Protein AF-E3NPC6-F1 (afdb_monomer_lite)

pLDDT: mean 79.04, std 19.46, range [20.86, 97.94]

Sequence (1066 aa):
MTQHRRDPRKQDLDVARILLDDTFHRSACYDLESLLIQWFYSDGLYTVINANDGHRNEEYAGRAAFQPRFREIFEDLRKRGLFRHSLREIENSDFFKLSPFKSLVPDQERAILEILKALFEDIEAGRRTTMVVAGNPGTGKTVVGISLVKTLRDIQTSRGIDDAEQGSSLSDYFAQGYPELLQTLRVGIVVPQQSLRSSIAKIFDRAPGLERSEVLTAYDVGKATEPYDVLVVDEAHRLNQRANQSSGSLNKAFAEINERLFGRDSTEFTQLDWIRAQSTHNILLMDAEQSVRPADLPPEVIGEVVGEAKASQHFFPLRTQMRVKAGADYIGFVRDMLAGRNPERPELGEYEFALFDDIGAMEKLIRKRDRTEGLSRLTAGYAWTWESDPKKTGMKRLPLAKRPYDIEIDGHRWRWNSAEKDWINSPDALDEVGSIHTVQGYDLNYAGVIIGRDLRLDPKSGEIRFDRTQYRDKKGVENNRQRRIVYTDADIERYVKNVYAVLLTRGIRGTYVYVCDEALREHLRTFIPTAFVLERGRHRCSALSSAVLGSSPNRHYDDWCPTSDAASGRTGRSMTDRGVYVSALELFSLGIGPSSSHTVGPMRAGAMFRERLVAASDLERVTRFVVRLQGSLAATGIGHGSPDAVIAGLRGLQPETVDPDLVHGEWDRLDAGETIDVDGVAMTKDDIVFAPFSRHDGHPNSLVLAAEADGETLLSETYLSIGGGFIERVGDPETDAAGTGAVEDPASPQLRHRYASIAELMDVVGDRRIADIAWEDEVALHGAERARAGLDLIWSEMRSCIERGLEAQGVLPGRLGVKRRAAEGLRKLRERDGCDTAEEALALYSLAVNEENAAGRRVVTAPTNGAAGVLPAVLYFATVPGGFNPEAIHTFLPTATAIGSVFKANASISGANAGCQAEVGNANPHPPDNGDRQGKTFKANASISGAEAGCQAEVGSACAMAAAGLTAIRGGSVAQIENAAEIALEHHLGLTCDPVGGLVQIPCIERNAVAASTALTACRLALLGDGTHVVPLDTTIETMRQTGADMSERYKETSTGGLAVNVVEC

Organism: Caenorhabditis remanei (NCBI:txid31234)

Secondary structure (DSSP, 8-state):
-HHHHHSGGGTT---------TT--HHHHHHHHHHHHHHHHHH-SS--S----S--S---TTHHHHHHHHHHHHHHHHHTTS-SS-HHHHHHSHHHHT-TTSPPPHHHHHHHHHHHHHHHHHHHTT--EEEEEEE-TTS-HHHHHHHHHHHHHHHHH--SGGGSPTT-TTGGGGSTTHHHHHTT--EEEE---HHHHHHHHHHHTTSTT--GGGEE-HHHHHH-SS-EEEEEETTGGGSPPSS--SSHHHHHHHHHHHHHHHSS--SS--HHHHHHHHEEEEEEEE-TT---STTS--HHHHHHHHHHHHHTT-EEEE----S-TT-SHHHHHHHHHHTT--PPPP--TT-EEEE-S-HHHHHHHHHHHHHHTS-EEEEE-S-S--TT-TTSTTGGGS-GGGSPP-EEETTEEEEE---SS-GGGSTTTTSEEE-HHHHTT--EEEEEEEE-TTEEE-TTT--EEE-TTT---TTTT--BTTTTB---HHHHHHHHHHHHHHHHT-EEEEEEEEESSHHHHHHHHTTS-BGGGTTTGGGSSS-------------------PPPP---------S--------HHHHT-EEESS-IIIIIHHHHHHHHHHHHHHHTT-GGG--EEEEEEEEHHHHSTTTTTHHHHHHHHHTT--TTTS-GGGTTTHHHHHHTT--EEETTEEE-GGGEEEETT--STT-SEEEEEEEEETTEEEEEEEEEE-STT-EEETT-HHHHTTSS-PPP-TTSPPPS---SSHHHHHHHHTTS-HHHHHHHHHHHHH-HHHHHHHHHHHHHHHHHHHHHHTT--SB-SSTT-PBP-HHHHHHHHHT--SS--HHHHHHHHHHHHHHHHHTT-EEE-SSSGGGTTHHHHHHHHHHSTT---HHHHHHHHHHHHHHHHHHHHH--STTS---S------------------PPP--------HHHH-HIIIIIHHHHHHHHHHHHHTT--HHHHHHHHHHHHHTTTT-----GGG-SSTTHHHHHHHHHHHHHHHHHHHHHS-S--SS-HHHHHHHHHHHHHHS-GGGSTT-SSHHHHHS---

Structure (mmCIF, N/CA/C/O backbone):
data_AF-E3NPC6-F1
#
_entry.id   AF-E3NPC6-F1
#
loop_
_atom_site.group_PDB
_atom_site.id
_atom_site.type_symbol
_atom_site.label_atom_id
_atom_site.label_alt_id
_atom_site.label_comp_id
_atom_site.label_asym_id
_atom_site.label_entity_id
_atom_site.label_seq_id
_atom_site.pdbx_PDB_ins_code
_atom_site.Cartn_x
_atom_site.Cartn_y
_atom_site.Cartn_z
_atom_site.occupancy
_atom_site.B_iso_or_equiv
_atom_site.auth_seq_id
_atom_site.auth_comp_id
_atom_site.auth_asym_id
_atom_site.auth_atom_id
_atom_site.pdbx_PDB_model_num
ATOM 1 N N . MET A 1 1 ? -24.158 19.238 -11.204 1.00 52.00 1 MET A N 1
ATOM 2 C CA . MET A 1 1 ? -24.399 20.651 -10.803 1.00 52.00 1 MET A CA 1
ATOM 3 C C . MET A 1 1 ? -25.035 20.813 -9.426 1.00 52.00 1 MET A C 1
ATOM 5 O O . MET A 1 1 ? -24.788 21.833 -8.794 1.00 52.00 1 MET A O 1
ATOM 9 N N . THR A 1 2 ? -25.822 19.850 -8.933 1.00 52.19 2 THR A N 1
ATOM 10 C CA . THR A 1 2 ? -26.432 19.905 -7.590 1.00 52.19 2 THR A CA 1
ATOM 11 C C . THR A 1 2 ? -25.396 20.092 -6.474 1.00 52.19 2 THR A C 1
ATOM 13 O O . THR A 1 2 ? -25.607 20.924 -5.603 1.00 52.19 2 THR A O 1
ATOM 16 N N . GLN A 1 3 ? -2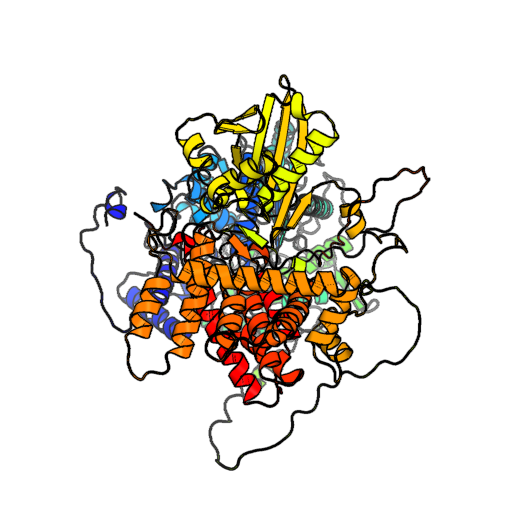4.239 19.420 -6.558 1.00 52.69 3 GLN A N 1
ATOM 17 C CA . GLN A 1 3 ? -23.100 19.591 -5.640 1.00 52.69 3 GLN A CA 1
ATOM 18 C C . GLN A 1 3 ? -22.525 21.022 -5.658 1.00 52.69 3 GLN A C 1
ATOM 20 O O . GLN A 1 3 ? -22.326 21.620 -4.609 1.00 52.69 3 GLN A O 1
ATOM 25 N N . HIS A 1 4 ? -22.355 21.626 -6.843 1.00 61.12 4 HIS A N 1
ATOM 26 C CA . HIS A 1 4 ? -21.920 23.026 -6.976 1.00 61.12 4 HIS A CA 1
ATOM 27 C C . HIS A 1 4 ? -22.934 24.008 -6.368 1.00 61.12 4 HIS A C 1
ATOM 29 O O . HIS A 1 4 ? -22.545 24.924 -5.660 1.00 61.12 4 HIS A O 1
ATOM 35 N N . ARG A 1 5 ? -24.242 23.795 -6.559 1.00 59.81 5 ARG A N 1
ATOM 36 C CA . ARG A 1 5 ? -25.282 24.678 -5.994 1.00 59.81 5 ARG A CA 1
ATOM 37 C C . ARG A 1 5 ? -25.399 24.624 -4.463 1.00 59.81 5 ARG A C 1
ATOM 39 O O . ARG A 1 5 ? -26.013 25.518 -3.885 1.00 59.81 5 ARG A O 1
ATOM 46 N N . ARG A 1 6 ? -24.835 23.598 -3.810 1.00 58.56 6 ARG A N 1
ATOM 47 C CA . ARG A 1 6 ? -24.808 23.459 -2.342 1.00 58.56 6 ARG A CA 1
ATOM 48 C C . ARG A 1 6 ? -23.751 24.351 -1.674 1.00 58.56 6 ARG A C 1
ATOM 50 O O . ARG A 1 6 ? -23.936 24.700 -0.513 1.00 58.56 6 ARG A O 1
ATOM 57 N N . ASP A 1 7 ? -22.689 24.751 -2.383 1.00 59.94 7 ASP A N 1
ATOM 58 C CA . ASP A 1 7 ? -21.690 25.704 -1.876 1.00 59.94 7 ASP A CA 1
ATOM 59 C C . ASP A 1 7 ? -22.118 27.142 -2.234 1.00 59.94 7 ASP A C 1
ATOM 61 O O . ASP A 1 7 ? -22.200 27.471 -3.422 1.00 59.94 7 ASP A O 1
ATOM 65 N N . PRO A 1 8 ? -22.368 28.026 -1.247 1.00 64.12 8 PRO A N 1
ATOM 66 C CA . PRO A 1 8 ? -22.756 29.417 -1.490 1.00 64.12 8 PRO A CA 1
ATOM 67 C C . PRO A 1 8 ? -21.788 30.189 -2.396 1.00 64.12 8 PRO A C 1
ATOM 69 O O . PRO A 1 8 ? -22.203 31.119 -3.077 1.00 64.12 8 PRO A O 1
ATOM 72 N N . ARG A 1 9 ? -20.509 29.795 -2.442 1.00 61.78 9 ARG A N 1
ATOM 73 C CA . ARG A 1 9 ? -19.469 30.421 -3.278 1.00 61.78 9 ARG A CA 1
ATOM 74 C C . ARG A 1 9 ? -19.497 29.954 -4.737 1.00 61.78 9 ARG A C 1
ATOM 76 O O . ARG A 1 9 ? -18.780 30.511 -5.559 1.00 61.78 9 ARG A O 1
ATOM 83 N N . LYS A 1 10 ? -20.265 28.905 -5.052 1.00 66.19 10 LYS A N 1
ATOM 84 C CA . LYS A 1 10 ? -20.322 28.240 -6.368 1.00 66.19 10 LYS A CA 1
ATOM 85 C C . LYS A 1 10 ? -21.698 28.394 -7.041 1.00 66.19 10 LYS A C 1
ATOM 87 O O . LYS A 1 10 ? -21.981 27.724 -8.036 1.00 66.19 10 LYS A O 1
ATOM 92 N N . GLN A 1 11 ? -22.558 29.263 -6.502 1.00 67.88 11 GLN A N 1
ATOM 93 C CA . GLN A 1 11 ? -23.924 29.477 -6.995 1.00 67.88 11 GLN A CA 1
ATOM 94 C C . GLN A 1 11 ? -23.981 30.187 -8.356 1.00 67.88 11 GLN A C 1
ATOM 96 O O . GLN A 1 11 ? -24.960 30.003 -9.071 1.00 67.88 11 GLN A O 1
ATOM 101 N N . ASP A 1 12 ? -22.910 30.886 -8.743 1.00 70.12 12 ASP A N 1
ATOM 102 C CA . ASP A 1 12 ? -22.802 31.650 -9.996 1.00 70.12 12 ASP A CA 1
ATOM 103 C C . ASP A 1 12 ? -22.476 30.777 -11.233 1.00 70.12 12 ASP A C 1
ATOM 105 O O . ASP A 1 12 ? -22.132 31.287 -12.303 1.00 70.12 12 ASP A O 1
ATOM 109 N N . LEU A 1 13 ? -22.517 29.440 -11.114 1.00 67.62 13 LEU A N 1
ATOM 110 C CA . LEU A 1 13 ? -22.284 28.549 -12.254 1.00 67.62 13 LEU A CA 1
ATOM 111 C C . LEU A 1 13 ? -23.534 28.504 -13.154 1.00 67.62 13 LEU A C 1
ATOM 113 O O . LEU A 1 13 ? -24.431 27.682 -12.961 1.00 67.62 13 LEU A O 1
ATOM 117 N N . ASP A 1 14 ? -23.562 29.372 -14.164 1.00 71.25 14 ASP A N 1
ATOM 118 C CA . ASP A 1 14 ? -24.715 29.532 -15.066 1.00 71.25 14 ASP A CA 1
ATOM 119 C C . ASP A 1 14 ? -24.607 28.732 -16.375 1.00 71.25 14 ASP A C 1
ATOM 121 O O . ASP A 1 14 ? -25.575 28.621 -17.130 1.00 71.25 14 ASP A O 1
ATOM 125 N N . VAL A 1 15 ? -23.427 28.179 -16.678 1.00 73.94 15 VAL A N 1
ATOM 126 C CA . VAL A 1 15 ? -23.141 27.534 -17.967 1.00 73.94 15 VAL A CA 1
ATOM 127 C C . VAL A 1 15 ? -22.372 26.231 -17.769 1.00 73.94 15 VAL A C 1
ATOM 129 O O . VAL A 1 15 ? -21.291 26.221 -17.186 1.00 73.94 15 VAL A O 1
ATOM 132 N N . ALA A 1 16 ? -22.888 25.143 -18.344 1.00 77.56 16 ALA A N 1
ATOM 133 C CA . ALA A 1 16 ? -22.165 23.890 -18.540 1.00 77.56 16 ALA A CA 1
ATOM 134 C C . ALA A 1 16 ? -21.961 23.657 -20.044 1.00 77.56 16 ALA A C 1
ATOM 136 O O . ALA A 1 16 ? -22.904 23.775 -20.827 1.00 77.56 16 ALA A O 1
ATOM 137 N N . ARG A 1 17 ? -20.730 23.345 -20.460 1.00 77.62 17 ARG A N 1
ATOM 138 C CA . ARG A 1 17 ? -20.400 23.003 -21.852 1.00 77.62 17 ARG A CA 1
ATOM 139 C C . ARG A 1 17 ? -19.963 21.548 -21.909 1.00 77.62 17 ARG A C 1
ATOM 141 O O . ARG A 1 17 ? -19.031 21.172 -21.208 1.00 77.62 17 ARG A O 1
ATOM 148 N N . ILE A 1 18 ? -20.629 20.758 -22.743 1.00 79.31 18 ILE A N 1
ATOM 149 C CA . ILE A 1 18 ? -20.297 19.350 -22.972 1.00 79.31 18 ILE A CA 1
ATOM 150 C C . ILE A 1 18 ? -19.516 19.277 -24.283 1.00 79.31 18 ILE A C 1
ATOM 152 O O . ILE A 1 18 ? -20.003 19.735 -25.316 1.00 79.31 18 ILE A O 1
ATOM 156 N N . LEU A 1 19 ? -18.298 18.744 -24.225 1.00 70.81 19 LEU A N 1
ATOM 157 C CA . LEU A 1 19 ? -17.452 18.489 -25.388 1.00 70.81 19 LEU A CA 1
ATOM 158 C C . LEU A 1 19 ? -17.485 16.988 -25.670 1.00 70.81 19 LEU A C 1
ATOM 160 O O . LEU A 1 19 ? -17.183 16.193 -24.785 1.00 70.81 19 LEU A O 1
ATOM 164 N N . LEU A 1 20 ? -17.880 16.623 -26.887 1.00 80.19 20 LEU A N 1
ATOM 165 C CA . LEU A 1 20 ? -17.894 15.248 -27.377 1.00 80.19 20 LEU A CA 1
ATOM 166 C C . LEU A 1 20 ? -16.859 15.164 -28.493 1.00 80.19 20 LEU A C 1
ATOM 168 O O . LEU A 1 20 ? -16.950 15.918 -29.461 1.00 80.19 20 LEU A O 1
ATOM 172 N N . ASP A 1 21 ? -15.877 14.290 -28.332 1.00 79.44 21 ASP A N 1
ATOM 173 C CA . ASP A 1 21 ? -14.811 14.083 -29.305 1.00 79.44 21 ASP A CA 1
ATOM 174 C C . ASP A 1 21 ? -14.355 12.621 -29.231 1.00 79.44 21 ASP A C 1
ATOM 176 O O . ASP A 1 21 ? -14.157 12.092 -28.136 1.00 79.44 21 ASP A O 1
ATOM 180 N N . ASP A 1 22 ? -14.188 11.968 -30.381 1.00 80.69 22 ASP A N 1
ATOM 181 C CA . ASP A 1 22 ? -13.786 10.556 -30.461 1.00 80.69 22 ASP A CA 1
ATOM 182 C C . ASP A 1 22 ? -12.336 10.331 -29.991 1.00 80.69 22 ASP A C 1
ATOM 184 O O . ASP A 1 22 ? -11.919 9.202 -29.742 1.00 80.69 22 ASP A O 1
ATOM 188 N N . THR A 1 23 ? -11.560 11.410 -29.846 1.00 73.69 23 THR A N 1
ATOM 189 C CA . THR A 1 23 ? -10.203 11.412 -29.285 1.00 73.69 23 THR A CA 1
ATOM 190 C C . THR A 1 23 ? -10.166 11.732 -27.787 1.00 73.69 23 THR A C 1
ATOM 192 O O . THR A 1 23 ? -9.084 11.900 -27.216 1.00 73.69 23 THR A O 1
ATOM 195 N N . PHE A 1 24 ? -11.329 11.822 -27.128 1.00 81.56 24 PHE A N 1
ATOM 196 C CA . PHE A 1 24 ? -11.420 12.100 -25.698 1.00 81.56 24 PHE A CA 1
ATOM 197 C C . PHE A 1 24 ? -10.666 11.051 -24.872 1.00 81.56 24 PHE A C 1
ATOM 199 O O . PHE A 1 24 ? -10.958 9.857 -24.921 1.00 81.56 24 PHE A O 1
ATOM 206 N N . HIS A 1 25 ? -9.723 11.520 -24.054 1.00 81.44 25 HIS A N 1
ATOM 207 C CA . HIS A 1 25 ? -8.934 10.675 -23.168 1.00 81.44 25 HIS A CA 1
ATOM 208 C C . HIS A 1 25 ? -9.093 11.142 -21.720 1.00 81.44 25 HIS A C 1
ATOM 210 O O . HIS A 1 25 ? -8.418 12.072 -21.273 1.00 81.44 25 HIS A O 1
ATOM 216 N N . ARG A 1 26 ? -9.975 10.469 -20.969 1.00 81.25 26 ARG A N 1
ATOM 217 C CA . ARG A 1 26 ? -10.360 10.839 -19.595 1.00 81.25 26 ARG A CA 1
ATOM 218 C C . ARG A 1 26 ? -9.154 11.112 -18.687 1.00 81.25 26 ARG A C 1
ATOM 220 O O . ARG A 1 26 ? -9.078 12.181 -18.090 1.00 81.25 26 ARG A O 1
ATOM 227 N N . SER A 1 27 ? -8.176 10.205 -18.650 1.00 79.62 27 SER A N 1
ATOM 228 C CA . SER A 1 27 ? -6.988 10.351 -17.794 1.00 79.62 27 SER A CA 1
ATOM 229 C C . SER A 1 27 ? -6.103 11.540 -18.184 1.00 79.62 27 SER A C 1
ATOM 231 O O . SER A 1 27 ? -5.494 12.158 -17.319 1.00 79.62 27 SER A O 1
ATOM 233 N N . ALA A 1 28 ? -6.068 11.912 -19.471 1.00 82.38 28 ALA A N 1
ATOM 234 C CA . ALA A 1 28 ? -5.282 13.057 -19.929 1.00 82.38 28 ALA A CA 1
ATOM 235 C C . ALA A 1 28 ? -5.952 14.379 -19.530 1.00 82.38 28 ALA A C 1
ATOM 237 O O . ALA A 1 28 ? -5.267 15.348 -19.210 1.00 82.38 28 ALA A O 1
ATOM 238 N N . CYS A 1 29 ? -7.290 14.414 -19.509 1.00 82.75 29 CYS A N 1
ATOM 239 C CA . CYS A 1 29 ? -8.046 15.555 -19.002 1.00 82.75 29 CYS A CA 1
ATOM 240 C C . CYS A 1 29 ? -7.828 15.758 -17.499 1.00 82.75 29 CYS A C 1
ATOM 242 O O . CYS A 1 29 ? -7.570 16.889 -17.097 1.00 82.75 29 CYS A O 1
ATOM 244 N N . TYR A 1 30 ? -7.863 14.689 -16.694 1.00 77.81 30 TYR A N 1
ATOM 245 C CA . TYR A 1 30 ? -7.579 14.786 -15.257 1.00 77.81 30 TYR A CA 1
ATOM 246 C C . TYR A 1 30 ? -6.130 15.203 -14.967 1.00 77.81 30 TYR A C 1
ATOM 248 O O . TYR A 1 30 ? -5.907 16.069 -14.125 1.00 77.81 30 TYR A O 1
ATOM 256 N N . ASP A 1 31 ? -5.149 14.669 -15.706 1.00 79.56 31 ASP A N 1
ATOM 257 C CA . ASP A 1 31 ? -3.737 15.073 -15.580 1.00 79.56 31 ASP A CA 1
ATOM 258 C C . ASP A 1 31 ? -3.562 16.569 -15.895 1.00 79.56 31 ASP A C 1
ATOM 260 O O . ASP A 1 31 ? -2.960 17.314 -15.120 1.00 79.56 31 ASP A O 1
ATOM 264 N N . LEU A 1 32 ? -4.161 17.048 -16.994 1.00 86.00 32 LEU A N 1
ATOM 265 C CA . LEU A 1 32 ? -4.135 18.469 -17.345 1.00 86.00 32 LEU A CA 1
ATOM 266 C C . LEU A 1 32 ? -4.843 19.340 -16.299 1.00 86.00 32 LEU A C 1
ATOM 268 O O . LEU A 1 32 ? -4.338 20.407 -15.962 1.00 86.00 32 LEU A O 1
ATOM 272 N N . GLU A 1 33 ? -5.998 18.916 -15.792 1.00 83.38 33 GLU A N 1
ATOM 273 C CA . GLU A 1 33 ? -6.741 19.640 -14.759 1.00 83.38 33 GLU A CA 1
ATOM 274 C C . GLU A 1 33 ? -5.924 19.770 -13.469 1.00 83.38 33 GLU A C 1
ATOM 276 O O . GLU A 1 33 ? -5.743 20.882 -12.969 1.00 83.38 33 GLU A O 1
ATOM 281 N N . SER A 1 34 ? -5.341 18.667 -12.991 1.00 79.88 34 SER A N 1
ATOM 282 C CA . SER A 1 34 ? -4.447 18.654 -11.830 1.00 79.88 34 SER A CA 1
ATOM 283 C C . SER A 1 34 ? -3.255 19.599 -12.030 1.00 79.88 34 SER A C 1
ATOM 285 O O . SER A 1 34 ? -2.929 20.391 -11.141 1.00 79.88 34 SER A O 1
ATOM 287 N N . LEU A 1 35 ? -2.617 19.566 -13.208 1.00 84.25 35 LEU A N 1
ATOM 288 C CA . LEU A 1 35 ? -1.504 20.460 -13.539 1.00 84.25 35 LEU A CA 1
ATOM 289 C C . LEU A 1 35 ? -1.935 21.928 -13.584 1.00 84.25 35 LEU A C 1
ATOM 291 O O . LEU A 1 35 ? -1.230 22.787 -13.058 1.00 84.25 35 LEU A O 1
ATOM 295 N N . LEU A 1 36 ? -3.098 22.232 -14.162 1.00 88.19 36 LEU A N 1
ATOM 296 C CA . LEU A 1 36 ? -3.627 23.593 -14.214 1.00 88.19 36 LEU A CA 1
ATOM 297 C C . LEU A 1 36 ? -3.943 24.122 -12.816 1.00 88.19 36 LEU A C 1
ATOM 299 O O . LEU A 1 36 ? -3.553 25.248 -12.516 1.00 88.19 36 LEU A O 1
ATOM 303 N N . ILE A 1 37 ? -4.584 23.333 -11.948 1.00 85.44 37 ILE A N 1
ATOM 304 C CA . ILE A 1 37 ? -4.841 23.713 -10.549 1.00 85.44 37 ILE A CA 1
ATOM 305 C C . ILE A 1 37 ? -3.521 24.041 -9.850 1.00 85.44 37 ILE A C 1
ATOM 307 O O . ILE A 1 37 ? -3.395 25.103 -9.233 1.00 85.44 37 ILE A O 1
ATOM 311 N N . GLN A 1 38 ? -2.516 23.174 -10.001 1.00 85.12 38 GLN A N 1
ATOM 312 C CA . GLN A 1 38 ? -1.195 23.393 -9.426 1.00 85.12 38 GLN A CA 1
ATOM 313 C C . GLN A 1 38 ? -0.549 24.677 -9.972 1.00 85.12 38 GLN A C 1
ATOM 315 O O . GLN A 1 38 ? -0.089 25.507 -9.190 1.00 85.12 38 GLN A O 1
ATOM 320 N N . TRP A 1 39 ? -0.546 24.888 -11.291 1.00 89.69 39 TRP A N 1
ATOM 321 C CA . TRP A 1 39 ? 0.045 26.078 -11.906 1.00 89.69 39 TRP A CA 1
ATOM 322 C C . TRP A 1 39 ? -0.685 27.363 -11.516 1.00 89.69 39 TRP A C 1
ATOM 324 O O . TRP A 1 39 ? -0.023 28.346 -11.188 1.00 89.69 39 TRP A O 1
ATOM 334 N N . PHE A 1 40 ? -2.021 27.382 -11.519 1.00 90.00 40 PHE A N 1
ATOM 335 C CA . PHE A 1 40 ? -2.812 28.562 -11.151 1.00 90.00 40 PHE A CA 1
ATOM 336 C C . PHE A 1 40 ? -2.623 28.938 -9.685 1.00 90.00 40 PHE A C 1
ATOM 338 O O . PHE A 1 40 ? -2.430 30.117 -9.371 1.00 90.00 40 PHE A O 1
ATOM 345 N N . TYR A 1 41 ? -2.628 27.940 -8.797 1.00 87.31 41 TYR A N 1
ATOM 346 C CA . TYR A 1 41 ? -2.322 28.142 -7.387 1.00 87.31 41 TYR A CA 1
ATOM 347 C C . TYR A 1 41 ? -0.932 28.767 -7.209 1.00 87.31 41 TYR A C 1
ATOM 349 O O . TYR A 1 41 ? -0.769 29.742 -6.471 1.00 87.31 41 TYR A O 1
ATOM 357 N N . SER A 1 42 ? 0.062 28.240 -7.928 1.00 87.38 42 SER A N 1
ATOM 358 C CA . SER A 1 42 ? 1.452 28.669 -7.798 1.00 87.38 42 SER A CA 1
ATOM 359 C C . SER A 1 42 ? 1.777 30.008 -8.474 1.00 87.38 42 SER A C 1
ATOM 361 O O . SER A 1 42 ? 2.608 30.745 -7.948 1.00 87.38 42 SER A O 1
ATOM 363 N N . ASP A 1 43 ? 1.120 30.370 -9.583 1.00 89.12 43 ASP A N 1
ATOM 364 C CA . ASP A 1 43 ? 1.243 31.701 -10.212 1.00 89.12 43 ASP A CA 1
ATOM 365 C C . ASP A 1 43 ? 0.694 32.804 -9.308 1.00 89.12 43 ASP A C 1
ATOM 367 O O . ASP A 1 43 ? 1.203 33.925 -9.242 1.00 89.12 43 ASP A O 1
ATOM 371 N N . GLY A 1 44 ? -0.357 32.453 -8.575 1.00 83.94 44 GLY A N 1
ATOM 372 C CA . GLY A 1 44 ? -0.887 33.271 -7.522 1.00 83.94 44 GLY A CA 1
ATOM 373 C C . GLY A 1 44 ? -1.840 34.378 -7.961 1.00 83.94 44 GLY A C 1
ATOM 374 O O . GLY A 1 44 ? -2.193 35.206 -7.121 1.00 83.94 44 GLY A O 1
ATOM 375 N N . LEU A 1 45 ? -2.274 34.390 -9.219 1.00 86.00 45 LEU A N 1
ATOM 376 C CA . LEU A 1 45 ? -3.289 35.321 -9.709 1.00 86.00 45 LEU A CA 1
ATOM 377 C C . LEU A 1 45 ? -4.704 34.964 -9.224 1.00 86.00 45 LEU A C 1
ATOM 379 O O . LEU A 1 45 ? -5.521 35.856 -9.004 1.00 86.00 45 LEU A O 1
ATOM 383 N N . TYR A 1 46 ? -4.973 33.673 -9.019 1.00 84.69 46 TYR A N 1
ATOM 384 C CA . TYR A 1 46 ? -6.281 33.150 -8.630 1.00 84.69 46 TYR A CA 1
ATOM 385 C C . TYR A 1 46 ? -6.222 32.396 -7.297 1.00 84.69 46 TYR A C 1
ATOM 387 O O . TYR A 1 46 ? -5.151 32.012 -6.816 1.00 84.69 46 TYR A O 1
ATOM 395 N N . THR A 1 47 ? -7.393 32.195 -6.694 1.00 75.69 47 THR A N 1
ATOM 396 C CA . THR A 1 47 ? -7.576 31.372 -5.494 1.00 75.69 47 THR A CA 1
ATOM 397 C C . THR A 1 47 ? -8.297 30.092 -5.888 1.00 75.69 47 THR A C 1
ATOM 399 O O . THR A 1 47 ? -9.280 30.135 -6.627 1.00 75.69 47 THR A O 1
ATOM 402 N N . VAL A 1 48 ? -7.814 28.955 -5.395 1.00 76.06 48 VAL A N 1
ATOM 403 C CA . VAL A 1 48 ? -8.428 27.649 -5.651 1.00 76.06 48 VAL A CA 1
ATOM 404 C C . VAL A 1 48 ? -9.703 27.532 -4.814 1.00 76.06 48 VAL A C 1
ATOM 406 O O . VAL A 1 48 ? -9.656 27.670 -3.596 1.00 76.06 48 VAL A O 1
ATOM 409 N N . ILE A 1 49 ? -10.845 27.309 -5.469 1.00 70.12 49 ILE A N 1
ATOM 410 C CA . ILE A 1 49 ? -12.160 27.125 -4.817 1.00 70.12 49 ILE A CA 1
ATOM 411 C C . ILE A 1 49 ? -12.579 25.643 -4.840 1.00 70.12 49 ILE A C 1
ATOM 413 O O . ILE A 1 49 ? -13.344 25.199 -3.986 1.00 70.12 49 ILE A O 1
ATOM 417 N N . ASN A 1 50 ? -12.068 24.880 -5.811 1.00 63.25 50 ASN A N 1
ATOM 418 C CA . ASN A 1 50 ? -12.240 23.438 -5.948 1.00 63.25 50 ASN A CA 1
ATOM 419 C C . ASN A 1 50 ? -10.880 22.821 -6.280 1.00 63.25 50 ASN A C 1
ATOM 421 O O . ASN A 1 50 ? -10.175 23.365 -7.131 1.00 63.25 50 ASN A O 1
ATOM 425 N N . ALA A 1 51 ? -10.525 21.725 -5.623 1.00 61.50 51 ALA A N 1
ATOM 426 C CA . ALA A 1 51 ? -9.392 20.897 -6.005 1.00 61.50 51 ALA A CA 1
ATOM 427 C C . ALA A 1 51 ? -9.934 19.542 -6.458 1.00 61.50 51 ALA A C 1
ATOM 429 O O . ALA A 1 51 ? -10.953 19.110 -5.924 1.00 61.50 51 ALA A O 1
ATOM 430 N N . ASN A 1 52 ? -9.264 18.916 -7.425 1.00 56.41 52 ASN A N 1
ATOM 431 C CA . ASN A 1 52 ? -9.437 17.489 -7.645 1.00 56.41 52 ASN A CA 1
ATOM 432 C C . ASN A 1 52 ? -8.454 16.753 -6.727 1.00 56.41 52 ASN A C 1
ATOM 434 O O . ASN A 1 52 ? -7.243 17.002 -6.763 1.00 56.41 52 ASN A O 1
ATOM 438 N N . ASP A 1 53 ? -8.984 15.872 -5.892 1.00 51.50 53 ASP A N 1
ATOM 439 C CA . ASP A 1 53 ? -8.257 15.022 -4.953 1.00 51.50 53 ASP A CA 1
ATOM 440 C C . ASP A 1 53 ? -7.991 13.604 -5.501 1.00 51.50 53 ASP A C 1
ATOM 442 O O . ASP A 1 53 ? -7.323 12.803 -4.846 1.00 51.50 53 ASP A O 1
ATOM 446 N N . GLY A 1 54 ? -8.438 13.309 -6.724 1.00 46.50 54 GLY A N 1
ATOM 447 C CA . GLY A 1 54 ? -8.373 12.013 -7.392 1.00 46.50 54 GLY A CA 1
ATOM 448 C C . GLY A 1 54 ? -7.729 12.081 -8.781 1.00 46.50 54 GLY A C 1
ATOM 449 O O . GLY A 1 54 ? -8.045 12.936 -9.605 1.00 46.50 54 GLY A O 1
ATOM 450 N N . HIS A 1 55 ? -6.821 11.133 -9.029 1.00 44.59 55 HIS A N 1
ATOM 451 C CA . HIS A 1 55 ? -5.966 10.955 -10.216 1.00 44.59 55 HIS A CA 1
ATOM 452 C C . HIS A 1 55 ? -4.829 11.967 -10.365 1.00 44.59 55 HIS A C 1
ATOM 454 O O . HIS A 1 55 ? -4.704 12.722 -11.332 1.00 44.59 55 HIS A O 1
ATOM 460 N N . ARG A 1 56 ? -3.925 11.922 -9.387 1.00 53.06 56 ARG A N 1
ATOM 461 C CA . ARG A 1 56 ? -2.665 12.656 -9.408 1.00 53.06 56 ARG A CA 1
ATOM 462 C C . ARG A 1 56 ? -1.602 11.803 -10.113 1.00 53.06 56 ARG A C 1
ATOM 464 O O . ARG A 1 56 ? -1.086 10.862 -9.532 1.00 53.06 56 ARG A O 1
ATOM 471 N N . ASN A 1 57 ? -1.208 12.200 -11.326 1.00 49.50 57 ASN A N 1
ATOM 472 C CA . ASN A 1 57 ? 0.070 11.798 -11.938 1.00 49.50 57 ASN A CA 1
ATOM 473 C C . ASN A 1 57 ? 0.234 10.289 -12.246 1.00 49.50 57 ASN A C 1
ATOM 475 O O . ASN A 1 57 ? 1.363 9.801 -12.263 1.00 49.50 57 ASN A O 1
ATOM 479 N N . GLU A 1 58 ? -0.855 9.566 -12.524 1.00 53.47 58 GLU A N 1
ATOM 480 C CA . GLU A 1 58 ? -0.808 8.158 -12.952 1.00 53.47 58 GLU A CA 1
ATOM 481 C C . GLU A 1 58 ? -0.126 8.009 -14.326 1.00 53.47 58 GLU A C 1
ATOM 483 O O . GLU A 1 58 ? -0.291 8.841 -15.226 1.00 53.47 58 GLU A O 1
ATOM 488 N N . GLU A 1 59 ? 0.661 6.949 -14.514 1.00 56.38 59 GLU A N 1
ATOM 489 C CA . GLU A 1 59 ? 1.161 6.577 -15.838 1.00 56.38 59 GLU A CA 1
ATOM 490 C C . GLU A 1 59 ? 0.016 5.979 -16.663 1.00 56.38 59 GLU A C 1
ATOM 492 O O . GLU A 1 59 ? -0.344 4.817 -16.512 1.00 56.38 59 GLU A O 1
ATOM 497 N N . TYR A 1 60 ? -0.579 6.789 -17.543 1.00 70.94 60 TYR A N 1
ATOM 498 C CA . TYR A 1 60 ? -1.581 6.332 -18.507 1.00 70.94 60 TYR A CA 1
ATOM 499 C C . TYR A 1 60 ? -0.993 6.185 -19.915 1.00 70.94 60 TYR A C 1
ATOM 501 O O . TYR A 1 60 ? -0.035 6.864 -20.305 1.00 70.94 60 TYR A O 1
ATOM 509 N N . ALA A 1 61 ? -1.598 5.297 -20.706 1.00 64.75 61 ALA A N 1
ATOM 510 C CA . ALA A 1 61 ? -1.187 5.035 -22.080 1.00 64.75 61 ALA A CA 1
ATOM 511 C C . ALA A 1 61 ? -1.123 6.336 -22.905 1.00 64.75 61 ALA A C 1
ATOM 513 O O . ALA A 1 61 ? -2.055 7.136 -22.924 1.00 64.75 61 ALA A O 1
ATOM 514 N N . GLY A 1 62 ? 0.006 6.573 -23.578 1.00 72.62 62 GLY A N 1
ATOM 515 C CA . GLY A 1 62 ? 0.199 7.761 -24.418 1.00 72.62 62 GLY A CA 1
ATOM 516 C C . GLY A 1 62 ? 0.508 9.065 -23.669 1.00 72.62 62 GLY A C 1
ATOM 517 O O . GLY A 1 62 ? 0.679 10.095 -24.320 1.00 72.62 62 GLY A O 1
ATOM 518 N N . ARG A 1 63 ? 0.662 9.056 -22.336 1.00 79.94 63 ARG A N 1
ATOM 519 C CA . ARG A 1 63 ? 0.977 10.249 -21.522 1.00 79.94 63 ARG A CA 1
ATOM 520 C C . ARG A 1 63 ? 2.146 11.087 -22.050 1.00 79.94 63 ARG A C 1
ATOM 522 O O . ARG A 1 63 ? 2.042 12.312 -22.137 1.00 79.94 63 ARG A O 1
ATOM 529 N N . ALA A 1 64 ? 3.236 10.440 -22.465 1.00 78.31 64 ALA A N 1
ATOM 530 C CA . ALA A 1 64 ? 4.409 11.118 -23.025 1.00 78.31 64 ALA A CA 1
ATOM 531 C C . ALA A 1 64 ? 4.092 11.936 -24.294 1.00 78.31 64 ALA A C 1
ATOM 533 O O . ALA A 1 64 ? 4.743 12.946 -24.551 1.00 78.31 64 ALA A O 1
ATOM 534 N N . ALA A 1 65 ? 3.069 11.543 -25.060 1.00 80.06 65 ALA A N 1
ATOM 535 C CA . ALA A 1 65 ? 2.616 12.275 -26.239 1.00 80.06 65 ALA A CA 1
ATOM 536 C C . ALA A 1 65 ? 1.738 13.496 -25.889 1.00 80.06 65 ALA A C 1
ATOM 538 O O . ALA A 1 65 ? 1.716 14.465 -26.649 1.00 80.06 65 ALA A O 1
ATOM 539 N N . PHE A 1 66 ? 1.047 13.489 -24.740 1.00 83.00 66 PHE A N 1
ATOM 540 C CA . PHE A 1 66 ? 0.198 14.602 -24.287 1.00 83.00 66 PHE A CA 1
ATOM 541 C C . PHE A 1 66 ? 0.975 15.708 -23.562 1.00 83.00 66 PHE A C 1
ATOM 543 O O . PHE A 1 66 ? 0.660 16.888 -23.721 1.00 83.00 66 PHE A O 1
ATOM 550 N N . GLN A 1 67 ? 2.025 15.355 -22.818 1.00 81.56 67 GLN A N 1
ATOM 551 C CA . GLN A 1 67 ? 2.821 16.296 -22.016 1.00 81.56 67 GLN A CA 1
ATOM 552 C C . GLN A 1 67 ? 3.351 17.526 -22.789 1.00 81.56 67 GLN A C 1
ATOM 554 O O . GLN A 1 67 ? 3.238 18.643 -22.274 1.00 81.56 67 GLN A O 1
ATOM 559 N N . PRO A 1 68 ? 3.867 17.403 -24.032 1.00 86.50 68 PRO A N 1
ATOM 560 C CA . PRO A 1 68 ? 4.236 18.571 -24.833 1.00 86.50 68 PRO A CA 1
ATOM 561 C C . PRO A 1 68 ? 3.056 19.521 -25.082 1.00 86.50 68 PRO A C 1
ATOM 563 O O . PRO A 1 68 ? 3.208 20.735 -24.945 1.00 86.50 68 PRO A O 1
ATOM 566 N N . ARG A 1 69 ? 1.860 18.980 -25.357 1.00 88.38 69 ARG A N 1
ATOM 567 C CA . ARG A 1 69 ? 0.654 19.787 -25.595 1.00 88.38 69 ARG A CA 1
ATOM 568 C C . ARG A 1 69 ? 0.184 20.524 -24.349 1.00 88.38 69 ARG A C 1
ATOM 570 O O . ARG A 1 69 ? -0.315 21.636 -24.467 1.00 88.38 69 ARG A O 1
ATOM 577 N N . PHE A 1 70 ? 0.370 19.972 -23.152 1.00 90.88 70 PHE A N 1
ATOM 578 C CA . PHE A 1 70 ? 0.020 20.684 -21.916 1.00 90.88 70 PHE A CA 1
ATOM 579 C C . PHE A 1 70 ? 0.836 21.971 -21.745 1.00 90.88 70 PHE A C 1
ATOM 581 O O . PHE A 1 70 ? 0.299 22.994 -21.320 1.00 90.88 70 PHE A O 1
ATOM 588 N N . ARG A 1 71 ? 2.113 21.959 -22.153 1.00 88.31 71 ARG A N 1
ATOM 589 C CA . ARG A 1 71 ? 2.957 23.164 -22.161 1.00 88.31 71 ARG A CA 1
ATOM 590 C C . ARG A 1 71 ? 2.492 24.182 -23.204 1.00 88.31 71 ARG A C 1
ATOM 592 O O . ARG A 1 71 ? 2.501 25.378 -22.923 1.00 88.31 71 ARG A O 1
ATOM 599 N N . GLU A 1 72 ? 2.051 23.728 -24.376 1.00 91.69 72 GLU A N 1
ATOM 600 C CA . GLU A 1 72 ? 1.446 24.605 -25.392 1.00 91.69 72 GLU A CA 1
ATOM 601 C C . GLU A 1 72 ? 0.158 25.257 -24.871 1.00 91.69 72 GLU A C 1
ATOM 603 O O . GLU A 1 72 ? -0.010 26.471 -24.990 1.00 91.69 72 GLU A O 1
ATOM 608 N N . ILE A 1 73 ? -0.706 24.475 -24.211 1.00 93.38 73 ILE A N 1
ATOM 609 C CA . ILE A 1 73 ? -1.929 24.968 -23.566 1.00 93.38 73 ILE A CA 1
ATOM 610 C C . ILE A 1 73 ? -1.588 26.023 -22.512 1.00 93.38 73 ILE A C 1
ATOM 612 O O . ILE A 1 73 ? -2.198 27.091 -22.513 1.00 93.38 73 ILE A O 1
ATOM 616 N N . PHE A 1 74 ? -0.598 25.773 -21.650 1.00 93.31 74 PHE A N 1
ATOM 617 C CA . PHE A 1 74 ? -0.139 26.764 -20.674 1.00 93.31 74 PHE A CA 1
ATOM 618 C C . PHE A 1 74 ? 0.261 28.080 -21.353 1.00 93.31 74 PHE A C 1
ATOM 620 O O . PHE A 1 74 ? -0.181 29.154 -20.941 1.00 93.31 74 PHE A O 1
ATOM 627 N N . GLU A 1 75 ? 1.067 28.015 -22.414 1.00 92.38 75 GLU A N 1
ATOM 628 C CA . GLU A 1 75 ? 1.522 29.207 -23.133 1.00 92.38 75 GLU A CA 1
ATOM 629 C C . GLU A 1 75 ? 0.370 29.971 -23.791 1.00 92.38 75 GLU A C 1
ATOM 631 O O . GLU A 1 75 ? 0.348 31.204 -23.778 1.00 92.38 75 GLU A O 1
ATOM 636 N N . ASP A 1 76 ? -0.628 29.267 -24.315 1.00 94.44 76 ASP A N 1
ATOM 637 C CA . ASP A 1 76 ? -1.818 29.895 -24.878 1.00 94.44 76 ASP A CA 1
ATOM 638 C C . ASP A 1 76 ? -2.715 30.525 -23.806 1.00 94.44 76 ASP A C 1
ATOM 640 O O . ASP A 1 76 ? -3.232 31.627 -24.014 1.00 94.44 76 ASP A O 1
ATOM 644 N N . LEU A 1 77 ? -2.858 29.899 -22.634 1.00 94.50 77 LEU A N 1
ATOM 645 C CA . LEU A 1 77 ? -3.547 30.496 -21.484 1.00 94.50 77 LEU A CA 1
ATOM 646 C C . LEU A 1 77 ? -2.791 31.728 -20.962 1.00 94.50 77 LEU A C 1
ATOM 648 O O . LEU A 1 77 ? -3.410 32.753 -20.663 1.00 94.50 77 LEU A O 1
ATOM 652 N N . ARG A 1 78 ? -1.455 31.684 -20.936 1.00 93.38 78 ARG A N 1
ATOM 653 C CA . ARG A 1 78 ? -0.607 32.824 -20.568 1.00 93.38 78 ARG A CA 1
ATOM 654 C C . ARG A 1 78 ? -0.773 33.996 -21.533 1.00 93.38 78 ARG A C 1
ATOM 656 O O . ARG A 1 78 ? -0.981 35.120 -21.084 1.00 93.38 78 ARG A O 1
ATOM 663 N N . LYS A 1 79 ? -0.771 33.758 -22.852 1.00 93.88 79 LYS A N 1
ATOM 664 C CA . LYS A 1 79 ? -1.043 34.801 -23.868 1.00 93.88 79 LYS A CA 1
ATOM 665 C C . LYS A 1 79 ? -2.425 35.441 -23.707 1.00 93.88 79 LYS A C 1
ATOM 667 O O . LYS A 1 79 ? -2.595 36.607 -24.050 1.00 93.88 79 LYS A O 1
ATOM 672 N N . ARG A 1 80 ? -3.405 34.697 -23.182 1.00 94.75 80 ARG A N 1
ATOM 673 C CA . ARG A 1 80 ? -4.756 35.195 -22.860 1.00 94.75 80 ARG A CA 1
ATOM 674 C C . ARG A 1 80 ? -4.823 35.968 -21.535 1.00 94.75 80 ARG A C 1
ATOM 676 O O . ARG A 1 80 ? -5.897 36.438 -21.179 1.00 94.75 80 ARG A O 1
ATOM 683 N N . GLY A 1 81 ? -3.706 36.113 -20.821 1.00 91.88 81 GLY A N 1
ATOM 684 C CA . GLY A 1 81 ? -3.619 36.862 -19.566 1.00 91.88 81 GLY A CA 1
ATOM 685 C C . GLY A 1 81 ? -4.062 36.085 -18.325 1.00 91.88 81 GLY A C 1
ATOM 686 O O . GLY A 1 81 ? -4.262 36.701 -17.283 1.00 91.88 81 GLY A O 1
ATOM 687 N N . LEU A 1 82 ? -4.213 34.758 -18.418 1.00 92.94 82 LEU A N 1
ATOM 688 C CA . LEU A 1 82 ? -4.597 33.909 -17.281 1.00 92.94 82 LEU A CA 1
ATOM 689 C C . LEU A 1 82 ? -3.408 33.557 -16.368 1.00 92.94 82 LEU A C 1
ATOM 691 O O . LEU A 1 82 ? -3.613 33.140 -15.237 1.00 92.94 82 LEU A O 1
ATOM 695 N N . PHE A 1 83 ? -2.173 33.754 -16.831 1.00 92.56 83 PHE A N 1
ATOM 696 C CA . PHE A 1 83 ? -0.957 33.578 -16.036 1.00 92.56 83 PHE A CA 1
ATOM 697 C C . PHE A 1 83 ? -0.101 34.836 -16.105 1.00 92.56 83 PHE A C 1
ATOM 699 O O . PHE A 1 83 ? 0.055 35.421 -17.182 1.00 92.56 83 PHE A O 1
ATOM 706 N N . ARG A 1 84 ? 0.487 35.238 -14.973 1.00 90.62 84 ARG A N 1
ATOM 707 C CA . ARG A 1 84 ? 1.437 36.356 -14.922 1.00 90.62 84 ARG A CA 1
ATOM 708 C C . ARG A 1 84 ? 2.862 35.909 -15.236 1.00 90.62 84 ARG A C 1
ATOM 710 O O . ARG A 1 84 ? 3.587 36.632 -15.920 1.00 90.62 84 ARG A O 1
ATOM 717 N N . HIS A 1 85 ? 3.266 34.759 -14.713 1.00 90.62 85 HIS A N 1
ATOM 718 C CA . HIS A 1 85 ? 4.632 34.258 -14.809 1.00 90.62 85 HIS A CA 1
ATOM 719 C C . HIS A 1 85 ? 4.755 33.182 -15.895 1.00 90.62 85 HIS A C 1
ATOM 721 O O . HIS A 1 85 ? 3.781 32.567 -16.329 1.00 90.62 85 HIS A O 1
ATOM 727 N N . SER A 1 86 ? 5.973 32.971 -16.388 1.00 87.44 86 SER A N 1
ATOM 728 C CA . SER A 1 86 ? 6.287 31.824 -17.242 1.00 87.44 86 SER A CA 1
ATOM 729 C C . SER A 1 86 ? 6.194 30.513 -16.459 1.00 87.44 86 SER A C 1
ATOM 731 O O . SER A 1 86 ? 6.409 30.487 -15.247 1.00 87.44 86 SER A O 1
ATOM 733 N N . LEU A 1 87 ? 5.960 29.399 -17.161 1.00 84.25 87 LEU A N 1
ATOM 734 C CA . LEU A 1 87 ? 5.899 28.073 -16.537 1.00 84.25 87 LEU A CA 1
ATOM 735 C C . LEU A 1 87 ? 7.169 27.767 -15.733 1.00 84.25 87 LEU A C 1
ATOM 737 O O . LEU A 1 87 ? 7.103 27.244 -14.629 1.00 84.25 87 LEU A O 1
ATOM 741 N N . ARG A 1 88 ? 8.330 28.177 -16.250 1.00 78.00 88 ARG A N 1
ATOM 742 C CA . ARG A 1 88 ? 9.620 28.003 -15.578 1.00 78.00 88 ARG A CA 1
ATOM 743 C C . ARG A 1 88 ? 9.743 28.830 -14.298 1.00 78.00 88 ARG A C 1
ATOM 745 O O . ARG A 1 88 ? 10.370 28.374 -13.349 1.00 78.00 88 ARG A O 1
ATOM 752 N N . GLU A 1 89 ? 9.197 30.042 -14.253 1.00 80.06 89 GLU A N 1
ATOM 753 C CA . GLU A 1 89 ? 9.163 30.838 -13.017 1.00 80.06 89 GLU A CA 1
ATOM 754 C C . GLU A 1 89 ? 8.232 30.198 -11.981 1.00 80.06 89 GLU A C 1
ATOM 756 O O . GLU A 1 89 ? 8.588 30.129 -10.805 1.00 80.06 89 GLU A O 1
ATOM 761 N N . ILE A 1 90 ? 7.094 29.653 -12.427 1.00 84.38 90 ILE A N 1
ATOM 762 C CA . ILE A 1 90 ? 6.142 28.931 -11.576 1.00 84.38 90 ILE A CA 1
ATOM 763 C C . ILE A 1 90 ? 6.785 27.664 -11.001 1.00 84.38 90 ILE A C 1
ATOM 765 O O . ILE A 1 90 ? 6.850 27.531 -9.780 1.00 84.38 90 ILE A O 1
ATOM 769 N N . GLU A 1 91 ? 7.319 26.774 -11.846 1.00 79.56 91 GLU A N 1
ATOM 770 C CA . GLU A 1 91 ? 7.932 25.495 -11.445 1.00 79.56 91 GLU A CA 1
ATOM 771 C C . GLU A 1 91 ? 9.098 25.686 -10.453 1.00 79.56 91 GLU A C 1
ATOM 773 O O . GLU A 1 91 ? 9.359 24.843 -9.591 1.00 79.56 91 GLU A O 1
ATOM 778 N N . ASN A 1 92 ? 9.792 26.824 -10.541 1.00 74.25 92 ASN A N 1
ATOM 779 C CA . ASN A 1 92 ? 10.905 27.164 -9.661 1.00 74.25 92 ASN A CA 1
ATOM 780 C C . ASN A 1 92 ? 10.485 27.770 -8.312 1.00 74.25 92 ASN A C 1
ATOM 782 O O . ASN A 1 92 ? 11.314 27.808 -7.396 1.00 74.25 92 ASN A O 1
ATOM 786 N N . SER A 1 93 ? 9.235 28.216 -8.173 1.00 79.56 93 SER A N 1
ATOM 787 C CA . SER A 1 93 ? 8.732 28.883 -6.970 1.00 79.56 93 SER A CA 1
ATOM 788 C C . SER A 1 93 ? 8.473 27.917 -5.805 1.00 79.56 93 SER A C 1
ATOM 790 O O . SER A 1 93 ? 8.104 26.755 -5.998 1.00 79.56 93 SER A O 1
ATOM 792 N N . ASP A 1 94 ? 8.585 28.422 -4.572 1.00 77.06 94 ASP A N 1
ATOM 793 C CA . ASP A 1 94 ? 8.216 27.674 -3.360 1.00 77.06 94 ASP A CA 1
ATOM 794 C C . ASP A 1 94 ? 6.744 27.237 -3.390 1.00 77.06 94 ASP A C 1
ATOM 796 O O . ASP A 1 94 ? 6.422 26.126 -2.971 1.00 77.06 94 ASP A O 1
ATOM 800 N N . PHE A 1 95 ? 5.858 28.078 -3.940 1.00 80.62 95 PHE A N 1
ATOM 801 C CA . PHE A 1 95 ? 4.432 27.774 -4.076 1.00 80.62 95 PHE A CA 1
ATOM 802 C C . PHE A 1 95 ? 4.159 26.568 -4.971 1.00 80.62 95 PHE A C 1
ATOM 804 O O . PHE A 1 95 ? 3.130 25.927 -4.797 1.00 80.62 95 PHE A O 1
ATOM 811 N N . PHE A 1 96 ? 5.036 26.259 -5.928 1.00 82.06 96 PHE A N 1
ATOM 812 C CA . PHE A 1 96 ? 4.914 25.060 -6.757 1.00 82.06 96 PHE A CA 1
ATOM 813 C C . PHE A 1 96 ? 5.571 23.849 -6.104 1.00 82.06 96 PHE A C 1
ATOM 815 O O . PHE A 1 96 ? 4.985 22.766 -6.052 1.00 82.06 96 PHE A O 1
ATOM 822 N N . LYS A 1 97 ? 6.781 24.031 -5.562 1.00 78.62 97 LYS A N 1
ATOM 823 C CA . LYS A 1 97 ? 7.578 22.949 -4.966 1.00 78.62 97 LYS A CA 1
ATOM 824 C C . LYS A 1 97 ? 6.938 22.350 -3.715 1.00 78.62 97 LYS A C 1
ATOM 826 O O . LYS A 1 97 ? 7.027 21.135 -3.536 1.00 78.62 97 LYS A O 1
ATOM 831 N N . LEU A 1 98 ? 6.312 23.197 -2.898 1.00 82.69 98 LEU A N 1
ATOM 832 C CA . LEU A 1 98 ? 5.685 22.871 -1.614 1.00 82.69 98 LEU A CA 1
ATOM 833 C C . LEU A 1 98 ? 4.148 22.947 -1.673 1.00 82.69 98 LEU A C 1
ATOM 835 O O . LEU A 1 98 ? 3.500 23.018 -0.632 1.00 82.69 98 LEU A O 1
ATOM 839 N N . SER A 1 99 ? 3.567 22.982 -2.878 1.00 83.38 99 SER A N 1
ATOM 840 C CA . SER A 1 99 ? 2.114 23.040 -3.051 1.00 83.38 99 SER A CA 1
ATOM 841 C C . SER A 1 99 ? 1.436 21.851 -2.354 1.00 83.38 99 SER A C 1
ATOM 843 O O . SER A 1 99 ? 1.849 20.717 -2.606 1.00 83.38 99 SER A O 1
ATOM 845 N N . PRO A 1 100 ? 0.364 22.060 -1.565 1.00 82.06 100 PRO A N 1
ATOM 846 C CA . PRO A 1 100 ? -0.445 20.960 -1.028 1.00 82.06 100 PRO A CA 1
ATOM 847 C C . PRO A 1 100 ? -1.195 20.185 -2.130 1.00 82.06 100 PRO A C 1
ATOM 849 O O . PRO A 1 100 ? -1.651 19.066 -1.912 1.00 82.06 100 PRO A O 1
ATOM 852 N N . PHE A 1 101 ? -1.305 20.767 -3.328 1.00 78.69 101 PHE A N 1
ATOM 853 C CA . PHE A 1 101 ? -1.925 20.154 -4.508 1.00 78.69 101 PHE A CA 1
ATOM 854 C C . PHE A 1 101 ? -0.922 19.429 -5.404 1.00 78.69 101 PHE A C 1
ATOM 856 O O . PHE A 1 101 ? -1.275 18.948 -6.477 1.00 78.69 101 PHE A O 1
ATOM 863 N N . LYS A 1 102 ? 0.354 19.390 -5.010 1.00 76.69 102 LYS A N 1
ATOM 864 C CA . LYS A 1 102 ? 1.366 18.653 -5.756 1.00 76.69 102 LYS A CA 1
ATOM 865 C C . LYS A 1 102 ? 1.045 17.161 -5.699 1.00 76.69 102 LYS A C 1
ATOM 867 O O . LYS A 1 102 ? 0.717 16.625 -4.642 1.00 76.69 102 LYS A O 1
ATOM 872 N N . SER A 1 103 ? 1.166 16.488 -6.837 1.00 72.94 103 SER A N 1
ATOM 873 C CA . SER A 1 103 ? 1.076 15.032 -6.890 1.00 72.94 103 SER A CA 1
ATOM 874 C C . SER A 1 103 ? 2.190 14.400 -6.063 1.00 72.94 103 SER A C 1
ATOM 876 O O . SER A 1 103 ? 3.366 14.742 -6.224 1.00 72.94 103 SER A O 1
ATOM 878 N N . LEU A 1 104 ? 1.800 13.493 -5.173 1.00 77.19 104 LEU A N 1
ATOM 879 C CA . LEU A 1 104 ? 2.725 12.692 -4.386 1.00 77.19 104 LEU A CA 1
ATOM 880 C C . LEU A 1 104 ? 3.252 11.546 -5.247 1.00 77.19 104 LEU A C 1
ATOM 882 O O . LEU A 1 104 ? 2.582 11.093 -6.171 1.00 77.19 104 LEU A O 1
ATOM 886 N N . VAL A 1 105 ? 4.474 11.104 -4.968 1.00 74.88 105 VAL A N 1
ATOM 887 C CA . VAL A 1 105 ? 4.971 9.839 -5.530 1.00 74.88 105 VAL A CA 1
ATOM 888 C C . VAL A 1 105 ? 4.433 8.662 -4.709 1.00 74.88 105 VAL A C 1
ATOM 890 O O . VAL A 1 105 ? 4.156 8.867 -3.524 1.00 74.88 105 VAL A O 1
ATOM 893 N N . PRO A 1 106 ? 4.350 7.438 -5.267 1.00 76.31 106 PRO A N 1
ATOM 894 C CA . PRO A 1 106 ? 3.748 6.291 -4.576 1.00 76.31 106 PRO A CA 1
ATOM 895 C C . PRO A 1 106 ? 4.299 6.038 -3.164 1.00 76.31 106 PRO A C 1
ATOM 897 O O . PRO A 1 106 ? 3.548 5.751 -2.242 1.00 76.31 106 PRO A O 1
ATOM 900 N N . ASP A 1 107 ? 5.606 6.227 -2.961 1.00 78.75 107 ASP A N 1
ATOM 901 C CA . ASP A 1 107 ? 6.265 6.094 -1.652 1.00 78.75 107 ASP A CA 1
ATOM 902 C C . ASP A 1 107 ? 5.791 7.140 -0.621 1.00 78.75 107 ASP A C 1
ATOM 904 O O . ASP A 1 107 ? 5.596 6.832 0.551 1.00 78.75 107 ASP A O 1
ATOM 908 N N . GLN A 1 108 ? 5.549 8.381 -1.055 1.00 84.50 108 GLN A N 1
ATOM 909 C CA . GLN A 1 108 ? 5.018 9.445 -0.194 1.00 84.50 108 GLN A CA 1
ATOM 910 C C . GLN A 1 108 ? 3.538 9.230 0.118 1.00 84.50 108 GLN A C 1
ATOM 912 O O . GLN A 1 108 ? 3.114 9.461 1.246 1.00 84.50 108 GLN A O 1
ATOM 917 N N . GLU A 1 109 ? 2.761 8.806 -0.878 1.00 81.88 109 GLU A N 1
ATOM 918 C CA . GLU A 1 109 ? 1.343 8.487 -0.719 1.00 81.88 109 GLU A CA 1
ATOM 919 C C . GLU A 1 109 ? 1.158 7.322 0.257 1.00 81.88 109 GLU A C 1
ATOM 921 O O . GLU A 1 109 ? 0.424 7.452 1.235 1.00 81.88 109 GLU A O 1
ATOM 926 N N . ARG A 1 110 ? 1.920 6.238 0.073 1.00 82.00 110 ARG A N 1
ATOM 927 C CA . ARG A 1 110 ? 1.966 5.105 1.000 1.00 82.00 110 ARG A CA 1
ATOM 928 C C . ARG A 1 110 ? 2.310 5.545 2.421 1.00 82.00 110 ARG A C 1
ATOM 930 O O . ARG A 1 110 ? 1.608 5.158 3.349 1.00 82.00 110 ARG A O 1
ATOM 937 N N . ALA A 1 111 ? 3.335 6.381 2.594 1.00 88.06 111 ALA A N 1
ATOM 938 C CA . ALA A 1 111 ? 3.699 6.883 3.915 1.00 88.06 111 ALA A CA 1
ATOM 939 C C . ALA A 1 111 ? 2.558 7.681 4.566 1.00 88.06 111 ALA A C 1
ATOM 941 O O . ALA A 1 111 ? 2.289 7.485 5.745 1.00 88.06 111 ALA A O 1
ATOM 942 N N . ILE A 1 112 ? 1.854 8.545 3.824 1.00 89.94 112 ILE A N 1
ATOM 943 C CA . ILE A 1 112 ? 0.686 9.267 4.360 1.00 89.94 112 ILE A CA 1
ATOM 944 C C . ILE A 1 112 ? -0.414 8.293 4.786 1.00 89.94 112 ILE A C 1
ATOM 946 O O . ILE A 1 112 ? -0.969 8.463 5.867 1.00 89.94 112 ILE A O 1
ATOM 950 N N . LEU A 1 113 ? -0.708 7.269 3.982 1.00 85.31 113 LEU A N 1
ATOM 951 C CA . LEU A 1 113 ? -1.727 6.269 4.311 1.00 85.31 113 LEU A CA 1
ATOM 952 C C . LEU A 1 113 ? -1.381 5.479 5.572 1.00 85.31 113 LEU A C 1
ATOM 954 O O . LEU A 1 113 ? -2.241 5.300 6.429 1.00 85.31 113 LEU A O 1
ATOM 958 N N . GLU A 1 114 ? -0.132 5.032 5.695 1.00 87.81 114 GLU A N 1
ATOM 959 C CA . GLU A 1 114 ? 0.352 4.300 6.867 1.00 87.81 114 GLU A CA 1
ATOM 960 C C . GLU A 1 114 ? 0.342 5.185 8.127 1.00 87.81 114 GLU A C 1
ATOM 962 O O . GLU A 1 114 ? -0.079 4.730 9.191 1.00 87.81 114 GLU A O 1
ATOM 967 N N . ILE A 1 115 ? 0.718 6.465 8.000 1.00 94.00 115 ILE A N 1
ATOM 968 C CA . ILE A 1 115 ? 0.655 7.442 9.097 1.00 94.00 115 ILE A CA 1
ATOM 969 C C . ILE A 1 115 ? -0.791 7.692 9.527 1.00 94.00 115 ILE A C 1
ATOM 971 O O . ILE A 1 115 ? -1.069 7.682 10.722 1.00 94.00 115 ILE A O 1
ATOM 975 N N . LEU A 1 116 ? -1.710 7.930 8.584 1.00 91.50 116 LEU A N 1
ATOM 976 C CA . LEU A 1 116 ? -3.123 8.159 8.896 1.00 91.50 116 LEU A CA 1
ATOM 977 C C . LEU A 1 116 ? -3.735 6.938 9.576 1.00 91.50 116 LEU A C 1
ATOM 979 O O . LEU A 1 116 ? -4.403 7.094 10.594 1.00 91.50 116 LEU A O 1
ATOM 983 N N . LYS A 1 117 ? -3.449 5.736 9.068 1.00 88.25 117 LYS A N 1
ATOM 984 C CA . LYS A 1 117 ? -3.908 4.482 9.663 1.00 88.25 117 LYS A CA 1
ATOM 985 C C . LYS A 1 117 ? -3.477 4.375 11.126 1.00 88.25 117 LYS A C 1
ATOM 987 O O . LYS A 1 117 ? -4.331 4.261 11.999 1.00 88.25 117 LYS A O 1
ATOM 992 N N . ALA A 1 118 ? -2.173 4.480 11.389 1.00 91.00 118 ALA A N 1
ATOM 993 C CA . ALA A 1 118 ? -1.642 4.397 12.748 1.00 91.00 118 ALA A CA 1
ATOM 994 C C . ALA A 1 118 ? -2.203 5.510 13.650 1.00 91.00 118 ALA A C 1
ATOM 996 O O . ALA A 1 118 ? -2.557 5.267 14.800 1.00 91.00 118 ALA A O 1
ATOM 997 N N . LEU A 1 119 ? -2.330 6.732 13.119 1.00 93.56 119 LEU A N 1
ATOM 998 C CA . LEU A 1 119 ? -2.853 7.873 13.865 1.00 93.56 119 LEU A CA 1
ATOM 999 C C . LEU A 1 119 ? -4.298 7.650 14.308 1.00 93.56 119 LEU A C 1
ATOM 1001 O O . LEU A 1 119 ? -4.611 7.892 15.470 1.00 93.56 119 LEU A O 1
ATOM 1005 N N . PHE A 1 120 ? -5.171 7.185 13.417 1.00 90.56 120 PHE A N 1
ATOM 1006 C CA . PHE A 1 120 ? -6.559 6.916 13.782 1.00 90.56 120 PHE A CA 1
ATOM 1007 C C . PHE A 1 120 ? -6.684 5.737 14.754 1.00 90.56 120 PHE A C 1
ATOM 1009 O O . PHE A 1 120 ? -7.412 5.859 15.735 1.00 90.56 120 PHE A O 1
ATOM 1016 N N . GLU A 1 121 ? -5.912 4.661 14.565 1.00 87.69 121 GLU A N 1
ATOM 1017 C CA . GLU A 1 121 ? -5.856 3.539 15.516 1.00 87.69 121 GLU A CA 1
ATOM 1018 C C . GLU A 1 121 ? -5.419 3.994 16.923 1.00 87.69 121 GLU A C 1
ATOM 1020 O O . GLU A 1 121 ? -5.927 3.508 17.937 1.00 87.69 121 GLU A O 1
ATOM 1025 N N . ASP A 1 122 ? -4.480 4.939 17.011 1.00 91.00 122 ASP A N 1
ATOM 1026 C CA . ASP A 1 122 ? -4.029 5.511 18.280 1.00 91.00 122 ASP A CA 1
ATOM 1027 C C . ASP A 1 122 ? -5.045 6.455 18.919 1.00 91.00 122 ASP A C 1
ATOM 1029 O O . ASP A 1 122 ? -5.205 6.425 20.143 1.00 91.00 122 ASP A O 1
ATOM 1033 N N . ILE A 1 123 ? -5.708 7.291 18.112 1.00 89.31 123 ILE A N 1
ATOM 1034 C CA . ILE A 1 123 ? -6.762 8.203 18.572 1.00 89.31 123 ILE A CA 1
ATOM 1035 C C . ILE A 1 123 ? -7.905 7.389 19.183 1.00 89.31 123 ILE A C 1
ATOM 1037 O O . ILE A 1 123 ? -8.330 7.674 20.303 1.00 89.31 123 ILE A O 1
ATOM 1041 N N . GLU A 1 124 ? -8.363 6.342 18.494 1.00 85.62 124 GLU A N 1
ATOM 1042 C CA . GLU A 1 124 ? -9.437 5.467 18.977 1.00 85.62 124 GLU A CA 1
ATOM 1043 C C . GLU A 1 124 ? -9.049 4.721 20.255 1.00 85.62 124 GLU A C 1
ATOM 1045 O O . GLU A 1 124 ? -9.852 4.589 21.179 1.00 85.62 124 GLU A O 1
ATOM 1050 N N . ALA A 1 125 ? -7.796 4.274 20.348 1.00 85.38 125 ALA A N 1
ATOM 1051 C CA . ALA A 1 125 ? -7.282 3.611 21.539 1.00 85.38 125 ALA A CA 1
ATOM 1052 C C . ALA A 1 125 ? -6.949 4.575 22.696 1.00 85.38 125 ALA A C 1
ATOM 1054 O O . ALA A 1 125 ? -6.523 4.120 23.761 1.00 85.38 125 ALA A O 1
ATOM 1055 N N . GLY A 1 126 ? -7.087 5.892 22.502 1.00 86.50 126 GLY A N 1
ATOM 1056 C CA . GLY A 1 126 ? -6.737 6.911 23.494 1.00 86.50 126 GLY A CA 1
ATOM 1057 C C . GLY A 1 126 ? -5.247 6.932 23.858 1.00 86.50 126 GLY A C 1
ATOM 1058 O O . GLY A 1 126 ? -4.886 7.302 24.980 1.00 86.50 126 GLY A O 1
ATOM 1059 N N . ARG A 1 127 ? -4.367 6.493 22.947 1.00 88.75 127 ARG A N 1
ATOM 1060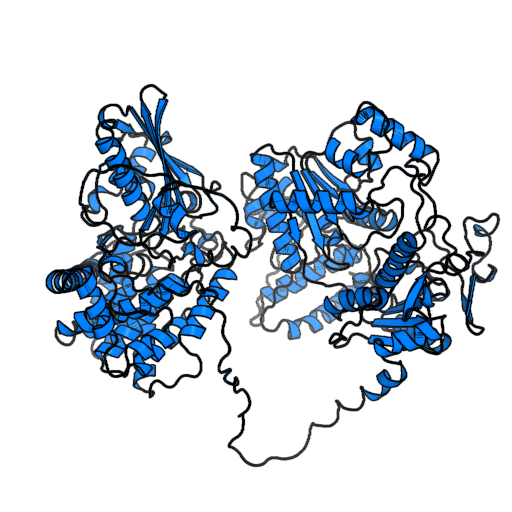 C CA . ARG A 1 127 ? -2.918 6.416 23.179 1.00 88.75 127 ARG A CA 1
ATOM 1061 C C . ARG A 1 127 ? -2.242 7.760 22.919 1.00 88.75 127 ARG A C 1
ATOM 1063 O O . ARG A 1 127 ? -2.660 8.536 22.073 1.00 88.75 127 ARG A O 1
ATOM 1070 N N . ARG A 1 128 ? -1.132 8.015 23.616 1.00 92.81 128 ARG A N 1
ATOM 1071 C CA . ARG A 1 128 ? -0.180 9.076 23.250 1.00 92.81 128 ARG A CA 1
ATOM 1072 C C . ARG A 1 128 ? 0.946 8.472 22.439 1.00 92.81 128 ARG A C 1
ATOM 1074 O O . ARG A 1 128 ? 1.595 7.549 22.931 1.00 92.81 128 ARG A O 1
ATOM 1081 N N . THR A 1 129 ? 1.210 8.998 21.248 1.00 94.12 129 THR A N 1
ATOM 1082 C CA . THR A 1 129 ? 2.162 8.370 20.323 1.00 94.12 129 THR A CA 1
ATOM 1083 C C . THR A 1 129 ? 3.150 9.342 19.696 1.00 94.12 129 THR A C 1
ATOM 1085 O O . THR A 1 129 ? 2.907 10.538 19.530 1.00 94.12 129 THR A O 1
ATOM 1088 N N . THR A 1 130 ? 4.340 8.817 19.401 1.00 95.31 130 THR A N 1
ATOM 1089 C CA . THR A 1 130 ? 5.381 9.519 18.649 1.00 95.31 130 THR A CA 1
ATOM 1090 C C . THR A 1 130 ? 5.710 8.695 17.416 1.00 95.31 130 THR A C 1
ATOM 1092 O O . THR A 1 130 ? 6.290 7.619 17.514 1.00 95.31 130 THR A O 1
ATOM 1095 N N . MET A 1 131 ? 5.349 9.235 16.262 1.00 97.38 131 MET A N 1
ATOM 1096 C CA . MET A 1 131 ? 5.609 8.672 14.950 1.00 97.38 131 MET A CA 1
ATOM 1097 C C . MET A 1 131 ? 6.852 9.309 14.351 1.00 97.38 131 MET A C 1
ATOM 1099 O O . MET A 1 131 ? 7.086 10.508 14.512 1.00 97.38 131 MET A O 1
ATOM 1103 N N . VAL A 1 132 ? 7.649 8.522 13.637 1.00 96.75 132 VAL A N 1
ATOM 1104 C CA . VAL A 1 132 ? 8.859 9.006 12.972 1.00 96.75 132 VAL A CA 1
ATOM 1105 C C . VAL A 1 132 ? 8.769 8.722 11.488 1.00 96.75 132 VAL A C 1
ATOM 1107 O O . VAL A 1 132 ? 8.722 7.569 11.072 1.00 96.75 132 VAL A O 1
ATOM 1110 N N . VAL A 1 133 ? 8.826 9.783 10.688 1.00 95.38 133 VAL A N 1
ATOM 1111 C CA . VAL A 1 133 ? 8.964 9.691 9.235 1.00 95.38 133 VAL A CA 1
ATOM 1112 C C . VAL A 1 133 ? 10.407 10.012 8.881 1.00 95.38 133 VAL A C 1
ATOM 1114 O O . VAL A 1 133 ? 10.859 11.158 8.991 1.00 95.38 133 VAL A O 1
ATOM 1117 N N . ALA A 1 134 ? 11.153 8.990 8.479 1.00 90.00 134 ALA A N 1
ATOM 1118 C CA . ALA A 1 134 ? 12.581 9.104 8.221 1.00 90.00 134 ALA A CA 1
ATOM 1119 C C . ALA A 1 134 ? 12.866 9.034 6.725 1.00 90.00 134 ALA A C 1
ATOM 1121 O O . ALA A 1 134 ? 12.416 8.124 6.042 1.00 90.00 134 ALA A O 1
ATOM 1122 N N . GLY A 1 135 ? 13.658 9.966 6.203 1.00 83.31 135 GLY A N 1
ATOM 1123 C CA . GLY A 1 135 ? 14.071 9.913 4.804 1.00 83.31 135 GLY A CA 1
ATOM 1124 C C . GLY A 1 135 ? 15.285 10.777 4.521 1.00 83.31 135 GLY A C 1
ATOM 1125 O O . GLY A 1 135 ? 15.516 11.783 5.194 1.00 83.31 135 GLY A O 1
ATOM 1126 N N . ASN A 1 136 ? 16.035 10.412 3.487 1.00 76.12 136 ASN A N 1
ATOM 1127 C CA . ASN A 1 136 ? 17.215 11.144 3.032 1.00 76.12 136 ASN A CA 1
ATOM 1128 C C . ASN A 1 136 ? 16.866 12.556 2.490 1.00 76.12 136 ASN A C 1
ATOM 1130 O O . ASN A 1 136 ? 15.689 12.893 2.286 1.00 76.12 136 ASN A O 1
ATOM 1134 N N . PRO A 1 137 ? 17.850 13.455 2.276 1.00 72.69 137 PRO A N 1
ATOM 1135 C CA . PRO A 1 137 ? 17.576 14.801 1.780 1.00 72.69 137 PRO A CA 1
ATOM 1136 C C . PRO A 1 137 ? 16.923 14.748 0.399 1.00 72.69 137 PRO A C 1
ATOM 1138 O O . PRO A 1 137 ? 17.597 14.399 -0.556 1.00 72.69 137 PRO A O 1
ATOM 1141 N N . GLY A 1 138 ? 15.654 15.149 0.275 1.00 70.19 138 GLY A N 1
ATOM 1142 C CA . GLY A 1 138 ? 14.963 15.201 -1.020 1.00 70.19 138 GLY A CA 1
ATOM 1143 C C . GLY A 1 138 ? 13.940 14.098 -1.290 1.00 70.19 138 GLY A C 1
ATOM 1144 O O . GLY A 1 138 ? 13.301 14.104 -2.338 1.00 70.19 138 GLY A O 1
ATOM 1145 N N . THR A 1 139 ? 13.691 13.228 -0.311 1.00 77.81 139 THR A N 1
ATOM 1146 C CA . THR A 1 139 ? 12.566 12.279 -0.336 1.00 77.81 139 THR A CA 1
ATOM 1147 C C . THR A 1 139 ? 11.191 12.948 -0.185 1.00 77.81 139 THR A C 1
ATOM 1149 O O . THR A 1 139 ? 10.161 12.287 -0.190 1.00 77.81 139 THR A O 1
ATOM 1152 N N . GLY A 1 140 ? 11.153 14.279 -0.047 1.00 81.69 140 GLY A N 1
ATOM 1153 C CA . GLY A 1 140 ? 9.923 15.069 0.035 1.00 81.69 140 GLY A CA 1
ATOM 1154 C C . GLY A 1 140 ? 9.246 15.104 1.406 1.00 81.69 140 GLY A C 1
ATOM 1155 O O . GLY A 1 140 ? 8.065 15.417 1.464 1.00 81.69 140 GLY A O 1
ATOM 1156 N N . LYS A 1 141 ? 9.980 14.873 2.505 1.00 88.62 141 LYS A N 1
ATOM 1157 C CA . LYS A 1 141 ? 9.484 14.990 3.896 1.00 88.62 141 LYS A CA 1
ATOM 1158 C C . LYS A 1 141 ? 8.587 16.212 4.140 1.00 88.62 141 LYS A C 1
ATOM 1160 O O . LYS A 1 141 ? 7.457 16.056 4.576 1.00 88.62 141 LYS A O 1
ATOM 1165 N N . THR A 1 142 ? 9.048 17.414 3.790 1.00 89.12 142 THR A N 1
ATOM 1166 C CA . THR A 1 142 ? 8.253 18.641 3.961 1.00 89.12 142 THR A CA 1
ATOM 1167 C C . THR A 1 142 ? 6.946 18.610 3.157 1.00 89.12 142 THR A C 1
ATOM 1169 O O . THR A 1 142 ? 5.920 19.069 3.644 1.00 89.12 142 THR A O 1
ATOM 1172 N N . VAL A 1 143 ? 6.957 18.044 1.942 1.00 88.25 143 VAL A N 1
ATOM 1173 C CA . VAL A 1 143 ? 5.744 17.883 1.117 1.00 88.25 143 VAL A CA 1
ATOM 1174 C C . VAL A 1 143 ? 4.785 16.889 1.771 1.00 88.25 143 VAL A C 1
ATOM 1176 O O . VAL A 1 143 ? 3.595 17.178 1.836 1.00 88.25 143 VAL A O 1
ATOM 1179 N N . VAL A 1 144 ? 5.294 15.779 2.318 1.00 90.75 144 VAL A N 1
ATOM 1180 C CA . VAL A 1 144 ? 4.509 14.818 3.113 1.00 90.75 144 VAL A CA 1
ATOM 1181 C C . VAL A 1 144 ? 3.876 15.510 4.318 1.00 90.75 144 VAL A C 1
ATOM 1183 O O . VAL A 1 144 ? 2.674 15.393 4.511 1.00 90.75 144 VAL A O 1
ATOM 1186 N N . GLY A 1 145 ? 4.637 16.307 5.074 1.00 93.25 145 GLY A N 1
ATOM 1187 C CA . GLY A 1 145 ? 4.116 17.049 6.225 1.00 93.25 145 GLY A CA 1
ATOM 1188 C C . GLY A 1 145 ? 2.995 18.026 5.875 1.00 93.2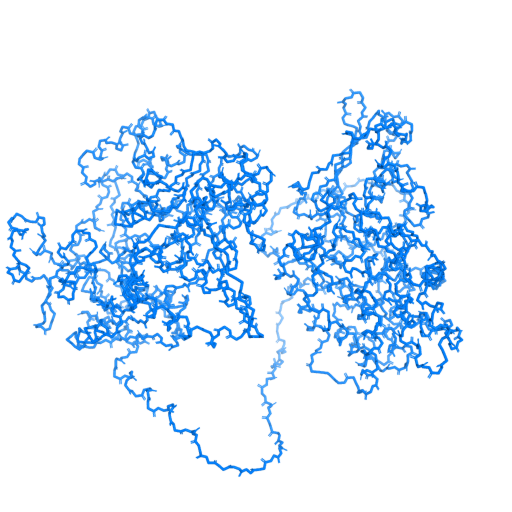5 145 GLY A C 1
ATOM 1189 O O . GLY A 1 145 ? 1.956 18.034 6.528 1.00 93.25 145 GLY A O 1
ATOM 1190 N N . ILE A 1 146 ? 3.183 18.828 4.823 1.00 91.75 146 ILE A N 1
ATOM 1191 C CA . ILE A 1 146 ? 2.163 19.772 4.337 1.00 91.75 146 ILE A CA 1
ATOM 1192 C C . ILE A 1 146 ? 0.919 19.020 3.851 1.00 91.75 146 ILE A C 1
ATOM 1194 O O . ILE A 1 146 ? -0.201 19.395 4.194 1.00 91.75 146 ILE A O 1
ATOM 1198 N N . SER A 1 147 ? 1.117 17.955 3.072 1.00 89.69 147 SER A N 1
ATOM 1199 C CA . SER A 1 147 ? 0.025 17.158 2.504 1.00 89.69 147 SER A CA 1
ATOM 1200 C C . SER A 1 147 ? -0.752 16.419 3.587 1.00 89.69 147 SER A C 1
ATOM 1202 O O . SER A 1 147 ? -1.970 16.341 3.498 1.00 89.69 147 SER A O 1
ATOM 1204 N N . LEU A 1 148 ? -0.082 15.943 4.639 1.00 92.56 148 LEU A N 1
ATOM 1205 C CA . LEU A 1 148 ? -0.718 15.286 5.775 1.00 92.56 148 LEU A CA 1
ATOM 1206 C C . LEU A 1 148 ? -1.629 16.250 6.541 1.00 92.56 148 LEU A C 1
ATOM 1208 O O . LEU A 1 148 ? -2.783 15.922 6.789 1.00 92.56 148 LEU A O 1
ATOM 1212 N N . VAL A 1 149 ? -1.152 17.460 6.858 1.00 92.88 149 VAL A N 1
ATOM 1213 C CA . VAL A 1 149 ? -1.981 18.479 7.531 1.00 92.88 149 VAL A CA 1
ATOM 1214 C C . VAL A 1 149 ? -3.163 18.890 6.655 1.00 92.88 149 VAL A C 1
ATOM 1216 O O . VAL A 1 149 ? -4.283 18.987 7.149 1.00 92.88 149 VAL A O 1
ATOM 1219 N N . LYS A 1 150 ? -2.939 19.067 5.347 1.00 89.12 150 LYS A N 1
ATOM 1220 C CA . LYS A 1 150 ? -4.022 19.330 4.392 1.00 89.12 150 LYS A CA 1
ATOM 1221 C C . LYS A 1 150 ? -5.049 18.197 4.378 1.00 89.12 150 LYS A C 1
ATOM 1223 O O . LYS A 1 150 ? -6.232 18.474 4.500 1.00 89.12 150 LYS A O 1
ATOM 1228 N N . THR A 1 151 ? -4.595 16.949 4.308 1.00 87.56 151 THR A N 1
ATOM 1229 C CA . THR A 1 151 ? -5.462 15.764 4.272 1.00 87.56 151 THR A CA 1
ATOM 1230 C C . THR A 1 151 ? -6.292 15.643 5.547 1.00 87.56 151 THR A C 1
ATOM 1232 O O . THR A 1 151 ? -7.502 15.475 5.468 1.00 87.56 151 THR A O 1
ATOM 1235 N N . LEU A 1 152 ? -5.680 15.814 6.725 1.00 89.19 152 LEU A N 1
ATOM 1236 C CA . LEU A 1 152 ? -6.402 15.837 8.003 1.00 89.19 152 LEU A CA 1
ATOM 1237 C C . LEU A 1 152 ? -7.473 16.931 8.027 1.00 89.19 152 LEU A C 1
ATOM 1239 O O . LEU A 1 152 ? -8.578 16.711 8.514 1.00 89.19 152 LEU A O 1
ATOM 1243 N N . ARG A 1 153 ? -7.168 18.106 7.469 1.00 86.75 153 ARG A N 1
ATOM 1244 C CA . ARG A 1 153 ? -8.119 19.215 7.398 1.00 86.75 153 ARG A CA 1
ATOM 1245 C C . ARG A 1 153 ? -9.262 18.954 6.419 1.00 86.75 153 ARG A C 1
ATOM 1247 O O . ARG A 1 153 ? -10.401 19.335 6.690 1.00 86.75 153 ARG A O 1
ATOM 1254 N N . ASP A 1 154 ? -8.975 18.294 5.307 1.00 82.44 154 ASP A N 1
ATOM 1255 C CA . ASP A 1 154 ? -9.987 17.897 4.330 1.00 82.44 154 ASP A CA 1
ATOM 1256 C C . ASP A 1 154 ? -10.927 16.849 4.918 1.00 82.44 154 ASP A C 1
ATOM 1258 O O . ASP A 1 154 ? -12.142 17.014 4.838 1.00 82.44 154 ASP A O 1
ATOM 1262 N N . ILE A 1 155 ? -10.383 15.851 5.619 1.00 83.00 155 ILE A N 1
ATOM 1263 C CA . ILE A 1 155 ? -11.175 14.864 6.362 1.00 83.00 155 ILE A CA 1
ATOM 1264 C C . ILE A 1 155 ? -12.045 15.567 7.413 1.00 83.00 155 ILE A C 1
ATOM 1266 O O . ILE A 1 155 ? -13.250 15.342 7.466 1.00 83.00 155 ILE A O 1
ATOM 1270 N N . GLN A 1 156 ? -11.468 16.478 8.203 1.00 83.31 156 GLN A N 1
ATOM 1271 C CA . GLN A 1 156 ? -12.182 17.215 9.253 1.00 83.31 156 GLN A CA 1
ATOM 1272 C C . GLN A 1 156 ? -13.331 18.084 8.710 1.00 83.31 156 GLN A C 1
ATOM 1274 O O . GLN A 1 156 ? -14.305 18.336 9.419 1.00 83.31 156 GLN A O 1
ATOM 1279 N N . THR A 1 157 ? -13.212 18.588 7.478 1.00 76.31 157 THR A N 1
ATOM 1280 C CA . THR A 1 157 ? -14.216 19.470 6.855 1.00 76.31 157 THR A CA 1
ATOM 1281 C C . THR A 1 157 ? -15.188 18.741 5.922 1.00 76.31 157 THR A C 1
ATOM 1283 O O . THR A 1 157 ? -16.176 19.352 5.500 1.00 76.31 157 THR A O 1
ATOM 1286 N N . SER A 1 158 ? -14.949 17.453 5.655 1.00 71.19 158 SER A N 1
ATOM 1287 C CA . SER A 1 158 ? -15.820 16.568 4.879 1.00 71.19 158 SER A CA 1
ATOM 1288 C C . SER A 1 158 ? -17.211 16.444 5.502 1.00 71.19 158 SER A C 1
ATOM 1290 O O . SER A 1 158 ? -17.354 16.360 6.724 1.00 71.19 158 SER A O 1
ATOM 1292 N N . ARG A 1 159 ? -18.259 16.415 4.667 1.00 58.97 159 ARG A N 1
ATOM 1293 C CA . ARG A 1 159 ? -19.649 16.185 5.099 1.00 58.97 159 ARG A CA 1
ATOM 1294 C C . ARG A 1 159 ? -20.203 14.826 4.657 1.00 58.97 159 ARG A C 1
ATOM 1296 O O . ARG A 1 159 ? -21.421 14.639 4.675 1.00 58.97 159 ARG A O 1
ATOM 1303 N N . GLY A 1 160 ? -19.330 13.885 4.292 1.00 52.06 160 GLY A N 1
ATOM 1304 C CA . GLY A 1 160 ? -19.667 12.506 3.927 1.00 52.06 160 GLY A CA 1
ATOM 1305 C C . GLY A 1 160 ? -19.004 12.046 2.624 1.00 52.06 160 GLY A C 1
ATOM 1306 O O . GLY A 1 160 ? -18.257 12.789 1.995 1.00 52.06 160 GLY A O 1
ATOM 1307 N N . ILE A 1 161 ? -19.321 10.819 2.197 1.00 46.50 161 ILE A N 1
ATOM 1308 C CA . ILE A 1 161 ? -18.698 10.140 1.041 1.00 46.50 161 ILE A CA 1
ATOM 1309 C C . ILE A 1 161 ? -18.867 10.931 -0.275 1.00 46.50 161 ILE A C 1
ATOM 1311 O O . ILE A 1 161 ? -17.990 10.879 -1.129 1.00 46.50 161 ILE A O 1
ATOM 1315 N N . ASP A 1 162 ? -19.942 11.719 -0.417 1.00 45.69 162 ASP A N 1
ATOM 1316 C CA . ASP A 1 162 ? -20.205 12.573 -1.593 1.00 45.69 162 ASP A CA 1
ATOM 1317 C C . ASP A 1 162 ? -19.126 13.654 -1.841 1.00 45.69 162 ASP A C 1
ATOM 1319 O O . ASP A 1 162 ? -19.035 14.180 -2.955 1.00 45.69 162 ASP A O 1
ATOM 1323 N N . ASP A 1 163 ? -18.346 14.021 -0.816 1.00 42.97 163 ASP A N 1
ATOM 1324 C CA . ASP A 1 163 ? -17.257 15.004 -0.916 1.00 42.97 163 ASP A CA 1
ATOM 1325 C C . ASP A 1 163 ? -15.903 14.353 -1.266 1.00 42.97 163 ASP A C 1
ATOM 1327 O O . ASP A 1 163 ? -14.963 15.062 -1.626 1.00 42.97 163 ASP A O 1
ATOM 1331 N N . ALA A 1 164 ? -15.797 13.020 -1.208 1.00 45.66 164 ALA A N 1
ATOM 1332 C CA . ALA A 1 164 ? -14.591 12.281 -1.562 1.00 45.66 164 ALA A CA 1
ATOM 1333 C C . ALA A 1 164 ? -14.572 11.946 -3.059 1.00 45.66 164 ALA A C 1
ATOM 1335 O O . ALA A 1 164 ? -15.514 11.361 -3.600 1.00 45.66 164 ALA A O 1
ATOM 1336 N N . GLU A 1 165 ? -13.481 12.276 -3.752 1.00 45.78 165 GLU A N 1
ATOM 1337 C CA . GLU A 1 165 ? -13.339 11.887 -5.154 1.00 45.78 165 GLU A CA 1
ATOM 1338 C C . GLU A 1 165 ? -13.141 10.370 -5.296 1.00 45.78 165 GLU A C 1
ATOM 1340 O O . GLU A 1 165 ? -12.207 9.771 -4.752 1.00 45.78 165 GLU A O 1
ATOM 1345 N N . GLN A 1 166 ? -14.054 9.757 -6.055 1.00 39.00 166 GLN A N 1
ATOM 1346 C CA . GLN A 1 166 ? -14.067 8.337 -6.403 1.00 39.00 166 GLN A CA 1
ATOM 1347 C C . GLN A 1 166 ? -12.709 7.918 -6.992 1.00 39.00 166 GLN A C 1
ATOM 1349 O O . GLN A 1 166 ? -12.278 8.465 -8.004 1.00 39.00 166 GLN A O 1
ATOM 1354 N N . GLY A 1 167 ? -12.041 6.942 -6.365 1.00 42.59 167 GLY A N 1
ATOM 1355 C CA . GLY A 1 167 ? -10.761 6.391 -6.832 1.00 42.59 167 GLY A CA 1
ATOM 1356 C C . GLY A 1 167 ? -9.506 6.872 -6.090 1.00 42.59 167 GLY A C 1
ATOM 1357 O O . GLY A 1 167 ? -8.429 6.347 -6.355 1.00 42.59 167 GLY A O 1
ATOM 1358 N N . SER A 1 168 ? -9.607 7.810 -5.137 1.00 50.25 168 SER A N 1
ATOM 1359 C CA . SER A 1 168 ? -8.456 8.222 -4.314 1.00 50.25 168 SER A CA 1
ATOM 1360 C C . SER A 1 168 ? -8.107 7.187 -3.235 1.00 50.25 168 SER A C 1
ATOM 1362 O O . SER A 1 168 ? -8.997 6.654 -2.559 1.00 50.25 168 SER A O 1
ATOM 1364 N N . SER A 1 169 ? -6.807 6.960 -3.002 1.00 54.97 169 SER A N 1
ATOM 1365 C CA . SER A 1 169 ? -6.285 6.135 -1.902 1.00 54.97 169 SER A CA 1
ATOM 1366 C C . SER A 1 169 ? -6.688 6.653 -0.510 1.00 54.97 169 SER A C 1
ATOM 1368 O O . SER A 1 169 ? -6.572 5.942 0.478 1.00 54.97 169 SER A O 1
ATOM 1370 N N . LEU A 1 170 ? -7.222 7.871 -0.409 1.00 60.72 170 LEU A N 1
ATOM 1371 C CA . LEU A 1 170 ? -7.628 8.484 0.856 1.00 60.72 170 LEU A CA 1
ATOM 1372 C C . LEU A 1 170 ? -9.138 8.438 1.114 1.00 60.72 170 LEU A C 1
ATOM 1374 O O . LEU A 1 170 ? -9.550 8.764 2.220 1.00 60.72 170 LEU A O 1
ATOM 1378 N N . SER A 1 171 ? -9.946 8.010 0.137 1.00 61.72 171 SER A N 1
ATOM 1379 C CA . SER A 1 171 ? -11.421 8.046 0.185 1.00 61.72 171 SER A CA 1
ATOM 1380 C C . SER A 1 171 ? -12.043 7.387 1.425 1.00 61.72 171 SER A C 1
ATOM 1382 O O . SER A 1 171 ? -12.993 7.941 1.973 1.00 61.72 171 SER A O 1
ATOM 1384 N N . ASP A 1 172 ? -11.470 6.286 1.923 1.00 64.38 172 ASP A N 1
ATOM 1385 C CA . ASP A 1 172 ? -11.931 5.605 3.146 1.00 64.38 172 ASP A CA 1
ATOM 1386 C C . ASP A 1 172 ? -11.948 6.541 4.369 1.00 64.38 172 ASP A C 1
ATOM 1388 O O . ASP A 1 172 ? -12.875 6.494 5.175 1.00 64.38 172 ASP A O 1
ATOM 1392 N N . TYR A 1 173 ? -10.974 7.453 4.479 1.00 68.88 173 TYR A N 1
ATOM 1393 C CA . TYR A 1 173 ? -10.883 8.402 5.594 1.00 68.88 173 TYR A CA 1
ATOM 1394 C C . TYR A 1 173 ? -11.897 9.548 5.504 1.00 68.88 173 TYR A C 1
ATOM 1396 O O . TYR A 1 173 ? -12.046 10.308 6.452 1.00 68.88 173 TYR A O 1
ATOM 1404 N N . PHE A 1 174 ? -12.595 9.697 4.377 1.00 66.62 174 PHE A N 1
ATOM 1405 C CA . PHE A 1 174 ? -13.664 10.684 4.205 1.00 66.62 174 PHE A CA 1
ATOM 1406 C C . PHE A 1 174 ? -15.057 10.088 4.465 1.00 66.62 174 PHE A C 1
ATOM 1408 O O . PHE A 1 174 ? -16.047 10.827 4.461 1.00 66.62 174 PHE A O 1
ATOM 1415 N N . ALA A 1 175 ? -15.142 8.770 4.687 1.00 65.19 175 ALA A N 1
ATOM 1416 C CA . ALA A 1 175 ? -16.364 8.080 5.081 1.00 65.19 175 ALA A CA 1
ATOM 1417 C C . ALA A 1 175 ? -16.733 8.359 6.552 1.00 65.19 175 ALA A C 1
ATOM 1419 O O . ALA A 1 175 ? -15.916 8.847 7.333 1.00 65.19 175 ALA A O 1
ATOM 1420 N N . GLN A 1 176 ? -17.983 8.062 6.929 1.00 57.06 176 GLN A N 1
ATOM 1421 C CA . GLN A 1 176 ? -18.491 8.292 8.290 1.00 57.06 176 GLN A CA 1
ATOM 1422 C C . GLN A 1 176 ? -17.626 7.582 9.348 1.00 57.06 176 GLN A C 1
ATOM 1424 O O . GLN A 1 176 ? -17.304 6.407 9.192 1.00 57.06 176 GLN A O 1
ATOM 1429 N N . GLY A 1 177 ? -17.281 8.294 10.424 1.00 71.31 177 GLY A N 1
ATOM 1430 C CA . GLY A 1 177 ? -16.440 7.839 11.536 1.00 71.31 177 GLY A CA 1
ATOM 1431 C C . GLY A 1 177 ? -15.177 8.691 11.702 1.00 71.31 177 GLY A C 1
ATOM 1432 O O . GLY A 1 177 ? -14.914 9.212 12.784 1.00 71.31 177 GLY A O 1
ATOM 1433 N N . TYR A 1 178 ? -14.407 8.882 10.628 1.00 78.25 178 TYR A N 1
ATOM 1434 C CA . TYR A 1 178 ? -13.126 9.600 10.673 1.00 78.25 178 TYR A CA 1
ATOM 1435 C C . TYR A 1 178 ? -13.261 11.130 10.790 1.00 78.25 178 TYR A C 1
ATOM 1437 O O . TYR A 1 178 ? -12.558 11.713 11.623 1.00 78.25 178 TYR A O 1
ATOM 1445 N N . PRO A 1 179 ? -14.147 11.816 10.030 1.00 81.44 179 PRO A N 1
ATOM 1446 C CA . PRO A 1 179 ? -14.385 13.246 10.221 1.00 81.44 179 PRO A CA 1
ATOM 1447 C C . PRO A 1 179 ? -14.795 13.578 11.658 1.00 81.44 179 PRO A C 1
ATOM 1449 O O . PRO A 1 179 ? -14.299 14.547 12.230 1.00 81.44 179 PRO A O 1
ATOM 1452 N N . GLU A 1 180 ? -15.656 12.758 12.267 1.00 82.44 180 GLU A N 1
ATOM 1453 C CA . GLU A 1 180 ? -16.146 12.927 13.636 1.00 82.44 180 GLU A CA 1
ATOM 1454 C C . GLU A 1 180 ? -15.016 12.838 14.667 1.00 82.44 180 GLU A C 1
ATOM 1456 O O . GLU A 1 180 ? -14.974 13.659 15.585 1.00 82.44 180 GLU A O 1
ATOM 1461 N N . LEU A 1 181 ? -14.062 11.916 14.480 1.00 81.69 181 LEU A N 1
ATOM 1462 C CA . LEU A 1 181 ? -12.867 11.817 15.324 1.00 81.69 181 LEU A CA 1
ATOM 1463 C C . LEU A 1 181 ? -11.985 13.070 15.239 1.00 81.69 181 LEU A C 1
ATOM 1465 O O . LEU A 1 181 ? -11.347 13.428 16.225 1.00 81.69 181 LEU A O 1
ATOM 1469 N N . LEU A 1 182 ? -11.952 13.754 14.088 1.00 84.88 182 LEU A N 1
ATOM 1470 C CA . LEU A 1 182 ? -11.124 14.947 13.885 1.00 84.88 182 LEU A CA 1
ATOM 1471 C C . LEU A 1 182 ? -11.819 16.267 14.245 1.00 84.88 182 LEU A C 1
ATOM 1473 O O . LEU A 1 182 ? -11.127 17.269 14.428 1.00 84.88 182 LEU A O 1
ATOM 1477 N N . GLN A 1 183 ? -13.153 16.327 14.344 1.00 80.19 183 GLN A N 1
ATOM 1478 C CA . GLN A 1 183 ? -13.902 17.590 14.503 1.00 80.19 183 GLN A CA 1
ATOM 1479 C C . GLN A 1 183 ? -13.421 18.454 15.677 1.00 80.19 183 GLN A C 1
ATOM 1481 O O . GLN A 1 183 ? -13.398 19.680 15.564 1.00 80.19 183 GLN A O 1
ATOM 1486 N N . THR A 1 184 ? -13.006 17.832 16.780 1.00 79.81 184 THR A N 1
ATOM 1487 C CA . THR A 1 184 ? -12.537 18.533 17.984 1.00 79.81 184 THR A CA 1
ATOM 1488 C C . THR A 1 184 ? -11.020 18.652 18.080 1.00 79.81 184 THR A C 1
ATOM 1490 O O . THR A 1 184 ? -10.538 19.301 19.005 1.00 79.81 184 THR A O 1
ATOM 1493 N N . LEU A 1 185 ? -10.265 18.037 17.164 1.00 88.44 185 LEU A N 1
ATOM 1494 C CA . LEU A 1 185 ? -8.813 17.958 17.277 1.00 88.44 185 LEU A CA 1
ATOM 1495 C C . LEU A 1 185 ? -8.127 19.217 16.755 1.00 88.44 185 LEU A C 1
ATOM 1497 O O . LEU A 1 185 ? -8.414 19.735 15.670 1.00 88.44 185 LEU A O 1
ATOM 1501 N N . ARG A 1 186 ? -7.153 19.683 17.530 1.00 92.00 186 ARG A N 1
ATOM 1502 C CA . ARG A 1 186 ? -6.280 20.799 17.200 1.00 92.00 186 ARG A CA 1
ATOM 1503 C C . ARG A 1 186 ? -5.005 20.288 16.537 1.00 92.00 186 ARG A C 1
ATOM 1505 O O . ARG A 1 186 ? -4.140 19.702 17.192 1.00 92.00 186 ARG A O 1
ATOM 1512 N N . VAL A 1 187 ? -4.874 20.568 15.243 1.00 93.69 187 VAL A N 1
ATOM 1513 C CA . VAL A 1 187 ? -3.732 20.161 14.412 1.00 93.69 187 VAL A CA 1
ATOM 1514 C C . VAL A 1 187 ? -2.784 21.344 14.189 1.00 93.69 187 VAL A C 1
ATOM 1516 O O . VAL A 1 187 ? -3.215 22.492 14.093 1.00 93.69 187 VAL A O 1
ATOM 1519 N N . GLY A 1 188 ? -1.478 21.089 14.114 1.00 95.12 188 GLY A N 1
ATOM 1520 C CA . GLY A 1 188 ? -0.489 22.110 13.761 1.00 95.12 188 GLY A CA 1
ATOM 1521 C C . GLY A 1 188 ? 0.780 21.534 13.137 1.00 95.12 188 GLY A C 1
ATOM 1522 O O . GLY A 1 188 ? 1.084 20.349 13.288 1.00 95.12 188 GLY A O 1
ATOM 1523 N N . ILE A 1 189 ? 1.546 22.388 12.453 1.00 97.00 189 ILE A N 1
ATOM 1524 C CA . ILE A 1 189 ? 2.849 22.046 11.873 1.00 97.00 189 ILE A CA 1
ATOM 1525 C C . ILE A 1 189 ? 3.965 22.907 12.464 1.00 97.00 189 ILE A C 1
ATOM 1527 O O . ILE A 1 189 ? 3.958 24.133 12.371 1.00 97.00 189 ILE A O 1
ATOM 1531 N N . VAL A 1 190 ? 4.967 22.273 13.064 1.00 96.94 190 VAL A N 1
ATOM 1532 C CA . VAL A 1 190 ? 6.138 22.936 13.643 1.00 96.94 190 VAL A CA 1
ATOM 1533 C C . VAL A 1 190 ? 7.272 22.931 12.631 1.00 96.94 190 VAL A C 1
ATOM 1535 O O . VAL A 1 190 ? 7.708 21.877 12.181 1.00 96.94 190 VAL A O 1
ATOM 1538 N N . VAL A 1 191 ? 7.800 24.113 12.310 1.00 93.06 191 VAL A N 1
ATOM 1539 C CA . VAL A 1 191 ? 8.904 24.267 11.351 1.00 93.06 191 VAL A CA 1
ATOM 1540 C C . VAL A 1 191 ? 10.029 25.084 11.999 1.00 93.06 191 VAL A C 1
ATOM 1542 O O . VAL A 1 191 ? 9.939 26.319 12.068 1.00 93.06 191 VAL A O 1
ATOM 1545 N N . PRO A 1 192 ? 11.120 24.451 12.476 1.00 86.88 192 PRO A N 1
ATOM 1546 C CA . PRO A 1 192 ? 12.216 25.149 13.154 1.00 86.88 192 PRO A CA 1
ATOM 1547 C C . PRO A 1 192 ? 12.881 26.218 12.270 1.00 86.88 192 PRO A C 1
ATOM 1549 O O . PRO A 1 192 ? 13.189 27.330 12.718 1.00 86.88 192 PRO A O 1
ATOM 1552 N N . GLN A 1 193 ? 13.049 25.925 10.977 1.00 82.19 193 GLN A N 1
ATOM 1553 C CA . GLN A 1 193 ? 13.746 26.794 10.034 1.00 82.19 193 GLN A CA 1
ATOM 1554 C C . GLN A 1 193 ? 12.907 28.021 9.627 1.00 82.19 193 GLN A C 1
ATOM 1556 O O . GLN A 1 193 ? 11.856 27.900 9.010 1.00 82.19 193 GLN A O 1
ATOM 1561 N N . GLN A 1 194 ? 13.412 29.232 9.896 1.00 80.12 194 GLN A N 1
ATOM 1562 C CA . GLN A 1 194 ? 12.662 30.484 9.704 1.00 80.12 194 GLN A CA 1
ATOM 1563 C C . GLN A 1 194 ? 12.270 30.796 8.248 1.00 80.12 194 GLN A C 1
ATOM 1565 O O . GLN A 1 194 ? 11.165 31.297 8.023 1.00 80.12 194 GLN A O 1
ATOM 1570 N N . SER A 1 195 ? 13.158 30.567 7.273 1.00 74.88 195 SER A N 1
ATOM 1571 C CA . SER A 1 195 ? 12.871 30.841 5.855 1.00 74.88 195 SER A CA 1
ATOM 1572 C C . SER A 1 195 ? 11.779 29.911 5.333 1.00 74.88 195 SER A C 1
ATOM 1574 O O . SER A 1 195 ? 10.745 30.401 4.893 1.00 74.88 195 SER A O 1
ATOM 1576 N N . LEU A 1 196 ? 11.966 28.598 5.508 1.00 81.31 196 LEU A N 1
ATOM 1577 C CA . LEU A 1 196 ? 10.994 27.572 5.131 1.00 81.31 196 LEU A CA 1
ATOM 1578 C C . LEU A 1 196 ? 9.643 27.795 5.818 1.00 81.31 196 LEU A C 1
ATOM 1580 O O . LEU A 1 196 ? 8.614 27.831 5.152 1.00 81.31 196 LEU A O 1
ATOM 1584 N N . ARG A 1 197 ? 9.648 28.073 7.129 1.00 89.00 197 ARG A N 1
ATOM 1585 C CA . ARG A 1 197 ? 8.435 28.417 7.882 1.00 89.00 197 ARG A CA 1
ATOM 1586 C C . ARG A 1 197 ? 7.695 29.607 7.273 1.00 89.00 197 ARG A C 1
ATOM 1588 O O . ARG A 1 197 ? 6.475 29.593 7.188 1.00 89.00 197 ARG A O 1
ATOM 1595 N N . SER A 1 198 ? 8.422 30.639 6.836 1.00 84.69 198 SER A N 1
ATOM 1596 C CA . SER A 1 198 ? 7.811 31.815 6.204 1.00 84.69 198 SER A CA 1
ATOM 1597 C C . SER A 1 198 ? 7.184 31.486 4.847 1.00 84.69 198 SER A C 1
ATOM 1599 O O . SER A 1 198 ? 6.183 32.106 4.497 1.00 84.69 198 SER A O 1
ATOM 1601 N N . SER A 1 199 ? 7.756 30.546 4.090 1.00 84.69 199 SER A N 1
ATOM 1602 C CA . SER A 1 199 ? 7.195 30.071 2.821 1.00 84.69 199 SER A CA 1
ATOM 1603 C C . SER A 1 199 ? 5.951 29.208 3.054 1.00 84.69 199 SER A C 1
ATOM 1605 O O . SER A 1 199 ? 4.902 29.510 2.492 1.00 84.69 199 SER A O 1
ATOM 1607 N N . ILE A 1 200 ? 6.014 28.231 3.966 1.00 89.50 200 ILE A N 1
ATOM 1608 C CA . ILE A 1 200 ? 4.874 27.369 4.328 1.00 89.50 200 ILE A CA 1
ATOM 1609 C C . ILE A 1 200 ? 3.707 28.204 4.872 1.00 89.50 200 ILE A C 1
ATOM 1611 O O . ILE A 1 200 ? 2.576 28.042 4.430 1.00 89.50 200 ILE A O 1
ATOM 1615 N N . ALA A 1 201 ? 3.979 29.187 5.734 1.00 90.88 201 ALA A N 1
ATOM 1616 C CA . ALA A 1 201 ? 2.962 30.103 6.254 1.00 90.88 201 ALA A CA 1
ATOM 1617 C C . ALA A 1 201 ? 2.218 30.884 5.152 1.00 90.88 201 ALA A C 1
ATOM 1619 O O . ALA A 1 201 ? 1.032 31.154 5.297 1.00 90.88 201 ALA A O 1
ATOM 1620 N N . LYS A 1 202 ? 2.893 31.254 4.052 1.00 87.12 202 LYS A N 1
ATOM 1621 C CA . LYS A 1 202 ? 2.250 31.913 2.896 1.00 87.12 202 LYS A CA 1
ATOM 1622 C C . LYS A 1 202 ? 1.439 30.938 2.038 1.00 87.12 202 LYS A C 1
ATOM 1624 O O . LYS A 1 202 ? 0.488 31.362 1.393 1.00 87.12 202 LYS A O 1
ATOM 1629 N N . ILE A 1 203 ? 1.845 29.671 1.989 1.00 87.25 203 ILE A N 1
ATOM 1630 C CA . ILE A 1 203 ? 1.135 28.600 1.278 1.00 87.25 203 ILE A CA 1
ATOM 1631 C C . ILE A 1 203 ? -0.175 28.290 2.012 1.00 87.25 203 ILE A C 1
ATOM 1633 O O . ILE A 1 203 ? -1.235 28.305 1.389 1.00 87.25 203 ILE A O 1
ATOM 1637 N N . PHE A 1 204 ? -0.115 28.115 3.335 1.00 89.88 204 PHE A N 1
ATOM 1638 C CA . PHE A 1 204 ? -1.281 27.843 4.184 1.00 89.88 204 PHE A CA 1
ATOM 1639 C C . PHE A 1 204 ? -2.319 28.965 4.097 1.00 89.88 204 PHE A C 1
ATOM 1641 O O . PHE A 1 204 ? -3.484 28.686 3.871 1.00 89.88 204 PHE A O 1
ATOM 1648 N N . ASP A 1 205 ? -1.886 30.230 4.127 1.00 87.56 205 ASP A N 1
ATOM 1649 C CA . ASP A 1 205 ? -2.752 31.420 3.995 1.00 87.56 205 ASP A CA 1
ATOM 1650 C C . ASP A 1 205 ? -3.594 31.455 2.701 1.00 87.56 205 ASP A C 1
ATOM 1652 O O . ASP A 1 205 ? -4.583 32.176 2.605 1.00 87.56 205 ASP A O 1
ATOM 1656 N N . ARG A 1 206 ? -3.192 30.694 1.675 1.00 83.50 206 ARG A N 1
ATOM 1657 C CA . ARG A 1 206 ? -3.862 30.639 0.367 1.00 83.50 206 ARG A CA 1
ATOM 1658 C C . ARG A 1 206 ? -4.534 29.305 0.075 1.00 83.50 206 ARG A C 1
ATOM 1660 O O . ARG A 1 206 ? -5.272 29.209 -0.905 1.00 83.50 206 ARG A O 1
ATOM 1667 N N . ALA A 1 207 ? -4.208 28.271 0.840 1.00 83.19 207 ALA A N 1
ATOM 1668 C CA . ALA A 1 207 ? -4.743 26.938 0.644 1.00 83.19 207 ALA A CA 1
ATOM 1669 C C . ALA A 1 207 ? -6.121 26.843 1.327 1.00 83.19 207 ALA A C 1
ATOM 1671 O O . ALA A 1 207 ? -6.255 27.243 2.480 1.00 83.19 207 ALA A O 1
ATOM 1672 N N . PRO A 1 208 ? -7.157 26.314 0.656 1.00 79.12 208 PRO A N 1
ATOM 1673 C CA . PRO A 1 208 ? -8.466 26.111 1.264 1.00 79.12 208 PRO A CA 1
ATOM 1674 C C . PRO A 1 208 ? -8.363 25.233 2.512 1.00 79.12 208 PRO A C 1
ATOM 1676 O O . PRO A 1 208 ? -7.680 24.211 2.492 1.00 79.12 208 PRO A O 1
ATOM 1679 N N . GLY A 1 209 ? -9.048 25.637 3.582 1.00 79.00 209 GLY A N 1
ATOM 1680 C CA . GLY A 1 209 ? -9.113 24.897 4.843 1.00 79.00 209 GLY A CA 1
ATOM 1681 C C . GLY A 1 209 ? -7.945 25.148 5.798 1.00 79.00 209 GLY A C 1
ATOM 1682 O O . GLY A 1 209 ? -8.145 24.995 6.998 1.00 79.00 209 GLY A O 1
ATOM 1683 N N . LEU A 1 210 ? -6.782 25.578 5.307 1.00 88.12 210 LEU A N 1
ATOM 1684 C CA . LEU A 1 210 ? -5.587 25.814 6.121 1.00 88.12 210 LEU A CA 1
ATOM 1685 C C . LEU A 1 210 ? -5.477 27.269 6.586 1.00 88.12 210 LEU A C 1
ATOM 1687 O O . LEU A 1 210 ? -5.983 28.189 5.944 1.00 88.12 210 LEU A O 1
ATOM 1691 N N . GLU A 1 211 ? -4.764 27.483 7.689 1.00 88.69 211 GLU A N 1
ATOM 1692 C CA . GLU A 1 211 ? -4.527 28.804 8.258 1.00 88.69 211 GLU A CA 1
ATOM 1693 C C . GLU A 1 211 ? -3.050 29.061 8.548 1.00 88.69 211 GLU A C 1
ATOM 1695 O O . GLU A 1 211 ? -2.282 28.204 8.985 1.00 88.69 211 GLU A O 1
ATOM 1700 N N . ARG A 1 212 ? -2.642 30.323 8.398 1.00 90.88 212 ARG A N 1
ATOM 1701 C CA . ARG A 1 212 ? -1.286 30.763 8.739 1.00 90.88 212 ARG A CA 1
ATOM 1702 C C . ARG A 1 212 ? -0.909 30.479 10.203 1.00 90.88 212 ARG A C 1
ATOM 1704 O O . ARG A 1 212 ? 0.271 30.281 10.495 1.00 90.88 212 ARG A O 1
ATOM 1711 N N . SER A 1 213 ? -1.888 30.500 11.107 1.00 89.69 213 SER A N 1
ATOM 1712 C CA . SER A 1 213 ? -1.762 30.227 12.548 1.00 89.69 213 SER A CA 1
ATOM 1713 C C . SER A 1 213 ? -1.308 28.802 12.859 1.00 89.69 213 SER A C 1
ATOM 1715 O O . SER A 1 213 ? -0.703 28.589 13.906 1.00 89.69 213 SER A O 1
ATOM 1717 N N . GLU A 1 214 ? -1.562 27.846 11.964 1.00 91.81 214 GLU A N 1
ATOM 1718 C CA . GLU A 1 214 ? -1.208 26.432 12.146 1.00 91.81 214 GLU A CA 1
ATOM 1719 C C . GLU A 1 214 ? 0.292 26.178 11.944 1.00 91.81 214 GLU A C 1
ATOM 1721 O O . GLU A 1 214 ? 0.795 25.114 12.300 1.00 91.81 214 GLU A O 1
ATOM 1726 N N . VAL A 1 215 ? 1.029 27.155 11.399 1.00 95.56 215 VAL A N 1
ATOM 1727 C CA . VAL A 1 215 ? 2.468 27.065 11.135 1.00 95.56 215 VAL A CA 1
ATOM 1728 C C . VAL A 1 215 ? 3.266 27.674 12.293 1.00 95.56 215 VAL A C 1
ATOM 1730 O O . VAL A 1 215 ? 3.399 28.893 12.427 1.00 95.56 215 VAL A O 1
ATOM 1733 N N . LEU A 1 216 ? 3.862 26.807 13.108 1.00 95.94 216 LEU A N 1
ATOM 1734 C CA . LEU A 1 216 ? 4.358 27.112 14.447 1.00 95.94 216 LEU A CA 1
ATOM 1735 C C . LEU A 1 216 ? 5.887 27.049 14.559 1.00 95.94 216 LEU A C 1
ATOM 1737 O O . LEU A 1 216 ? 6.595 26.386 13.793 1.00 95.94 216 LEU A O 1
ATOM 1741 N N . THR A 1 217 ? 6.419 27.717 15.581 1.00 94.75 217 THR A N 1
ATOM 1742 C CA . THR A 1 217 ? 7.745 27.434 16.145 1.00 94.75 217 THR A CA 1
ATOM 1743 C C . THR A 1 217 ? 7.637 26.539 17.376 1.00 94.75 217 THR A C 1
ATOM 1745 O O . THR A 1 217 ? 6.604 26.502 18.041 1.00 94.75 217 THR A O 1
ATOM 1748 N N . ALA A 1 218 ? 8.738 25.886 17.761 1.00 94.19 218 ALA A N 1
ATOM 1749 C CA . ALA A 1 218 ? 8.796 25.151 19.027 1.00 94.19 218 ALA A CA 1
ATOM 1750 C C . ALA A 1 218 ? 8.490 26.046 20.246 1.00 94.19 218 ALA A C 1
ATOM 1752 O O . ALA A 1 218 ? 7.913 25.585 21.224 1.00 94.19 218 ALA A O 1
ATOM 1753 N N . TYR A 1 219 ? 8.823 27.342 20.179 1.00 94.00 219 TYR A N 1
ATOM 1754 C CA . TYR A 1 219 ? 8.466 28.304 21.223 1.00 94.00 219 TYR A CA 1
ATOM 1755 C C . TYR A 1 219 ? 6.968 28.612 21.263 1.00 94.00 219 TYR A C 1
ATOM 1757 O O . TYR A 1 219 ? 6.461 28.892 22.343 1.00 94.00 219 TYR A O 1
ATOM 1765 N N . ASP A 1 220 ? 6.267 28.577 20.128 1.00 95.19 220 ASP A N 1
ATOM 1766 C CA . ASP A 1 220 ? 4.817 28.797 20.095 1.00 95.19 220 ASP A CA 1
ATOM 1767 C C . ASP A 1 220 ? 4.091 27.619 20.758 1.00 95.19 220 ASP A C 1
ATOM 1769 O O . ASP A 1 220 ? 3.226 27.833 21.602 1.00 95.19 220 ASP A O 1
ATOM 1773 N N . VAL A 1 221 ? 4.524 26.382 20.483 1.00 96.06 221 VAL A N 1
ATOM 1774 C CA . VAL A 1 221 ? 4.033 25.170 21.169 1.00 96.06 221 VAL A CA 1
ATOM 1775 C C . VAL A 1 221 ? 4.377 25.203 22.660 1.00 96.06 221 VAL A C 1
ATOM 1777 O O . VAL A 1 221 ? 3.512 25.048 23.525 1.00 96.06 221 VAL A O 1
ATOM 1780 N N . GLY A 1 222 ? 5.635 25.510 22.980 1.00 93.81 222 GLY A N 1
ATOM 1781 C CA . GLY A 1 222 ? 6.111 25.638 24.352 1.00 93.81 222 GLY A CA 1
ATOM 1782 C C . GLY A 1 222 ? 5.447 26.772 25.139 1.00 93.81 222 GLY A C 1
ATOM 1783 O O . GLY A 1 222 ? 5.523 26.763 26.358 1.00 93.81 222 GLY A O 1
ATOM 1784 N N . LYS A 1 223 ? 4.772 27.736 24.501 1.00 94.25 223 LYS A N 1
ATOM 1785 C CA . LYS A 1 223 ? 4.000 28.806 25.167 1.00 94.25 223 LYS A CA 1
ATOM 1786 C C . LYS A 1 223 ? 2.490 28.610 25.095 1.00 94.25 223 LYS A C 1
ATOM 1788 O O . LYS A 1 223 ? 1.767 29.387 25.715 1.00 94.25 223 LYS A O 1
ATOM 1793 N N . ALA A 1 224 ? 2.018 27.618 24.345 1.00 94.06 224 ALA A N 1
ATOM 1794 C CA . ALA A 1 224 ? 0.598 27.376 24.171 1.00 94.06 224 ALA A CA 1
ATOM 1795 C C . ALA A 1 224 ? -0.071 27.107 25.528 1.00 94.06 224 ALA A C 1
ATOM 1797 O O . ALA A 1 224 ? 0.446 26.352 26.357 1.00 94.06 224 ALA A O 1
ATOM 1798 N N . THR A 1 225 ? -1.207 27.763 25.756 1.00 89.00 225 THR A N 1
ATOM 1799 C CA . THR A 1 225 ? -2.015 27.595 26.972 1.00 89.00 225 THR A CA 1
ATOM 1800 C C . THR A 1 225 ? -2.758 26.269 26.976 1.00 89.00 225 THR A C 1
ATOM 1802 O O . THR A 1 225 ? -2.924 25.669 28.031 1.00 89.00 225 THR A O 1
ATOM 1805 N N . GLU A 1 226 ? -3.154 25.809 25.794 1.00 90.69 226 GLU A N 1
ATOM 1806 C CA . GLU A 1 226 ? -3.794 24.520 25.560 1.00 90.69 226 GLU A CA 1
ATOM 1807 C C . GLU A 1 226 ? -2.847 23.624 24.751 1.00 90.69 226 GLU A C 1
ATOM 1809 O O . GLU A 1 226 ? -2.118 24.150 23.892 1.00 90.69 226 GLU A O 1
ATOM 1814 N N . PRO A 1 227 ? -2.839 22.304 25.003 1.00 92.19 227 PRO A N 1
ATOM 1815 C CA . PRO A 1 227 ? -2.093 21.357 24.186 1.00 92.19 227 PRO A CA 1
ATOM 1816 C C . PRO A 1 227 ? -2.694 21.247 22.773 1.00 92.19 227 PRO A C 1
ATOM 1818 O O . PRO A 1 227 ? -3.764 21.783 22.476 1.00 92.19 227 PRO A O 1
ATOM 1821 N N . TYR A 1 228 ? -1.958 20.595 21.884 1.00 95.94 228 TYR A N 1
ATOM 1822 C CA . TYR A 1 228 ? -2.404 20.198 20.552 1.00 95.94 228 TYR A CA 1
ATOM 1823 C C . TYR A 1 228 ? -2.728 18.706 20.550 1.00 95.94 228 TYR A C 1
ATOM 1825 O O . TYR A 1 228 ? -2.104 17.932 21.268 1.00 95.94 228 TYR A O 1
ATOM 1833 N N . ASP A 1 229 ? -3.648 18.270 19.708 1.00 95.19 229 ASP A N 1
ATOM 1834 C CA . ASP A 1 229 ? -3.940 16.843 19.592 1.00 95.19 229 ASP A CA 1
ATOM 1835 C C . ASP A 1 229 ? -2.955 16.172 18.641 1.00 95.19 229 ASP A C 1
ATOM 1837 O O . ASP A 1 229 ? -2.398 15.126 18.966 1.00 95.19 229 ASP A O 1
ATOM 1841 N N . VAL A 1 230 ? -2.658 16.828 17.513 1.00 96.38 230 VAL A N 1
ATOM 1842 C CA . VAL A 1 230 ? -1.718 16.328 16.503 1.00 96.38 230 VAL A CA 1
ATOM 1843 C C . VAL A 1 230 ? -0.719 17.421 16.124 1.00 96.38 230 VAL A C 1
ATOM 1845 O O . VAL A 1 230 ? -1.101 18.491 15.645 1.00 96.38 230 VAL A O 1
ATOM 1848 N N . LEU A 1 231 ? 0.577 17.151 16.294 1.00 97.75 231 LEU A N 1
ATOM 1849 C CA . LEU A 1 231 ? 1.653 18.022 15.814 1.00 97.75 231 LEU A CA 1
ATOM 1850 C C . LEU A 1 231 ? 2.542 17.311 14.800 1.00 97.75 231 LEU A C 1
ATOM 1852 O O . LEU A 1 231 ? 3.234 16.347 15.124 1.00 97.75 231 LEU A O 1
ATOM 1856 N N . VAL A 1 232 ? 2.599 17.857 13.587 1.00 97.88 232 VAL A N 1
ATOM 1857 C CA . VAL A 1 232 ? 3.574 17.465 12.565 1.00 97.88 232 VAL A CA 1
ATOM 1858 C C . VAL A 1 232 ? 4.821 18.328 12.733 1.00 97.88 232 VAL A C 1
ATOM 1860 O O . VAL A 1 232 ? 4.746 19.549 12.659 1.00 97.88 232 VAL A O 1
ATOM 1863 N N . VAL A 1 233 ? 5.986 17.735 12.966 1.00 96.81 233 VAL A N 1
ATOM 1864 C CA . VAL A 1 233 ? 7.241 18.471 13.170 1.00 96.81 233 VAL A CA 1
ATOM 1865 C C . VAL A 1 233 ? 8.160 18.242 11.980 1.00 96.81 233 VAL A C 1
ATOM 1867 O O . VAL A 1 233 ? 8.738 17.166 11.838 1.00 96.81 233 VAL A O 1
ATOM 1870 N N . ASP A 1 234 ? 8.325 19.265 11.143 1.00 93.44 234 ASP A N 1
ATOM 1871 C CA . ASP A 1 234 ? 9.250 19.210 10.014 1.00 93.44 234 ASP A CA 1
ATOM 1872 C C . ASP A 1 234 ? 10.698 19.433 10.462 1.00 93.44 234 ASP A C 1
ATOM 1874 O O . ASP A 1 234 ? 10.979 20.267 11.326 1.00 93.44 234 ASP A O 1
ATOM 1878 N N . GLU A 1 235 ? 11.632 18.695 9.860 1.00 88.44 235 GLU A N 1
ATOM 1879 C CA . GLU A 1 235 ? 13.064 18.723 10.186 1.00 88.44 235 GLU A CA 1
ATOM 1880 C C . GLU A 1 235 ? 13.330 18.626 11.708 1.00 88.44 235 GLU A C 1
ATOM 1882 O O . GLU A 1 235 ? 14.136 19.376 12.267 1.00 88.44 235 GLU A O 1
ATOM 1887 N N . ALA A 1 236 ? 12.655 17.689 12.388 1.00 92.44 236 ALA A N 1
ATOM 1888 C CA . ALA A 1 236 ? 12.632 17.570 13.851 1.00 92.44 236 ALA A CA 1
ATOM 1889 C C . ALA A 1 236 ? 14.024 17.407 14.493 1.00 92.44 236 ALA A C 1
ATOM 1891 O O . ALA A 1 236 ? 14.245 17.857 15.615 1.00 92.44 236 ALA A O 1
ATOM 1892 N N . HIS A 1 237 ? 14.999 16.865 13.757 1.00 88.38 237 HIS A N 1
ATOM 1893 C CA . HIS A 1 237 ? 16.408 16.797 14.168 1.00 88.38 237 HIS A CA 1
ATOM 1894 C C . HIS A 1 237 ? 17.024 18.176 14.490 1.00 88.38 237 HIS A C 1
ATOM 1896 O O . HIS A 1 237 ? 18.024 18.248 15.195 1.00 88.38 237 HIS A O 1
ATOM 1902 N N . ARG A 1 238 ? 16.421 19.279 14.018 1.00 86.50 238 ARG A N 1
ATOM 1903 C CA . ARG A 1 238 ? 16.859 20.666 14.273 1.00 86.50 238 ARG A CA 1
ATOM 1904 C C . ARG A 1 238 ? 16.188 21.339 15.461 1.00 86.50 238 ARG A C 1
ATOM 1906 O O . ARG A 1 238 ? 16.435 22.524 15.706 1.00 86.50 238 ARG A O 1
ATOM 1913 N N . LEU A 1 239 ? 15.315 20.632 16.173 1.00 91.12 239 LEU A N 1
ATOM 1914 C CA . LEU A 1 239 ? 14.849 21.097 17.471 1.00 91.12 239 LEU A CA 1
ATOM 1915 C C . LEU A 1 239 ? 16.054 21.291 18.392 1.00 91.12 239 LEU A C 1
ATOM 1917 O O . LEU A 1 239 ? 17.028 20.543 18.341 1.00 91.12 239 LEU A O 1
ATOM 1921 N N . ASN A 1 240 ? 16.025 22.341 19.205 1.00 89.44 240 ASN A N 1
ATOM 1922 C CA . ASN A 1 240 ? 17.199 22.700 19.979 1.00 89.44 240 ASN A CA 1
ATOM 1923 C C . ASN A 1 240 ? 17.254 21.972 21.318 1.00 89.44 240 ASN A C 1
ATOM 1925 O O . ASN A 1 240 ? 16.287 21.951 22.083 1.00 89.44 240 ASN A O 1
ATOM 1929 N N . GLN A 1 241 ? 18.436 21.453 21.634 1.00 86.94 241 GLN A N 1
ATOM 1930 C CA . GLN A 1 241 ? 18.815 21.191 23.016 1.00 86.94 241 GLN A CA 1
ATOM 1931 C C . GLN A 1 241 ? 19.123 22.505 23.744 1.00 86.94 241 GLN A C 1
ATOM 1933 O O . GLN A 1 241 ? 19.288 23.567 23.128 1.00 86.94 241 GLN A O 1
ATOM 1938 N N . ARG A 1 242 ? 19.250 22.444 25.071 1.00 83.25 242 ARG A N 1
ATOM 1939 C CA . ARG A 1 242 ? 19.610 23.609 25.878 1.00 83.25 242 ARG A CA 1
ATOM 1940 C C . ARG A 1 242 ? 20.984 24.159 25.472 1.00 83.25 242 ARG A C 1
ATOM 1942 O O . ARG A 1 242 ? 22.007 23.539 25.745 1.00 83.25 242 ARG A O 1
ATOM 1949 N N . ALA A 1 243 ? 20.996 25.328 24.834 1.00 79.75 243 ALA A N 1
ATOM 1950 C CA . ALA A 1 243 ? 22.183 26.062 24.391 1.00 79.75 243 ALA A CA 1
ATOM 1951 C C . ALA A 1 243 ? 21.898 27.578 24.358 1.00 79.75 243 ALA A C 1
ATOM 1953 O O . ALA A 1 243 ? 20.750 28.000 24.525 1.00 79.75 243 ALA A O 1
ATOM 1954 N N . ASN A 1 244 ? 22.924 28.404 24.108 1.00 74.94 244 ASN A N 1
ATOM 1955 C CA . ASN A 1 244 ? 22.746 29.847 23.916 1.00 74.94 244 ASN A CA 1
ATOM 1956 C C . ASN A 1 244 ? 21.800 30.124 22.737 1.00 74.94 244 ASN A C 1
ATOM 1958 O O . ASN A 1 244 ? 22.138 29.910 21.573 1.00 74.94 244 ASN A O 1
ATOM 1962 N N . GLN A 1 245 ? 20.612 30.643 23.042 1.00 78.81 245 GLN A N 1
ATOM 1963 C CA . GLN A 1 245 ? 19.617 30.994 22.033 1.00 78.81 245 GLN A CA 1
ATOM 1964 C C . GLN A 1 245 ? 20.024 32.249 21.253 1.00 78.81 245 GLN A C 1
ATOM 1966 O O . GLN A 1 245 ? 20.863 33.040 21.689 1.00 78.81 245 GLN A O 1
ATOM 1971 N N . SER A 1 246 ? 19.393 32.477 20.097 1.00 66.38 246 SER A N 1
ATOM 1972 C CA . SER A 1 246 ? 19.721 33.602 19.208 1.00 66.38 246 SER A CA 1
ATOM 1973 C C . SER A 1 246 ? 19.506 34.992 19.819 1.00 66.38 246 SER A C 1
ATOM 1975 O O . SER A 1 246 ? 20.003 35.970 19.261 1.00 66.38 246 SER A O 1
ATOM 1977 N N . SER A 1 247 ? 18.790 35.094 20.941 1.00 74.12 247 SER A N 1
ATOM 1978 C CA . SER A 1 247 ? 18.631 36.320 21.725 1.00 74.12 247 SER A CA 1
ATOM 1979 C C . SER A 1 247 ? 18.563 36.022 23.228 1.00 74.12 247 SER A C 1
ATOM 1981 O O . SER A 1 247 ? 18.165 34.936 23.653 1.00 74.12 247 SER A O 1
ATOM 1983 N N . GLY A 1 248 ? 18.897 37.014 24.060 1.00 74.12 248 GLY A N 1
ATOM 1984 C CA . GLY A 1 248 ? 18.736 36.915 25.518 1.00 74.12 248 GLY A CA 1
ATOM 1985 C C . GLY A 1 248 ? 17.284 36.670 25.952 1.00 74.12 248 GLY A C 1
ATOM 1986 O O . GLY A 1 248 ? 17.043 35.916 26.889 1.00 74.12 248 GLY A O 1
ATOM 1987 N N . SER A 1 249 ? 16.310 37.223 25.222 1.00 79.50 249 SER A N 1
ATOM 1988 C CA . SER A 1 249 ? 14.881 36.995 25.478 1.00 79.50 249 SER A CA 1
ATOM 1989 C C . SER A 1 249 ? 14.451 35.544 25.251 1.00 79.50 249 SER A C 1
ATOM 1991 O O . SER A 1 249 ? 13.641 35.030 26.016 1.00 79.50 249 SER A O 1
ATOM 1993 N N . LEU A 1 250 ? 15.009 34.864 24.244 1.00 82.56 250 LEU A N 1
ATOM 1994 C CA . LEU A 1 250 ? 14.716 33.453 23.984 1.00 82.56 250 LEU A CA 1
ATOM 1995 C C . LEU A 1 250 ? 15.369 32.533 25.018 1.00 82.56 250 LEU A C 1
ATOM 1997 O O . LEU A 1 250 ? 14.763 31.540 25.397 1.00 82.56 250 LEU A O 1
ATOM 2001 N N . ASN A 1 251 ? 16.548 32.895 25.538 1.00 82.00 251 ASN A N 1
ATOM 2002 C CA . ASN A 1 251 ? 17.152 32.173 26.663 1.00 82.00 251 ASN A CA 1
ATOM 2003 C C . ASN A 1 251 ? 16.258 32.225 27.913 1.00 82.00 251 ASN A C 1
ATOM 2005 O O . ASN A 1 251 ? 16.069 31.202 28.563 1.00 82.00 251 ASN A O 1
ATOM 2009 N N . LYS A 1 252 ? 15.673 33.394 28.220 1.00 87.12 252 LYS A N 1
ATOM 2010 C CA . LYS A 1 252 ? 14.708 33.537 29.321 1.00 87.12 252 LYS A CA 1
ATOM 2011 C C . LYS A 1 252 ? 13.440 32.718 29.065 1.00 87.12 252 LYS A C 1
ATOM 2013 O O . LYS A 1 252 ? 13.026 31.958 29.930 1.00 87.12 252 LYS A O 1
ATOM 2018 N N . ALA A 1 253 ? 12.879 32.828 27.859 1.00 88.31 253 ALA A N 1
ATOM 2019 C CA . ALA A 1 253 ? 11.678 32.089 27.480 1.00 88.31 253 ALA A CA 1
ATOM 2020 C C . ALA A 1 253 ? 11.876 30.568 27.570 1.00 88.31 253 ALA A C 1
ATOM 2022 O O . ALA A 1 253 ? 10.954 29.870 27.961 1.00 88.31 253 ALA A O 1
ATOM 2023 N N . PHE A 1 254 ? 13.065 30.050 27.241 1.00 91.25 254 PHE A N 1
ATOM 2024 C CA . PHE A 1 254 ? 13.369 28.623 27.372 1.00 91.25 254 PHE A CA 1
ATOM 2025 C C . PHE A 1 254 ? 13.215 28.144 28.823 1.00 91.25 254 PHE A C 1
ATOM 2027 O O . PHE A 1 254 ? 12.559 27.136 29.069 1.00 91.25 254 PHE A O 1
ATOM 2034 N N . ALA A 1 255 ? 13.778 28.891 29.779 1.00 88.56 255 ALA A N 1
ATOM 2035 C CA . ALA A 1 255 ? 13.674 28.569 31.200 1.00 88.56 255 ALA A CA 1
ATOM 2036 C C . ALA A 1 255 ? 12.227 28.677 31.711 1.00 88.56 255 ALA A C 1
ATOM 2038 O O . ALA A 1 255 ? 11.741 27.760 32.362 1.00 88.56 255 ALA A O 1
ATOM 2039 N N . GLU A 1 256 ? 11.511 29.746 31.343 1.00 92.62 256 GLU A N 1
ATOM 2040 C CA . GLU A 1 256 ? 10.104 29.948 31.729 1.00 92.62 256 GLU A CA 1
ATOM 2041 C C . GLU A 1 256 ? 9.192 28.820 31.212 1.00 92.62 256 GLU A C 1
ATOM 2043 O O . GLU A 1 256 ? 8.287 28.373 31.915 1.00 92.62 256 GLU A O 1
ATOM 2048 N N . ILE A 1 257 ? 9.432 28.331 29.990 1.00 94.44 257 ILE A N 1
ATOM 2049 C CA . ILE A 1 257 ? 8.690 27.202 29.412 1.00 94.44 257 ILE A CA 1
ATOM 2050 C C . ILE A 1 257 ? 8.988 25.910 30.176 1.00 94.44 257 ILE A C 1
ATOM 2052 O O . ILE A 1 257 ? 8.055 25.184 30.514 1.00 94.44 257 ILE A O 1
ATOM 2056 N N . ASN A 1 258 ? 10.260 25.639 30.484 1.00 94.06 258 ASN A N 1
ATOM 2057 C CA . ASN A 1 258 ? 10.648 24.457 31.252 1.00 94.06 258 ASN A CA 1
ATOM 2058 C C . ASN A 1 258 ? 10.018 24.446 32.651 1.00 94.06 258 ASN A C 1
ATOM 2060 O O . ASN A 1 258 ? 9.453 23.436 33.063 1.00 94.06 258 ASN A O 1
ATOM 2064 N N . GLU A 1 259 ? 10.073 25.574 33.363 1.00 93.31 259 GLU A N 1
ATOM 2065 C CA . GLU A 1 259 ? 9.445 25.713 34.680 1.00 93.31 259 GLU A CA 1
ATOM 2066 C C . GLU A 1 259 ? 7.936 25.468 34.610 1.00 93.31 259 GLU A C 1
ATOM 2068 O O . GLU A 1 259 ? 7.387 24.772 35.460 1.00 93.31 259 GLU A O 1
ATOM 2073 N N . ARG A 1 260 ? 7.268 25.980 33.572 1.00 94.19 260 ARG A N 1
ATOM 2074 C CA . ARG A 1 260 ? 5.825 25.801 33.387 1.00 94.19 260 ARG A CA 1
ATOM 2075 C C . ARG A 1 260 ? 5.435 24.361 33.048 1.00 94.19 260 ARG A C 1
ATOM 2077 O O . ARG A 1 260 ? 4.441 23.878 33.578 1.00 94.19 260 ARG A O 1
ATOM 2084 N N . LEU A 1 261 ? 6.163 23.703 32.144 1.00 93.56 261 LEU A N 1
ATOM 2085 C CA . LEU A 1 261 ? 5.807 22.367 31.648 1.00 93.56 261 LEU A CA 1
ATOM 2086 C C . LEU A 1 261 ? 6.278 21.239 32.569 1.00 93.56 261 LEU A C 1
ATOM 2088 O O . LEU A 1 261 ? 5.597 20.226 32.687 1.00 93.56 261 LEU A O 1
ATOM 2092 N N . PHE A 1 262 ? 7.424 21.410 33.229 1.00 94.75 262 PHE A N 1
ATOM 2093 C CA . PHE A 1 262 ? 8.085 20.342 33.987 1.00 94.75 262 PHE A CA 1
ATOM 2094 C C . PHE A 1 262 ? 8.319 20.692 35.463 1.00 94.75 262 PHE A C 1
ATOM 2096 O O . PHE A 1 262 ? 8.951 19.922 36.186 1.00 94.75 262 PHE A O 1
ATOM 2103 N N . GLY A 1 263 ? 7.864 21.863 35.922 1.00 91.19 263 GLY A N 1
ATOM 2104 C CA . GLY A 1 263 ? 7.999 22.320 37.310 1.00 91.19 263 GLY A CA 1
ATOM 2105 C C . GLY A 1 263 ? 9.408 22.773 37.708 1.00 91.19 263 GLY A C 1
ATOM 2106 O O . GLY A 1 263 ? 9.608 23.238 38.829 1.00 91.19 263 GLY A O 1
ATOM 2107 N N . ARG A 1 264 ? 10.397 22.645 36.816 1.00 92.31 264 ARG A N 1
ATOM 2108 C CA . ARG A 1 264 ? 11.774 23.104 37.029 1.00 92.31 264 ARG A CA 1
ATOM 2109 C C . ARG A 1 264 ? 12.456 23.423 35.710 1.00 92.31 264 ARG A C 1
ATOM 2111 O O . ARG A 1 264 ? 12.204 22.770 34.699 1.00 92.31 264 ARG A O 1
ATOM 2118 N N . ASP A 1 265 ? 13.409 24.342 35.753 1.00 89.50 265 ASP A N 1
ATOM 2119 C CA . ASP A 1 265 ? 14.356 24.496 34.661 1.00 89.50 265 ASP A CA 1
ATOM 2120 C C . ASP A 1 265 ? 15.481 23.450 34.760 1.00 89.50 265 ASP A C 1
ATOM 2122 O O . ASP A 1 265 ? 16.124 23.310 35.801 1.00 89.50 265 ASP A O 1
ATOM 2126 N N . SER A 1 266 ? 15.729 22.707 33.677 1.00 86.56 266 SER A N 1
ATOM 2127 C CA . SER A 1 266 ? 16.847 21.759 33.560 1.00 86.56 266 SER A CA 1
ATOM 2128 C C . SER A 1 266 ? 17.555 21.933 32.221 1.00 86.56 266 SER A C 1
ATOM 2130 O O . SER A 1 266 ? 16.956 22.321 31.215 1.00 86.56 266 SER A O 1
ATOM 2132 N N . THR A 1 267 ? 18.850 21.623 32.203 1.00 82.44 267 THR A N 1
ATOM 2133 C CA . THR A 1 267 ? 19.660 21.604 30.980 1.00 82.44 267 THR A CA 1
ATOM 2134 C C . THR A 1 267 ? 19.507 20.317 30.172 1.00 82.44 267 THR A C 1
ATOM 2136 O O . THR A 1 267 ? 20.039 20.231 29.065 1.00 82.44 267 THR A O 1
ATOM 2139 N N . GLU A 1 268 ? 18.775 19.341 30.711 1.00 85.56 268 GLU A N 1
ATOM 2140 C CA . GLU A 1 268 ? 18.413 18.090 30.040 1.00 85.56 268 GLU A CA 1
ATOM 2141 C C . GLU A 1 268 ? 17.199 18.260 29.125 1.00 85.56 268 GLU A C 1
ATOM 2143 O O . GLU A 1 268 ? 17.140 17.610 28.089 1.00 85.56 268 GLU A O 1
ATOM 2148 N N . PHE A 1 269 ? 16.280 19.177 29.456 1.00 90.38 269 PHE A N 1
ATOM 2149 C CA . PHE A 1 269 ? 15.095 19.416 28.638 1.00 90.38 269 PHE A CA 1
ATOM 2150 C C . PHE A 1 269 ? 15.451 20.082 27.308 1.00 90.38 269 PHE A C 1
ATOM 2152 O O . PHE A 1 269 ? 16.185 21.078 27.233 1.00 90.38 269 PHE A O 1
ATOM 2159 N N . THR A 1 270 ? 14.876 19.529 26.254 1.00 93.12 270 THR A N 1
ATOM 2160 C CA . THR A 1 270 ? 15.004 19.938 24.864 1.00 93.12 270 THR A CA 1
ATOM 2161 C C . THR A 1 270 ? 13.678 20.483 24.347 1.00 93.12 270 THR A C 1
ATOM 2163 O O . THR A 1 270 ? 12.621 20.336 24.958 1.00 93.12 270 THR A O 1
ATOM 2166 N N . GLN A 1 271 ? 13.707 21.091 23.164 1.00 95.06 271 GLN A N 1
ATOM 2167 C CA . GLN A 1 271 ? 12.473 21.471 22.484 1.00 95.06 271 GLN A CA 1
ATOM 2168 C C . GLN A 1 271 ? 11.621 20.266 22.065 1.00 95.06 271 GLN A C 1
ATOM 2170 O O . GLN A 1 271 ? 10.417 20.432 21.907 1.00 95.06 271 GLN A O 1
ATOM 2175 N N . LEU A 1 272 ? 12.200 19.070 21.901 1.00 95.31 272 LEU A N 1
ATOM 2176 C CA . LEU A 1 272 ? 11.419 17.858 21.641 1.00 95.31 272 LEU A CA 1
ATOM 2177 C C . LEU A 1 272 ? 10.556 17.486 22.851 1.00 95.31 272 LEU A C 1
ATOM 2179 O O . LEU A 1 272 ? 9.398 17.112 22.676 1.00 95.31 272 LEU A O 1
ATOM 2183 N N . ASP A 1 273 ? 11.075 17.676 24.065 1.00 95.12 273 ASP A N 1
ATOM 2184 C CA . ASP A 1 273 ? 10.306 17.463 25.294 1.00 95.12 273 ASP A CA 1
ATOM 2185 C C . ASP A 1 273 ? 9.125 18.431 25.382 1.00 95.12 273 ASP A C 1
ATOM 2187 O O . ASP A 1 273 ? 8.046 18.053 25.832 1.00 95.12 273 ASP A O 1
ATOM 2191 N N . TRP A 1 274 ? 9.289 19.669 24.898 1.00 96.25 274 TRP A N 1
ATOM 2192 C CA . TRP A 1 274 ? 8.179 20.625 24.822 1.00 96.25 274 TRP A CA 1
ATOM 2193 C C . TRP A 1 274 ? 7.078 20.139 23.895 1.00 96.25 274 TRP A C 1
ATOM 2195 O O . TRP A 1 274 ? 5.913 20.252 24.259 1.00 96.25 274 TRP A O 1
ATOM 2205 N N . ILE A 1 275 ? 7.444 19.610 22.721 1.00 96.62 275 ILE A N 1
ATOM 2206 C CA . ILE A 1 275 ? 6.476 19.023 21.791 1.00 96.62 275 ILE A CA 1
ATOM 2207 C C . ILE A 1 275 ? 5.760 17.863 22.486 1.00 96.62 275 ILE A C 1
ATOM 2209 O O . ILE A 1 275 ? 4.550 17.918 22.641 1.00 96.62 275 ILE A O 1
ATOM 2213 N N . ARG A 1 276 ? 6.497 16.879 23.019 1.00 95.12 276 ARG A N 1
ATOM 2214 C CA . ARG A 1 276 ? 5.920 15.701 23.693 1.00 95.12 276 ARG A CA 1
ATOM 2215 C C . ARG A 1 276 ? 5.005 16.048 24.873 1.00 95.12 276 ARG A C 1
ATOM 2217 O O . ARG A 1 276 ? 4.033 15.343 25.115 1.00 95.12 276 ARG A O 1
ATOM 2224 N N . ALA A 1 277 ? 5.306 17.112 25.614 1.00 94.44 277 ALA A N 1
ATOM 2225 C CA . ALA A 1 277 ? 4.487 17.553 26.742 1.00 94.44 277 ALA A CA 1
ATOM 2226 C C . ALA A 1 277 ? 3.216 18.307 26.319 1.00 94.44 277 ALA A C 1
ATOM 2228 O O . ALA A 1 277 ? 2.242 18.326 27.068 1.00 94.44 277 ALA A O 1
ATOM 2229 N N . GLN A 1 278 ? 3.238 18.949 25.149 1.00 95.75 278 GLN A N 1
ATOM 2230 C CA . GLN A 1 278 ? 2.174 19.829 24.662 1.00 95.75 278 GLN A CA 1
ATOM 2231 C C . GLN A 1 278 ? 1.381 19.222 23.507 1.00 95.75 278 GLN A C 1
ATOM 2233 O O . GLN A 1 278 ? 0.575 19.933 22.906 1.00 95.75 278 GLN A O 1
ATOM 2238 N N . SER A 1 279 ? 1.579 17.940 23.197 1.00 95.94 279 SER A N 1
ATOM 2239 C CA . SER A 1 279 ? 0.742 17.235 22.236 1.00 95.94 279 SER A CA 1
ATOM 2240 C C . SER A 1 279 ? 0.518 15.758 22.533 1.00 95.94 279 SER A C 1
ATOM 2242 O O . SER A 1 279 ? 1.325 15.108 23.198 1.00 95.94 279 SER A O 1
ATOM 2244 N N . THR A 1 280 ? -0.621 15.246 22.061 1.00 95.38 280 THR A N 1
ATOM 2245 C CA . THR A 1 280 ? -1.030 13.842 22.230 1.00 95.38 280 THR A CA 1
ATOM 2246 C C . THR A 1 280 ? -0.361 12.937 21.192 1.00 95.38 280 THR A C 1
ATOM 2248 O O . THR A 1 280 ? 0.241 11.930 21.569 1.00 95.38 280 THR A O 1
ATOM 2251 N N . HIS A 1 281 ? -0.402 13.325 19.914 1.00 96.50 281 HIS A N 1
ATOM 2252 C CA . HIS A 1 281 ? 0.219 12.609 18.799 1.00 96.50 281 HIS A CA 1
ATOM 2253 C C . HIS A 1 281 ? 1.254 13.493 18.097 1.00 96.50 281 HIS A C 1
ATOM 2255 O O . HIS A 1 281 ? 0.963 14.616 17.675 1.00 96.50 281 HIS A O 1
ATOM 2261 N N . ASN A 1 282 ? 2.478 12.983 17.952 1.00 95.69 282 ASN A N 1
ATOM 2262 C CA . ASN A 1 282 ? 3.610 13.742 17.415 1.00 95.69 282 ASN A CA 1
ATOM 2263 C C . ASN A 1 282 ? 4.164 13.031 16.185 1.00 95.69 282 ASN A C 1
ATOM 2265 O O . ASN A 1 282 ? 4.631 11.904 16.302 1.00 95.69 282 ASN A O 1
ATOM 2269 N N . ILE A 1 283 ? 4.181 13.689 15.029 1.00 97.94 283 ILE A N 1
ATOM 2270 C CA . ILE A 1 283 ? 4.653 13.111 13.767 1.00 97.94 283 ILE A CA 1
ATOM 2271 C C . ILE A 1 283 ? 5.949 13.811 13.379 1.00 97.94 283 ILE A C 1
ATOM 2273 O O . ILE A 1 283 ? 5.951 14.944 12.900 1.00 97.94 283 ILE A O 1
ATOM 2277 N N . LEU A 1 284 ? 7.076 13.158 13.642 1.00 97.12 284 LEU A N 1
ATOM 2278 C CA . LEU A 1 284 ? 8.407 13.735 13.529 1.00 97.12 284 LEU A CA 1
ATOM 2279 C C . LEU A 1 284 ? 9.029 13.401 12.170 1.00 97.12 284 LEU A C 1
ATOM 2281 O O . LEU A 1 284 ? 9.480 12.281 11.935 1.00 97.12 284 LEU A O 1
ATOM 2285 N N . LEU A 1 285 ? 9.108 14.393 11.286 1.00 94.94 285 LEU A N 1
ATOM 2286 C CA . LEU A 1 285 ? 9.790 14.277 10.001 1.00 94.94 285 LEU A CA 1
ATOM 2287 C C . LEU A 1 285 ? 11.279 14.579 10.211 1.00 94.94 285 LEU A C 1
ATOM 2289 O O . LEU A 1 285 ? 11.655 15.704 10.555 1.00 94.94 285 LEU A O 1
ATOM 2293 N N . MET A 1 286 ? 12.162 13.600 10.020 1.00 88.56 286 MET A N 1
ATOM 2294 C CA . MET A 1 286 ? 13.588 13.799 10.296 1.00 88.56 286 MET A CA 1
ATOM 2295 C C . MET A 1 286 ? 14.529 13.047 9.357 1.00 88.56 286 MET A C 1
ATOM 2297 O O . MET A 1 286 ? 14.146 12.149 8.613 1.00 88.56 286 MET A O 1
ATOM 2301 N N . ASP A 1 287 ? 15.790 13.466 9.382 1.00 82.19 287 ASP A N 1
ATOM 2302 C CA . ASP A 1 287 ? 16.914 12.762 8.780 1.00 82.19 287 ASP A CA 1
ATOM 2303 C C . ASP A 1 287 ? 17.989 12.661 9.864 1.00 82.19 287 ASP A C 1
ATOM 2305 O O . ASP A 1 287 ? 18.524 13.681 10.309 1.00 82.19 287 ASP A O 1
ATOM 2309 N N . ALA A 1 288 ? 18.251 11.437 10.323 1.00 66.75 288 ALA A N 1
ATOM 2310 C CA . ALA A 1 288 ? 19.154 11.175 11.439 1.00 66.75 288 ALA A CA 1
ATOM 2311 C C . ALA A 1 288 ? 20.609 11.586 11.145 1.00 66.75 288 ALA A C 1
ATOM 2313 O O . ALA A 1 288 ? 21.381 11.817 12.073 1.00 66.75 288 ALA A O 1
ATOM 2314 N N . GLU A 1 289 ? 20.981 11.736 9.870 1.00 67.38 289 GLU A N 1
ATOM 2315 C CA . GLU A 1 289 ? 22.351 12.031 9.442 1.00 67.38 289 GLU A CA 1
ATOM 2316 C C . GLU A 1 289 ? 22.578 13.519 9.109 1.00 67.38 289 GLU A C 1
ATOM 2318 O O . GLU A 1 289 ? 23.705 13.927 8.831 1.00 67.38 289 GLU A O 1
ATOM 2323 N N . GLN A 1 290 ? 21.539 14.364 9.153 1.00 69.19 290 GLN A N 1
ATOM 2324 C CA . GLN A 1 290 ? 21.602 15.783 8.755 1.00 69.19 290 GLN A CA 1
ATOM 2325 C C . GLN A 1 290 ? 21.781 16.786 9.907 1.00 69.19 290 GLN A C 1
ATOM 2327 O O . GLN A 1 290 ? 21.564 17.988 9.722 1.00 69.19 290 GLN A O 1
ATOM 2332 N N . SER A 1 291 ? 22.212 16.348 11.091 1.00 70.12 291 SER A N 1
ATOM 2333 C CA . SER A 1 291 ? 22.594 17.301 12.140 1.00 70.12 291 SER A CA 1
ATOM 2334 C C . SER A 1 291 ? 23.824 18.105 11.698 1.00 70.12 291 SER A C 1
ATOM 2336 O O . SER A 1 291 ? 24.856 17.541 11.317 1.00 70.12 291 SER A O 1
ATOM 2338 N N . VAL A 1 292 ? 23.695 19.435 11.699 1.00 67.88 292 VAL A N 1
ATOM 2339 C CA . VAL A 1 292 ? 24.709 20.370 11.173 1.00 67.88 292 VAL A CA 1
ATOM 2340 C C . VAL A 1 292 ? 25.168 21.380 12.217 1.00 67.88 292 VAL A C 1
ATOM 2342 O O . VAL A 1 292 ? 26.101 22.140 11.949 1.00 67.88 292 VAL A O 1
ATOM 2345 N N . ARG A 1 293 ? 24.527 21.433 13.395 1.00 74.50 293 ARG A N 1
ATOM 2346 C CA . ARG A 1 293 ? 24.903 22.362 14.461 1.00 74.50 293 ARG A CA 1
ATOM 2347 C C . ARG A 1 293 ? 24.980 21.695 15.836 1.00 74.50 293 ARG A C 1
ATOM 2349 O O . ARG A 1 293 ? 24.076 20.963 16.218 1.00 74.50 293 ARG A O 1
ATOM 2356 N N . PRO A 1 294 ? 25.940 22.124 16.671 1.00 72.56 294 PRO A N 1
ATOM 2357 C CA . PRO A 1 294 ? 25.999 21.816 18.102 1.00 72.56 294 PRO A CA 1
ATOM 2358 C C . PRO A 1 294 ? 24.735 22.063 18.943 1.00 72.56 294 PRO A C 1
ATOM 2360 O O . PRO A 1 294 ? 24.642 21.559 20.059 1.00 72.56 294 PRO A O 1
ATOM 2363 N N . ALA A 1 295 ? 23.815 22.913 18.478 1.00 79.38 295 ALA A N 1
ATOM 2364 C CA . ALA A 1 295 ? 22.585 23.259 19.194 1.00 79.38 295 ALA A CA 1
ATOM 2365 C C . ALA A 1 295 ? 21.377 22.411 18.766 1.00 79.38 295 ALA A C 1
ATOM 2367 O O . ALA A 1 295 ? 20.326 22.527 19.393 1.00 79.38 295 ALA A O 1
ATOM 2368 N N . ASP A 1 296 ? 21.507 21.605 17.710 1.00 85.50 296 ASP A N 1
ATOM 2369 C CA . ASP A 1 296 ? 20.478 20.672 17.241 1.00 85.50 296 ASP A CA 1
ATOM 2370 C C . ASP A 1 296 ? 20.298 19.523 18.257 1.00 85.50 296 ASP A C 1
ATOM 2372 O O . ASP A 1 296 ? 21.037 19.443 19.252 1.00 85.50 296 ASP A O 1
ATOM 2376 N N . LEU A 1 297 ? 19.310 18.647 18.041 1.00 87.44 297 LEU A N 1
ATOM 2377 C CA . LEU A 1 297 ? 19.099 17.502 18.926 1.00 87.44 297 LEU A CA 1
ATOM 2378 C C . LEU A 1 297 ? 20.361 16.621 18.959 1.00 87.44 297 LEU A C 1
ATOM 2380 O O . LEU A 1 297 ? 20.980 16.398 17.911 1.00 87.44 297 LEU A O 1
ATOM 2384 N N . PRO A 1 298 ? 20.760 16.116 20.141 1.00 84.12 298 PRO A N 1
ATOM 2385 C CA . PRO A 1 298 ? 21.874 15.184 20.241 1.00 84.12 298 PRO A CA 1
ATOM 2386 C C . PRO A 1 298 ? 21.593 13.902 19.435 1.00 84.12 298 PRO A C 1
ATOM 2388 O O . PRO A 1 298 ? 20.445 13.445 19.423 1.00 84.12 298 PRO A O 1
ATOM 2391 N N . PRO A 1 299 ? 22.605 13.294 18.788 1.00 82.12 299 PRO A N 1
ATOM 2392 C CA . PRO A 1 299 ? 22.438 12.035 18.060 1.00 82.12 299 PRO A CA 1
ATOM 2393 C C . PRO A 1 299 ? 21.854 10.906 18.915 1.00 82.12 299 PRO A C 1
ATOM 2395 O O . PRO A 1 299 ? 21.109 10.081 18.398 1.00 82.12 299 PRO A O 1
ATOM 2398 N N . GLU A 1 300 ? 22.159 10.893 20.214 1.00 85.50 300 GLU A N 1
ATOM 2399 C CA . GLU A 1 300 ? 21.658 9.901 21.166 1.00 85.50 300 GLU A CA 1
ATOM 2400 C C . GLU A 1 300 ? 20.132 9.992 21.290 1.00 85.50 300 GLU A C 1
ATOM 2402 O O . GLU A 1 300 ? 19.439 8.995 21.119 1.00 85.50 300 GLU A O 1
ATOM 2407 N N . VAL A 1 301 ? 19.603 11.211 21.449 1.00 89.06 301 VAL A N 1
ATOM 2408 C CA . VAL A 1 301 ? 18.155 11.474 21.532 1.00 89.06 301 VAL A CA 1
ATOM 2409 C C . VAL A 1 301 ? 17.455 11.110 20.221 1.00 89.06 301 VAL A C 1
ATOM 2411 O O . VAL A 1 301 ? 16.372 10.534 20.229 1.00 89.06 301 VAL A O 1
ATOM 2414 N N . ILE A 1 302 ? 18.070 11.418 19.074 1.00 89.56 302 ILE A N 1
ATOM 2415 C CA . ILE A 1 302 ? 17.526 11.026 17.764 1.00 89.56 302 ILE A CA 1
ATOM 2416 C C . ILE A 1 302 ? 17.461 9.494 17.654 1.00 89.56 302 ILE A C 1
ATOM 2418 O O . ILE A 1 302 ? 16.447 8.957 17.211 1.00 89.56 302 ILE A O 1
ATOM 2422 N N . GLY A 1 303 ? 18.521 8.794 18.067 1.00 88.06 303 GLY A N 1
ATOM 2423 C CA . GLY A 1 303 ? 18.588 7.333 18.057 1.00 88.06 303 GLY A CA 1
ATOM 2424 C C . GLY A 1 303 ? 17.539 6.679 18.957 1.00 88.06 303 GLY A C 1
ATOM 2425 O O . GLY A 1 303 ? 16.876 5.742 18.519 1.00 88.06 303 GLY A O 1
ATOM 2426 N N . GLU A 1 304 ? 17.344 7.204 20.168 1.00 90.94 304 GLU A N 1
ATOM 2427 C CA . GLU A 1 304 ? 16.314 6.749 21.113 1.00 90.94 304 GLU A CA 1
ATOM 2428 C C . GLU A 1 304 ? 14.911 6.888 20.516 1.00 90.94 304 GLU A C 1
ATOM 2430 O O . GLU A 1 304 ? 14.175 5.908 20.436 1.00 90.94 304 GLU A O 1
ATOM 2435 N N . VAL A 1 305 ? 14.570 8.069 19.994 1.00 92.69 305 VAL A N 1
ATOM 2436 C CA . VAL A 1 305 ? 13.251 8.346 19.401 1.00 92.69 305 VAL A CA 1
ATOM 2437 C C . VAL A 1 305 ? 12.976 7.450 18.190 1.00 92.69 305 VAL A C 1
ATOM 2439 O O . VAL A 1 305 ? 11.867 6.946 18.019 1.00 92.69 305 VAL A O 1
ATOM 2442 N N . VAL A 1 306 ? 13.984 7.223 17.342 1.00 91.12 306 VAL A N 1
ATOM 2443 C CA . VAL A 1 306 ? 13.874 6.299 16.203 1.00 91.12 306 VAL A CA 1
ATOM 2444 C C . VAL A 1 306 ? 13.707 4.854 16.683 1.00 91.12 306 VAL A C 1
ATOM 2446 O O . VAL A 1 306 ? 12.928 4.106 16.093 1.00 91.12 306 VAL A O 1
ATOM 2449 N N . GLY A 1 307 ? 14.421 4.451 17.736 1.00 90.12 307 GLY A N 1
ATOM 2450 C CA . GLY A 1 307 ? 14.303 3.128 18.348 1.00 90.12 307 GLY A CA 1
ATOM 2451 C C . GLY A 1 307 ? 12.911 2.876 18.931 1.00 90.12 307 GLY A C 1
ATOM 2452 O O . GLY A 1 307 ? 12.304 1.853 18.625 1.00 90.12 307 GLY A O 1
ATOM 2453 N N . GLU A 1 308 ? 12.374 3.837 19.687 1.00 91.56 308 GLU A N 1
ATOM 2454 C CA . GLU A 1 308 ? 11.013 3.815 20.243 1.00 91.56 308 GLU A CA 1
ATOM 2455 C C . GLU A 1 308 ? 9.949 3.686 19.142 1.00 91.56 308 GLU A C 1
ATOM 2457 O O . GLU A 1 308 ? 9.046 2.849 19.226 1.00 91.56 308 GLU A O 1
ATOM 2462 N N . ALA A 1 309 ? 10.072 4.481 18.075 1.00 92.50 309 ALA A N 1
ATOM 2463 C CA . ALA A 1 309 ? 9.148 4.432 16.946 1.00 92.50 309 ALA A CA 1
ATOM 2464 C C . ALA A 1 309 ? 9.201 3.081 16.218 1.00 92.50 309 ALA A C 1
ATOM 2466 O O . ALA A 1 309 ? 8.164 2.533 15.863 1.00 92.50 309 ALA A O 1
ATOM 2467 N N . LYS A 1 310 ? 10.391 2.496 16.034 1.00 89.44 310 LYS A N 1
ATOM 2468 C CA . LYS A 1 310 ? 10.530 1.159 15.433 1.00 89.44 310 LYS A CA 1
ATOM 2469 C C . LYS A 1 310 ? 9.922 0.066 16.308 1.00 89.44 310 LYS A C 1
ATOM 2471 O O . LYS A 1 310 ? 9.202 -0.781 15.791 1.00 89.44 310 LYS A O 1
ATOM 2476 N N . ALA A 1 311 ? 10.186 0.099 17.614 1.00 89.12 311 ALA A N 1
ATOM 2477 C CA . ALA A 1 311 ? 9.672 -0.891 18.561 1.00 89.12 311 ALA A CA 1
ATOM 2478 C C . ALA A 1 311 ? 8.138 -0.872 18.656 1.00 89.12 311 ALA A C 1
ATOM 2480 O O . ALA A 1 311 ? 7.521 -1.909 18.866 1.00 89.12 311 ALA A O 1
ATOM 2481 N N . SER A 1 312 ? 7.531 0.300 18.470 1.00 86.31 312 SER A N 1
ATOM 2482 C CA . SER A 1 312 ? 6.080 0.488 18.509 1.00 86.31 312 SER A CA 1
ATOM 2483 C C . SER A 1 312 ? 5.399 0.428 17.137 1.00 86.31 312 SER A C 1
ATOM 2485 O O . SER A 1 312 ? 4.219 0.731 17.064 1.00 86.31 312 SER A O 1
ATOM 2487 N N . GLN A 1 313 ? 6.110 0.066 16.060 1.00 89.12 313 GLN A N 1
ATOM 2488 C CA . GLN A 1 313 ? 5.593 0.063 14.677 1.00 89.12 313 GLN A CA 1
ATOM 2489 C C . GLN A 1 313 ? 5.130 1.441 14.142 1.00 89.12 313 GLN A C 1
ATOM 2491 O O . GLN A 1 313 ? 4.402 1.518 13.160 1.00 89.12 313 GLN A O 1
ATOM 2496 N N . HIS A 1 314 ? 5.628 2.541 14.712 1.00 94.88 314 HIS A N 1
ATOM 2497 C CA . HIS A 1 314 ? 5.355 3.927 14.298 1.00 94.88 314 HIS A CA 1
ATOM 2498 C C . HIS A 1 314 ? 6.508 4.560 13.494 1.00 94.88 314 HIS A C 1
ATOM 2500 O O . HIS A 1 314 ? 6.731 5.776 13.537 1.00 94.88 314 HIS A O 1
ATOM 2506 N N . PHE A 1 315 ? 7.296 3.740 12.794 1.00 94.69 315 PHE A N 1
ATOM 2507 C CA . PHE A 1 315 ? 8.424 4.185 11.976 1.00 94.69 315 PHE A CA 1
ATOM 2508 C C . PHE A 1 315 ? 8.117 4.031 10.483 1.00 94.69 315 PHE A C 1
ATOM 2510 O O . PHE A 1 315 ? 7.994 2.915 9.985 1.00 94.69 315 PHE A O 1
ATOM 2517 N N . PHE A 1 316 ? 8.083 5.153 9.763 1.00 93.62 316 PHE A N 1
ATOM 2518 C CA . PHE A 1 316 ? 7.686 5.237 8.357 1.00 93.62 316 PHE A CA 1
ATOM 2519 C C . PHE A 1 316 ? 8.870 5.711 7.489 1.00 93.62 316 PHE A C 1
ATOM 2521 O O . PHE A 1 316 ? 9.203 6.904 7.479 1.00 93.62 316 PHE A O 1
ATOM 2528 N N . PRO A 1 317 ? 9.578 4.806 6.790 1.00 88.75 317 PRO A N 1
ATOM 2529 C CA . PRO A 1 317 ? 10.713 5.176 5.951 1.00 88.75 317 PRO A CA 1
ATOM 2530 C C . PRO A 1 317 ? 10.270 5.704 4.578 1.00 88.75 317 PRO A C 1
ATOM 2532 O O . PRO A 1 317 ? 9.556 5.023 3.856 1.00 88.75 317 PRO A O 1
ATOM 2535 N N . LEU A 1 318 ? 10.790 6.863 4.171 1.00 85.81 318 LEU A N 1
ATOM 2536 C CA . LEU A 1 318 ? 10.714 7.372 2.799 1.00 85.81 318 LEU A CA 1
ATOM 2537 C C . LEU A 1 318 ? 11.993 7.003 2.046 1.00 85.81 318 LEU A C 1
ATOM 2539 O O . LEU A 1 318 ? 13.085 7.477 2.387 1.00 85.81 318 LEU A O 1
ATOM 2543 N N . ARG A 1 319 ? 11.857 6.175 1.012 1.00 77.44 319 ARG A N 1
ATOM 2544 C CA . ARG A 1 319 ? 12.974 5.601 0.247 1.00 77.44 319 ARG A CA 1
ATOM 2545 C C . ARG A 1 319 ? 13.225 6.343 -1.061 1.00 77.44 319 ARG A C 1
ATOM 2547 O O . ARG A 1 319 ? 14.375 6.502 -1.466 1.00 77.44 319 ARG A O 1
ATOM 2554 N N . THR A 1 320 ? 12.169 6.827 -1.707 1.00 71.12 320 THR A N 1
ATOM 2555 C CA . THR A 1 320 ? 12.246 7.393 -3.055 1.00 71.12 320 THR A CA 1
ATOM 2556 C C . THR A 1 320 ? 12.853 8.788 -3.017 1.00 71.12 320 THR A C 1
ATOM 2558 O O . THR A 1 320 ? 12.281 9.737 -2.479 1.00 71.12 320 THR A O 1
ATOM 2561 N N . GLN A 1 321 ? 14.041 8.921 -3.602 1.00 71.12 321 GLN A N 1
ATOM 2562 C CA . GLN A 1 321 ? 14.755 10.184 -3.707 1.00 71.12 321 GLN A CA 1
ATOM 2563 C C . GLN A 1 321 ? 14.322 10.952 -4.961 1.00 71.12 321 GLN A C 1
ATOM 2565 O O . GLN A 1 321 ? 14.521 10.473 -6.071 1.00 71.12 321 GLN A O 1
ATOM 2570 N N . MET A 1 322 ? 13.802 12.171 -4.787 1.00 64.88 322 MET A N 1
ATOM 2571 C CA . MET A 1 322 ? 13.273 12.991 -5.888 1.00 64.88 322 MET A CA 1
ATOM 2572 C C . MET A 1 322 ? 14.093 14.259 -6.170 1.00 64.88 322 MET A C 1
ATOM 2574 O O . MET A 1 322 ? 13.854 14.936 -7.168 1.00 64.88 322 MET A O 1
ATOM 2578 N N . ARG A 1 323 ? 15.036 14.625 -5.289 1.00 65.75 323 ARG A N 1
ATOM 2579 C CA . ARG A 1 323 ? 15.768 15.905 -5.372 1.00 65.75 323 ARG A CA 1
ATOM 2580 C C . ARG A 1 323 ? 16.870 15.919 -6.420 1.00 65.75 323 ARG A C 1
ATOM 2582 O O . ARG A 1 323 ? 17.120 16.971 -6.992 1.00 65.75 323 ARG A O 1
ATOM 2589 N N . VAL A 1 324 ? 17.541 14.795 -6.655 1.00 64.19 324 VAL A N 1
ATOM 2590 C CA . VAL A 1 324 ? 18.709 14.723 -7.542 1.00 64.19 324 VAL A CA 1
ATOM 2591 C C . VAL A 1 324 ? 18.406 13.744 -8.669 1.00 64.19 324 VAL A C 1
ATOM 2593 O O . VAL A 1 324 ? 18.087 12.590 -8.397 1.00 64.19 324 VAL A O 1
ATOM 2596 N N . LYS A 1 325 ? 18.551 14.170 -9.933 1.00 61.34 325 LYS A N 1
ATOM 2597 C CA . LYS A 1 325 ? 18.375 13.285 -11.105 1.00 61.34 325 LYS A CA 1
ATOM 2598 C C . LYS A 1 325 ? 19.317 12.067 -11.109 1.00 61.34 325 LYS A C 1
ATOM 2600 O O . LYS A 1 325 ? 19.055 11.117 -11.830 1.00 61.34 325 LYS A O 1
ATOM 2605 N N . ALA A 1 326 ? 20.392 12.108 -10.323 1.00 57.31 326 ALA A N 1
ATOM 2606 C CA . ALA A 1 326 ? 21.348 11.018 -10.138 1.00 57.31 326 ALA A CA 1
ATOM 2607 C C . ALA A 1 326 ? 20.870 9.883 -9.205 1.00 57.31 326 ALA A C 1
ATOM 2609 O O . ALA A 1 326 ? 21.615 8.932 -9.002 1.00 57.31 326 ALA A O 1
ATOM 2610 N N . GLY A 1 327 ? 19.682 9.987 -8.595 1.00 61.00 327 GLY A N 1
ATOM 2611 C CA . GLY A 1 327 ? 19.145 8.951 -7.703 1.00 61.00 327 GLY A CA 1
ATOM 2612 C C . GLY A 1 327 ? 19.711 8.964 -6.273 1.00 61.00 327 GLY A C 1
ATOM 2613 O O . GLY A 1 327 ? 20.456 9.865 -5.876 1.00 61.00 327 GLY A O 1
ATOM 2614 N N . ALA A 1 328 ? 19.301 7.979 -5.462 1.00 60.12 328 ALA A N 1
ATOM 2615 C CA . ALA A 1 328 ? 19.664 7.867 -4.042 1.00 60.12 328 ALA A CA 1
ATOM 2616 C C . ALA A 1 328 ? 21.151 7.525 -3.821 1.00 60.12 328 ALA A C 1
ATOM 2618 O O . ALA A 1 328 ? 21.757 8.030 -2.870 1.00 60.12 328 ALA A O 1
ATOM 2619 N N . ASP A 1 329 ? 21.748 6.759 -4.736 1.00 74.06 329 ASP A N 1
ATOM 2620 C CA . ASP A 1 329 ? 23.136 6.291 -4.644 1.00 74.06 329 ASP A CA 1
ATOM 2621 C C . ASP A 1 329 ? 24.145 7.444 -4.668 1.00 74.06 329 ASP A C 1
ATOM 2623 O O . ASP A 1 329 ? 25.186 7.378 -4.020 1.00 74.06 329 ASP A O 1
ATOM 2627 N N . TYR A 1 330 ? 23.811 8.564 -5.323 1.00 81.94 330 TYR A N 1
ATOM 2628 C CA . TYR A 1 330 ? 24.646 9.767 -5.323 1.00 81.94 330 TYR A CA 1
ATOM 2629 C C . TYR A 1 330 ? 24.834 10.372 -3.926 1.00 81.94 330 TYR A C 1
ATOM 2631 O O . TYR A 1 330 ? 25.921 10.844 -3.592 1.00 81.94 330 TYR A O 1
ATOM 2639 N N . ILE A 1 331 ? 23.792 10.373 -3.090 1.00 76.31 331 ILE A N 1
ATOM 2640 C CA . ILE A 1 331 ? 23.866 10.966 -1.747 1.00 76.31 331 ILE A CA 1
ATOM 2641 C C . ILE A 1 331 ? 24.741 10.099 -0.841 1.00 76.31 331 ILE A C 1
ATOM 2643 O O . ILE A 1 331 ? 25.597 10.640 -0.136 1.00 76.31 331 ILE A O 1
ATOM 2647 N N . GLY A 1 332 ? 24.545 8.776 -0.892 1.00 78.25 332 GLY A N 1
ATOM 2648 C CA . GLY A 1 332 ? 25.393 7.809 -0.193 1.00 78.25 332 GLY A CA 1
ATOM 2649 C C . GLY A 1 332 ? 26.849 7.940 -0.631 1.00 78.25 332 GLY A C 1
ATOM 2650 O O . GLY A 1 332 ? 27.721 8.171 0.202 1.00 78.25 332 GLY A O 1
ATOM 2651 N N . PHE A 1 333 ? 27.087 7.964 -1.943 1.00 86.06 333 PHE A N 1
ATOM 2652 C CA . PHE A 1 333 ? 28.403 8.184 -2.538 1.00 86.06 333 PHE A CA 1
ATOM 2653 C C . PHE A 1 333 ? 29.077 9.475 -2.041 1.00 86.06 333 PHE A C 1
ATOM 2655 O O . PHE A 1 333 ? 30.231 9.438 -1.622 1.00 86.06 333 PHE A O 1
ATOM 2662 N N . VAL A 1 334 ? 28.374 10.616 -2.020 1.00 88.56 334 VAL A N 1
ATOM 2663 C CA . VAL A 1 334 ? 28.933 11.887 -1.517 1.00 88.56 334 VAL A CA 1
ATOM 2664 C C . VAL A 1 334 ? 29.282 11.801 -0.028 1.00 88.56 334 VAL A C 1
ATOM 2666 O O . VAL A 1 334 ? 30.338 12.295 0.379 1.00 88.56 334 VAL A O 1
ATOM 2669 N N . ARG A 1 335 ? 28.412 11.194 0.791 1.00 85.75 335 ARG A N 1
ATOM 2670 C CA . ARG A 1 335 ? 28.653 11.012 2.233 1.00 85.75 335 ARG A CA 1
ATOM 2671 C C . ARG A 1 335 ? 29.858 10.104 2.476 1.00 85.75 335 ARG A C 1
ATOM 2673 O O . ARG A 1 335 ? 30.727 10.463 3.266 1.00 85.75 335 ARG A O 1
ATOM 2680 N N . ASP A 1 336 ? 29.941 8.983 1.770 1.00 85.88 336 ASP A N 1
ATOM 2681 C CA . ASP A 1 336 ? 31.035 8.017 1.874 1.00 85.88 336 ASP A CA 1
ATOM 2682 C C . ASP A 1 336 ? 32.369 8.612 1.425 1.00 85.88 336 ASP A C 1
ATOM 2684 O O . ASP A 1 336 ? 33.368 8.498 2.136 1.00 85.88 336 ASP A O 1
ATOM 2688 N N . MET A 1 337 ? 32.361 9.329 0.301 1.00 91.00 337 MET A N 1
ATOM 2689 C CA . MET A 1 337 ? 33.522 10.036 -0.234 1.00 91.00 337 MET A CA 1
ATOM 2690 C C . MET A 1 337 ? 34.063 11.057 0.779 1.00 91.00 337 MET A C 1
ATOM 2692 O O . MET A 1 337 ? 35.259 11.088 1.057 1.00 91.00 337 MET A O 1
ATOM 2696 N N . LEU A 1 338 ? 33.195 11.875 1.390 1.00 89.50 338 LEU A N 1
ATOM 2697 C CA . LEU A 1 338 ? 33.617 12.850 2.406 1.00 89.50 338 LEU A CA 1
ATOM 2698 C C . LEU A 1 338 ? 33.985 12.208 3.751 1.00 89.50 338 LEU A C 1
ATOM 2700 O O . LEU A 1 338 ? 34.777 12.779 4.505 1.00 89.50 338 LEU A O 1
ATOM 2704 N N . ALA A 1 339 ? 33.440 11.032 4.062 1.00 85.62 339 ALA A N 1
ATOM 2705 C CA . ALA A 1 339 ? 33.826 10.249 5.231 1.00 85.62 339 ALA A CA 1
ATOM 2706 C C . ALA A 1 339 ? 35.222 9.614 5.088 1.00 85.62 339 ALA A C 1
ATOM 2708 O O . ALA A 1 339 ? 35.742 9.106 6.078 1.00 85.62 339 ALA A O 1
ATOM 2709 N N . GLY A 1 340 ? 35.840 9.670 3.901 1.00 79.00 340 GLY A N 1
ATOM 2710 C CA . GLY A 1 340 ? 37.119 9.016 3.615 1.00 79.00 340 GLY A CA 1
ATOM 2711 C C . GLY A 1 340 ? 36.982 7.512 3.359 1.00 79.00 340 GLY A C 1
ATOM 2712 O O . GLY A 1 340 ? 37.966 6.781 3.450 1.00 79.00 340 GLY A O 1
ATOM 2713 N N . ARG A 1 341 ? 35.765 7.034 3.064 1.00 83.50 341 ARG A N 1
ATOM 2714 C CA . ARG A 1 341 ? 35.538 5.683 2.534 1.00 83.50 341 ARG A CA 1
ATOM 2715 C C . ARG A 1 341 ? 35.871 5.668 1.037 1.00 83.50 341 ARG A C 1
ATOM 2717 O O . ARG A 1 341 ? 36.024 6.718 0.421 1.00 83.50 341 ARG A O 1
ATOM 2724 N N . ASN A 1 342 ? 35.967 4.476 0.449 1.00 80.88 342 ASN A N 1
ATOM 2725 C CA . ASN A 1 342 ? 36.243 4.295 -0.980 1.00 80.88 342 ASN A CA 1
ATOM 2726 C C . ASN A 1 342 ? 34.983 3.792 -1.715 1.00 80.88 342 ASN A C 1
ATOM 2728 O O . ASN A 1 342 ? 34.924 2.606 -2.044 1.00 80.88 342 ASN A O 1
ATOM 2732 N N . PRO A 1 343 ? 33.942 4.632 -1.888 1.00 84.75 343 PRO A N 1
ATOM 2733 C CA . PRO A 1 343 ? 32.698 4.205 -2.514 1.00 84.75 343 PRO A CA 1
ATOM 2734 C C . PRO A 1 343 ? 32.872 3.980 -4.017 1.00 84.75 343 PRO A C 1
ATOM 2736 O O . PRO A 1 343 ? 33.644 4.675 -4.684 1.00 84.75 343 PRO A O 1
ATOM 2739 N N . GLU A 1 344 ? 32.098 3.044 -4.561 1.00 81.44 344 GLU A N 1
ATOM 2740 C CA . GLU A 1 344 ? 31.955 2.898 -6.005 1.00 81.44 344 GLU A CA 1
ATOM 2741 C C . GLU A 1 344 ? 31.127 4.057 -6.571 1.00 81.44 344 GLU A C 1
ATOM 2743 O O . GLU A 1 344 ? 30.191 4.554 -5.939 1.00 81.44 344 GLU A O 1
ATOM 2748 N N . ARG A 1 345 ? 31.502 4.534 -7.760 1.00 81.19 345 ARG A N 1
ATOM 2749 C CA . ARG A 1 345 ? 30.808 5.650 -8.392 1.00 81.19 345 ARG A CA 1
ATOM 2750 C C . ARG A 1 345 ? 29.470 5.168 -8.972 1.00 81.19 345 ARG A C 1
ATOM 2752 O O . ARG A 1 345 ? 29.496 4.309 -9.849 1.00 81.19 345 ARG A O 1
ATOM 2759 N N . PRO A 1 346 ? 28.334 5.776 -8.590 1.00 80.69 346 PRO A N 1
ATOM 2760 C CA . PRO A 1 346 ? 27.036 5.385 -9.125 1.00 80.69 346 PRO A CA 1
ATOM 2761 C C . PRO A 1 346 ? 26.845 5.838 -10.578 1.00 80.69 346 PRO A C 1
ATOM 2763 O O . PRO A 1 346 ? 27.495 6.782 -11.050 1.00 80.69 346 PRO A O 1
ATOM 2766 N N . GLU A 1 347 ? 25.913 5.197 -11.283 1.00 77.00 347 GLU A N 1
ATOM 2767 C CA . GLU A 1 347 ? 25.480 5.623 -12.613 1.00 77.00 347 GLU A CA 1
ATOM 2768 C C . GLU A 1 347 ? 24.654 6.915 -12.505 1.00 77.00 347 GLU A C 1
ATOM 2770 O O . GLU A 1 347 ? 23.571 6.947 -11.930 1.00 77.00 347 GLU A O 1
ATOM 2775 N N . LEU A 1 348 ? 25.186 8.019 -13.037 1.00 76.62 348 LEU A N 1
ATOM 2776 C CA . LEU A 1 348 ? 24.595 9.353 -12.859 1.00 76.62 348 LEU A CA 1
ATOM 2777 C C . LEU A 1 348 ? 23.614 9.751 -13.980 1.00 76.62 348 LEU A C 1
ATOM 2779 O O . LEU A 1 348 ? 23.034 10.836 -13.918 1.00 76.62 348 LEU A O 1
ATOM 2783 N N . GLY A 1 349 ? 23.439 8.927 -15.020 1.00 77.50 349 GLY A N 1
ATOM 2784 C CA . GLY A 1 349 ? 22.585 9.240 -16.172 1.00 77.50 349 GLY A CA 1
ATOM 2785 C C . GLY A 1 349 ? 22.897 10.609 -16.799 1.00 77.50 349 GLY A C 1
ATOM 2786 O O . GLY A 1 349 ? 24.026 10.886 -17.201 1.00 77.50 349 GLY A O 1
ATOM 2787 N N . GLU A 1 350 ? 21.891 11.490 -16.865 1.00 77.88 350 GLU A N 1
ATOM 2788 C CA . GLU A 1 350 ? 22.026 12.870 -17.371 1.00 77.88 350 GLU A CA 1
ATOM 2789 C C . GLU A 1 350 ? 22.622 13.868 -16.357 1.00 77.88 350 GLU A C 1
ATOM 2791 O O . GLU A 1 350 ? 22.813 15.041 -16.692 1.00 77.88 350 GLU A O 1
ATOM 2796 N N . TYR A 1 351 ? 22.857 13.456 -15.108 1.00 84.25 351 TYR A N 1
ATOM 2797 C CA . TYR A 1 351 ? 23.297 14.356 -14.048 1.00 84.25 351 TYR A CA 1
ATOM 2798 C C . TYR A 1 351 ? 24.762 14.766 -14.218 1.00 84.25 351 TYR A C 1
ATOM 2800 O O . TYR A 1 351 ? 25.672 13.939 -14.311 1.00 84.25 351 TYR A O 1
ATOM 2808 N N . GLU A 1 352 ? 25.011 16.075 -14.216 1.00 89.38 352 GLU A N 1
ATOM 2809 C CA . GLU A 1 352 ? 26.351 16.617 -14.423 1.00 89.38 352 GLU A CA 1
ATOM 2810 C C . GLU A 1 352 ? 27.095 16.736 -13.093 1.00 89.38 352 GLU A C 1
ATOM 2812 O O . GLU A 1 352 ? 26.789 17.599 -12.276 1.00 89.38 352 GLU A O 1
ATOM 2817 N N . PHE A 1 353 ? 28.111 15.904 -12.883 1.00 91.62 353 PHE A N 1
ATOM 2818 C CA . PHE A 1 353 ? 28.974 15.984 -11.708 1.00 91.62 353 PHE A CA 1
ATOM 2819 C C . PHE A 1 353 ? 30.427 16.098 -12.145 1.00 91.62 353 PHE A C 1
ATOM 2821 O O . PHE A 1 353 ? 30.914 15.196 -12.822 1.00 91.62 353 PHE A O 1
ATOM 2828 N N . ALA A 1 354 ? 31.101 17.207 -11.821 1.00 92.88 354 ALA A N 1
ATOM 2829 C CA . ALA A 1 354 ? 32.466 17.444 -12.297 1.00 92.88 354 ALA A CA 1
ATOM 2830 C C . ALA A 1 354 ? 33.335 18.270 -11.344 1.00 92.88 354 ALA A C 1
ATOM 2832 O O . ALA A 1 354 ? 32.875 19.238 -10.735 1.00 92.88 354 ALA A O 1
ATOM 2833 N N . LEU A 1 355 ? 34.617 17.908 -11.293 1.00 95.06 355 LEU A N 1
ATOM 2834 C CA . LEU A 1 355 ? 35.679 18.618 -10.592 1.00 95.06 355 LEU A CA 1
ATOM 2835 C C . LEU A 1 355 ? 36.353 19.627 -11.535 1.00 95.06 355 LEU A C 1
ATOM 2837 O O . LEU A 1 355 ? 36.654 19.310 -12.692 1.00 95.06 355 LEU A O 1
ATOM 2841 N N . PHE A 1 356 ? 36.600 20.832 -11.024 1.00 94.38 356 PHE A N 1
ATOM 2842 C CA . PHE A 1 356 ? 37.259 21.927 -11.731 1.00 94.38 356 PHE A CA 1
ATOM 2843 C C . PHE A 1 356 ? 38.613 22.253 -11.102 1.00 94.38 356 PHE A C 1
ATOM 2845 O O . PHE A 1 356 ? 38.715 22.435 -9.889 1.00 94.38 356 PHE A O 1
ATOM 2852 N N . ASP A 1 357 ? 39.631 22.400 -11.950 1.00 90.56 357 ASP A N 1
ATOM 2853 C CA . ASP A 1 357 ? 40.955 22.877 -11.536 1.00 90.56 357 ASP A CA 1
ATOM 2854 C C . ASP A 1 357 ? 41.047 24.412 -11.522 1.00 90.56 357 ASP A C 1
ATOM 2856 O O . ASP A 1 357 ? 41.862 24.967 -10.787 1.00 90.56 357 ASP A O 1
ATOM 2860 N N . ASP A 1 358 ? 40.185 25.086 -12.296 1.00 91.12 358 ASP A N 1
ATOM 2861 C CA . ASP A 1 358 ? 40.064 26.545 -12.384 1.00 91.12 358 ASP A CA 1
ATOM 2862 C C . ASP A 1 358 ? 38.681 27.010 -11.902 1.00 91.12 358 ASP A C 1
ATOM 2864 O O . ASP A 1 358 ? 37.645 26.675 -12.491 1.00 91.12 358 ASP A O 1
ATOM 2868 N N . ILE A 1 359 ? 38.662 27.818 -10.839 1.00 93.00 359 ILE A N 1
ATOM 2869 C CA . ILE A 1 359 ? 37.425 28.350 -10.256 1.00 93.00 359 ILE A CA 1
ATOM 2870 C C . ILE A 1 359 ? 36.719 29.322 -11.214 1.00 93.00 359 ILE A C 1
ATOM 2872 O O . ILE A 1 359 ? 35.485 29.359 -11.264 1.00 93.00 359 ILE A O 1
ATOM 2876 N N . GLY A 1 360 ? 37.477 30.061 -12.033 1.00 91.62 360 GLY A N 1
ATOM 2877 C CA . GLY A 1 360 ? 36.928 30.998 -13.011 1.00 91.62 360 GLY A CA 1
ATOM 2878 C C . GLY A 1 360 ? 36.108 30.303 -14.102 1.00 91.62 360 GLY A C 1
ATOM 2879 O O . GLY A 1 360 ? 35.053 30.798 -14.510 1.00 91.62 360 GLY A O 1
ATOM 2880 N N . ALA A 1 361 ? 36.555 29.135 -14.564 1.00 91.94 361 ALA A N 1
ATOM 2881 C CA . ALA A 1 361 ? 35.817 28.282 -15.489 1.00 91.94 361 ALA A CA 1
ATOM 2882 C C . ALA A 1 361 ? 34.516 27.754 -14.868 1.00 91.94 361 ALA A C 1
ATOM 2884 O O . ALA A 1 361 ? 33.468 27.803 -15.522 1.00 91.94 361 ALA A O 1
ATOM 2885 N N . MET A 1 362 ? 34.556 27.320 -13.602 1.00 94.38 362 MET A N 1
ATOM 2886 C CA . MET A 1 362 ? 33.366 26.861 -12.877 1.00 94.38 362 MET A CA 1
ATOM 2887 C C . MET A 1 362 ? 32.321 27.980 -12.742 1.00 94.38 362 MET A C 1
ATOM 2889 O O . MET A 1 362 ? 31.145 27.771 -13.049 1.00 94.38 362 MET A O 1
ATOM 2893 N N . GLU A 1 363 ? 32.740 29.193 -12.363 1.00 93.94 363 GLU A N 1
ATOM 2894 C CA . GLU A 1 363 ? 31.853 30.361 -12.264 1.00 93.94 363 GLU A CA 1
ATOM 2895 C C . GLU A 1 363 ? 31.190 30.687 -13.613 1.00 93.94 363 GLU A C 1
ATOM 2897 O O . GLU A 1 363 ? 29.969 30.871 -13.694 1.00 93.94 363 GLU A O 1
ATOM 2902 N N . LYS A 1 364 ? 31.972 30.728 -14.700 1.00 92.81 364 LYS A N 1
ATOM 2903 C CA . LYS A 1 364 ? 31.446 30.984 -16.052 1.00 92.81 364 LYS A CA 1
ATOM 2904 C C . LYS A 1 364 ? 30.396 29.950 -16.453 1.00 92.81 364 LYS A C 1
ATOM 2906 O O . LYS A 1 364 ? 29.387 30.319 -17.065 1.00 92.81 364 LYS A O 1
ATOM 2911 N N . LEU A 1 365 ? 30.607 28.678 -16.106 1.00 93.00 365 LEU A N 1
ATOM 2912 C CA . LEU A 1 365 ? 29.649 27.615 -16.387 1.00 93.00 365 LEU A CA 1
ATOM 2913 C C . LEU A 1 365 ? 28.370 27.772 -15.560 1.00 93.00 365 LEU A C 1
ATOM 2915 O O . LEU A 1 365 ? 27.285 27.688 -16.133 1.00 93.00 365 LEU A O 1
ATOM 2919 N N . ILE A 1 366 ? 28.466 28.085 -14.266 1.00 93.75 366 ILE A N 1
ATOM 2920 C CA . ILE A 1 366 ? 27.292 28.364 -13.423 1.00 93.75 366 ILE A CA 1
ATOM 2921 C C . ILE A 1 366 ? 26.467 29.525 -13.992 1.00 93.75 366 ILE A C 1
ATOM 2923 O O . ILE A 1 366 ? 25.258 29.385 -14.159 1.00 93.75 366 ILE A O 1
ATOM 2927 N N . ARG A 1 367 ? 27.100 30.629 -14.413 1.00 93.88 367 ARG A N 1
ATOM 2928 C CA . ARG A 1 367 ? 26.401 31.760 -15.062 1.00 93.88 367 ARG A CA 1
ATOM 2929 C C . ARG A 1 367 ? 25.794 31.398 -16.420 1.00 93.88 367 ARG A C 1
ATOM 2931 O O . ARG A 1 367 ? 24.814 32.004 -16.856 1.00 93.88 367 ARG A O 1
ATOM 2938 N N . LYS A 1 368 ? 26.389 30.448 -17.146 1.00 92.81 368 LYS A N 1
ATOM 2939 C CA . LYS A 1 368 ? 25.807 29.907 -18.384 1.00 92.81 368 LYS A CA 1
ATOM 2940 C C . LYS A 1 368 ? 24.563 29.072 -18.068 1.00 92.81 368 LYS A C 1
ATOM 2942 O O . LYS A 1 368 ? 23.539 29.288 -18.709 1.00 92.81 368 LYS A O 1
ATOM 2947 N N . ARG A 1 369 ? 24.639 28.187 -17.068 1.00 91.19 369 ARG A N 1
ATOM 2948 C CA . ARG A 1 369 ? 23.516 27.354 -16.613 1.00 91.19 369 ARG A CA 1
ATOM 2949 C C . ARG A 1 369 ? 22.382 28.175 -16.023 1.00 91.19 369 ARG A C 1
ATOM 2951 O O . ARG A 1 369 ? 21.232 27.864 -16.294 1.00 91.19 369 ARG A O 1
ATOM 2958 N N . ASP A 1 370 ? 22.670 29.266 -15.321 1.00 89.75 370 ASP A N 1
ATOM 2959 C CA . ASP A 1 370 ? 21.613 30.133 -14.802 1.00 89.75 370 ASP A CA 1
ATOM 2960 C C . ASP A 1 370 ? 20.802 30.797 -15.925 1.00 89.75 370 ASP A C 1
ATOM 2962 O O . ASP A 1 370 ? 19.574 30.810 -15.890 1.00 89.75 370 ASP A O 1
ATOM 2966 N N . ARG A 1 371 ? 21.466 31.251 -16.995 1.00 88.06 371 ARG A N 1
ATOM 2967 C CA . ARG A 1 371 ? 20.769 31.810 -18.165 1.00 88.06 371 ARG A CA 1
ATOM 2968 C C . ARG A 1 371 ? 19.830 30.793 -18.819 1.00 88.06 371 ARG A C 1
ATOM 2970 O O . ARG A 1 371 ? 18.715 31.145 -19.199 1.00 88.06 371 ARG A O 1
ATOM 2977 N N . THR A 1 372 ? 20.251 29.534 -18.929 1.00 82.44 372 THR A N 1
ATOM 2978 C CA . THR A 1 372 ? 19.470 28.487 -19.609 1.00 82.44 372 THR A CA 1
ATOM 2979 C C . THR A 1 372 ? 18.434 27.811 -18.713 1.00 82.44 372 THR A C 1
ATOM 2981 O O . THR A 1 372 ? 17.334 27.550 -19.177 1.00 82.44 372 THR A O 1
ATOM 2984 N N . GLU A 1 373 ? 18.751 27.570 -17.441 1.00 81.50 373 GLU A N 1
ATOM 2985 C CA . GLU A 1 373 ? 17.976 26.720 -16.515 1.00 81.50 373 GLU A CA 1
ATOM 2986 C C . GLU A 1 373 ? 17.512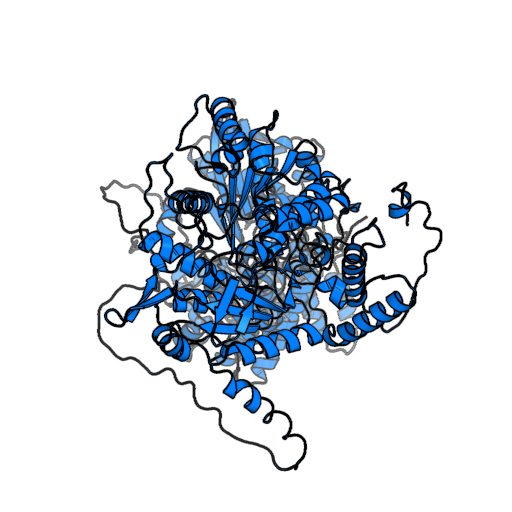 27.479 -15.261 1.00 81.50 373 GLU A C 1
ATOM 2988 O O . GLU A 1 373 ? 16.431 27.224 -14.736 1.00 81.50 373 GLU A O 1
ATOM 2993 N N . GLY A 1 374 ? 18.214 28.547 -14.862 1.00 84.12 374 GLY A N 1
ATOM 2994 C CA . GLY A 1 374 ? 17.849 29.397 -13.720 1.00 84.12 374 GLY A CA 1
ATOM 2995 C C . GLY A 1 374 ? 18.213 28.720 -12.407 1.00 84.12 374 GLY A C 1
ATOM 2996 O O . GLY A 1 374 ? 18.608 27.556 -12.412 1.00 84.12 374 GLY A O 1
ATOM 2997 N N . LEU A 1 375 ? 18.110 29.431 -11.282 1.00 84.62 375 LEU A N 1
ATOM 2998 C CA . LEU A 1 375 ? 18.459 28.912 -9.950 1.00 84.62 375 LEU A CA 1
ATOM 2999 C C . LEU A 1 375 ? 19.809 28.170 -9.914 1.00 84.62 375 LEU A C 1
ATOM 3001 O O . LEU A 1 375 ? 19.928 27.109 -9.303 1.00 84.62 375 LEU A O 1
ATOM 3005 N N . SER A 1 376 ? 20.823 28.695 -10.606 1.00 92.31 376 SER A N 1
ATOM 3006 C CA . SER A 1 376 ? 22.182 28.147 -10.571 1.00 92.31 376 SER A CA 1
ATOM 3007 C C . SER A 1 376 ? 23.093 29.086 -9.784 1.00 92.31 376 SER A C 1
ATOM 3009 O O . SER A 1 376 ? 23.200 30.266 -10.124 1.00 92.31 376 SER A O 1
ATOM 3011 N N . ARG A 1 377 ? 23.704 28.611 -8.692 1.00 93.69 377 ARG A N 1
ATOM 3012 C CA . ARG A 1 377 ? 24.407 29.475 -7.718 1.00 93.69 377 ARG A CA 1
ATOM 3013 C C . ARG A 1 377 ? 25.734 28.879 -7.253 1.00 93.69 377 ARG A C 1
ATOM 3015 O O . ARG A 1 377 ? 25.888 27.659 -7.207 1.00 93.69 377 ARG A O 1
ATOM 3022 N N . LEU A 1 378 ? 26.667 29.759 -6.881 1.00 95.62 378 LEU A N 1
ATOM 3023 C CA . LEU A 1 378 ? 27.881 29.391 -6.154 1.00 95.62 378 LEU A CA 1
ATOM 3024 C C . LEU A 1 378 ? 27.590 29.294 -4.656 1.00 95.62 378 LEU A C 1
ATOM 3026 O O . LEU A 1 378 ? 26.860 30.109 -4.089 1.00 95.62 378 LEU A O 1
ATOM 3030 N N . THR A 1 379 ? 28.179 28.294 -4.016 1.00 95.25 379 THR A N 1
ATOM 3031 C CA . THR A 1 379 ? 27.993 27.975 -2.604 1.00 95.25 379 THR A CA 1
ATOM 3032 C C . THR A 1 379 ? 29.309 27.523 -1.984 1.00 95.25 379 THR A C 1
ATOM 3034 O O . THR A 1 379 ? 30.164 26.970 -2.677 1.00 95.25 379 THR A O 1
ATOM 3037 N N . ALA A 1 380 ? 29.489 27.765 -0.690 1.00 94.56 380 ALA A N 1
ATOM 3038 C CA . ALA A 1 380 ? 30.718 27.417 0.011 1.00 94.56 380 ALA A CA 1
ATOM 3039 C C . ALA A 1 380 ? 30.482 27.121 1.500 1.00 94.56 380 ALA A C 1
ATOM 3041 O O . ALA A 1 380 ? 29.483 27.547 2.089 1.00 94.56 380 ALA A O 1
ATOM 3042 N N . GLY A 1 381 ? 31.427 26.399 2.108 1.00 89.62 381 GLY A N 1
ATOM 3043 C CA . GLY A 1 381 ? 31.527 26.243 3.561 1.00 89.62 381 GLY A CA 1
ATOM 3044 C C . GLY A 1 381 ? 32.147 27.470 4.241 1.00 89.62 381 GLY A C 1
ATOM 3045 O O . GLY A 1 381 ? 32.506 28.457 3.599 1.00 89.62 381 GLY A O 1
ATOM 3046 N N . TYR A 1 382 ? 32.296 27.429 5.564 1.00 89.12 382 TYR A N 1
ATOM 3047 C CA . TYR A 1 382 ? 32.672 28.601 6.366 1.00 89.12 382 TYR A CA 1
ATOM 3048 C C . TYR A 1 382 ? 34.186 28.833 6.479 1.00 89.12 382 TYR A C 1
ATOM 3050 O O . TYR A 1 382 ? 34.675 29.181 7.553 1.00 89.12 382 TYR A O 1
ATOM 3058 N N . ALA A 1 383 ? 34.940 28.681 5.390 1.00 89.44 383 ALA A N 1
ATOM 3059 C CA . ALA A 1 383 ? 36.397 28.853 5.414 1.00 89.44 383 ALA A CA 1
ATOM 3060 C C . ALA A 1 383 ? 36.874 30.325 5.356 1.00 89.44 383 ALA A C 1
ATOM 3062 O O . ALA A 1 383 ? 38.068 30.602 5.470 1.00 89.44 383 ALA A O 1
ATOM 3063 N N . TRP A 1 384 ? 35.959 31.289 5.187 1.00 92.31 384 TRP A N 1
ATOM 3064 C CA . TRP A 1 384 ? 36.279 32.712 4.994 1.00 92.31 384 TRP A CA 1
ATOM 3065 C C . TRP A 1 384 ? 35.541 33.624 5.973 1.00 92.31 384 TRP A C 1
ATOM 3067 O O . TRP A 1 384 ? 34.430 33.331 6.415 1.00 92.31 384 TRP A O 1
ATOM 3077 N N . THR A 1 385 ? 36.161 34.757 6.307 1.00 87.69 385 THR A N 1
ATOM 3078 C CA . THR A 1 385 ? 35.564 35.773 7.181 1.00 87.69 385 THR A CA 1
ATOM 3079 C C . THR A 1 385 ? 34.498 36.568 6.427 1.00 87.69 385 THR A C 1
ATOM 3081 O O . THR A 1 385 ? 34.697 36.946 5.280 1.00 87.69 385 THR A O 1
ATOM 3084 N N . TRP A 1 386 ? 33.377 36.867 7.085 1.00 88.62 386 TRP A N 1
ATOM 3085 C CA . TRP A 1 386 ? 32.296 37.665 6.506 1.00 88.62 386 TRP A CA 1
ATOM 3086 C C . TRP A 1 386 ? 32.490 39.157 6.806 1.00 88.62 386 TRP A C 1
ATOM 3088 O O . TRP A 1 386 ? 31.967 39.707 7.779 1.00 88.62 386 TRP A O 1
ATOM 3098 N N . GLU A 1 387 ? 33.317 39.822 6.008 1.00 87.81 387 GLU A N 1
ATOM 3099 C CA . GLU A 1 387 ? 33.565 41.262 6.073 1.00 87.81 387 GLU A CA 1
ATOM 3100 C C . GLU A 1 387 ? 32.405 42.099 5.546 1.00 87.81 387 GLU A C 1
ATOM 3102 O O . GLU A 1 387 ? 32.129 43.156 6.107 1.00 87.81 387 GLU A O 1
ATOM 3107 N N . SER A 1 388 ? 31.671 41.610 4.550 1.00 87.00 388 SER A N 1
ATOM 3108 C CA . SER A 1 388 ? 30.521 42.286 3.947 1.00 87.00 388 SER A CA 1
ATOM 3109 C C . SER A 1 388 ? 29.196 42.127 4.718 1.00 87.00 388 SER A C 1
ATOM 3111 O O . SER A 1 388 ? 28.159 42.597 4.235 1.00 87.00 388 SER A O 1
ATOM 3113 N N . ASP A 1 389 ? 29.219 41.506 5.909 1.00 85.44 389 ASP A N 1
ATOM 3114 C CA . ASP A 1 389 ? 28.029 41.164 6.706 1.00 85.44 389 ASP A CA 1
ATOM 3115 C C . ASP A 1 389 ? 27.117 42.389 6.919 1.00 85.44 389 ASP A C 1
ATOM 3117 O O . ASP A 1 389 ? 27.520 43.352 7.585 1.00 85.44 389 ASP A O 1
ATOM 3121 N N . PRO A 1 390 ? 25.866 42.366 6.414 1.00 80.44 390 PRO A N 1
ATOM 3122 C CA . PRO A 1 390 ? 24.908 43.456 6.584 1.00 80.44 390 PRO A CA 1
ATOM 3123 C C . PRO A 1 390 ? 24.655 43.854 8.045 1.00 80.44 390 PRO A C 1
ATOM 3125 O O . PRO A 1 390 ? 24.213 44.978 8.295 1.00 80.44 390 PRO A O 1
ATOM 3128 N N . LYS A 1 391 ? 24.907 42.959 9.008 1.00 79.88 391 LYS A N 1
ATOM 3129 C CA . LYS A 1 391 ? 24.724 43.204 10.446 1.00 79.88 391 LYS A CA 1
ATOM 3130 C C . LYS A 1 391 ? 25.874 43.993 11.070 1.00 79.88 391 LYS A C 1
ATOM 3132 O O . LYS A 1 391 ? 25.699 44.538 12.162 1.00 79.88 391 LYS A O 1
ATOM 3137 N N . LYS A 1 392 ? 27.026 44.105 10.398 1.00 82.81 392 LYS A N 1
ATOM 3138 C CA . LYS A 1 392 ? 28.132 44.966 10.842 1.00 82.81 392 LYS A CA 1
ATOM 3139 C C . LYS A 1 392 ? 27.742 46.442 10.718 1.00 82.81 392 LYS A C 1
ATOM 3141 O O . LYS A 1 392 ? 27.095 46.872 9.759 1.00 82.81 392 LYS A O 1
ATOM 3146 N N . THR A 1 393 ? 28.147 47.240 11.705 1.00 76.88 393 THR A N 1
ATOM 3147 C CA . THR A 1 393 ? 27.832 48.673 11.790 1.00 76.88 393 THR A CA 1
ATOM 3148 C C . THR A 1 393 ? 28.214 49.406 10.501 1.00 76.88 393 THR A C 1
ATOM 3150 O O . THR A 1 393 ? 29.351 49.334 10.051 1.00 76.88 393 THR A O 1
ATOM 3153 N N . GLY A 1 394 ? 27.256 50.119 9.899 1.00 76.81 394 GLY A N 1
ATOM 3154 C CA . GLY A 1 394 ? 27.460 50.887 8.662 1.00 76.81 394 GLY A CA 1
ATOM 3155 C C . GLY A 1 394 ? 27.350 50.085 7.357 1.00 76.81 394 GLY A C 1
ATOM 3156 O O . GLY A 1 394 ? 27.126 50.690 6.310 1.00 76.81 394 GLY A O 1
ATOM 3157 N N . MET A 1 395 ? 27.398 48.748 7.402 1.00 82.00 395 MET A N 1
ATOM 3158 C CA . MET A 1 395 ? 27.441 47.896 6.205 1.00 82.00 395 MET A CA 1
ATOM 3159 C C . MET A 1 395 ? 26.107 47.856 5.444 1.00 82.00 395 MET A C 1
ATOM 3161 O O . MET A 1 395 ? 26.077 47.961 4.219 1.00 82.00 395 MET A O 1
ATOM 3165 N N . LYS A 1 396 ? 24.975 47.806 6.164 1.00 77.44 396 LYS A N 1
ATOM 3166 C CA . LYS A 1 396 ? 23.621 47.777 5.574 1.00 77.44 396 LYS A CA 1
ATOM 3167 C C . LYS A 1 396 ? 23.302 48.977 4.670 1.00 77.44 396 LYS A C 1
ATOM 3169 O O . LYS A 1 396 ? 22.491 48.850 3.761 1.00 77.44 396 LYS A O 1
ATOM 3174 N N . ARG A 1 397 ? 23.915 50.143 4.923 1.00 78.81 397 ARG A N 1
ATOM 3175 C CA . ARG A 1 397 ? 23.689 51.385 4.154 1.00 78.81 397 ARG A CA 1
ATOM 3176 C C . ARG A 1 397 ? 24.565 51.487 2.899 1.00 78.81 397 ARG A C 1
ATOM 3178 O O . ARG A 1 397 ? 24.327 52.366 2.076 1.00 78.81 397 ARG A O 1
ATOM 3185 N N . LEU A 1 398 ? 25.570 50.622 2.750 1.00 80.50 398 LEU A N 1
ATOM 3186 C CA . LEU A 1 398 ? 26.447 50.598 1.581 1.00 80.50 398 LEU A CA 1
ATOM 3187 C C . LEU A 1 398 ? 25.833 49.727 0.469 1.00 80.50 398 LEU A C 1
ATOM 3189 O O . LEU A 1 398 ? 25.458 48.578 0.745 1.00 80.50 398 LEU A O 1
ATOM 3193 N N . PRO A 1 399 ? 25.766 50.225 -0.785 1.00 81.00 399 PRO A N 1
ATOM 3194 C CA . PRO A 1 399 ? 25.447 49.399 -1.950 1.00 81.00 399 PRO A CA 1
ATOM 3195 C C . PRO A 1 399 ? 26.412 48.216 -2.059 1.00 81.00 399 PRO A C 1
ATOM 3197 O O . PRO A 1 399 ? 27.598 48.381 -1.764 1.00 81.00 399 PRO A O 1
ATOM 3200 N N . LEU A 1 400 ? 25.933 47.055 -2.520 1.00 79.56 400 LEU A N 1
ATOM 3201 C CA . LEU A 1 400 ? 26.726 45.821 -2.571 1.00 79.56 400 LEU A CA 1
ATOM 3202 C C . LEU A 1 400 ? 28.066 46.004 -3.300 1.00 79.56 400 LEU A C 1
ATOM 3204 O O . LEU A 1 400 ? 29.107 45.604 -2.785 1.00 79.56 400 LEU A O 1
ATOM 3208 N N . ALA A 1 401 ? 28.064 46.720 -4.428 1.00 81.31 401 ALA A N 1
ATOM 3209 C CA . ALA A 1 401 ? 29.264 47.021 -5.212 1.00 81.31 401 ALA A CA 1
ATOM 3210 C C . ALA A 1 401 ? 30.381 47.739 -4.421 1.00 81.31 401 ALA A C 1
ATOM 3212 O O . ALA A 1 401 ? 31.547 47.662 -4.801 1.00 81.31 401 ALA A O 1
ATOM 3213 N N . LYS A 1 402 ? 30.040 48.434 -3.325 1.00 83.88 402 LYS A N 1
ATOM 3214 C CA . LYS A 1 402 ? 30.984 49.163 -2.459 1.00 83.88 402 LYS A CA 1
ATOM 3215 C C . LYS A 1 402 ? 31.364 48.400 -1.186 1.00 83.88 402 LYS A C 1
ATOM 3217 O O . LYS A 1 402 ? 32.163 48.909 -0.404 1.00 83.88 402 LYS A O 1
ATOM 3222 N N . ARG A 1 403 ? 30.792 47.218 -0.947 1.00 87.00 403 ARG A N 1
ATOM 3223 C CA . ARG A 1 403 ? 31.142 46.377 0.208 1.00 87.00 403 ARG A CA 1
ATOM 3224 C C . ARG A 1 403 ? 32.475 45.658 -0.035 1.00 87.00 403 ARG A C 1
ATOM 3226 O O . ARG A 1 403 ? 32.799 45.397 -1.200 1.00 87.00 403 ARG A O 1
ATOM 3233 N N . PRO A 1 404 ? 33.243 45.331 1.021 1.00 89.06 404 PRO A N 1
ATOM 3234 C CA . PRO A 1 404 ? 34.463 44.536 0.882 1.00 89.06 404 PRO A CA 1
ATOM 3235 C C . PRO A 1 404 ? 34.159 43.162 0.268 1.00 89.06 404 PRO A C 1
ATOM 3237 O O . PRO A 1 404 ? 33.020 42.700 0.320 1.00 89.06 404 PRO A O 1
ATOM 3240 N N . TYR A 1 405 ? 35.172 42.545 -0.339 1.00 91.31 405 TYR A N 1
ATOM 3241 C CA . TYR A 1 405 ? 35.117 41.146 -0.762 1.00 91.31 405 TYR A CA 1
ATOM 3242 C C . TYR A 1 405 ? 35.463 40.239 0.421 1.00 91.31 405 TYR A C 1
ATOM 3244 O O . TYR A 1 405 ? 36.283 40.614 1.258 1.00 91.31 405 TYR A O 1
ATOM 3252 N N . ASP A 1 406 ? 34.833 39.070 0.478 1.00 92.44 406 ASP A N 1
ATOM 3253 C CA . ASP A 1 406 ? 34.966 38.114 1.582 1.00 92.44 406 ASP A CA 1
ATOM 3254 C C . ASP A 1 406 ? 35.814 36.898 1.206 1.00 92.44 406 ASP A C 1
ATOM 3256 O O . ASP A 1 406 ? 36.591 36.392 2.014 1.00 92.44 406 ASP A O 1
ATOM 3260 N N . ILE A 1 407 ? 35.646 36.423 -0.030 1.00 92.19 407 ILE A N 1
ATOM 3261 C CA . ILE A 1 407 ? 36.269 35.208 -0.552 1.00 92.19 407 ILE A CA 1
ATOM 3262 C C . ILE A 1 407 ? 37.215 35.619 -1.674 1.00 92.19 407 ILE A C 1
ATOM 3264 O O . ILE A 1 407 ? 36.789 36.286 -2.616 1.00 92.19 407 ILE A O 1
ATOM 3268 N N . GLU A 1 408 ? 38.476 35.201 -1.585 1.00 92.56 408 GLU A N 1
ATOM 3269 C CA . GLU A 1 408 ? 39.488 35.394 -2.626 1.00 92.56 408 GLU A CA 1
ATOM 3270 C C . GLU A 1 408 ? 40.201 34.066 -2.909 1.00 92.56 408 GLU A C 1
ATOM 3272 O O . GLU A 1 408 ? 40.727 33.433 -1.991 1.00 92.56 408 GLU A O 1
ATOM 3277 N N . ILE A 1 409 ? 40.167 33.625 -4.170 1.00 92.50 409 ILE A N 1
ATOM 3278 C CA . ILE A 1 409 ? 40.751 32.361 -4.649 1.00 92.50 409 ILE A CA 1
ATOM 3279 C C . ILE A 1 409 ? 41.311 32.613 -6.051 1.00 92.50 409 ILE A C 1
ATOM 3281 O O . ILE A 1 409 ? 40.578 33.085 -6.915 1.00 92.50 409 ILE A O 1
ATOM 3285 N N . ASP A 1 410 ? 42.595 32.328 -6.278 1.00 85.75 410 ASP A N 1
ATOM 3286 C CA . ASP A 1 410 ? 43.264 32.425 -7.589 1.00 85.75 410 ASP A CA 1
ATOM 3287 C C . ASP A 1 410 ? 43.008 33.750 -8.350 1.00 85.75 410 ASP A C 1
ATOM 3289 O O . ASP A 1 410 ? 42.870 33.784 -9.569 1.00 85.75 410 ASP A O 1
ATOM 3293 N N . GLY A 1 411 ? 42.919 34.871 -7.622 1.00 85.75 411 GLY A N 1
ATOM 3294 C CA . GLY A 1 411 ? 42.666 36.209 -8.181 1.00 85.75 411 GLY A CA 1
ATOM 3295 C C . GLY A 1 411 ? 41.192 36.545 -8.453 1.00 85.75 411 GLY A C 1
ATOM 3296 O O . GLY A 1 411 ? 40.876 37.688 -8.797 1.00 85.75 411 GLY A O 1
ATOM 3297 N N . HIS A 1 412 ? 40.276 35.599 -8.252 1.00 91.06 412 HIS A N 1
ATOM 3298 C CA . HIS A 1 412 ? 38.833 35.825 -8.276 1.00 91.06 412 HIS A CA 1
ATOM 3299 C C . HIS A 1 412 ? 38.315 36.213 -6.887 1.00 91.06 412 HIS A C 1
ATOM 3301 O O . HIS A 1 412 ? 38.826 35.743 -5.870 1.00 91.06 412 HIS A O 1
ATOM 3307 N N . ARG A 1 413 ? 37.305 37.094 -6.837 1.00 93.12 413 ARG A N 1
ATOM 3308 C CA . ARG A 1 413 ? 36.789 37.669 -5.587 1.00 93.12 413 ARG A CA 1
ATOM 3309 C C . ARG A 1 413 ? 35.269 37.659 -5.536 1.00 93.12 413 ARG A C 1
ATOM 3311 O O . ARG A 1 413 ? 34.626 38.138 -6.467 1.00 93.12 413 ARG A O 1
ATOM 3318 N N . TRP A 1 414 ? 34.716 37.226 -4.407 1.00 93.56 414 TRP A N 1
ATOM 3319 C CA . TRP A 1 414 ? 33.274 37.188 -4.158 1.00 93.56 414 TRP A CA 1
ATOM 3320 C C . TRP A 1 414 ? 32.908 37.757 -2.793 1.00 93.56 414 TRP A C 1
ATOM 3322 O O . TRP A 1 414 ? 33.754 37.944 -1.914 1.00 93.56 414 TRP A O 1
ATOM 3332 N N . ARG A 1 415 ? 31.618 38.041 -2.627 1.00 92.81 415 ARG A N 1
ATOM 3333 C CA . ARG A 1 415 ? 31.008 38.402 -1.348 1.00 92.81 415 ARG A CA 1
ATOM 3334 C C . ARG A 1 415 ? 30.123 37.262 -0.877 1.00 92.81 415 ARG A C 1
ATOM 3336 O O . ARG A 1 415 ? 29.528 36.566 -1.694 1.00 92.81 415 ARG A O 1
ATOM 3343 N N . TRP A 1 416 ? 30.016 37.087 0.426 1.00 90.88 416 TRP A N 1
ATOM 3344 C CA . TRP A 1 416 ? 28.955 36.287 1.014 1.00 90.88 416 TRP A CA 1
ATOM 3345 C C . TRP A 1 416 ? 27.595 36.923 0.738 1.00 90.88 416 TRP A C 1
ATOM 3347 O O . TRP A 1 416 ? 27.487 38.136 0.548 1.00 90.88 416 TRP A O 1
ATOM 3357 N N . ASN A 1 417 ? 26.558 36.089 0.755 1.00 87.44 417 ASN A N 1
ATOM 3358 C CA . ASN A 1 417 ? 25.174 36.512 0.599 1.00 87.44 417 ASN A CA 1
ATOM 3359 C C . ASN A 1 417 ? 24.842 37.754 1.447 1.00 87.44 417 ASN A C 1
ATOM 3361 O O . ASN A 1 417 ? 25.110 37.780 2.643 1.00 87.44 417 ASN A O 1
ATOM 3365 N N . SER A 1 418 ? 24.199 38.770 0.879 1.00 82.56 418 SER A N 1
ATOM 3366 C CA . SER A 1 418 ? 23.816 39.971 1.643 1.00 82.56 418 SER A CA 1
ATOM 3367 C C . SER A 1 418 ? 22.356 39.984 2.103 1.00 82.56 418 SER A C 1
ATOM 3369 O O . SER A 1 418 ? 21.986 40.763 2.987 1.00 82.56 418 SER A O 1
ATOM 3371 N N . ALA A 1 419 ? 21.514 39.119 1.538 1.00 77.00 419 ALA A N 1
ATOM 3372 C CA . ALA A 1 419 ? 20.114 39.000 1.921 1.00 77.00 419 ALA A CA 1
ATOM 3373 C C . ALA A 1 419 ? 19.943 38.108 3.165 1.00 77.00 419 ALA A C 1
ATOM 3375 O O . ALA A 1 419 ? 20.477 37.001 3.236 1.00 77.00 419 ALA A O 1
ATOM 3376 N N . GLU A 1 420 ? 19.161 38.578 4.145 1.00 65.62 420 GLU A N 1
ATOM 3377 C CA . GLU A 1 420 ? 18.826 37.797 5.350 1.00 65.62 420 GLU A CA 1
ATOM 3378 C C . GLU A 1 420 ? 17.766 36.715 5.084 1.00 65.62 420 GLU A C 1
ATOM 3380 O O . GLU A 1 420 ? 17.678 35.740 5.830 1.00 65.62 420 GLU A O 1
ATOM 3385 N N . LYS A 1 421 ? 16.938 36.895 4.047 1.00 65.88 421 LYS A N 1
ATOM 3386 C CA . LYS A 1 421 ? 15.877 35.970 3.631 1.00 65.88 421 LYS A CA 1
ATOM 3387 C C . LYS A 1 421 ? 15.851 35.884 2.111 1.00 65.88 421 LYS A C 1
ATOM 3389 O O . LYS A 1 421 ? 16.053 36.902 1.459 1.00 65.88 421 LYS A O 1
ATOM 3394 N N . ASP A 1 422 ? 15.559 34.691 1.598 1.00 69.12 422 ASP A N 1
ATOM 3395 C CA . ASP A 1 422 ? 15.342 34.430 0.168 1.00 69.12 422 ASP A CA 1
ATOM 3396 C C . ASP A 1 422 ? 16.470 34.959 -0.740 1.00 69.12 422 ASP A C 1
ATOM 3398 O O . ASP A 1 422 ? 16.261 35.609 -1.761 1.00 69.12 422 ASP A O 1
ATOM 3402 N N . TRP A 1 423 ? 17.715 34.711 -0.324 1.00 83.44 423 TRP A N 1
ATOM 3403 C CA . TRP A 1 423 ? 18.897 35.150 -1.063 1.00 83.44 423 TRP A CA 1
ATOM 3404 C C . TRP A 1 423 ? 18.951 34.578 -2.481 1.00 83.44 423 TRP A C 1
ATOM 3406 O O . TRP A 1 423 ? 19.355 35.283 -3.397 1.00 83.44 423 TRP A O 1
ATOM 3416 N N . ILE A 1 424 ? 18.519 33.332 -2.684 1.00 80.00 424 ILE A N 1
ATOM 3417 C CA . ILE A 1 424 ? 18.639 32.632 -3.972 1.00 80.00 424 ILE A CA 1
ATOM 3418 C C . ILE A 1 424 ? 17.912 33.371 -5.100 1.00 80.00 424 ILE A C 1
ATOM 3420 O O . ILE A 1 424 ? 18.411 33.402 -6.231 1.00 80.00 424 ILE A O 1
ATOM 3424 N N . ASN A 1 425 ? 16.782 34.000 -4.776 1.00 76.12 425 ASN A N 1
ATOM 3425 C CA . ASN A 1 425 ? 15.982 34.790 -5.706 1.00 76.12 425 ASN A CA 1
ATOM 3426 C C . ASN A 1 425 ? 16.355 36.283 -5.710 1.00 76.12 425 ASN A C 1
ATOM 3428 O O . ASN A 1 425 ? 15.742 37.066 -6.435 1.00 76.12 425 ASN A O 1
ATOM 3432 N N . SER A 1 426 ? 17.350 36.708 -4.922 1.00 81.06 426 SER A N 1
ATOM 3433 C CA . SER A 1 426 ? 17.776 38.108 -4.913 1.00 81.06 426 SER A CA 1
ATOM 3434 C C . SER A 1 426 ? 18.527 38.483 -6.204 1.00 81.06 426 SER A C 1
ATOM 3436 O O . SER A 1 426 ? 19.241 37.644 -6.761 1.00 81.06 426 SER A O 1
ATOM 3438 N N . PRO A 1 427 ? 18.407 39.737 -6.687 1.00 78.25 427 PRO A N 1
ATOM 3439 C CA . PRO A 1 427 ? 19.058 40.182 -7.925 1.00 78.25 427 PRO A CA 1
ATOM 3440 C C . PRO A 1 427 ? 20.580 40.007 -7.916 1.00 78.25 427 PRO A C 1
ATOM 3442 O O . PRO A 1 427 ? 21.178 39.718 -8.948 1.00 78.25 427 PRO A O 1
ATOM 3445 N N . ASP A 1 428 ? 21.190 40.148 -6.739 1.00 84.12 428 ASP A N 1
ATOM 3446 C CA . ASP A 1 428 ? 22.638 40.101 -6.550 1.00 84.12 428 ASP A CA 1
ATOM 3447 C C . ASP A 1 428 ? 23.186 38.673 -6.338 1.00 84.12 428 ASP A C 1
ATOM 3449 O O . ASP A 1 428 ? 24.397 38.471 -6.262 1.00 84.12 428 ASP A O 1
ATOM 3453 N N . ALA A 1 429 ? 22.320 37.654 -6.266 1.00 86.12 429 ALA A N 1
ATOM 3454 C CA . ALA A 1 429 ? 22.693 36.291 -5.880 1.00 86.12 429 ALA A CA 1
ATOM 3455 C C . ALA A 1 429 ? 23.736 35.624 -6.794 1.00 86.12 429 ALA A C 1
ATOM 3457 O O . ALA A 1 429 ? 24.431 34.708 -6.365 1.00 86.12 429 ALA A O 1
ATOM 3458 N N . LEU A 1 430 ? 23.832 36.047 -8.059 1.00 87.38 430 LEU A N 1
ATOM 3459 C CA . LEU A 1 430 ? 24.823 35.535 -9.015 1.00 87.38 430 LEU A CA 1
ATOM 3460 C C . LEU A 1 430 ? 26.236 36.077 -8.786 1.00 87.38 430 LEU A C 1
ATOM 3462 O O . LEU A 1 430 ? 27.196 35.467 -9.253 1.00 87.38 430 LEU A O 1
ATOM 3466 N N . ASP A 1 431 ? 26.357 37.215 -8.104 1.00 86.88 431 ASP A N 1
ATOM 3467 C CA . ASP A 1 431 ? 27.630 37.874 -7.793 1.00 86.88 431 ASP A CA 1
ATOM 3468 C C . ASP A 1 431 ? 28.066 37.629 -6.336 1.00 86.88 431 ASP A C 1
ATOM 3470 O O . ASP A 1 431 ? 29.103 38.121 -5.880 1.00 86.88 431 ASP A O 1
ATOM 3474 N N . GLU A 1 432 ? 27.279 36.840 -5.609 1.00 92.62 432 GLU A N 1
ATOM 3475 C CA . GLU A 1 432 ? 27.499 36.441 -4.227 1.00 92.62 432 GLU A CA 1
ATOM 3476 C C . GLU A 1 432 ? 27.666 34.916 -4.123 1.00 92.62 432 GLU A C 1
ATOM 3478 O O . GLU A 1 432 ? 27.289 34.153 -5.012 1.00 92.62 432 GLU A O 1
ATOM 3483 N N . VAL A 1 433 ? 28.222 34.462 -3.003 1.00 92.81 433 VAL A N 1
ATOM 3484 C CA . VAL A 1 433 ? 28.343 33.045 -2.650 1.00 92.81 433 VAL A CA 1
ATOM 3485 C C . VAL A 1 433 ? 27.407 32.743 -1.486 1.00 92.81 433 VAL A C 1
ATOM 3487 O O . VAL A 1 433 ? 27.374 33.458 -0.481 1.00 92.81 433 VAL A O 1
ATOM 3490 N N . GLY A 1 434 ? 26.632 31.671 -1.631 1.00 90.12 434 GLY A N 1
ATOM 3491 C CA . GLY A 1 434 ? 25.705 31.192 -0.614 1.00 90.12 434 GLY A CA 1
ATOM 3492 C C . GLY A 1 434 ? 26.389 30.308 0.418 1.00 90.12 434 GLY A C 1
ATOM 3493 O O . GLY A 1 434 ? 27.255 29.501 0.087 1.00 90.12 434 GLY A O 1
ATOM 3494 N N . SER A 1 435 ? 25.963 30.416 1.672 1.00 87.25 435 SER A N 1
ATOM 3495 C CA . SER A 1 435 ? 26.339 29.460 2.714 1.00 87.25 435 SER A CA 1
ATOM 3496 C C . SER A 1 435 ? 25.296 28.353 2.821 1.00 87.25 435 SER A C 1
ATOM 3498 O O . SER A 1 435 ? 24.194 28.443 2.268 1.00 87.25 435 SER A O 1
ATOM 3500 N N . ILE A 1 436 ? 25.595 27.325 3.614 1.00 79.81 436 ILE A N 1
ATOM 3501 C CA . ILE A 1 436 ? 24.605 26.302 3.948 1.00 79.81 436 ILE A CA 1
ATOM 3502 C C . ILE A 1 436 ? 23.313 26.928 4.494 1.00 79.81 436 ILE A C 1
ATOM 3504 O O . ILE A 1 436 ? 22.239 26.525 4.081 1.00 79.81 436 ILE A O 1
ATOM 3508 N N . HIS A 1 437 ? 23.363 27.990 5.305 1.00 75.00 437 HIS A N 1
ATOM 3509 C CA . HIS A 1 437 ? 22.150 28.581 5.891 1.00 75.00 437 HIS A CA 1
ATOM 3510 C C . HIS A 1 437 ? 21.251 29.328 4.906 1.00 75.00 437 HIS A C 1
ATOM 3512 O O . HIS A 1 437 ? 20.061 29.478 5.184 1.00 75.00 437 HIS A O 1
ATOM 3518 N N . THR A 1 438 ? 21.791 29.803 3.784 1.00 74.81 438 THR A N 1
ATOM 3519 C CA . THR A 1 438 ? 20.993 30.486 2.758 1.00 74.81 438 THR A CA 1
ATOM 3520 C C . THR A 1 438 ? 20.501 29.566 1.659 1.00 74.81 438 THR A C 1
ATOM 3522 O O . THR A 1 438 ? 19.513 29.891 1.007 1.00 74.81 438 THR A O 1
ATOM 3525 N N . VAL A 1 439 ? 21.156 28.421 1.480 1.00 72.56 439 VAL A N 1
ATOM 3526 C CA . VAL A 1 439 ? 20.809 27.429 0.455 1.00 72.56 439 VAL A CA 1
ATOM 3527 C C . VAL A 1 439 ? 19.944 26.300 1.026 1.00 72.56 439 VAL A C 1
ATOM 3529 O O . VAL A 1 439 ? 19.174 25.657 0.318 1.00 72.56 439 VAL A O 1
ATOM 3532 N N . GLN A 1 440 ? 20.023 26.066 2.331 1.00 63.66 440 GLN A N 1
ATOM 3533 C CA . GLN A 1 440 ? 19.252 25.050 3.033 1.00 63.66 440 GLN A CA 1
ATOM 3534 C C . GLN A 1 440 ? 17.751 25.337 2.941 1.00 63.66 440 GLN A C 1
ATOM 3536 O O . GLN A 1 440 ? 17.281 26.419 3.286 1.00 63.66 440 GLN A O 1
ATOM 3541 N N . GLY A 1 441 ? 17.000 24.346 2.464 1.00 57.66 441 GLY A N 1
ATOM 3542 C CA . GLY A 1 441 ? 15.566 24.466 2.175 1.00 57.66 441 GLY A CA 1
ATOM 3543 C C . GLY A 1 441 ? 15.247 24.856 0.728 1.00 57.66 441 GLY A C 1
ATOM 3544 O O . GLY A 1 441 ? 14.078 24.852 0.369 1.00 57.66 441 GLY A O 1
ATOM 3545 N N . TYR A 1 442 ? 16.261 25.118 -0.101 1.00 67.69 442 TYR A N 1
ATOM 3546 C CA . TYR A 1 442 ? 16.110 25.327 -1.538 1.00 67.69 442 TYR A CA 1
ATOM 3547 C C . TYR A 1 442 ? 16.821 24.226 -2.328 1.00 67.69 442 TYR A C 1
ATOM 3549 O O . TYR A 1 442 ? 17.840 23.679 -1.888 1.00 67.69 442 TYR A O 1
ATOM 3557 N N . ASP A 1 443 ? 16.286 23.952 -3.515 1.00 73.31 443 ASP A N 1
ATOM 3558 C CA . ASP A 1 443 ? 16.894 23.087 -4.521 1.00 73.31 443 ASP A CA 1
ATOM 3559 C C . ASP A 1 443 ? 17.339 23.955 -5.708 1.00 73.31 443 ASP A C 1
ATOM 3561 O O . ASP A 1 443 ? 16.549 24.749 -6.237 1.00 73.31 443 ASP A O 1
ATOM 3565 N N . LEU A 1 444 ? 18.618 23.840 -6.080 1.00 83.56 444 LEU A N 1
ATOM 3566 C CA . LEU A 1 444 ? 19.238 24.570 -7.187 1.00 83.56 444 LEU A CA 1
ATOM 3567 C C . LEU A 1 444 ? 19.184 23.702 -8.442 1.00 83.56 444 LEU A C 1
ATOM 3569 O O . LEU A 1 444 ? 19.389 22.496 -8.359 1.00 83.56 444 LEU A O 1
ATOM 3573 N N . ASN A 1 445 ? 18.996 24.282 -9.628 1.00 85.62 445 ASN A N 1
ATOM 3574 C CA . ASN A 1 445 ? 19.125 23.477 -10.850 1.00 85.62 445 ASN A CA 1
ATOM 3575 C C . ASN A 1 445 ? 20.573 23.007 -11.027 1.00 85.62 445 ASN A C 1
ATOM 3577 O O . ASN A 1 445 ? 20.801 21.833 -11.316 1.00 85.62 445 ASN A O 1
ATOM 3581 N N . TYR A 1 446 ? 21.533 23.905 -10.777 1.00 91.31 446 TYR A N 1
ATOM 3582 C CA . TYR A 1 446 ? 22.957 23.587 -10.706 1.00 91.31 446 TYR A CA 1
ATOM 3583 C C . TYR A 1 446 ? 23.611 24.250 -9.491 1.00 91.31 446 TYR A C 1
ATOM 3585 O O . TYR A 1 446 ? 23.440 25.450 -9.263 1.00 91.31 446 TYR A O 1
ATOM 3593 N N . ALA A 1 447 ? 24.399 23.487 -8.739 1.00 93.81 447 ALA A N 1
ATOM 3594 C CA . ALA A 1 447 ? 25.173 23.998 -7.610 1.00 93.81 447 ALA A CA 1
ATOM 3595 C C . ALA A 1 447 ? 26.665 24.037 -7.960 1.00 93.81 447 ALA A C 1
ATOM 3597 O O . ALA A 1 447 ? 27.229 23.038 -8.396 1.00 93.81 447 ALA A O 1
ATOM 3598 N N . GLY A 1 448 ? 27.320 25.180 -7.766 1.00 96.19 448 GLY A N 1
ATOM 3599 C CA . GLY A 1 448 ? 28.780 25.251 -7.741 1.00 96.19 448 GLY A CA 1
ATOM 3600 C C . GLY A 1 448 ? 29.243 25.241 -6.293 1.00 96.19 448 GLY A C 1
ATOM 3601 O O . GLY A 1 448 ? 28.897 26.157 -5.552 1.00 96.19 448 GLY A O 1
ATOM 3602 N N . VAL A 1 449 ? 29.976 24.218 -5.868 1.00 96.69 449 VAL A N 1
ATOM 3603 C CA . VAL A 1 449 ? 30.394 24.031 -4.475 1.00 96.69 449 VAL A CA 1
ATOM 3604 C C . VAL A 1 449 ? 31.893 24.256 -4.351 1.00 96.69 449 VAL A C 1
ATOM 3606 O O . VAL A 1 449 ? 32.695 23.566 -4.979 1.00 96.69 449 VAL A O 1
ATOM 3609 N N . ILE A 1 450 ? 32.260 25.222 -3.514 1.00 96.56 450 ILE A N 1
ATOM 3610 C CA . ILE A 1 450 ? 33.644 25.549 -3.183 1.00 96.56 450 ILE A CA 1
ATOM 3611 C C . ILE A 1 450 ? 33.970 24.915 -1.829 1.00 96.56 450 ILE A C 1
ATOM 3613 O O . ILE A 1 450 ? 33.472 25.362 -0.792 1.00 96.56 450 ILE A O 1
ATOM 3617 N N . ILE A 1 451 ? 34.811 23.880 -1.840 1.00 95.81 451 ILE A N 1
ATOM 3618 C CA . ILE A 1 451 ? 35.366 23.265 -0.631 1.00 95.81 451 ILE A CA 1
ATOM 3619 C C . ILE A 1 451 ? 36.587 24.075 -0.198 1.00 95.81 451 ILE A C 1
ATOM 3621 O O . ILE A 1 451 ? 37.600 24.128 -0.897 1.00 95.81 451 ILE A O 1
ATOM 3625 N N . GLY A 1 452 ? 36.458 24.754 0.940 1.00 93.12 452 GLY A N 1
ATOM 3626 C CA . GLY A 1 452 ? 37.491 25.603 1.517 1.00 93.12 452 GLY A CA 1
ATOM 3627 C C . GLY A 1 452 ? 38.635 24.823 2.167 1.00 93.12 452 GLY A C 1
ATOM 3628 O O . GLY A 1 452 ? 38.668 23.598 2.178 1.00 93.12 452 GLY A O 1
ATOM 3629 N N . ARG A 1 453 ? 39.604 25.559 2.727 1.00 92.00 453 ARG A N 1
ATOM 3630 C CA . ARG A 1 453 ? 40.778 24.982 3.420 1.00 92.00 453 ARG A CA 1
ATOM 3631 C C . ARG A 1 453 ? 40.493 24.539 4.860 1.00 92.00 453 ARG A C 1
ATOM 3633 O O . ARG A 1 453 ? 41.438 24.232 5.590 1.00 92.00 453 ARG A O 1
ATOM 3640 N N . ASP A 1 454 ? 39.227 24.578 5.266 1.00 91.88 454 ASP A N 1
ATOM 3641 C CA . ASP A 1 454 ? 38.705 24.031 6.518 1.00 91.88 454 ASP A CA 1
ATOM 3642 C C . ASP A 1 454 ? 38.623 22.498 6.493 1.00 91.88 454 ASP A C 1
ATOM 3644 O O . ASP A 1 454 ? 38.666 21.888 7.558 1.00 91.88 454 ASP A O 1
ATOM 3648 N N . LEU A 1 455 ? 38.594 21.879 5.307 1.00 92.94 455 LEU A N 1
ATOM 3649 C CA . LEU A 1 455 ? 38.890 20.459 5.109 1.00 92.94 455 LEU A CA 1
ATOM 3650 C C . LEU A 1 455 ? 40.195 20.290 4.331 1.00 92.94 455 LEU A C 1
ATOM 3652 O O . LEU A 1 455 ? 40.444 21.002 3.356 1.00 92.94 455 LEU A O 1
ATOM 3656 N N . ARG A 1 456 ? 41.027 19.338 4.756 1.00 92.06 456 ARG A N 1
ATOM 3657 C CA . ARG A 1 456 ? 42.293 18.990 4.096 1.00 92.06 456 ARG A CA 1
ATOM 3658 C C . ARG A 1 456 ? 42.523 17.493 4.137 1.00 92.06 456 ARG A C 1
ATOM 3660 O O . ARG A 1 456 ? 41.997 16.816 5.016 1.00 92.06 456 ARG A O 1
ATOM 3667 N N . LEU A 1 457 ? 43.338 16.988 3.223 1.00 90.00 457 LEU A N 1
ATOM 3668 C CA . LEU A 1 457 ? 43.828 15.619 3.313 1.00 90.00 457 LEU A CA 1
ATOM 3669 C C . LEU A 1 457 ? 45.086 15.597 4.185 1.00 90.00 457 LEU A C 1
ATOM 3671 O O . LEU A 1 457 ? 46.047 16.309 3.894 1.00 90.00 457 LEU A O 1
ATOM 3675 N N . ASP A 1 458 ? 45.098 14.795 5.250 1.00 86.12 458 ASP A N 1
ATOM 3676 C CA . ASP A 1 458 ? 46.329 14.559 6.001 1.00 86.12 458 ASP A CA 1
ATOM 3677 C C . ASP A 1 458 ? 47.240 13.613 5.195 1.00 86.12 458 ASP A C 1
ATOM 3679 O O . ASP A 1 458 ? 46.892 12.446 5.001 1.00 86.12 458 ASP A O 1
ATOM 3683 N N . PRO A 1 459 ? 48.426 14.064 4.746 1.00 77.25 459 PRO A N 1
ATOM 3684 C CA . PRO A 1 459 ? 49.316 13.255 3.919 1.00 77.25 459 PRO A CA 1
ATOM 3685 C C . PRO A 1 459 ? 49.882 12.021 4.639 1.00 77.25 459 PRO A C 1
ATOM 3687 O O . PRO A 1 459 ? 50.445 11.153 3.977 1.00 77.25 459 PRO A O 1
ATOM 3690 N N . LYS A 1 460 ? 49.784 11.933 5.976 1.00 78.12 460 LYS A N 1
ATOM 3691 C CA . LYS A 1 460 ? 50.280 10.780 6.748 1.00 78.12 460 LYS A CA 1
ATOM 3692 C C . LYS A 1 460 ? 49.243 9.677 6.913 1.00 78.12 460 LYS A C 1
ATOM 3694 O O . LYS A 1 460 ? 49.585 8.509 6.765 1.00 78.12 460 LYS A O 1
ATOM 3699 N N . SER A 1 461 ? 48.015 10.042 7.274 1.00 81.56 461 SER A N 1
ATOM 3700 C CA . SER A 1 461 ? 46.921 9.085 7.482 1.00 81.56 461 SER A CA 1
ATOM 3701 C C . SER A 1 461 ? 46.132 8.798 6.204 1.00 81.56 461 SER A C 1
ATOM 3703 O O . SER A 1 461 ? 45.480 7.764 6.121 1.00 81.56 461 SER A O 1
ATOM 3705 N N . GLY A 1 462 ? 46.196 9.685 5.205 1.00 80.56 462 GLY A N 1
ATOM 3706 C CA . GLY A 1 462 ? 45.343 9.620 4.018 1.00 80.56 462 GLY A CA 1
ATOM 3707 C C . GLY A 1 462 ? 43.884 9.984 4.305 1.00 80.56 462 GLY A C 1
ATOM 3708 O O . GLY A 1 462 ? 43.031 9.792 3.445 1.00 80.56 462 GLY A O 1
ATOM 3709 N N . GLU A 1 463 ? 43.583 10.502 5.499 1.00 86.56 463 GLU A N 1
ATOM 3710 C CA . GLU A 1 463 ? 42.225 10.828 5.928 1.00 86.56 463 GLU A CA 1
ATOM 3711 C C . GLU A 1 463 ? 41.898 12.311 5.716 1.00 86.56 463 GLU A C 1
ATOM 3713 O O . GLU A 1 463 ? 42.746 13.196 5.864 1.00 86.56 463 GLU A O 1
ATOM 3718 N N . ILE A 1 464 ? 40.629 12.597 5.415 1.00 90.31 464 ILE A N 1
ATOM 3719 C CA . ILE A 1 464 ? 40.105 13.965 5.335 1.00 90.31 464 ILE A CA 1
ATOM 3720 C C . ILE A 1 464 ? 39.917 14.498 6.758 1.00 90.31 464 ILE A C 1
ATOM 3722 O O . ILE A 1 464 ? 39.077 13.976 7.496 1.00 90.31 464 ILE A O 1
ATOM 3726 N N . ARG A 1 465 ? 40.657 15.552 7.119 1.00 90.00 465 ARG A N 1
ATOM 3727 C CA . ARG A 1 465 ? 40.690 16.160 8.455 1.00 90.00 465 ARG A CA 1
ATOM 3728 C C . ARG A 1 465 ? 40.214 17.610 8.457 1.00 90.00 465 ARG A C 1
ATOM 3730 O O . ARG A 1 465 ? 40.423 18.356 7.498 1.00 90.00 465 ARG A O 1
ATOM 3737 N N . PHE A 1 466 ? 39.599 18.012 9.566 1.00 91.62 466 PHE A N 1
ATOM 3738 C CA . PHE A 1 466 ? 39.188 19.394 9.819 1.00 91.62 466 PHE A CA 1
ATOM 3739 C C . PHE A 1 466 ? 40.348 20.280 10.302 1.00 91.62 466 PHE A C 1
ATOM 3741 O O . PHE A 1 466 ? 41.087 19.905 11.211 1.00 91.62 466 PHE A O 1
ATOM 3748 N N . ASP A 1 467 ? 40.467 21.493 9.753 1.00 88.50 467 ASP A N 1
ATOM 3749 C CA . ASP A 1 467 ? 41.386 22.531 10.237 1.00 88.50 467 ASP A CA 1
ATOM 3750 C C . ASP A 1 467 ? 40.626 23.694 10.893 1.00 88.50 467 ASP A C 1
ATOM 3752 O O . ASP A 1 467 ? 40.152 24.635 10.240 1.00 88.50 467 ASP A O 1
ATOM 3756 N N . ARG A 1 468 ? 40.596 23.677 12.231 1.00 86.12 468 ARG A N 1
ATOM 3757 C CA . ARG A 1 468 ? 39.976 24.722 13.059 1.00 86.12 468 ARG A CA 1
ATOM 3758 C C . ARG A 1 468 ? 40.535 26.119 12.774 1.00 86.12 468 ARG A C 1
ATOM 3760 O O . ARG A 1 468 ? 39.808 27.102 12.903 1.00 86.12 468 ARG A O 1
ATOM 3767 N N . THR A 1 469 ? 41.800 26.242 12.363 1.00 86.88 469 THR A N 1
ATOM 3768 C CA . THR A 1 469 ? 42.424 27.544 12.073 1.00 86.88 469 THR A CA 1
ATOM 3769 C C . THR A 1 469 ? 41.919 28.175 10.782 1.00 86.88 469 THR A C 1
ATOM 3771 O O . THR A 1 469 ? 42.108 29.378 10.591 1.00 86.88 469 THR A O 1
ATOM 3774 N N . GLN A 1 470 ? 41.234 27.419 9.921 1.00 88.25 470 GLN A N 1
ATOM 3775 C CA . GLN A 1 470 ? 40.625 27.915 8.685 1.00 88.25 470 GLN A CA 1
ATOM 3776 C C . GLN A 1 470 ? 39.101 28.012 8.750 1.00 88.25 470 GLN A C 1
ATOM 3778 O O . GLN A 1 470 ? 38.507 28.635 7.883 1.00 88.25 470 GLN A O 1
ATOM 3783 N N . TYR A 1 471 ? 38.459 27.492 9.794 1.00 87.81 471 TYR A N 1
ATOM 3784 C CA . TYR A 1 471 ? 37.016 27.620 9.977 1.00 87.81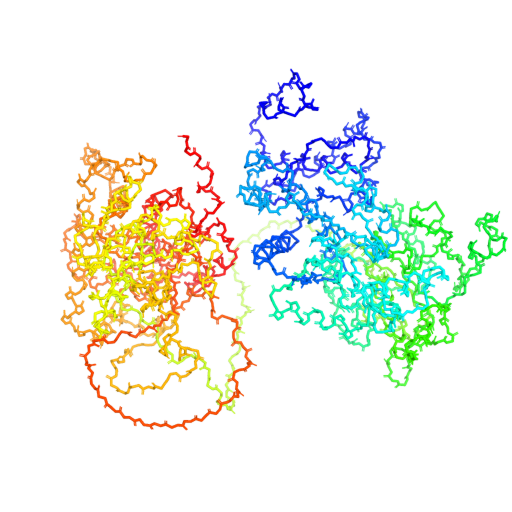 471 TYR A CA 1
ATOM 3785 C C . TYR A 1 471 ? 36.643 28.959 10.636 1.00 87.81 471 TYR A C 1
ATOM 3787 O O . TYR A 1 471 ? 37.310 29.425 11.565 1.00 87.81 471 TYR A O 1
ATOM 3795 N N . ARG A 1 472 ? 35.606 29.634 10.132 1.00 87.69 472 ARG A N 1
ATOM 3796 C CA . ARG A 1 472 ? 35.234 31.012 10.516 1.00 87.69 472 ARG A CA 1
ATOM 3797 C C . ARG A 1 472 ? 33.812 31.150 11.053 1.00 87.69 472 ARG A C 1
ATOM 3799 O O . ARG A 1 472 ? 33.447 32.244 11.492 1.00 87.69 472 ARG A O 1
ATOM 3806 N N . ASP A 1 473 ? 33.029 30.072 11.099 1.00 83.88 473 ASP A N 1
ATOM 3807 C CA . ASP A 1 473 ? 31.726 30.098 11.765 1.00 83.88 473 ASP A CA 1
ATOM 3808 C C . ASP A 1 473 ? 31.876 29.933 13.281 1.00 83.88 473 ASP A C 1
ATOM 3810 O O . ASP A 1 473 ? 32.110 28.848 13.812 1.00 83.88 473 ASP A O 1
ATOM 3814 N N . LYS A 1 474 ? 31.699 31.052 13.990 1.00 78.75 474 LYS A N 1
ATOM 3815 C CA . LYS A 1 474 ? 31.794 31.119 15.453 1.00 78.75 474 LYS A CA 1
ATOM 3816 C C . LYS A 1 474 ? 30.740 30.267 16.159 1.00 78.75 474 LYS A C 1
ATOM 3818 O O . LYS A 1 474 ? 30.999 29.838 17.277 1.00 78.75 474 LYS A O 1
ATOM 3823 N N . LYS A 1 475 ? 29.568 30.048 15.546 1.00 73.81 475 LYS A N 1
ATOM 3824 C CA . LYS A 1 475 ? 28.487 29.249 16.144 1.00 73.81 475 LYS A CA 1
ATOM 3825 C C . LYS A 1 475 ? 28.687 27.754 15.918 1.00 73.81 475 LYS A C 1
ATOM 3827 O O . LYS A 1 475 ? 28.406 26.972 16.818 1.00 73.81 475 LYS A O 1
ATOM 3832 N N . GLY A 1 476 ? 29.218 27.361 14.763 1.00 72.88 476 GLY A N 1
ATOM 3833 C CA . GLY A 1 476 ? 29.542 25.969 14.441 1.00 72.88 476 GLY A CA 1
ATOM 3834 C C . GLY A 1 476 ? 30.635 25.347 15.317 1.00 72.88 476 GLY A C 1
ATOM 3835 O O . GLY A 1 476 ? 30.732 24.128 15.370 1.00 72.88 476 GLY A O 1
ATOM 3836 N N . VAL A 1 477 ? 31.416 26.161 16.040 1.00 78.75 477 VAL A N 1
ATOM 3837 C CA . VAL A 1 477 ? 32.438 25.712 17.012 1.00 78.75 477 VAL A CA 1
ATOM 3838 C C . VAL A 1 477 ? 32.137 26.141 18.453 1.00 78.75 477 VAL A C 1
ATOM 3840 O O . VAL A 1 477 ? 33.009 26.065 19.323 1.00 78.75 477 VAL A O 1
ATOM 3843 N N . GLU A 1 478 ? 30.930 26.648 18.725 1.00 80.94 478 GLU A N 1
ATOM 3844 C CA . GLU A 1 478 ? 30.561 27.117 20.060 1.00 80.94 478 GLU A CA 1
ATOM 3845 C C . GLU A 1 478 ? 30.363 25.927 21.011 1.00 80.94 478 GLU A C 1
ATOM 3847 O O . GLU A 1 478 ? 29.499 25.075 20.813 1.00 80.94 478 GLU A O 1
ATOM 3852 N N . ASN A 1 479 ? 31.149 25.890 22.090 1.00 80.75 479 ASN A N 1
ATOM 3853 C CA . ASN A 1 479 ? 30.949 24.921 23.164 1.00 80.75 479 ASN A CA 1
ATOM 3854 C C . ASN A 1 479 ? 29.630 25.184 23.893 1.00 80.75 479 ASN A C 1
ATOM 3856 O O . ASN A 1 479 ? 29.314 26.326 24.245 1.00 80.75 479 ASN A O 1
ATOM 3860 N N . ASN A 1 480 ? 28.903 24.119 24.226 1.00 77.81 480 ASN A N 1
ATOM 3861 C CA . ASN A 1 480 ? 27.683 24.238 25.008 1.00 77.81 480 ASN A CA 1
ATOM 3862 C C . ASN A 1 480 ? 28.023 24.396 26.498 1.00 77.81 480 ASN A C 1
ATOM 3864 O O . ASN A 1 480 ? 28.049 23.436 27.269 1.00 77.81 480 ASN A O 1
ATOM 3868 N N . ARG A 1 481 ? 28.271 25.644 26.914 1.00 74.88 481 ARG A N 1
ATOM 3869 C CA . ARG A 1 481 ? 28.598 25.989 28.308 1.00 74.88 481 ARG A CA 1
ATOM 3870 C C . ARG A 1 481 ? 27.490 25.614 29.296 1.00 74.88 481 ARG A C 1
ATOM 3872 O O . ARG A 1 481 ? 27.801 25.322 30.445 1.00 74.88 481 ARG A O 1
ATOM 3879 N N . GLN A 1 482 ? 26.227 25.603 28.860 1.00 70.56 482 GLN A N 1
ATOM 3880 C CA . GLN A 1 482 ? 25.082 25.285 29.720 1.00 70.56 482 GLN A CA 1
ATOM 3881 C C . GLN A 1 482 ? 25.039 23.790 30.071 1.00 70.56 482 GLN A C 1
ATOM 3883 O O . GLN A 1 482 ? 24.780 23.447 31.220 1.00 70.56 482 GLN A O 1
ATOM 3888 N N . ARG A 1 483 ? 25.388 22.905 29.126 1.00 71.62 483 ARG A N 1
ATOM 3889 C CA . ARG A 1 483 ? 25.519 21.452 29.361 1.00 71.62 483 ARG A CA 1
ATOM 3890 C C . ARG A 1 483 ? 26.943 20.994 29.704 1.00 71.62 483 ARG A C 1
ATOM 3892 O O . ARG A 1 483 ? 27.171 19.806 29.884 1.00 71.62 483 ARG A O 1
ATOM 3899 N N . ARG A 1 484 ? 27.903 21.925 29.801 1.00 76.44 484 ARG A N 1
ATOM 3900 C CA . ARG A 1 484 ? 29.344 21.654 29.995 1.00 76.44 484 ARG A CA 1
ATOM 3901 C C . ARG A 1 484 ? 29.955 20.746 28.912 1.00 76.44 484 ARG A C 1
ATOM 3903 O O . ARG A 1 484 ? 30.932 20.054 29.177 1.00 76.44 484 ARG A O 1
ATOM 3910 N N . ILE A 1 485 ? 29.415 20.780 27.692 1.00 76.62 485 ILE A N 1
ATOM 3911 C CA . ILE A 1 485 ? 29.930 20.004 26.555 1.00 76.62 485 ILE A CA 1
ATOM 3912 C C . ILE A 1 485 ? 31.008 20.825 25.842 1.00 76.62 485 ILE A C 1
ATOM 3914 O O . ILE A 1 485 ? 30.784 21.988 25.482 1.00 76.62 485 ILE A O 1
ATOM 3918 N N . VAL A 1 486 ? 32.170 20.209 25.630 1.00 79.50 486 VAL A N 1
ATOM 3919 C CA . VAL A 1 486 ? 33.257 20.740 24.800 1.00 79.50 486 VAL A CA 1
ATOM 3920 C C . VAL A 1 486 ? 33.309 19.914 23.524 1.00 79.50 486 VAL A C 1
ATOM 3922 O O . VAL A 1 486 ? 33.555 18.715 23.594 1.00 79.50 486 VAL A O 1
ATOM 3925 N N . TYR A 1 487 ? 33.081 20.547 22.374 1.00 79.19 487 TYR A N 1
ATOM 3926 C CA . TYR A 1 487 ? 33.117 19.855 21.087 1.00 79.19 487 TYR A CA 1
ATOM 3927 C C . TYR A 1 487 ? 34.561 19.707 20.607 1.00 79.19 487 TYR A C 1
ATOM 3929 O O . TYR A 1 487 ? 35.300 20.693 20.449 1.00 79.19 487 TYR A O 1
ATOM 3937 N N . THR A 1 488 ? 34.966 18.457 20.401 1.00 82.75 488 THR A N 1
ATOM 3938 C CA . THR A 1 488 ? 36.295 18.103 19.902 1.00 82.75 488 THR A CA 1
ATOM 3939 C C . THR A 1 488 ? 36.426 18.450 18.418 1.00 82.75 488 THR A C 1
ATOM 3941 O O . THR A 1 488 ? 35.438 18.723 17.733 1.00 82.75 488 THR A O 1
ATOM 3944 N N . ASP A 1 489 ? 37.655 18.447 17.896 1.00 83.06 489 ASP A N 1
ATOM 3945 C CA . ASP A 1 489 ? 37.873 18.617 16.453 1.00 83.06 489 ASP A CA 1
ATOM 3946 C C . ASP A 1 489 ? 37.193 17.513 15.637 1.00 83.06 489 ASP A C 1
ATOM 3948 O O . ASP A 1 489 ? 36.680 17.804 14.563 1.00 83.06 489 ASP A O 1
ATOM 3952 N N . ALA A 1 490 ? 37.097 16.289 16.169 1.00 80.88 490 ALA A N 1
ATOM 3953 C CA . ALA A 1 490 ? 36.391 15.186 15.519 1.00 80.88 490 ALA A CA 1
ATOM 3954 C C . ALA A 1 490 ? 34.871 15.430 15.438 1.00 80.88 490 ALA A C 1
ATOM 3956 O O . ALA A 1 490 ? 34.251 15.154 14.410 1.00 80.88 490 ALA A O 1
ATOM 3957 N N . ASP A 1 491 ? 34.270 16.011 16.483 1.00 79.44 491 ASP A N 1
ATOM 3958 C CA . ASP A 1 491 ? 32.841 16.354 16.482 1.00 79.44 491 ASP A CA 1
ATOM 3959 C C . ASP A 1 491 ? 32.525 17.443 15.450 1.00 79.44 491 ASP A C 1
ATOM 3961 O O . ASP A 1 491 ? 31.530 17.364 14.727 1.00 79.44 491 ASP A O 1
ATOM 3965 N N . ILE A 1 492 ? 33.387 18.461 15.367 1.00 83.31 492 ILE A N 1
ATOM 3966 C CA . ILE A 1 492 ? 33.237 19.568 14.415 1.00 83.31 492 ILE A CA 1
ATOM 3967 C C . ILE A 1 492 ? 33.517 19.094 12.990 1.00 83.31 492 ILE A C 1
ATOM 3969 O O . ILE A 1 492 ? 32.792 19.480 12.075 1.00 83.31 492 ILE A O 1
ATOM 3973 N N . GLU A 1 493 ? 34.504 18.220 12.794 1.00 88.25 493 GLU A N 1
ATOM 3974 C CA . GLU A 1 493 ? 34.792 17.601 11.501 1.00 88.25 493 GLU A CA 1
ATOM 3975 C C . GLU A 1 493 ? 33.552 16.919 10.920 1.00 88.25 493 GLU A C 1
ATOM 3977 O O . GLU A 1 493 ? 33.241 17.124 9.746 1.00 88.25 493 GLU A O 1
ATOM 3982 N N . ARG A 1 494 ? 32.788 16.188 11.746 1.00 83.81 494 ARG A N 1
ATOM 3983 C CA . ARG A 1 494 ? 31.515 15.586 11.330 1.00 83.81 494 ARG A CA 1
ATOM 3984 C C . ARG A 1 494 ? 30.517 16.641 10.846 1.00 83.81 494 ARG A C 1
ATOM 3986 O O . ARG A 1 494 ? 29.931 16.473 9.780 1.00 83.81 494 ARG A O 1
ATOM 3993 N N . TYR A 1 495 ? 30.347 17.747 11.576 1.00 82.38 495 TYR A N 1
ATOM 3994 C CA . TYR A 1 495 ? 29.445 18.826 11.151 1.00 82.38 495 TYR A CA 1
ATOM 3995 C C . TYR A 1 495 ? 29.906 19.495 9.852 1.00 82.38 495 TYR A C 1
ATOM 3997 O O . TYR A 1 495 ? 29.082 19.764 8.982 1.00 82.38 495 TYR A O 1
ATOM 4005 N N . VAL A 1 496 ? 31.208 19.725 9.679 1.00 88.00 496 VAL A N 1
ATOM 4006 C CA . VAL A 1 496 ? 31.764 20.339 8.463 1.00 88.00 496 VAL A CA 1
ATOM 4007 C C . VAL A 1 496 ? 31.624 19.408 7.256 1.00 88.00 496 VAL A C 1
ATOM 4009 O O . VAL A 1 496 ? 31.181 19.851 6.195 1.00 88.00 496 VAL A O 1
ATOM 4012 N N . LYS A 1 497 ? 31.906 18.109 7.415 1.00 89.75 497 LYS A N 1
ATOM 4013 C CA . LYS A 1 497 ? 31.645 17.089 6.384 1.00 89.75 497 LYS A CA 1
ATOM 4014 C C . LYS A 1 497 ? 30.161 17.058 6.010 1.00 89.75 497 LYS A C 1
ATOM 4016 O O . LYS A 1 497 ? 29.839 17.091 4.824 1.00 89.75 497 LYS A O 1
ATOM 4021 N N . ASN A 1 498 ? 29.259 17.117 6.993 1.00 84.50 498 ASN A N 1
ATOM 4022 C CA . ASN A 1 498 ? 27.817 17.201 6.750 1.00 84.50 498 ASN A CA 1
ATOM 4023 C C . ASN A 1 498 ? 27.423 18.479 5.995 1.00 84.50 498 ASN A C 1
ATOM 4025 O O . ASN A 1 498 ? 26.613 18.415 5.074 1.00 84.50 498 ASN A O 1
ATOM 4029 N N . VAL A 1 499 ? 28.012 19.633 6.326 1.00 86.88 499 VAL A N 1
ATOM 4030 C CA . VAL A 1 499 ? 27.778 20.894 5.604 1.00 86.88 499 VAL A CA 1
ATOM 4031 C C . VAL A 1 499 ? 28.120 20.739 4.123 1.00 86.88 499 VAL A C 1
ATOM 4033 O O . VAL A 1 499 ? 27.283 21.047 3.273 1.00 86.88 499 VAL A O 1
ATOM 4036 N N . TYR A 1 500 ? 29.301 20.211 3.798 1.00 91.62 500 TYR A N 1
ATOM 4037 C CA . TYR A 1 500 ? 29.696 20.002 2.405 1.00 91.62 500 TYR A CA 1
ATOM 4038 C C . TYR A 1 500 ? 28.870 18.920 1.707 1.00 91.62 500 TYR A C 1
ATOM 4040 O O . TYR A 1 500 ? 28.474 19.127 0.561 1.00 91.62 500 TYR A O 1
ATOM 4048 N N . ALA A 1 501 ? 28.524 17.825 2.389 1.00 88.38 501 ALA A N 1
ATOM 4049 C CA . ALA A 1 501 ? 27.632 16.801 1.847 1.00 88.38 501 ALA A CA 1
ATOM 4050 C C . ALA A 1 501 ? 26.266 17.394 1.472 1.00 88.38 501 ALA A C 1
ATOM 4052 O O . ALA A 1 501 ? 25.734 17.134 0.389 1.00 88.38 501 ALA A O 1
ATOM 4053 N N . VAL A 1 502 ? 25.716 18.257 2.333 1.00 83.38 502 VAL A N 1
ATOM 4054 C CA . VAL A 1 502 ? 24.457 18.942 2.047 1.00 83.38 502 VAL A CA 1
ATOM 4055 C C . VAL A 1 502 ? 24.609 19.908 0.878 1.00 83.38 502 VAL A C 1
ATOM 4057 O O . VAL A 1 502 ? 23.687 19.971 0.080 1.00 83.38 502 VAL A O 1
ATOM 4060 N N . LEU A 1 503 ? 25.720 20.641 0.738 1.00 89.31 503 LEU A N 1
ATOM 4061 C CA . LEU A 1 503 ? 25.944 21.545 -0.402 1.00 89.31 503 LEU A CA 1
ATOM 4062 C C . LEU A 1 503 ? 26.093 20.790 -1.733 1.00 89.31 503 LEU A C 1
ATOM 4064 O O . LEU A 1 503 ? 25.483 21.181 -2.728 1.00 89.31 503 LEU A O 1
ATOM 4068 N N . LEU A 1 504 ? 26.851 19.691 -1.747 1.00 90.38 504 LEU A N 1
ATOM 4069 C CA . LEU A 1 504 ? 27.089 18.869 -2.941 1.00 90.38 504 LEU A CA 1
ATOM 4070 C C . LEU A 1 504 ? 25.806 18.224 -3.479 1.00 90.38 504 LEU A C 1
ATOM 4072 O O . LEU A 1 504 ? 25.677 18.005 -4.680 1.00 90.38 504 LEU A O 1
ATOM 4076 N N . THR A 1 505 ? 24.826 18.004 -2.606 1.00 85.81 505 THR A N 1
ATOM 4077 C CA . THR A 1 505 ? 23.527 17.403 -2.940 1.00 85.81 505 THR A CA 1
ATOM 4078 C C . THR A 1 505 ? 22.425 18.434 -3.233 1.00 85.81 505 THR A C 1
ATOM 4080 O O . THR A 1 505 ? 21.252 18.072 -3.310 1.00 85.81 505 THR A O 1
ATOM 4083 N N . ARG A 1 506 ? 22.765 19.727 -3.413 1.00 84.12 506 ARG A N 1
ATOM 4084 C CA . ARG A 1 506 ? 21.787 20.795 -3.739 1.00 84.12 506 ARG A CA 1
ATOM 4085 C C . ARG A 1 506 ? 21.435 20.928 -5.212 1.00 84.12 506 ARG A C 1
ATOM 4087 O O . ARG A 1 506 ? 20.408 21.537 -5.507 1.00 84.12 506 ARG A O 1
ATOM 4094 N N . GLY A 1 507 ? 22.281 20.437 -6.112 1.00 86.56 507 GLY A N 1
ATOM 4095 C CA . GLY A 1 507 ? 22.011 20.455 -7.545 1.00 86.56 507 GLY A CA 1
ATOM 4096 C C . GLY A 1 507 ? 20.979 19.394 -7.920 1.00 86.56 507 GLY A C 1
ATOM 4097 O O . GLY A 1 507 ? 21.172 18.224 -7.620 1.00 86.56 507 GLY A O 1
ATOM 4098 N N . ILE A 1 508 ? 19.899 19.779 -8.603 1.00 83.56 508 ILE A N 1
ATOM 4099 C CA . ILE A 1 508 ? 18.906 18.838 -9.144 1.00 83.56 508 ILE A CA 1
ATOM 4100 C C . ILE A 1 508 ? 19.439 18.183 -10.422 1.00 83.56 508 ILE A C 1
ATOM 4102 O O . ILE A 1 508 ? 19.273 16.982 -10.633 1.00 83.56 508 ILE A O 1
ATOM 4106 N N . ARG A 1 509 ? 20.073 18.980 -11.295 1.00 85.12 509 ARG A N 1
ATOM 4107 C CA . ARG A 1 509 ? 20.573 18.552 -12.614 1.00 85.12 509 ARG A CA 1
ATOM 4108 C C . ARG A 1 509 ? 22.089 18.413 -12.669 1.00 85.12 509 ARG A C 1
ATOM 4110 O O . ARG A 1 509 ? 22.597 17.724 -13.549 1.00 85.12 509 ARG A O 1
ATOM 4117 N N . GLY A 1 510 ? 22.807 19.073 -11.766 1.00 91.00 510 GLY A N 1
ATOM 4118 C CA . GLY A 1 510 ? 24.245 18.902 -11.664 1.00 91.00 510 GLY A CA 1
ATOM 4119 C C . GLY A 1 510 ? 24.900 19.675 -10.529 1.00 91.00 510 GLY A C 1
ATOM 4120 O O . GLY A 1 510 ? 24.403 20.714 -10.088 1.00 91.00 510 GLY A O 1
ATOM 4121 N N . THR A 1 511 ? 26.064 19.189 -10.115 1.00 94.19 511 THR A N 1
ATOM 4122 C CA . THR A 1 511 ? 26.941 19.827 -9.136 1.00 94.19 511 THR A CA 1
ATOM 4123 C C . THR A 1 511 ? 28.356 19.931 -9.698 1.00 94.19 511 THR A C 1
ATOM 4125 O O . THR A 1 511 ? 28.945 18.949 -10.145 1.00 94.19 511 THR A O 1
ATOM 4128 N N . TYR A 1 512 ? 28.933 21.125 -9.634 1.00 96.06 512 TYR A N 1
ATOM 4129 C CA . TYR A 1 512 ? 30.328 21.373 -9.986 1.00 96.06 512 TYR A CA 1
ATOM 4130 C C . TYR A 1 512 ? 31.129 21.658 -8.725 1.00 96.06 512 TYR A C 1
ATOM 4132 O O . TYR A 1 512 ? 30.661 22.383 -7.850 1.00 96.06 512 TYR A O 1
ATOM 4140 N N . VAL A 1 513 ? 32.323 21.084 -8.627 1.00 96.81 513 VAL A N 1
ATOM 4141 C CA . VAL A 1 513 ? 33.124 21.104 -7.402 1.00 96.81 513 VAL A CA 1
ATOM 4142 C C . VAL A 1 513 ? 34.469 21.759 -7.671 1.00 96.81 513 VAL A C 1
ATOM 4144 O O . VAL A 1 513 ? 35.146 21.423 -8.642 1.00 96.81 513 VAL A O 1
ATOM 4147 N N . TYR A 1 514 ? 34.879 22.657 -6.780 1.00 96.19 514 TYR A N 1
ATOM 4148 C CA . TYR A 1 514 ? 36.241 23.180 -6.707 1.00 96.19 514 TYR A CA 1
ATOM 4149 C C . TYR A 1 514 ? 36.761 23.016 -5.277 1.00 96.19 514 TYR A C 1
ATOM 4151 O O . TYR A 1 514 ? 36.046 23.307 -4.318 1.00 96.19 514 TYR A O 1
ATOM 4159 N N . VAL A 1 515 ? 38.006 22.561 -5.125 1.00 96.19 515 VAL A N 1
ATOM 4160 C CA . VAL A 1 515 ? 38.615 22.246 -3.821 1.00 96.19 515 VAL A CA 1
ATOM 4161 C C . VAL A 1 515 ? 39.878 23.076 -3.631 1.00 96.19 515 VAL A C 1
ATOM 4163 O O . VAL A 1 515 ? 40.793 22.995 -4.447 1.00 96.19 515 VAL A O 1
ATOM 4166 N N . CYS A 1 516 ? 39.944 23.877 -2.568 1.00 94.38 516 CYS A N 1
ATOM 4167 C CA . CYS A 1 516 ? 41.049 24.810 -2.314 1.00 94.38 516 CYS A CA 1
ATOM 4168 C C . CYS A 1 516 ? 42.347 24.148 -1.818 1.00 94.38 516 CYS A C 1
ATOM 4170 O O . CYS A 1 516 ? 43.408 24.771 -1.895 1.00 94.38 516 CYS A O 1
ATOM 4172 N N . ASP A 1 517 ? 42.259 22.951 -1.239 1.00 93.94 517 ASP A N 1
ATOM 4173 C CA . ASP A 1 517 ? 43.411 22.148 -0.822 1.00 93.94 517 ASP A CA 1
ATOM 4174 C C . ASP A 1 517 ? 43.825 21.209 -1.963 1.00 93.94 517 ASP A C 1
ATOM 4176 O O . ASP A 1 517 ? 43.002 20.459 -2.483 1.00 93.94 517 ASP A O 1
ATOM 4180 N N . GLU A 1 518 ? 45.088 21.279 -2.383 1.00 91.62 518 GLU A N 1
ATOM 4181 C CA . GLU A 1 518 ? 45.582 20.558 -3.562 1.00 91.62 518 GLU A CA 1
ATOM 4182 C C . GLU A 1 518 ? 45.603 19.041 -3.340 1.00 91.62 518 GLU A C 1
ATOM 4184 O O . GLU A 1 518 ? 45.123 18.291 -4.186 1.00 91.62 518 GLU A O 1
ATOM 4189 N N . ALA A 1 519 ? 46.065 18.582 -2.173 1.00 91.38 519 ALA A N 1
ATOM 4190 C CA . ALA A 1 519 ? 46.101 17.158 -1.845 1.00 91.38 519 ALA A CA 1
ATOM 4191 C C . ALA A 1 519 ? 44.688 16.557 -1.780 1.00 91.38 519 ALA A C 1
ATOM 4193 O O . ALA A 1 519 ? 44.436 15.492 -2.346 1.00 91.38 519 ALA A O 1
ATOM 4194 N N . LEU A 1 520 ? 43.741 17.264 -1.154 1.00 92.69 520 LEU A N 1
ATOM 4195 C CA . LEU A 1 520 ? 42.338 16.859 -1.140 1.00 92.69 520 LEU A CA 1
ATOM 4196 C C . LEU A 1 520 ? 41.714 16.886 -2.541 1.00 92.69 520 LEU A C 1
ATOM 4198 O O . LEU A 1 520 ? 40.927 16.002 -2.868 1.00 92.69 520 LEU A O 1
ATOM 4202 N N . ARG A 1 521 ? 42.064 17.865 -3.386 1.00 93.50 521 ARG A N 1
ATOM 4203 C CA . ARG A 1 521 ? 41.594 17.934 -4.778 1.00 93.50 521 ARG A CA 1
ATOM 4204 C C . ARG A 1 521 ? 42.028 16.705 -5.572 1.00 93.50 521 ARG A C 1
ATOM 4206 O O . ARG A 1 521 ? 41.198 16.113 -6.257 1.00 93.50 521 ARG A O 1
ATOM 4213 N N . GLU A 1 522 ? 43.297 16.317 -5.465 1.00 91.19 522 GLU A N 1
ATOM 4214 C CA . GLU A 1 522 ? 43.835 15.126 -6.131 1.00 91.19 522 GLU A CA 1
ATOM 4215 C C . GLU A 1 522 ? 43.173 13.843 -5.624 1.00 91.19 522 GLU A C 1
ATOM 4217 O O . GLU A 1 522 ? 42.799 12.986 -6.422 1.00 91.19 522 GLU A O 1
ATOM 4222 N N . HIS A 1 523 ? 42.944 13.738 -4.313 1.00 90.12 523 HIS A N 1
ATOM 4223 C CA . HIS A 1 523 ? 42.218 12.610 -3.737 1.00 90.12 523 HIS A CA 1
ATOM 4224 C C . HIS A 1 523 ? 40.774 12.536 -4.246 1.00 90.12 523 HIS A C 1
ATOM 4226 O O . HIS A 1 523 ? 40.339 11.492 -4.710 1.00 90.12 523 HIS A O 1
ATOM 4232 N N . LEU A 1 524 ? 40.030 13.645 -4.254 1.00 91.19 524 LEU A N 1
ATOM 4233 C CA . LEU A 1 524 ? 38.651 13.645 -4.751 1.00 91.19 524 LEU A CA 1
ATOM 4234 C C . LEU A 1 524 ? 38.557 13.427 -6.270 1.00 91.19 524 LEU A C 1
ATOM 4236 O O . LEU A 1 524 ? 37.518 12.981 -6.756 1.00 91.19 524 LEU A O 1
ATOM 4240 N N . ARG A 1 525 ? 39.633 13.665 -7.032 1.00 91.19 525 ARG A N 1
ATOM 4241 C CA . ARG A 1 525 ? 39.685 13.383 -8.477 1.00 91.19 525 ARG A CA 1
ATOM 4242 C C . ARG A 1 525 ? 39.560 11.890 -8.799 1.00 91.19 525 ARG A C 1
ATOM 4244 O O . ARG A 1 525 ? 39.129 11.556 -9.900 1.00 91.19 525 ARG A O 1
ATOM 4251 N N . THR A 1 526 ? 39.877 10.987 -7.867 1.00 88.75 526 THR A N 1
ATOM 4252 C CA . THR A 1 526 ? 39.654 9.544 -8.080 1.00 88.75 526 THR A CA 1
ATOM 4253 C C . THR A 1 526 ? 38.168 9.185 -8.103 1.00 88.75 526 THR A C 1
ATOM 4255 O O . THR A 1 526 ? 37.794 8.181 -8.701 1.00 88.75 526 THR A O 1
ATOM 4258 N N . PHE A 1 527 ? 37.320 10.021 -7.498 1.00 88.19 527 PHE A N 1
ATOM 4259 C CA . PHE A 1 527 ? 35.877 9.809 -7.379 1.00 88.19 527 PHE A CA 1
ATOM 4260 C C . PHE A 1 527 ? 35.063 10.712 -8.321 1.00 88.19 527 PHE A C 1
ATOM 4262 O O . PHE A 1 527 ? 34.026 10.302 -8.847 1.00 88.19 527 PHE A O 1
ATOM 4269 N N . ILE A 1 528 ? 35.525 11.946 -8.555 1.00 89.75 528 ILE A N 1
ATOM 4270 C CA . ILE A 1 528 ? 34.818 12.977 -9.325 1.00 89.75 528 ILE A CA 1
ATOM 4271 C C . ILE A 1 528 ? 35.509 13.180 -10.685 1.00 89.75 528 ILE A C 1
ATOM 4273 O O . ILE A 1 528 ? 36.691 13.528 -10.721 1.00 89.75 528 ILE A O 1
ATOM 4277 N N . PRO A 1 529 ? 34.802 13.039 -11.823 1.00 85.25 529 PRO A N 1
ATOM 4278 C CA . PRO A 1 529 ? 35.415 13.222 -13.137 1.00 85.25 529 PRO A CA 1
ATOM 4279 C C . PRO A 1 529 ? 35.803 14.688 -13.375 1.00 85.25 529 PRO A C 1
ATOM 4281 O O . PRO A 1 529 ? 35.138 15.614 -12.908 1.00 85.25 529 PRO A O 1
ATOM 4284 N N . THR A 1 530 ? 36.854 14.916 -14.158 1.00 82.44 530 THR A N 1
ATOM 4285 C CA . THR A 1 530 ? 37.291 16.269 -14.522 1.00 82.44 530 THR A CA 1
ATOM 4286 C C . THR A 1 530 ? 36.439 16.857 -15.649 1.00 82.44 530 THR A C 1
ATOM 4288 O O . THR A 1 530 ? 36.007 16.161 -16.574 1.00 82.44 530 THR A O 1
ATOM 4291 N N . ALA A 1 531 ? 36.213 18.174 -15.602 1.00 65.38 531 ALA A N 1
ATOM 4292 C CA . ALA A 1 531 ? 35.338 18.888 -16.539 1.00 65.38 531 ALA A CA 1
ATOM 4293 C C . ALA A 1 531 ? 35.710 18.718 -18.033 1.00 65.38 531 ALA A C 1
ATOM 4295 O O . ALA A 1 531 ? 34.838 18.825 -18.896 1.00 65.38 531 ALA A O 1
ATOM 4296 N N . PHE A 1 532 ? 36.968 18.383 -18.352 1.00 52.47 532 PHE A N 1
ATOM 4297 C CA . PHE A 1 532 ? 37.456 18.167 -19.724 1.00 52.47 532 PHE A CA 1
ATOM 4298 C C . PHE A 1 532 ? 36.770 16.984 -20.448 1.00 52.47 532 PHE A C 1
ATOM 4300 O O . PHE A 1 532 ? 36.799 16.897 -21.675 1.00 52.47 532 PHE A O 1
ATOM 4307 N N . VAL A 1 533 ? 36.122 16.074 -19.710 1.00 48.34 533 VAL A N 1
ATOM 4308 C CA . VAL A 1 533 ? 35.453 14.879 -20.259 1.00 48.34 533 VAL A CA 1
ATOM 4309 C C . VAL A 1 533 ? 34.017 15.165 -20.741 1.00 48.34 533 VAL A C 1
ATOM 4311 O O . VAL A 1 533 ? 33.530 14.485 -21.646 1.00 48.34 533 VAL A O 1
ATOM 4314 N N . LEU A 1 534 ? 33.352 16.210 -20.230 1.00 48.47 534 LEU A N 1
ATOM 4315 C CA . LEU A 1 534 ? 31.940 16.501 -20.538 1.00 48.47 534 LEU A CA 1
ATOM 4316 C C . LEU A 1 534 ? 31.697 16.952 -21.994 1.00 48.47 534 LEU A C 1
ATOM 4318 O O . LEU A 1 534 ? 30.609 16.739 -22.529 1.00 48.47 534 LEU A O 1
ATOM 4322 N N . GLU A 1 535 ? 32.697 17.523 -22.673 1.00 40.41 535 GLU A N 1
ATOM 4323 C CA . GLU A 1 535 ? 32.550 17.999 -24.060 1.00 40.41 535 GLU A CA 1
ATOM 4324 C C . GLU A 1 535 ? 32.696 16.887 -25.120 1.00 40.41 535 GLU A C 1
ATOM 4326 O O . GLU A 1 535 ? 32.136 17.004 -26.210 1.00 40.41 535 GLU A O 1
ATOM 4331 N N . ARG A 1 536 ? 33.372 15.765 -24.820 1.00 36.84 536 ARG A N 1
ATOM 4332 C CA . ARG A 1 536 ? 33.572 14.666 -25.793 1.00 36.84 536 ARG A CA 1
ATOM 4333 C C . ARG A 1 536 ? 32.425 13.649 -25.846 1.00 36.84 536 ARG A C 1
ATOM 4335 O O . ARG A 1 536 ? 32.261 12.990 -26.871 1.00 36.84 536 ARG A O 1
ATOM 4342 N N . GLY A 1 537 ? 31.606 13.546 -24.796 1.00 36.88 537 GLY A N 1
ATOM 4343 C CA . GLY A 1 537 ? 30.483 12.598 -24.732 1.00 36.88 537 GLY A CA 1
ATOM 4344 C C . GLY A 1 537 ? 29.305 12.928 -25.662 1.00 36.88 537 GLY A C 1
ATOM 4345 O O . GLY A 1 537 ? 28.554 12.037 -26.043 1.00 36.88 537 GLY A O 1
ATOM 4346 N N . ARG A 1 538 ? 29.160 14.189 -26.098 1.00 40.69 538 ARG A N 1
ATOM 4347 C CA . ARG A 1 538 ? 28.024 14.639 -26.931 1.00 40.69 538 ARG A CA 1
ATOM 4348 C C . ARG A 1 538 ? 28.156 14.349 -28.430 1.00 40.69 538 ARG A C 1
ATOM 4350 O O . ARG A 1 538 ? 27.176 14.489 -29.152 1.00 40.69 538 ARG A O 1
ATOM 4357 N N . HIS A 1 539 ? 29.326 13.923 -28.910 1.00 30.89 539 HIS A N 1
ATOM 4358 C CA . HIS A 1 539 ? 29.582 13.744 -30.347 1.00 30.89 539 HIS A CA 1
ATOM 4359 C C . HIS A 1 539 ? 29.465 12.300 -30.865 1.00 30.89 539 HIS A C 1
ATOM 4361 O O . HIS A 1 539 ? 29.690 12.075 -32.050 1.00 30.89 539 HIS A O 1
ATOM 4367 N N . ARG A 1 540 ? 29.093 11.319 -30.028 1.00 30.00 540 ARG A N 1
ATOM 4368 C CA . ARG A 1 540 ? 28.954 9.910 -30.460 1.00 30.00 540 ARG A CA 1
ATOM 4369 C C . ARG A 1 540 ? 27.520 9.411 -30.685 1.00 30.00 540 ARG A C 1
ATOM 4371 O O . ARG A 1 540 ? 27.375 8.297 -31.167 1.00 30.00 540 ARG A O 1
ATOM 4378 N N . CYS A 1 541 ? 26.483 10.212 -30.426 1.00 28.05 541 CYS A N 1
ATOM 4379 C CA . CYS A 1 541 ? 25.087 9.738 -30.475 1.00 28.05 541 CYS A CA 1
ATOM 4380 C C . CYS A 1 541 ? 24.238 10.246 -31.662 1.00 28.05 541 CYS A C 1
ATOM 4382 O O . CYS A 1 541 ? 23.022 10.106 -31.637 1.00 28.05 541 CYS A O 1
ATOM 4384 N N . SER A 1 542 ? 24.832 10.833 -32.710 1.00 28.08 542 SER A N 1
ATOM 4385 C CA . SER A 1 542 ? 24.068 11.367 -33.861 1.00 28.08 542 SER A CA 1
ATOM 4386 C C . SER A 1 542 ? 24.452 10.804 -35.234 1.00 28.08 542 SER A C 1
ATOM 4388 O O . SER A 1 542 ? 24.051 11.360 -36.253 1.00 28.08 542 SER A O 1
ATOM 4390 N N . ALA A 1 543 ? 25.191 9.695 -35.301 1.00 27.97 543 ALA A N 1
ATOM 4391 C CA . ALA A 1 543 ? 25.638 9.132 -36.575 1.00 27.97 543 ALA A CA 1
ATOM 4392 C C . ALA A 1 543 ? 25.465 7.611 -36.641 1.00 27.97 543 ALA A C 1
ATOM 4394 O O . ALA A 1 543 ? 26.455 6.907 -36.727 1.00 27.97 543 ALA A O 1
ATOM 4395 N N . LEU A 1 544 ? 24.224 7.115 -36.606 1.00 28.34 544 LEU A N 1
ATOM 4396 C CA . LEU A 1 544 ? 23.847 5.766 -37.067 1.00 28.34 544 LEU A CA 1
ATOM 4397 C C . LEU A 1 544 ? 22.344 5.754 -37.426 1.00 28.34 544 LEU A C 1
ATOM 4399 O O . LEU A 1 544 ? 21.527 5.069 -36.826 1.00 28.34 544 LEU A O 1
ATOM 4403 N N . SER A 1 545 ? 21.964 6.568 -38.412 1.00 29.11 545 SER A N 1
ATOM 4404 C CA . SER A 1 545 ? 20.698 6.428 -39.142 1.00 29.11 545 SER A CA 1
ATOM 4405 C C . SER A 1 545 ? 20.989 6.661 -40.618 1.00 29.11 545 SER A C 1
ATOM 4407 O O . SER A 1 545 ? 20.983 7.799 -41.070 1.00 29.11 545 SER A O 1
ATOM 4409 N N . SER A 1 546 ? 21.365 5.577 -41.306 1.00 27.50 546 SER A N 1
ATOM 4410 C CA . SER A 1 546 ? 21.255 5.333 -42.755 1.00 27.50 546 SER A CA 1
ATOM 4411 C C . SER A 1 546 ? 22.398 4.423 -43.223 1.00 27.50 546 SER A C 1
ATOM 4413 O O . SER A 1 546 ? 23.505 4.917 -43.425 1.00 27.50 546 SER A O 1
ATOM 4415 N N . ALA A 1 547 ? 22.139 3.121 -43.403 1.00 25.33 547 ALA A N 1
ATOM 4416 C CA . ALA A 1 547 ? 22.676 2.306 -44.507 1.00 25.33 547 ALA A CA 1
ATOM 4417 C C . ALA A 1 547 ? 22.413 0.794 -44.317 1.00 25.33 547 ALA A C 1
ATOM 4419 O O . ALA A 1 547 ? 23.032 0.150 -43.481 1.00 25.33 547 ALA A O 1
ATOM 4420 N N . VAL A 1 548 ? 21.588 0.261 -45.230 1.00 26.59 548 VAL A N 1
ATOM 4421 C CA . VAL A 1 548 ? 21.753 -1.030 -45.934 1.00 26.59 548 VAL A CA 1
ATOM 4422 C C . VAL A 1 548 ? 21.262 -2.326 -45.257 1.00 26.59 548 VAL A C 1
ATOM 4424 O O . VAL A 1 548 ? 21.964 -3.010 -44.527 1.00 26.59 548 VAL A O 1
ATOM 4427 N N . LEU A 1 549 ? 20.023 -2.668 -45.635 1.00 26.83 549 LEU A N 1
ATOM 4428 C CA . LEU A 1 549 ? 19.527 -3.964 -46.133 1.00 26.83 549 LEU A CA 1
ATOM 4429 C C . LEU A 1 549 ? 20.524 -5.143 -46.202 1.00 26.83 549 LEU A C 1
ATOM 4431 O O . LEU A 1 549 ? 21.484 -5.090 -46.968 1.00 26.83 549 LEU A O 1
ATOM 4435 N N . GLY A 1 550 ? 20.143 -6.282 -45.608 1.00 22.98 550 GLY A N 1
ATOM 4436 C CA . GLY A 1 550 ? 20.464 -7.598 -46.172 1.00 22.98 550 GLY A CA 1
ATOM 4437 C C . GLY A 1 550 ? 20.732 -8.729 -45.175 1.00 22.98 550 GLY A C 1
ATOM 4438 O O . GLY A 1 550 ? 21.787 -8.773 -44.561 1.00 22.98 550 GLY A O 1
ATOM 4439 N N . SER A 1 551 ? 19.833 -9.720 -45.188 1.00 25.36 551 SER A N 1
ATOM 4440 C CA . SER A 1 551 ? 19.952 -11.107 -44.692 1.00 25.36 551 SER A CA 1
ATOM 4441 C C . SER A 1 551 ? 19.711 -11.403 -43.198 1.00 25.36 551 SER A C 1
ATOM 4443 O O . SER A 1 551 ? 20.235 -10.770 -42.294 1.00 25.36 551 SER A O 1
ATOM 4445 N N . SER A 1 552 ? 18.863 -12.411 -42.995 1.00 22.70 552 SER A N 1
ATOM 4446 C CA . SER A 1 552 ? 18.350 -13.025 -41.762 1.00 22.70 552 SER A CA 1
ATOM 4447 C C . SER A 1 552 ? 18.821 -14.500 -41.743 1.00 22.70 552 SER A C 1
ATOM 4449 O O . SER A 1 552 ? 19.249 -14.976 -42.799 1.00 22.70 552 SER A O 1
ATOM 4451 N N . PRO A 1 553 ? 18.599 -15.316 -40.695 1.00 38.50 553 PRO A N 1
ATOM 4452 C CA . PRO A 1 553 ? 19.014 -15.186 -39.291 1.00 38.50 553 PRO A CA 1
ATOM 4453 C C . PRO A 1 553 ? 19.717 -16.484 -38.801 1.00 38.50 553 PRO A C 1
ATOM 4455 O O . PRO A 1 553 ? 19.377 -17.567 -39.271 1.00 38.50 553 PRO A O 1
ATOM 4458 N N . ASN A 1 554 ? 20.649 -16.426 -37.838 1.00 24.23 554 ASN A N 1
ATOM 4459 C CA . ASN A 1 554 ? 20.801 -17.451 -36.778 1.00 24.23 554 ASN A CA 1
ATOM 4460 C C . ASN A 1 554 ? 22.034 -17.244 -35.880 1.00 24.23 554 ASN A C 1
ATOM 4462 O O . ASN A 1 554 ? 23.122 -16.981 -36.380 1.00 24.23 554 ASN A O 1
ATOM 4466 N N . ARG A 1 555 ? 21.827 -17.559 -34.590 1.00 25.67 555 ARG A N 1
ATOM 4467 C CA . ARG A 1 555 ? 22.794 -17.959 -33.543 1.00 25.67 555 ARG A CA 1
ATOM 4468 C C . ARG A 1 555 ? 23.812 -16.916 -33.062 1.00 25.67 555 ARG A C 1
ATOM 4470 O O . ARG A 1 555 ? 24.793 -16.637 -33.736 1.00 25.67 555 ARG A O 1
ATOM 4477 N N . HIS A 1 556 ? 23.604 -16.423 -31.838 1.00 26.52 556 HIS A N 1
ATOM 4478 C CA . HIS A 1 556 ? 24.411 -16.757 -30.649 1.00 26.52 556 HIS A CA 1
ATOM 4479 C C . HIS A 1 556 ? 23.996 -15.848 -29.476 1.00 26.52 556 HIS A C 1
ATOM 4481 O O . HIS A 1 556 ? 24.251 -14.648 -29.500 1.00 26.52 556 HIS A O 1
ATOM 4487 N N . TYR A 1 557 ? 23.352 -16.434 -28.466 1.00 25.66 557 TYR A N 1
ATOM 4488 C CA . TYR A 1 557 ? 23.249 -15.910 -27.101 1.00 25.66 557 TYR A CA 1
ATOM 4489 C C . TYR A 1 557 ? 23.519 -17.110 -26.185 1.00 25.66 557 TYR A C 1
ATOM 4491 O O . TYR A 1 557 ? 22.601 -17.768 -25.716 1.00 25.66 557 TYR A O 1
ATOM 4499 N N . ASP A 1 558 ? 24.799 -17.441 -26.044 1.00 24.58 558 ASP A N 1
ATOM 4500 C CA . ASP A 1 558 ? 25.329 -18.282 -24.975 1.00 24.58 558 ASP A CA 1
ATOM 4501 C C . ASP A 1 558 ? 26.238 -17.355 -24.167 1.00 24.58 558 ASP A C 1
ATOM 4503 O O . ASP A 1 558 ? 27.210 -16.850 -24.723 1.00 24.58 558 ASP A O 1
ATOM 4507 N N . ASP A 1 559 ? 25.843 -17.035 -22.933 1.00 27.05 559 ASP A N 1
ATOM 4508 C CA . ASP A 1 559 ? 26.731 -16.783 -21.785 1.00 27.05 559 ASP A CA 1
ATOM 4509 C C . ASP A 1 559 ? 25.892 -16.328 -20.577 1.00 27.05 559 ASP A C 1
ATOM 4511 O O . ASP A 1 559 ? 25.881 -15.168 -20.166 1.00 27.05 559 ASP A O 1
ATOM 4515 N N . TRP A 1 560 ? 25.178 -17.285 -19.982 1.00 22.58 560 TRP A N 1
ATOM 4516 C CA . TRP A 1 560 ? 24.916 -17.282 -18.544 1.00 22.58 560 TRP A CA 1
ATOM 4517 C C . TRP A 1 560 ? 24.900 -18.735 -18.061 1.00 22.58 560 TRP A C 1
ATOM 4519 O O . TRP A 1 560 ? 23.894 -19.433 -18.128 1.00 22.58 560 TRP A O 1
ATOM 4529 N N . CYS A 1 561 ? 26.076 -19.219 -17.664 1.00 21.03 561 CYS A N 1
ATOM 4530 C CA . CYS A 1 561 ? 26.263 -20.513 -17.020 1.00 21.03 561 CYS A CA 1
ATOM 4531 C C . CYS A 1 561 ? 26.601 -20.251 -15.543 1.00 21.03 561 CYS A C 1
ATOM 4533 O O . CYS A 1 561 ? 27.582 -19.546 -15.284 1.00 21.03 561 CYS A O 1
ATOM 4535 N N . PRO A 1 562 ? 25.848 -20.789 -14.569 1.00 27.20 562 PRO A N 1
ATOM 4536 C CA . PRO A 1 562 ? 26.286 -20.816 -13.185 1.00 27.20 562 PRO A CA 1
ATOM 4537 C C . PRO A 1 562 ? 27.305 -21.947 -13.026 1.00 27.20 562 PRO A C 1
ATOM 4539 O O . PRO A 1 562 ? 27.002 -23.124 -13.221 1.00 27.20 562 PRO A O 1
ATOM 4542 N N . THR A 1 563 ? 28.541 -21.592 -12.688 1.00 26.56 563 THR A N 1
ATOM 4543 C CA . THR A 1 563 ? 29.589 -22.558 -12.363 1.00 26.56 563 THR A CA 1
ATOM 4544 C C . THR A 1 563 ? 29.232 -23.346 -11.105 1.00 26.56 563 THR A C 1
ATOM 4546 O O . THR A 1 563 ? 28.924 -22.776 -10.063 1.00 26.56 563 THR A O 1
ATOM 4549 N N . SER A 1 564 ? 29.335 -24.666 -11.225 1.00 25.42 564 SER A N 1
ATOM 4550 C CA . SER A 1 564 ? 29.278 -25.668 -10.166 1.00 25.42 564 SER A CA 1
ATOM 4551 C C . SER A 1 564 ? 30.383 -25.478 -9.118 1.00 25.42 564 SER A C 1
ATOM 4553 O O . SER A 1 564 ? 31.563 -25.591 -9.459 1.00 25.42 564 SER A O 1
ATOM 4555 N N . ASP A 1 565 ? 30.014 -25.303 -7.850 1.00 25.84 565 ASP A N 1
ATOM 4556 C CA . ASP A 1 565 ? 30.929 -25.454 -6.715 1.00 25.84 565 ASP A CA 1
ATOM 4557 C C . ASP A 1 565 ? 30.833 -26.874 -6.142 1.00 25.84 565 ASP A C 1
ATOM 4559 O O . ASP A 1 565 ? 29.790 -27.312 -5.656 1.00 25.84 565 ASP A O 1
ATOM 4563 N N . ALA A 1 566 ? 31.954 -27.595 -6.175 1.00 24.22 566 ALA A N 1
ATOM 4564 C CA . ALA A 1 566 ? 32.136 -28.852 -5.466 1.00 24.22 566 ALA A CA 1
ATOM 4565 C C . ALA A 1 566 ? 33.023 -28.642 -4.226 1.00 24.22 566 ALA A C 1
ATOM 4567 O O . ALA A 1 566 ? 34.202 -28.323 -4.334 1.00 24.22 566 ALA A O 1
ATOM 4568 N N . ALA A 1 567 ? 32.431 -28.938 -3.065 1.00 26.20 567 ALA A N 1
ATOM 4569 C CA . ALA A 1 567 ? 33.045 -29.437 -1.831 1.00 26.20 567 ALA A CA 1
ATOM 4570 C C . ALA A 1 567 ? 34.092 -28.579 -1.080 1.00 26.20 567 ALA A C 1
ATOM 4572 O O . ALA A 1 567 ? 35.284 -28.599 -1.366 1.00 26.20 567 ALA A O 1
ATOM 4573 N N . SER A 1 568 ? 33.684 -28.052 0.080 1.00 26.19 568 SER A N 1
ATOM 4574 C CA . SER A 1 568 ? 34.359 -28.337 1.360 1.00 26.19 568 SER A CA 1
ATOM 4575 C C . SER A 1 568 ? 33.426 -28.005 2.529 1.00 26.19 568 SER A C 1
ATOM 4577 O O . SER A 1 568 ? 32.638 -27.068 2.479 1.00 26.19 568 SER A O 1
ATOM 4579 N N . GLY A 1 569 ? 33.426 -28.870 3.542 1.00 26.42 569 GLY A N 1
ATOM 4580 C CA . GLY A 1 569 ? 32.323 -29.002 4.483 1.00 26.42 569 GLY A CA 1
ATOM 4581 C C . GLY A 1 569 ? 32.336 -28.037 5.665 1.00 26.42 569 GLY A C 1
ATOM 4582 O O . GLY A 1 569 ? 33.384 -27.722 6.221 1.00 26.42 569 GLY A O 1
ATOM 4583 N N . ARG A 1 570 ? 31.125 -27.689 6.108 1.00 25.53 570 ARG A N 1
ATOM 4584 C CA . ARG A 1 570 ? 30.647 -27.751 7.500 1.00 25.53 570 ARG A CA 1
ATOM 4585 C C . ARG A 1 570 ? 29.132 -27.546 7.477 1.00 25.53 570 ARG A C 1
ATOM 4587 O O . ARG A 1 570 ? 28.640 -26.508 7.061 1.00 25.53 570 ARG A O 1
ATOM 4594 N N . THR A 1 571 ? 28.407 -28.585 7.867 1.00 28.86 571 THR A N 1
ATOM 4595 C CA . THR A 1 571 ? 26.945 -28.683 7.858 1.00 28.86 571 THR A CA 1
ATOM 4596 C C . THR A 1 571 ? 26.314 -27.747 8.891 1.00 28.86 571 THR A C 1
ATOM 4598 O O . THR A 1 571 ? 26.307 -28.062 10.080 1.00 28.86 571 THR A O 1
ATOM 4601 N N . GLY A 1 572 ? 25.766 -26.621 8.431 1.00 23.91 572 GLY A N 1
ATOM 4602 C CA . GLY A 1 572 ? 24.650 -25.932 9.081 1.00 23.91 572 GLY A CA 1
ATOM 4603 C C . GLY A 1 572 ? 23.361 -26.398 8.406 1.00 23.91 572 GLY A C 1
ATOM 4604 O O . GLY A 1 572 ? 23.243 -26.316 7.186 1.00 23.91 572 GLY A O 1
ATOM 4605 N N . ARG A 1 573 ? 22.442 -26.989 9.170 1.00 24.20 573 ARG A N 1
ATOM 4606 C CA . ARG A 1 573 ? 21.210 -27.607 8.660 1.00 24.20 573 ARG A CA 1
ATOM 4607 C C . ARG A 1 573 ? 20.246 -26.496 8.204 1.00 24.20 573 ARG A C 1
ATOM 4609 O O . ARG A 1 573 ? 19.747 -25.748 9.036 1.00 24.20 573 ARG A O 1
ATOM 4616 N N . SER A 1 574 ? 20.056 -26.368 6.890 1.00 24.84 574 SER A N 1
ATOM 4617 C CA . SER A 1 574 ? 19.061 -25.500 6.238 1.00 24.84 574 SER A CA 1
ATOM 4618 C C . SER A 1 574 ? 17.632 -25.977 6.546 1.00 24.84 574 SER A C 1
ATOM 4620 O O . SER A 1 574 ? 17.405 -27.177 6.684 1.00 24.84 574 SER A O 1
ATOM 4622 N N . MET A 1 575 ? 16.673 -25.050 6.618 1.00 29.72 575 MET A N 1
ATOM 4623 C CA . MET A 1 575 ? 15.234 -25.242 6.897 1.00 29.72 575 MET A CA 1
ATOM 4624 C C . MET A 1 575 ? 14.442 -26.043 5.825 1.00 29.72 575 MET A C 1
ATOM 4626 O O . MET A 1 575 ? 13.223 -25.945 5.762 1.00 29.72 575 MET A O 1
ATOM 4630 N N . THR A 1 576 ? 15.086 -26.865 4.993 1.00 30.30 576 THR A N 1
ATOM 4631 C CA . THR A 1 576 ? 14.494 -27.503 3.794 1.00 30.30 576 THR A CA 1
ATOM 4632 C C . THR A 1 576 ? 14.211 -29.014 3.941 1.00 30.30 576 THR A C 1
ATOM 4634 O O . THR A 1 576 ? 14.399 -29.766 2.993 1.00 30.30 576 THR A O 1
ATOM 4637 N N . ASP A 1 577 ? 13.787 -29.505 5.115 1.00 32.81 577 ASP A N 1
ATOM 4638 C CA . ASP A 1 577 ? 13.638 -30.959 5.397 1.00 32.81 577 ASP A CA 1
ATOM 4639 C C . ASP A 1 577 ? 12.173 -31.482 5.397 1.00 32.81 577 ASP A C 1
ATOM 4641 O O . ASP A 1 577 ? 11.887 -32.514 6.002 1.00 32.81 577 ASP A O 1
ATOM 4645 N N . ARG A 1 578 ? 11.203 -30.806 4.753 1.00 50.75 578 ARG A N 1
ATOM 4646 C CA . ARG A 1 578 ? 9.783 -31.244 4.731 1.00 50.75 578 ARG A CA 1
ATOM 4647 C C . ARG A 1 578 ? 9.213 -31.319 3.306 1.00 50.75 578 ARG A C 1
ATOM 4649 O O . ARG A 1 578 ? 9.288 -30.343 2.573 1.00 50.75 578 ARG A O 1
ATOM 4656 N N . GLY A 1 579 ? 8.629 -32.463 2.929 1.00 55.97 579 GLY A N 1
ATOM 4657 C CA . GLY A 1 579 ? 7.810 -32.592 1.710 1.00 55.97 579 GLY A CA 1
ATOM 4658 C C . GLY A 1 579 ? 6.443 -31.921 1.890 1.00 55.97 579 GLY A C 1
ATOM 4659 O O . GLY A 1 579 ? 5.912 -31.948 3.001 1.00 55.97 579 GLY A O 1
ATOM 4660 N N . VAL A 1 580 ? 5.891 -31.311 0.831 1.00 69.19 580 VAL A N 1
ATOM 4661 C CA . VAL A 1 580 ? 4.751 -30.368 0.933 1.00 69.19 580 VAL A CA 1
ATOM 4662 C C . VAL A 1 580 ? 3.440 -30.895 0.321 1.00 69.19 580 VAL A C 1
ATOM 4664 O O . VAL A 1 580 ? 2.535 -30.128 -0.001 1.00 69.19 580 VAL A O 1
ATOM 4667 N N . TYR A 1 581 ? 3.308 -32.214 0.158 1.00 81.81 581 TYR A N 1
ATOM 4668 C CA . TYR A 1 581 ? 2.083 -32.825 -0.368 1.00 81.81 581 TYR A CA 1
ATOM 4669 C C . TYR A 1 581 ? 0.874 -32.552 0.538 1.00 81.81 581 TYR A C 1
ATOM 4671 O O . TYR A 1 581 ? 0.926 -32.814 1.741 1.00 81.81 581 TYR A O 1
ATOM 4679 N N . VAL A 1 582 ? -0.228 -32.073 -0.047 1.00 81.44 582 VAL A N 1
ATOM 4680 C CA . VAL A 1 582 ? -1.517 -31.904 0.635 1.00 81.44 582 VAL A CA 1
ATOM 4681 C C . VAL A 1 582 ? -2.508 -32.893 0.055 1.00 81.44 582 VAL A C 1
ATOM 4683 O O . VAL A 1 582 ? -2.665 -32.968 -1.162 1.00 81.44 582 VAL A O 1
ATOM 4686 N N . SER A 1 583 ? -3.191 -33.631 0.930 1.00 87.00 583 SER A N 1
ATOM 4687 C CA . SER A 1 583 ? -4.082 -34.695 0.485 1.00 87.00 583 SER A CA 1
ATOM 4688 C C . SER A 1 583 ? -5.203 -34.171 -0.418 1.00 87.00 583 SER A C 1
ATOM 4690 O O . SER A 1 583 ? -5.810 -33.134 -0.147 1.00 87.00 583 SER A O 1
ATOM 4692 N N . ALA A 1 584 ? -5.540 -34.927 -1.459 1.00 87.75 584 ALA A N 1
ATOM 4693 C CA . ALA A 1 584 ? -6.687 -34.703 -2.327 1.00 87.75 584 ALA A CA 1
ATOM 4694 C C . ALA A 1 584 ? -7.996 -34.620 -1.530 1.00 87.75 584 ALA A C 1
ATOM 4696 O O . ALA A 1 584 ? -8.857 -33.808 -1.860 1.00 87.75 584 ALA A O 1
ATOM 4697 N N . LEU A 1 585 ? -8.124 -35.409 -0.455 1.00 88.31 585 LEU A N 1
ATOM 4698 C CA . LEU A 1 585 ? -9.305 -35.411 0.417 1.00 88.31 585 LEU A CA 1
ATOM 4699 C C . LEU A 1 585 ? -9.421 -34.142 1.278 1.00 88.31 585 LEU A C 1
ATOM 4701 O O . LEU A 1 585 ? -10.491 -33.852 1.809 1.00 88.31 585 LEU A O 1
ATOM 4705 N N . GLU A 1 586 ? -8.333 -33.384 1.408 1.00 81.69 586 GLU A N 1
ATOM 4706 C CA . GLU A 1 586 ? -8.298 -32.096 2.102 1.00 81.69 586 GLU A CA 1
ATOM 4707 C C . GLU A 1 586 ? -8.406 -30.920 1.132 1.00 81.69 586 GLU A C 1
ATOM 4709 O O . GLU A 1 586 ? -9.120 -29.957 1.401 1.00 81.69 586 GLU A O 1
ATOM 4714 N N . LEU A 1 587 ? -7.705 -30.994 -0.002 1.00 83.00 587 LEU A N 1
ATOM 4715 C CA . LEU A 1 587 ? -7.720 -29.957 -1.031 1.00 83.00 587 LEU A CA 1
ATOM 4716 C C . LEU A 1 587 ? -9.102 -29.847 -1.698 1.00 83.00 587 LEU A C 1
ATOM 4718 O O . LEU A 1 587 ? -9.570 -28.741 -1.983 1.00 83.00 587 LEU A O 1
ATOM 4722 N N . PHE A 1 588 ? -9.767 -30.989 -1.899 1.00 89.62 588 PHE A N 1
ATOM 4723 C CA . PHE A 1 588 ? -11.113 -31.102 -2.459 1.00 89.62 588 PHE A CA 1
ATOM 4724 C C . PHE A 1 588 ? -12.124 -31.518 -1.384 1.00 89.62 588 PHE A C 1
ATOM 4726 O O . PHE A 1 588 ? -12.742 -32.579 -1.445 1.00 89.62 588 PHE A O 1
ATOM 4733 N N . SER A 1 589 ? -12.271 -30.681 -0.362 1.00 84.88 589 SER A N 1
ATOM 4734 C CA . SER A 1 589 ? -13.160 -30.942 0.768 1.00 84.88 589 SER A CA 1
ATOM 4735 C C . SER A 1 589 ? -14.627 -30.646 0.440 1.00 84.88 589 SER A C 1
ATOM 4737 O O . SER A 1 589 ? -14.952 -29.676 -0.251 1.00 84.88 589 SER A O 1
ATOM 4739 N N . LEU A 1 590 ? -15.528 -31.488 0.951 1.00 88.38 590 LEU A N 1
ATOM 4740 C CA . LEU A 1 590 ? -16.971 -31.265 0.880 1.00 88.38 590 LEU A CA 1
ATOM 4741 C C . LEU A 1 590 ? -17.362 -30.145 1.852 1.00 88.38 590 LEU A C 1
ATOM 4743 O O . LEU A 1 590 ? -16.956 -30.151 3.010 1.00 88.38 590 LEU A O 1
ATOM 4747 N N . GLY A 1 591 ? -18.216 -29.224 1.417 1.00 87.88 591 GLY A N 1
ATOM 4748 C CA . GLY A 1 591 ? -18.685 -28.128 2.258 1.00 87.88 591 GLY A CA 1
ATOM 4749 C C . GLY A 1 591 ? -19.954 -27.471 1.726 1.00 87.88 591 GLY A C 1
ATOM 4750 O O . GLY A 1 591 ? -20.646 -28.000 0.851 1.00 87.88 591 GLY A O 1
ATOM 4751 N N . ILE A 1 592 ? -20.265 -26.305 2.281 1.00 90.25 592 ILE A N 1
ATOM 4752 C CA . ILE A 1 592 ? -21.376 -25.454 1.849 1.00 90.25 592 ILE A CA 1
ATOM 4753 C C . ILE A 1 592 ? -20.842 -24.144 1.295 1.00 90.25 592 ILE A C 1
ATOM 4755 O O . ILE A 1 592 ? -19.820 -23.639 1.762 1.00 90.25 592 ILE A O 1
ATOM 4759 N N . GLY A 1 593 ? -21.538 -23.601 0.304 1.00 87.31 593 GLY A N 1
ATOM 4760 C CA . GLY A 1 593 ? -21.309 -22.241 -0.155 1.00 87.31 593 GLY A CA 1
ATOM 4761 C C . GLY A 1 593 ? -21.817 -21.183 0.837 1.00 87.31 593 GLY A C 1
ATOM 4762 O O . GLY A 1 593 ? -22.518 -21.522 1.792 1.00 87.31 593 GLY A O 1
ATOM 4763 N N . PRO A 1 594 ? -21.528 -19.895 0.582 1.00 84.19 594 PRO A N 1
ATOM 4764 C CA . PRO A 1 594 ? -20.794 -19.396 -0.586 1.00 84.19 594 PRO A CA 1
ATOM 4765 C C . PRO A 1 594 ? -19.269 -19.326 -0.419 1.00 84.19 594 PRO A C 1
ATOM 4767 O O . PRO A 1 594 ? -18.571 -19.192 -1.425 1.00 84.19 594 PRO A O 1
ATOM 4770 N N . SER A 1 595 ? -18.721 -19.426 0.800 1.00 84.50 595 SER A N 1
ATOM 4771 C CA . SER A 1 595 ? -17.290 -19.179 1.042 1.00 84.50 595 SER A CA 1
ATOM 4772 C C . SER A 1 595 ? -16.625 -20.185 1.980 1.00 84.50 595 SER A C 1
ATOM 4774 O O . SER A 1 595 ? -17.147 -20.549 3.031 1.00 84.50 595 SER A O 1
ATOM 4776 N N . SER A 1 596 ? -15.409 -20.606 1.629 1.00 80.25 596 SER A N 1
ATOM 4777 C CA . SER A 1 596 ? -14.619 -21.486 2.491 1.00 80.25 596 SER A CA 1
ATOM 4778 C C . SER A 1 596 ? -14.075 -20.725 3.708 1.00 80.25 596 SER A C 1
ATOM 4780 O O . SER A 1 596 ? -14.131 -21.235 4.822 1.00 80.25 596 SER A O 1
ATOM 4782 N N . SER A 1 597 ? -13.590 -19.495 3.520 1.00 77.44 597 SER A N 1
ATOM 4783 C CA . SER A 1 597 ? -13.037 -18.630 4.576 1.00 77.44 597 SER A CA 1
ATOM 4784 C C . SER A 1 597 ? -14.117 -18.010 5.471 1.00 77.44 597 SER A C 1
ATOM 4786 O O . SER A 1 597 ? -13.912 -17.857 6.670 1.00 77.44 597 SER A O 1
ATOM 4788 N N . HIS A 1 598 ? -15.278 -17.669 4.906 1.00 81.25 598 HIS A N 1
ATOM 4789 C CA . HIS A 1 598 ? -16.315 -16.897 5.598 1.00 81.25 598 HIS A CA 1
ATOM 4790 C C . HIS A 1 598 ? -17.568 -17.715 5.951 1.00 81.25 598 HIS A C 1
ATOM 4792 O O . HIS A 1 598 ? -18.386 -17.240 6.730 1.00 81.25 598 HIS A O 1
ATOM 4798 N N . THR A 1 599 ? -17.724 -18.942 5.447 1.00 87.19 599 THR A N 1
ATOM 4799 C CA . THR A 1 599 ? -18.847 -19.832 5.806 1.00 87.19 599 THR A CA 1
ATOM 4800 C C . THR A 1 599 ? -18.330 -21.112 6.468 1.00 87.19 599 THR A C 1
ATOM 4802 O O . THR A 1 599 ? -18.598 -21.359 7.640 1.00 87.19 599 THR A O 1
ATOM 4805 N N . VAL A 1 600 ? -17.511 -21.903 5.764 1.00 87.25 600 VAL A N 1
ATOM 4806 C CA . VAL A 1 600 ? -17.019 -23.199 6.281 1.00 87.25 600 VAL A CA 1
ATOM 4807 C C . VAL A 1 600 ? -16.111 -23.021 7.503 1.00 87.25 600 VAL A C 1
ATOM 4809 O O . VAL A 1 600 ? -16.296 -23.708 8.505 1.00 87.25 600 VAL A O 1
ATOM 4812 N N . GLY A 1 601 ? -15.158 -22.085 7.451 1.00 87.31 601 GLY A N 1
ATOM 4813 C CA . GLY A 1 601 ? -14.253 -21.794 8.568 1.00 87.31 601 GLY A CA 1
ATOM 4814 C C . GLY A 1 601 ? -14.987 -21.416 9.865 1.00 87.31 601 GLY A C 1
ATOM 4815 O O . GLY A 1 601 ? -14.820 -22.106 10.870 1.00 87.31 601 GLY A O 1
ATOM 4816 N N . PRO A 1 602 ? -15.840 -20.375 9.866 1.00 91.56 602 PRO A N 1
ATOM 4817 C CA . PRO A 1 602 ? -16.609 -19.982 11.047 1.00 91.56 602 PRO A CA 1
ATOM 4818 C C . PRO A 1 602 ? -17.530 -21.084 11.582 1.00 91.56 602 PRO A C 1
ATOM 4820 O O . PRO A 1 602 ? -17.647 -21.231 12.797 1.00 91.56 602 PRO A O 1
ATOM 4823 N N . MET A 1 603 ? -18.118 -21.907 10.704 1.00 94.31 603 MET A N 1
ATOM 4824 C CA . MET A 1 603 ? -18.913 -23.068 11.118 1.00 94.31 603 MET A CA 1
ATOM 4825 C C . MET A 1 603 ? -18.070 -24.104 11.869 1.00 94.31 603 MET A C 1
ATOM 4827 O O . MET A 1 603 ? -18.457 -24.541 12.952 1.00 94.31 603 MET A O 1
ATOM 4831 N N . ARG A 1 604 ? -16.880 -24.445 11.348 1.00 92.12 604 ARG A N 1
ATOM 4832 C CA . ARG A 1 604 ? -15.939 -25.342 12.043 1.00 92.12 604 ARG A CA 1
ATOM 4833 C C . ARG A 1 604 ? -15.491 -24.763 13.381 1.00 92.12 604 ARG A C 1
ATOM 4835 O O . ARG A 1 604 ? -15.367 -25.507 14.348 1.00 92.12 604 ARG A O 1
ATOM 4842 N N . ALA A 1 605 ? -15.267 -23.451 13.456 1.00 92.62 605 ALA A N 1
ATOM 4843 C CA . ALA A 1 605 ? -14.865 -22.800 14.700 1.00 92.62 605 ALA A CA 1
ATOM 4844 C C . ALA A 1 605 ? -15.977 -22.864 15.758 1.00 92.62 605 ALA A C 1
ATOM 4846 O O . ALA A 1 605 ? -15.699 -23.205 16.905 1.00 92.62 605 ALA A O 1
ATOM 4847 N N . GLY A 1 606 ? -17.235 -22.628 15.364 1.00 94.88 606 GLY A N 1
ATOM 4848 C CA . GLY A 1 606 ? -18.394 -22.812 16.241 1.00 94.88 606 GLY A CA 1
ATOM 4849 C C . GLY A 1 606 ? -18.521 -24.251 16.752 1.00 94.88 606 GLY A C 1
ATOM 4850 O O . GLY A 1 606 ? -18.686 -24.464 17.952 1.00 94.88 606 GLY A O 1
ATOM 4851 N N . ALA A 1 607 ? -18.368 -25.238 15.865 1.00 93.62 607 ALA A N 1
ATOM 4852 C CA . ALA A 1 607 ? -18.442 -26.652 16.232 1.00 93.62 607 ALA A CA 1
ATOM 4853 C C . ALA A 1 607 ? -17.307 -27.074 17.179 1.00 93.62 607 ALA A C 1
ATOM 4855 O O . ALA A 1 607 ? -17.558 -27.727 18.191 1.00 93.62 607 ALA A O 1
ATOM 4856 N N . MET A 1 608 ? -16.075 -26.635 16.908 1.00 92.50 608 MET A N 1
ATOM 4857 C CA . MET A 1 608 ? -14.916 -26.908 17.760 1.00 92.50 608 MET A CA 1
ATOM 4858 C C . MET A 1 608 ? -15.057 -26.257 19.144 1.00 92.50 608 MET A C 1
ATOM 4860 O O . MET A 1 608 ? -14.809 -26.906 20.161 1.00 92.50 608 MET A O 1
ATOM 4864 N N . PHE A 1 609 ? -15.507 -25.001 19.207 1.00 94.69 609 PHE A N 1
ATOM 4865 C CA . PHE A 1 609 ? -15.765 -24.302 20.469 1.00 94.69 609 PHE A CA 1
ATOM 4866 C C . PHE A 1 609 ? -16.825 -25.027 21.311 1.00 94.69 609 PHE A C 1
ATOM 4868 O O . PHE A 1 609 ? -16.648 -25.245 22.511 1.00 94.69 609 PHE A O 1
ATOM 4875 N N . ARG A 1 610 ? -17.902 -25.487 20.665 1.00 93.38 610 ARG A N 1
ATOM 4876 C CA . ARG A 1 610 ? -18.946 -26.295 21.299 1.00 93.38 610 ARG A CA 1
ATOM 4877 C C . ARG A 1 610 ? -18.405 -27.621 21.836 1.00 93.38 610 ARG A C 1
ATOM 4879 O O . ARG A 1 610 ? -18.696 -27.980 22.975 1.00 93.38 610 ARG A O 1
ATOM 4886 N N . GLU A 1 611 ? -17.617 -28.353 21.053 1.00 92.38 611 GLU A N 1
ATOM 4887 C CA . GLU A 1 611 ? -17.003 -29.614 21.490 1.00 92.38 611 GLU A CA 1
ATOM 4888 C C . GLU A 1 611 ? -16.131 -29.422 22.735 1.00 92.38 611 GLU A C 1
ATOM 4890 O O . GLU A 1 611 ? -16.170 -30.251 23.646 1.00 92.38 611 GLU A O 1
ATOM 4895 N N . ARG A 1 612 ? -15.414 -28.296 22.834 1.00 91.56 612 ARG A N 1
ATOM 4896 C CA . ARG A 1 612 ? -14.646 -27.952 24.037 1.00 91.56 612 ARG A CA 1
ATOM 4897 C C . ARG A 1 612 ? -15.529 -27.723 25.261 1.00 91.56 612 ARG A C 1
ATOM 4899 O O . ARG A 1 612 ? -15.182 -28.203 26.338 1.00 91.56 612 ARG A O 1
ATOM 4906 N N . LEU A 1 613 ? -16.663 -27.042 25.108 1.00 91.44 613 LEU A N 1
ATOM 4907 C CA . LEU A 1 613 ? -17.630 -26.855 26.196 1.00 91.44 613 LEU A CA 1
ATOM 4908 C C . LEU A 1 613 ? -18.245 -28.184 26.652 1.00 91.44 613 LEU A C 1
ATOM 4910 O O . LEU A 1 613 ? -18.421 -28.399 27.852 1.00 91.44 613 LEU A O 1
ATOM 4914 N N . VAL A 1 614 ? -18.530 -29.095 25.716 1.00 90.81 614 VAL A N 1
ATOM 4915 C CA . VAL A 1 614 ? -19.003 -30.454 26.030 1.00 90.81 614 VAL A CA 1
ATOM 4916 C C . VAL A 1 614 ? -17.926 -31.240 26.777 1.00 90.81 614 VAL A C 1
ATOM 4918 O O . VAL A 1 614 ? -18.214 -31.833 27.815 1.00 90.81 614 VAL A O 1
ATOM 4921 N N . ALA A 1 615 ? -16.678 -31.212 26.302 1.00 89.00 615 ALA A N 1
ATOM 4922 C CA . ALA A 1 615 ? -15.559 -31.903 26.942 1.00 89.00 615 ALA A CA 1
ATOM 4923 C C . ALA A 1 615 ? -15.272 -31.376 28.361 1.00 89.00 615 ALA A C 1
ATOM 4925 O O . ALA A 1 615 ? -14.918 -32.154 29.246 1.00 89.00 615 ALA A O 1
ATOM 4926 N N . ALA A 1 616 ? -15.473 -30.076 28.597 1.00 87.88 616 ALA A N 1
ATOM 4927 C CA . ALA A 1 616 ? -15.363 -29.451 29.915 1.00 87.88 616 ALA A CA 1
ATOM 4928 C C . ALA A 1 616 ? -16.596 -29.674 30.818 1.00 87.88 616 ALA A C 1
ATOM 4930 O O . ALA A 1 616 ? -16.562 -29.309 31.989 1.00 87.88 616 ALA A O 1
ATOM 4931 N N . SER A 1 617 ? -17.669 -30.298 30.309 1.00 88.56 617 SER A N 1
ATOM 4932 C CA . SER A 1 617 ? -18.974 -30.417 30.989 1.00 88.56 617 SER A CA 1
ATOM 4933 C C . SER A 1 617 ? -19.603 -29.066 31.371 1.00 88.56 617 SER A C 1
ATOM 4935 O O . SER A 1 617 ? -20.391 -28.986 32.311 1.00 88.56 617 SER A O 1
ATOM 4937 N N . ASP A 1 618 ? -19.272 -28.005 30.632 1.00 89.50 618 ASP A N 1
ATOM 4938 C CA . ASP A 1 618 ? -19.730 -26.637 30.897 1.00 89.50 618 ASP A CA 1
ATOM 4939 C C . ASP A 1 618 ? -20.912 -26.214 30.017 1.00 89.50 618 ASP A C 1
ATOM 4941 O O . ASP A 1 618 ? -21.567 -25.224 30.334 1.00 89.50 618 ASP A O 1
ATOM 4945 N N . LEU A 1 619 ? -21.234 -26.965 28.952 1.00 88.31 619 LEU A N 1
ATOM 4946 C CA . LEU A 1 619 ? -22.306 -26.605 28.012 1.00 88.31 619 LEU A CA 1
ATOM 4947 C C . LEU A 1 619 ? -23.663 -26.387 28.709 1.00 88.31 619 LEU A C 1
ATOM 4949 O O . LEU A 1 619 ? -24.343 -25.410 28.419 1.00 88.31 619 LEU A O 1
ATOM 4953 N N . GLU A 1 620 ? -24.027 -27.236 29.678 1.00 88.56 620 GLU A N 1
ATOM 4954 C CA . GLU A 1 620 ? -25.291 -27.115 30.432 1.00 88.56 620 GLU A CA 1
ATOM 4955 C C . GLU A 1 620 ? -25.353 -25.871 31.337 1.00 88.56 620 GLU A C 1
ATOM 4957 O O . GLU A 1 620 ? -26.429 -25.488 31.794 1.00 88.56 620 GLU A O 1
ATOM 4962 N N . ARG A 1 621 ? -24.204 -25.248 31.626 1.00 90.81 621 ARG A N 1
ATOM 4963 C CA . ARG A 1 621 ? -24.100 -24.048 32.467 1.00 90.81 621 ARG A CA 1
ATOM 4964 C C . ARG A 1 621 ? -24.163 -22.760 31.653 1.00 90.81 621 ARG A C 1
ATOM 4966 O O . ARG A 1 621 ? -24.302 -21.694 32.247 1.00 90.81 621 ARG A O 1
ATOM 4973 N N . VAL A 1 622 ? -24.018 -22.832 30.330 1.00 93.62 622 VAL A N 1
ATOM 4974 C CA . VAL A 1 622 ? -23.976 -21.647 29.471 1.00 93.62 622 VAL A CA 1
ATOM 4975 C C . VAL A 1 622 ? -25.333 -20.950 29.494 1.00 93.62 622 VAL A C 1
ATOM 4977 O O . VAL A 1 622 ? -26.369 -21.553 29.238 1.00 93.62 622 VAL A O 1
ATOM 4980 N N . THR A 1 623 ? -25.316 -19.653 29.787 1.00 93.69 623 THR A N 1
ATOM 4981 C CA . THR A 1 623 ? -26.507 -18.787 29.759 1.00 93.69 623 THR A CA 1
ATOM 4982 C C . THR A 1 623 ? -26.501 -17.823 28.581 1.00 93.69 623 THR A C 1
ATOM 4984 O O . THR A 1 623 ? -27.546 -17.272 28.243 1.00 93.69 623 THR A O 1
ATOM 4987 N N . ARG A 1 624 ? -25.335 -17.612 27.957 1.00 94.12 624 ARG A N 1
ATOM 4988 C CA . ARG A 1 624 ? -25.154 -16.688 26.840 1.00 94.12 624 ARG A CA 1
ATOM 4989 C C . ARG A 1 624 ? -23.929 -17.060 26.009 1.00 94.12 624 ARG A C 1
ATOM 4991 O O . ARG A 1 624 ? -22.867 -17.339 26.564 1.00 94.12 624 ARG A O 1
ATOM 4998 N N . PHE A 1 625 ? -24.068 -17.015 24.688 1.00 95.50 625 PHE A N 1
ATOM 4999 C CA . PHE A 1 625 ? -22.944 -17.038 23.753 1.00 95.50 625 PHE A CA 1
ATOM 5000 C C . PHE A 1 625 ? -22.659 -15.619 23.272 1.00 95.50 625 PHE A C 1
ATOM 5002 O O . PHE A 1 625 ? -23.590 -14.855 23.052 1.00 95.50 625 PHE A O 1
ATOM 5009 N N . VAL A 1 626 ? -21.389 -15.272 23.085 1.00 94.50 626 VAL A N 1
ATOM 5010 C CA . VAL A 1 626 ? -20.967 -14.014 22.465 1.00 94.50 626 VAL A CA 1
ATOM 5011 C C . VAL A 1 626 ? -20.060 -14.347 21.291 1.00 94.50 626 VAL A C 1
ATOM 5013 O O . VAL A 1 626 ? -19.009 -14.969 21.448 1.00 94.50 626 VAL A O 1
ATOM 5016 N N . VAL A 1 627 ? -20.473 -13.923 20.103 1.00 95.94 627 VAL A N 1
ATOM 5017 C CA . VAL A 1 627 ? -19.755 -14.113 18.846 1.00 95.94 627 VAL A CA 1
ATOM 5018 C C . VAL A 1 627 ? -19.217 -12.764 18.410 1.00 95.94 627 VAL A C 1
ATOM 5020 O O . VAL A 1 627 ? -19.979 -11.825 18.211 1.00 95.94 627 VAL A O 1
ATOM 5023 N N . ARG A 1 628 ? -17.909 -12.643 18.210 1.00 93.31 628 ARG A N 1
ATOM 5024 C CA . ARG A 1 628 ? -17.305 -11.430 17.656 1.00 93.31 628 ARG A CA 1
ATOM 5025 C C . ARG A 1 628 ? -16.582 -11.758 16.361 1.00 93.31 628 ARG A C 1
ATOM 5027 O O . ARG A 1 628 ? -15.498 -12.337 16.377 1.00 93.31 628 ARG A O 1
ATOM 5034 N N . LEU A 1 629 ? -17.179 -11.360 15.243 1.00 88.31 629 LEU A N 1
ATOM 5035 C CA . LEU A 1 629 ? -16.552 -11.420 13.925 1.00 88.31 629 LEU A CA 1
ATOM 5036 C C . LEU A 1 629 ? -15.587 -10.237 13.799 1.00 88.31 629 LEU A C 1
ATOM 5038 O O . LEU A 1 629 ? -15.932 -9.115 14.175 1.00 88.31 629 LEU A O 1
ATOM 5042 N N . GLN A 1 630 ? -14.377 -10.465 13.298 1.00 80.19 630 GLN A N 1
ATOM 5043 C CA . GLN A 1 630 ? -13.316 -9.459 13.238 1.00 80.19 630 GLN A CA 1
ATOM 5044 C C . GLN A 1 630 ? -12.707 -9.372 11.831 1.00 80.19 630 GLN A C 1
ATOM 5046 O O . GLN A 1 630 ? -12.694 -10.345 11.075 1.00 80.19 630 GLN A O 1
ATOM 5051 N N . GLY A 1 631 ? -12.218 -8.187 11.464 1.00 71.75 631 GLY A N 1
ATOM 5052 C CA . GLY A 1 631 ? -11.566 -7.938 10.180 1.00 71.75 631 GLY A CA 1
ATOM 5053 C C . GLY A 1 631 ? -12.486 -8.152 8.971 1.00 71.75 631 GLY A C 1
ATOM 5054 O O . GLY A 1 631 ? -13.631 -7.696 8.945 1.00 71.75 631 GLY A O 1
ATOM 5055 N N . SER A 1 632 ? -11.990 -8.863 7.962 1.00 67.31 632 SER A N 1
ATOM 5056 C CA . SER A 1 632 ? -12.732 -9.230 6.744 1.00 67.31 632 SER A CA 1
ATOM 5057 C C . SER A 1 632 ? -14.019 -10.007 7.034 1.00 67.31 632 SER A C 1
ATOM 5059 O O . SER A 1 632 ? -15.038 -9.785 6.374 1.00 67.31 632 SER A O 1
ATOM 5061 N N . LEU A 1 633 ? -13.982 -10.851 8.073 1.00 75.56 633 LEU A N 1
ATOM 5062 C CA . LEU A 1 633 ? -15.082 -11.709 8.482 1.00 75.56 633 LEU A CA 1
ATOM 5063 C C . LEU A 1 633 ? -16.257 -10.878 8.991 1.00 75.56 633 LEU A C 1
ATOM 5065 O O . LEU A 1 633 ? -17.407 -11.251 8.802 1.00 75.56 633 LEU A O 1
ATOM 5069 N N . ALA A 1 634 ? -15.980 -9.715 9.581 1.00 76.19 634 ALA A N 1
ATOM 5070 C CA . ALA A 1 634 ? -17.015 -8.747 9.908 1.00 76.19 634 ALA A CA 1
ATOM 5071 C C . ALA A 1 634 ? -17.413 -7.878 8.708 1.00 76.19 634 ALA A C 1
ATOM 5073 O O . ALA A 1 634 ? -18.596 -7.600 8.534 1.00 76.19 634 ALA A O 1
ATOM 5074 N N . ALA A 1 635 ? -16.458 -7.460 7.874 1.00 64.25 635 ALA A N 1
ATOM 5075 C CA . ALA A 1 635 ? -16.727 -6.552 6.758 1.00 64.25 635 ALA A CA 1
ATOM 5076 C C . ALA A 1 635 ? -17.627 -7.175 5.676 1.00 64.25 635 ALA A C 1
ATOM 5078 O O . ALA A 1 635 ? -18.512 -6.507 5.145 1.00 64.25 635 ALA A O 1
ATOM 5079 N N . THR A 1 636 ? -17.419 -8.456 5.362 1.00 71.31 636 THR A N 1
ATOM 5080 C CA . THR A 1 636 ? -18.156 -9.162 4.299 1.00 71.31 636 THR A CA 1
ATOM 5081 C C . THR A 1 636 ? -19.013 -10.315 4.820 1.00 71.31 636 THR A C 1
ATOM 5083 O O . THR A 1 636 ? -19.718 -10.957 4.042 1.00 71.31 636 THR A O 1
ATOM 5086 N N . GLY A 1 637 ? -18.990 -10.583 6.131 1.00 75.06 637 GLY A N 1
ATOM 5087 C CA . GLY A 1 637 ? -19.585 -11.787 6.711 1.00 75.06 637 GLY A CA 1
ATOM 5088 C C . GLY A 1 637 ? -21.084 -11.930 6.491 1.00 75.06 637 GLY A C 1
ATOM 5089 O O . GLY A 1 637 ? -21.559 -13.043 6.306 1.00 75.06 637 GLY A O 1
ATOM 5090 N N . ILE A 1 638 ? -21.834 -10.825 6.431 1.00 79.31 638 ILE A N 1
ATOM 5091 C CA . ILE A 1 638 ? -23.279 -10.874 6.150 1.00 79.31 638 ILE A CA 1
ATOM 5092 C C . ILE A 1 638 ? -23.533 -11.447 4.749 1.00 79.31 638 ILE A C 1
ATOM 5094 O O . ILE A 1 638 ? -24.336 -12.360 4.594 1.00 79.31 638 ILE A O 1
ATOM 5098 N N . GLY A 1 639 ? -22.803 -10.971 3.733 1.00 71.62 639 GLY A N 1
ATOM 5099 C CA . GLY A 1 639 ? -22.925 -11.485 2.364 1.00 71.62 639 GLY A CA 1
ATOM 5100 C C . GLY A 1 639 ? -22.476 -12.943 2.218 1.00 71.62 639 GLY A C 1
ATOM 5101 O O . GLY A 1 639 ? -22.915 -13.641 1.308 1.00 71.62 639 GLY A O 1
ATOM 5102 N N . HIS A 1 640 ? -21.634 -13.418 3.134 1.00 79.50 640 HIS A N 1
ATOM 5103 C CA . HIS A 1 640 ? -21.122 -14.783 3.149 1.00 79.50 640 HIS A CA 1
ATOM 5104 C C . HIS A 1 640 ? -21.870 -15.734 4.094 1.00 79.50 640 HIS A C 1
ATOM 5106 O O . HIS A 1 640 ? -21.493 -16.905 4.186 1.00 79.50 640 HIS A O 1
ATOM 5112 N N . GLY A 1 641 ? -22.897 -15.260 4.806 1.00 86.38 641 GLY A N 1
ATOM 5113 C CA . GLY A 1 641 ? -23.607 -16.063 5.804 1.00 86.38 641 GLY A CA 1
ATOM 5114 C C . GLY A 1 641 ? -22.727 -16.463 6.994 1.00 86.38 641 GLY A C 1
ATOM 5115 O O . GLY A 1 641 ? -22.938 -17.517 7.584 1.00 86.38 641 GLY A O 1
ATOM 5116 N N . SER A 1 642 ? -21.711 -15.668 7.354 1.00 90.69 642 SER A N 1
ATOM 5117 C CA . SER A 1 642 ? -20.845 -15.972 8.506 1.00 90.69 642 SER A CA 1
ATOM 5118 C C . SER A 1 642 ? -21.602 -16.086 9.834 1.00 90.69 642 SER A C 1
ATOM 5120 O O . SER A 1 642 ? -21.294 -17.009 10.586 1.00 90.69 642 SER A O 1
ATOM 5122 N N . PRO A 1 643 ? -22.582 -15.214 10.154 1.00 91.44 643 PRO A N 1
ATOM 5123 C CA . PRO A 1 643 ? -23.353 -15.344 11.391 1.00 91.44 643 PRO A CA 1
ATOM 5124 C C . PRO A 1 643 ? -24.128 -16.665 11.448 1.00 91.44 643 PRO A C 1
ATOM 5126 O O . PRO A 1 643 ? -24.001 -17.414 12.413 1.00 91.44 643 PRO A O 1
ATOM 5129 N N . ASP A 1 644 ? -24.851 -16.973 10.369 1.00 92.06 644 ASP A N 1
ATOM 5130 C CA . ASP A 1 644 ? -25.596 -18.220 10.162 1.00 92.06 644 ASP A CA 1
ATOM 5131 C C . ASP A 1 644 ? -24.698 -19.453 10.335 1.00 92.06 644 ASP A C 1
ATOM 5133 O O . ASP A 1 644 ? -25.018 -20.391 11.067 1.00 92.06 644 ASP A O 1
ATOM 5137 N N . ALA A 1 645 ? -23.515 -19.416 9.723 1.00 93.12 645 ALA A N 1
ATOM 5138 C CA . ALA A 1 645 ? -22.523 -20.473 9.816 1.00 93.12 645 ALA A CA 1
ATOM 5139 C C . ALA A 1 645 ? -22.019 -20.698 11.251 1.00 93.12 645 ALA A C 1
ATOM 5141 O O . ALA A 1 645 ? -21.933 -21.845 11.693 1.00 93.12 645 ALA A O 1
ATOM 5142 N N . VAL A 1 646 ? -21.711 -19.629 11.997 1.00 95.06 646 VAL A N 1
ATOM 5143 C CA . VAL A 1 646 ? -21.293 -19.746 13.406 1.00 95.06 646 VAL A CA 1
ATOM 5144 C C . VAL A 1 646 ? -22.421 -20.328 14.255 1.00 95.06 646 VAL A C 1
ATOM 5146 O O . VAL A 1 646 ? -22.163 -21.229 15.049 1.00 95.06 646 VAL A O 1
ATOM 5149 N N . ILE A 1 647 ? -23.664 -19.875 14.062 1.00 94.75 647 ILE A N 1
ATOM 5150 C CA . ILE A 1 647 ? -24.842 -20.405 14.769 1.00 94.75 647 ILE A CA 1
ATOM 5151 C C . ILE A 1 647 ? -25.004 -21.907 14.496 1.00 94.75 647 ILE A C 1
ATOM 5153 O O . ILE A 1 647 ? -25.165 -22.694 15.430 1.00 94.75 647 ILE A O 1
ATOM 5157 N N . ALA A 1 648 ? -24.915 -22.328 13.232 1.00 94.19 648 ALA A N 1
ATOM 5158 C CA . ALA A 1 648 ? -24.988 -23.738 12.856 1.00 94.19 648 ALA A CA 1
ATOM 5159 C C . ALA A 1 648 ? -23.866 -24.564 13.511 1.00 94.19 648 ALA A C 1
ATOM 5161 O O . ALA A 1 648 ? -24.122 -25.650 14.037 1.00 94.19 648 ALA A O 1
ATOM 5162 N N . GLY A 1 649 ? -22.643 -24.027 13.543 1.00 94.62 649 GLY A N 1
ATOM 5163 C CA . GLY A 1 649 ? -21.510 -24.635 14.240 1.00 94.62 649 GLY A CA 1
ATOM 5164 C C . GLY A 1 649 ? -21.749 -24.780 15.745 1.00 94.62 649 GLY A C 1
ATOM 5165 O O . GLY A 1 649 ? -21.533 -25.852 16.303 1.00 94.62 649 GLY A O 1
ATOM 5166 N N . LEU A 1 650 ? -22.272 -23.743 16.406 1.00 94.38 650 LEU A N 1
ATOM 5167 C CA . LEU A 1 650 ? -22.610 -23.778 17.835 1.00 94.38 650 LEU A CA 1
ATOM 5168 C C . LEU A 1 650 ? -23.730 -24.781 18.171 1.00 94.38 650 LEU A C 1
ATOM 5170 O O . LEU A 1 650 ? -23.784 -25.255 19.300 1.00 94.38 650 LEU A O 1
ATOM 5174 N N . ARG A 1 651 ? -24.562 -25.175 17.195 1.00 93.19 651 ARG A N 1
ATOM 5175 C CA . ARG A 1 651 ? -25.527 -26.295 17.298 1.00 93.19 651 ARG A CA 1
ATOM 5176 C C . ARG A 1 651 ? -24.904 -27.676 17.035 1.00 93.19 651 ARG A C 1
ATOM 5178 O O . ARG A 1 651 ? -25.596 -28.691 17.030 1.00 93.19 651 ARG A O 1
ATOM 5185 N N . GLY A 1 652 ? -23.600 -27.732 16.772 1.00 91.19 652 GLY A N 1
ATOM 5186 C CA . GLY A 1 652 ? -22.859 -28.964 16.499 1.00 91.19 652 GLY A CA 1
ATOM 5187 C C . GLY A 1 652 ? -23.021 -29.493 15.074 1.00 91.19 652 GLY A C 1
ATOM 5188 O O . GLY A 1 652 ? -22.695 -30.651 14.814 1.00 91.19 652 GLY A O 1
ATOM 5189 N N . LEU A 1 653 ? -23.529 -28.678 14.145 1.00 93.31 653 LEU A N 1
ATOM 5190 C CA . LEU A 1 653 ? -23.612 -29.054 12.738 1.00 93.31 653 LEU A CA 1
ATOM 5191 C C . LEU A 1 653 ? -22.226 -28.946 12.090 1.00 93.31 653 LEU A C 1
ATOM 5193 O O . LEU A 1 653 ? -21.508 -27.970 12.296 1.00 93.31 653 LEU A O 1
ATOM 5197 N N . GLN A 1 654 ? -21.875 -29.936 11.268 1.00 90.38 654 GLN A N 1
ATOM 5198 C CA . GLN A 1 654 ? -20.596 -29.984 10.554 1.00 90.38 654 GLN A CA 1
ATOM 5199 C C . GLN A 1 654 ? -20.785 -29.609 9.082 1.00 90.38 654 GLN A C 1
ATOM 5201 O O . GLN A 1 654 ? -21.728 -30.108 8.450 1.00 90.38 654 GLN A O 1
ATOM 5206 N N . PRO A 1 655 ? -19.923 -28.753 8.504 1.00 89.38 655 PRO A N 1
ATOM 5207 C CA . PRO A 1 655 ? -20.119 -28.254 7.152 1.00 89.38 655 PRO A CA 1
ATOM 5208 C C . PRO A 1 655 ? -20.142 -29.372 6.118 1.00 89.38 655 PRO A C 1
ATOM 5210 O O . PRO A 1 655 ? -20.866 -29.225 5.145 1.00 89.38 655 PRO A O 1
ATOM 5213 N N . GLU A 1 656 ? -19.437 -30.487 6.319 1.00 86.38 656 GLU A N 1
ATOM 5214 C CA . GLU A 1 656 ? -19.349 -31.631 5.401 1.00 86.38 656 GLU A CA 1
ATOM 5215 C C . GLU A 1 656 ? -20.670 -32.410 5.295 1.00 86.38 656 GLU A C 1
ATOM 5217 O O . GLU A 1 656 ? -20.976 -32.953 4.234 1.00 86.38 656 GLU A O 1
ATOM 5222 N N . THR A 1 657 ? -21.458 -32.463 6.375 1.00 87.81 657 THR A N 1
ATOM 5223 C CA . THR A 1 657 ? -22.636 -33.345 6.493 1.00 87.81 657 THR A CA 1
ATOM 5224 C C . THR A 1 657 ? -23.958 -32.610 6.687 1.00 87.81 657 THR A C 1
ATOM 5226 O O . THR A 1 657 ? -25.010 -33.240 6.622 1.00 87.81 657 THR A O 1
ATOM 5229 N N . VAL A 1 658 ? -23.927 -31.307 6.974 1.00 90.31 658 VAL A N 1
ATOM 5230 C CA . VAL A 1 658 ? -25.135 -30.518 7.246 1.00 90.31 658 VAL A CA 1
ATOM 5231 C C . VAL A 1 658 ? -26.069 -30.479 6.032 1.00 90.31 658 VAL A C 1
ATOM 5233 O O . VAL A 1 658 ? -25.620 -30.409 4.888 1.00 90.31 658 VAL A O 1
ATOM 5236 N N . ASP A 1 659 ? -27.378 -30.479 6.258 1.00 88.88 659 ASP A N 1
ATOM 5237 C CA . ASP A 1 659 ? -28.319 -30.071 5.216 1.00 88.88 659 ASP A CA 1
ATOM 5238 C C . ASP A 1 659 ? -28.192 -28.547 5.016 1.00 88.88 659 ASP A C 1
ATOM 5240 O O . ASP A 1 659 ? -28.439 -27.807 5.971 1.00 88.88 659 ASP A O 1
ATOM 5244 N N . PRO A 1 660 ? -27.787 -28.045 3.829 1.00 88.19 660 PRO A N 1
ATOM 5245 C CA . PRO A 1 660 ? -27.611 -26.610 3.611 1.00 88.19 660 PRO A CA 1
ATOM 5246 C C . PRO A 1 660 ? -28.847 -25.767 3.953 1.00 88.19 660 PRO A C 1
ATOM 5248 O O . PRO A 1 660 ? -28.692 -24.614 4.347 1.00 88.19 660 PRO A O 1
ATOM 5251 N N . ASP A 1 661 ? -30.058 -26.328 3.855 1.00 86.69 661 ASP A N 1
ATOM 5252 C CA . ASP A 1 661 ? -31.298 -25.620 4.205 1.00 86.69 661 ASP A CA 1
ATOM 5253 C C . ASP A 1 661 ? -31.442 -25.340 5.717 1.00 86.69 661 ASP A C 1
ATOM 5255 O O . ASP A 1 661 ? -32.277 -24.529 6.107 1.00 86.69 661 ASP A O 1
ATOM 5259 N N . LEU A 1 662 ? -30.623 -25.967 6.572 1.00 86.62 662 LEU A N 1
ATOM 5260 C CA . LEU A 1 662 ? -30.611 -25.747 8.026 1.00 86.62 662 LEU A CA 1
ATOM 5261 C C . LEU A 1 662 ? -29.633 -24.659 8.488 1.00 86.62 662 LEU A C 1
ATOM 5263 O O . LEU A 1 662 ? -29.589 -24.358 9.680 1.00 86.62 662 LEU A O 1
ATOM 5267 N N . VAL A 1 663 ? -28.808 -24.119 7.586 1.00 87.62 663 VAL A N 1
ATOM 5268 C CA . VAL A 1 663 ? -27.777 -23.131 7.941 1.00 87.62 663 VAL A CA 1
ATOM 5269 C C . VAL A 1 663 ? -28.274 -21.708 7.714 1.00 87.62 663 VAL A C 1
ATOM 5271 O O . VAL A 1 663 ? -28.066 -20.853 8.565 1.00 87.62 663 VAL A O 1
ATOM 5274 N N . HIS A 1 664 ? -28.937 -21.452 6.586 1.00 83.69 664 HIS A N 1
ATOM 5275 C CA . HIS A 1 664 ? -29.269 -20.092 6.148 1.00 83.69 664 HIS A CA 1
ATOM 5276 C C . HIS A 1 664 ? -30.535 -19.537 6.815 1.00 83.69 664 HIS A C 1
ATOM 5278 O O . HIS A 1 664 ? -31.530 -20.248 6.957 1.00 83.69 664 HIS A O 1
ATOM 5284 N N . GLY A 1 665 ? -30.531 -18.234 7.118 1.00 83.31 665 GLY A N 1
ATOM 5285 C CA . GLY A 1 665 ? -31.733 -17.469 7.476 1.00 83.31 665 GLY A CA 1
ATOM 5286 C C . GLY A 1 665 ? -31.946 -17.218 8.971 1.00 83.31 665 GLY A C 1
ATOM 5287 O O . GLY A 1 665 ? -32.935 -16.583 9.335 1.00 83.31 665 GLY A O 1
ATOM 5288 N N . GLU A 1 666 ? -31.043 -17.657 9.850 1.00 88.00 666 GLU A N 1
ATOM 5289 C CA . GLU A 1 666 ? -31.134 -17.348 11.285 1.00 88.00 666 GLU A CA 1
ATOM 5290 C C . GLU A 1 666 ? -30.753 -15.888 11.567 1.00 88.00 666 GLU A C 1
ATOM 5292 O O . GLU A 1 666 ? -31.369 -15.235 12.410 1.00 88.00 666 GLU A O 1
ATOM 5297 N N . TRP A 1 667 ? -29.800 -15.335 10.816 1.00 89.44 667 TRP A N 1
ATOM 5298 C CA . TRP A 1 667 ? -29.421 -13.929 10.881 1.00 89.44 667 TRP A CA 1
ATOM 5299 C C . TRP A 1 667 ? -30.583 -13.002 10.521 1.00 89.44 667 TRP A C 1
ATOM 5301 O O . TRP A 1 667 ? -30.823 -12.034 11.236 1.00 89.44 667 TRP A O 1
ATOM 5311 N N . ASP A 1 668 ? -31.352 -13.319 9.476 1.00 86.25 668 ASP A N 1
ATOM 5312 C CA . ASP A 1 668 ? -32.519 -12.519 9.078 1.00 86.25 668 ASP A CA 1
ATOM 5313 C C . ASP A 1 668 ? -33.597 -12.505 10.175 1.00 86.25 668 ASP A C 1
ATOM 5315 O O . ASP A 1 668 ? -34.260 -11.491 10.402 1.00 86.25 668 ASP A O 1
ATOM 5319 N N . ARG A 1 669 ? -33.751 -13.616 10.904 1.00 88.50 669 ARG A N 1
ATOM 5320 C CA . ARG A 1 669 ? -34.678 -13.720 12.041 1.00 88.50 669 ARG A CA 1
ATOM 5321 C C . ARG A 1 669 ? -34.193 -12.916 13.243 1.00 88.50 669 ARG A C 1
ATOM 5323 O O . ARG A 1 669 ? -34.981 -12.187 13.844 1.00 88.50 669 ARG A O 1
ATOM 5330 N N . LEU A 1 670 ? -32.899 -12.995 13.559 1.00 88.94 670 LEU A N 1
ATOM 5331 C CA . LEU A 1 670 ? -32.273 -12.142 14.572 1.00 88.94 670 LEU A CA 1
ATOM 5332 C C . LEU A 1 670 ? -32.402 -10.652 14.217 1.00 88.94 670 LEU A C 1
ATOM 5334 O O . LEU A 1 670 ? -32.696 -9.836 15.091 1.00 88.94 670 LEU A O 1
ATOM 5338 N N . ASP A 1 671 ? -32.232 -10.289 12.942 1.00 85.12 671 ASP A N 1
ATOM 5339 C CA . ASP A 1 671 ? -32.371 -8.912 12.456 1.00 85.12 671 ASP A CA 1
ATOM 5340 C C . ASP A 1 671 ? -33.817 -8.402 12.549 1.00 85.12 671 ASP A C 1
ATOM 5342 O O . ASP A 1 671 ? -34.049 -7.243 12.897 1.00 85.12 671 ASP A O 1
ATOM 5346 N N . ALA A 1 672 ? -34.796 -9.292 12.359 1.00 87.56 672 ALA A N 1
ATOM 5347 C CA . ALA A 1 672 ? -36.214 -9.029 12.605 1.00 87.56 672 ALA A CA 1
ATOM 5348 C C . ALA A 1 672 ? -36.582 -8.918 14.103 1.00 87.56 672 ALA A C 1
ATOM 5350 O O . ALA A 1 672 ? -37.738 -8.634 14.433 1.00 87.56 672 ALA A O 1
ATOM 5351 N N . GLY A 1 673 ? -35.617 -9.105 15.011 1.00 86.12 673 GLY A N 1
ATOM 5352 C CA . GLY A 1 673 ? -35.797 -9.014 16.460 1.00 86.12 673 GLY A CA 1
ATOM 5353 C C . GLY A 1 673 ? -36.296 -10.303 17.117 1.00 86.12 673 GLY A C 1
ATOM 5354 O O . GLY A 1 673 ? -36.731 -10.262 18.269 1.00 86.12 673 GLY A O 1
ATOM 5355 N N . GLU A 1 674 ? -36.261 -11.438 16.412 1.00 91.81 674 GLU A N 1
ATOM 5356 C CA . GLU A 1 674 ? -36.535 -12.742 17.017 1.00 91.81 674 GLU A CA 1
ATOM 5357 C C . GLU A 1 674 ? -35.377 -13.185 17.924 1.00 91.81 674 GLU A C 1
ATOM 5359 O O . GLU A 1 674 ? -34.232 -12.755 17.790 1.00 91.81 674 GLU A O 1
ATOM 5364 N N . THR A 1 675 ? -35.683 -14.078 18.862 1.00 91.12 675 THR A N 1
ATOM 5365 C CA . THR A 1 675 ? -34.686 -14.800 19.659 1.00 91.12 675 THR A CA 1
ATOM 5366 C C . THR A 1 675 ? -34.563 -16.210 19.103 1.00 91.12 675 THR A C 1
ATOM 5368 O O . THR A 1 675 ? -35.581 -16.879 18.904 1.00 91.12 675 THR A O 1
ATOM 5371 N N . ILE A 1 676 ? -33.336 -16.665 18.863 1.00 92.50 676 ILE A N 1
ATOM 5372 C CA . ILE A 1 676 ? -33.063 -18.018 18.365 1.00 92.50 676 ILE A CA 1
ATOM 5373 C C . ILE A 1 676 ? -32.539 -18.904 19.493 1.00 92.50 676 ILE A C 1
ATOM 5375 O O . ILE A 1 676 ? -31.839 -18.436 20.389 1.00 92.50 676 ILE A O 1
ATOM 5379 N N . ASP A 1 677 ? -32.881 -20.189 19.443 1.00 91.56 677 ASP A N 1
ATOM 5380 C CA . ASP A 1 677 ? -32.352 -21.195 20.365 1.00 91.56 677 ASP A CA 1
ATOM 5381 C C . ASP A 1 677 ? -31.081 -21.831 19.784 1.00 91.56 677 ASP A C 1
ATOM 5383 O O . ASP A 1 677 ? -31.061 -22.278 18.625 1.00 91.56 677 ASP A O 1
ATOM 5387 N N . VAL A 1 678 ? -30.016 -21.847 20.584 1.00 90.38 678 VAL A N 1
ATOM 5388 C CA . VAL A 1 678 ? -28.737 -22.499 20.286 1.00 90.38 678 VAL A CA 1
ATOM 5389 C C . VAL A 1 678 ? -28.414 -23.430 21.450 1.00 90.38 678 VAL A C 1
ATOM 5391 O O . VAL A 1 678 ? -27.925 -22.987 22.484 1.00 90.38 678 VAL A O 1
ATOM 5394 N N . ASP A 1 679 ? -28.737 -24.717 21.298 1.00 84.19 679 ASP A N 1
ATOM 5395 C CA . ASP A 1 679 ? -28.557 -25.746 22.335 1.00 84.19 679 ASP A CA 1
ATOM 5396 C C . ASP A 1 679 ? -29.192 -25.376 23.695 1.00 84.19 679 ASP A C 1
ATOM 5398 O O . ASP A 1 679 ? -28.613 -25.606 24.756 1.00 84.19 679 ASP A O 1
ATOM 5402 N N . GLY A 1 680 ? -30.404 -24.806 23.682 1.00 84.50 680 GLY A N 1
ATOM 5403 C CA . GLY A 1 680 ? -31.109 -24.379 24.897 1.00 84.50 680 GLY A CA 1
ATOM 5404 C C . GLY A 1 680 ? -30.717 -22.990 25.416 1.00 84.50 680 GLY A C 1
ATOM 5405 O O . GLY A 1 680 ? -31.259 -22.549 26.433 1.00 84.50 680 GLY A O 1
ATOM 5406 N N . VAL A 1 681 ? -29.794 -22.295 24.740 1.00 90.56 681 VAL A N 1
ATOM 5407 C CA . VAL A 1 681 ? -29.387 -20.920 25.050 1.00 90.56 681 VAL A CA 1
ATOM 5408 C C . VAL A 1 681 ? -30.098 -19.950 24.111 1.00 90.56 681 VAL A C 1
ATOM 5410 O O . VAL A 1 681 ? -29.982 -20.040 22.888 1.00 90.56 681 VAL A O 1
ATOM 5413 N N . ALA A 1 682 ? -30.820 -18.995 24.696 1.00 92.25 682 ALA A N 1
ATOM 5414 C CA . ALA A 1 682 ? -31.476 -17.922 23.962 1.00 92.25 682 ALA A CA 1
ATOM 5415 C C . ALA A 1 682 ? -30.440 -16.908 23.456 1.00 92.25 682 ALA A C 1
ATOM 5417 O O . ALA A 1 682 ? -29.737 -16.289 24.253 1.00 92.25 682 ALA A O 1
ATOM 5418 N N . MET A 1 683 ? -30.374 -16.721 22.141 1.00 93.88 683 MET A N 1
ATOM 5419 C CA . MET A 1 683 ? -29.436 -15.819 21.479 1.00 93.88 683 MET A CA 1
ATOM 5420 C C . MET A 1 683 ? -30.182 -14.706 20.735 1.00 93.88 683 MET A C 1
ATOM 5422 O O . MET A 1 683 ? -31.229 -14.930 20.118 1.00 93.88 683 MET A O 1
ATOM 5426 N N . THR A 1 684 ? -29.641 -13.494 20.810 1.00 93.19 684 THR A N 1
ATOM 5427 C CA . THR A 1 684 ? -30.189 -12.267 20.222 1.00 93.19 684 THR A CA 1
ATOM 5428 C C . THR A 1 684 ? -29.192 -11.623 19.259 1.00 93.19 684 THR A C 1
ATOM 5430 O O . THR A 1 684 ? -28.028 -12.012 19.188 1.00 93.19 684 THR A O 1
ATOM 5433 N N . LYS A 1 685 ? -29.630 -10.604 18.510 1.00 90.56 685 LYS A N 1
ATOM 5434 C CA . LYS A 1 685 ? -28.757 -9.873 17.580 1.00 90.56 685 LYS A CA 1
ATOM 5435 C C . LYS A 1 685 ? -27.528 -9.265 18.271 1.00 90.56 685 LYS A C 1
ATOM 5437 O O . LYS A 1 685 ? -26.444 -9.290 17.697 1.00 90.56 685 LYS A O 1
ATOM 5442 N N . ASP A 1 686 ? -27.686 -8.763 19.496 1.00 90.31 686 ASP A N 1
ATOM 5443 C CA . ASP A 1 686 ? -26.617 -8.095 20.256 1.00 90.31 686 ASP A CA 1
ATOM 5444 C C . ASP A 1 686 ? -25.507 -9.059 20.715 1.00 90.31 686 ASP A C 1
ATOM 5446 O O . ASP A 1 686 ? -24.425 -8.629 21.120 1.00 90.31 686 ASP A O 1
ATOM 5450 N N . ASP A 1 687 ? -25.755 -10.366 20.623 1.00 93.00 687 ASP A N 1
ATOM 5451 C CA . ASP A 1 687 ? -24.783 -11.411 20.928 1.00 93.00 687 ASP A CA 1
ATOM 5452 C C . ASP A 1 687 ? -23.815 -11.678 19.762 1.00 93.00 687 ASP A C 1
ATOM 5454 O O . ASP A 1 687 ? -22.793 -12.335 19.959 1.00 93.00 687 ASP A O 1
ATOM 5458 N N . ILE A 1 688 ? -24.087 -11.133 18.566 1.00 94.12 688 ILE A N 1
ATOM 5459 C CA . ILE A 1 688 ? -23.176 -11.154 17.413 1.00 94.12 688 ILE A CA 1
ATOM 5460 C C . ILE A 1 688 ? -22.634 -9.748 17.149 1.00 94.12 688 ILE A C 1
ATOM 5462 O O . ILE A 1 688 ? -23.320 -8.861 16.644 1.00 94.12 688 ILE A O 1
ATOM 5466 N N . VAL A 1 689 ? -21.350 -9.556 17.430 1.00 90.31 689 VAL A N 1
ATOM 5467 C CA . VAL A 1 689 ? -20.639 -8.289 17.265 1.00 90.31 689 VAL A CA 1
ATOM 5468 C C . VAL A 1 689 ? -19.798 -8.314 15.992 1.00 90.31 689 VAL A C 1
ATOM 5470 O O . VAL A 1 689 ? -18.905 -9.146 15.835 1.00 90.31 689 VAL A O 1
ATOM 5473 N N . PHE A 1 690 ? -20.021 -7.344 15.107 1.00 83.38 690 PHE A N 1
ATOM 5474 C CA . PHE A 1 690 ? -19.198 -7.122 13.918 1.00 83.38 690 PHE A CA 1
ATOM 5475 C C . PHE A 1 690 ? -18.145 -6.055 14.218 1.00 83.38 690 PHE A C 1
ATOM 5477 O O . PHE A 1 690 ? -18.473 -4.894 14.452 1.00 83.38 690 PHE A O 1
ATOM 5484 N N . ALA A 1 691 ? -16.871 -6.440 14.204 1.00 77.62 691 ALA A N 1
ATOM 5485 C CA . ALA A 1 691 ? -15.739 -5.561 14.475 1.00 77.62 691 ALA A CA 1
ATOM 5486 C C . ALA A 1 691 ? -14.765 -5.531 13.276 1.00 77.62 691 ALA A C 1
ATOM 5488 O O . ALA A 1 691 ? -13.656 -6.062 13.374 1.00 77.62 691 ALA A O 1
ATOM 5489 N N . PRO A 1 692 ? -15.148 -4.910 12.140 1.00 62.78 692 PRO A N 1
ATOM 5490 C CA . PRO A 1 692 ? -14.384 -4.958 10.883 1.00 62.78 692 PRO A CA 1
ATOM 5491 C C . PRO A 1 692 ? -12.981 -4.338 10.965 1.00 62.78 692 PRO A C 1
ATOM 5493 O O . PRO A 1 692 ? -12.114 -4.657 10.154 1.00 62.78 692 PRO A O 1
ATOM 5496 N N . PHE A 1 693 ? -12.735 -3.494 11.969 1.00 57.78 693 PHE A N 1
ATOM 5497 C CA . PHE A 1 693 ? -11.449 -2.826 12.194 1.00 57.78 693 PHE A CA 1
ATOM 5498 C C . PHE A 1 693 ? -10.594 -3.487 13.285 1.00 57.78 693 PHE A C 1
ATOM 5500 O O . PHE A 1 693 ? -9.439 -3.123 13.472 1.00 57.78 693 PHE A O 1
ATOM 5507 N N . SER A 1 694 ? -11.127 -4.481 14.002 1.00 67.31 694 SER A N 1
ATOM 5508 C CA . SER A 1 694 ? -10.337 -5.305 14.922 1.00 67.31 694 SER A CA 1
ATOM 5509 C C . SER A 1 694 ? -9.714 -6.473 14.155 1.00 67.31 694 SER A C 1
ATOM 5511 O O . SER A 1 694 ? -10.409 -7.106 13.368 1.00 67.31 694 SER A O 1
ATOM 5513 N N . ARG A 1 695 ? -8.435 -6.790 14.389 1.00 63.00 695 ARG A N 1
ATOM 5514 C CA . ARG A 1 695 ? -7.766 -7.996 13.864 1.00 63.00 695 ARG A CA 1
ATOM 5515 C C . ARG A 1 695 ? -6.913 -8.623 14.963 1.00 63.00 695 ARG A C 1
ATOM 5517 O O . ARG A 1 695 ? -6.247 -7.890 15.690 1.00 63.00 695 ARG A O 1
ATOM 5524 N N . HIS A 1 696 ? -6.912 -9.949 15.069 1.00 64.12 696 HIS A N 1
ATOM 5525 C CA . HIS A 1 696 ? -5.997 -10.675 15.954 1.00 64.12 696 HIS A CA 1
ATOM 5526 C C . HIS A 1 696 ? -4.709 -11.042 15.197 1.00 64.12 696 HIS A C 1
ATOM 5528 O O . HIS A 1 696 ? -4.790 -11.576 14.093 1.00 64.12 696 HIS A O 1
ATOM 5534 N N . ASP A 1 697 ? -3.538 -10.709 15.753 1.00 59.56 697 ASP A N 1
ATOM 5535 C CA . ASP A 1 697 ? -2.195 -10.951 15.178 1.00 59.56 697 ASP A CA 1
ATOM 5536 C C . ASP A 1 697 ? -2.021 -10.542 13.701 1.00 59.56 697 ASP A C 1
ATOM 5538 O O . ASP A 1 697 ? -1.227 -11.107 12.955 1.00 59.56 697 ASP A O 1
ATOM 5542 N N . GLY A 1 698 ? -2.786 -9.542 13.253 1.00 51.53 698 GLY A N 1
ATOM 5543 C CA . GLY A 1 698 ? -2.750 -9.052 11.875 1.00 51.53 698 GLY A CA 1
ATOM 5544 C C . GLY A 1 698 ? -3.468 -9.933 10.843 1.00 51.53 698 GLY A C 1
ATOM 5545 O O . GLY A 1 698 ? -3.582 -9.502 9.694 1.00 51.53 698 GLY A O 1
ATOM 5546 N N . HIS A 1 699 ? -4.012 -11.098 11.220 1.00 60.16 699 HIS A N 1
ATOM 5547 C CA . HIS A 1 699 ? -4.749 -11.959 10.291 1.00 60.16 699 HIS A CA 1
ATOM 5548 C C . HIS A 1 699 ? -6.097 -11.316 9.899 1.00 60.16 699 HIS A C 1
ATOM 5550 O O . HIS A 1 699 ? -6.840 -10.857 10.776 1.00 60.16 699 HIS A O 1
ATOM 5556 N N . PRO A 1 700 ? -6.452 -11.265 8.598 1.00 59.94 700 PRO A N 1
ATOM 5557 C CA . PRO A 1 700 ? -7.648 -10.561 8.139 1.00 59.94 700 PRO A CA 1
ATOM 5558 C C . PRO A 1 700 ? -8.944 -11.220 8.624 1.00 59.94 700 PRO A C 1
ATOM 5560 O O . PRO A 1 700 ? -9.876 -10.502 8.970 1.00 59.94 700 PRO A O 1
ATOM 5563 N N . ASN A 1 701 ? -8.991 -12.553 8.710 1.00 73.19 701 ASN A N 1
ATOM 5564 C CA . ASN A 1 701 ? -10.189 -13.311 9.086 1.00 73.19 701 ASN A CA 1
ATOM 5565 C C . ASN A 1 701 ? -10.029 -13.833 10.528 1.00 73.19 701 ASN A C 1
ATOM 5567 O O . ASN A 1 701 ? -9.416 -14.885 10.728 1.00 73.19 701 ASN A O 1
ATOM 5571 N N . SER A 1 702 ? -10.530 -13.107 11.531 1.00 83.12 702 SER A N 1
ATOM 5572 C CA . SER A 1 702 ? -10.500 -13.544 12.940 1.00 83.12 702 SER A CA 1
ATOM 5573 C C . SER A 1 702 ? -11.907 -13.602 13.541 1.00 83.12 702 SER A C 1
ATOM 5575 O O . SER A 1 702 ? -12.815 -12.880 13.127 1.00 83.12 702 SER A O 1
ATOM 5577 N N . LEU A 1 703 ? -12.096 -14.514 14.489 1.00 90.06 703 LEU A N 1
ATOM 5578 C CA . LEU A 1 703 ? -13.357 -14.813 15.159 1.00 90.06 703 LEU A CA 1
ATOM 5579 C C . LEU A 1 703 ? -13.068 -15.039 16.642 1.00 90.06 703 LEU A C 1
ATOM 5581 O O . LEU A 1 703 ? -12.246 -15.888 16.971 1.00 90.06 703 LEU A O 1
ATOM 5585 N N . VAL A 1 704 ? -13.765 -14.338 17.532 1.00 93.19 704 VAL A N 1
ATOM 5586 C CA . VAL A 1 704 ? -13.738 -14.627 18.974 1.00 93.19 704 VAL A CA 1
ATOM 5587 C C . VAL A 1 704 ? -15.078 -15.223 19.377 1.00 93.19 704 VAL A C 1
ATOM 5589 O O . VAL A 1 704 ? -16.124 -14.639 19.090 1.00 93.19 704 VAL A O 1
ATOM 5592 N N . LEU A 1 705 ? -15.043 -16.379 20.033 1.00 96.19 705 LEU A N 1
ATOM 5593 C CA . LEU A 1 705 ? -16.210 -17.051 20.596 1.00 96.19 705 LEU A CA 1
ATOM 5594 C C . LEU A 1 705 ? -16.074 -17.078 22.112 1.00 96.19 705 LEU A C 1
ATOM 5596 O O . LEU A 1 705 ? -15.044 -17.505 22.631 1.00 96.19 705 LEU A O 1
ATOM 5600 N N . ALA A 1 706 ? -17.109 -16.630 22.815 1.00 95.12 706 ALA A N 1
ATOM 5601 C CA . ALA A 1 706 ? -17.176 -16.698 24.265 1.00 95.12 706 ALA A CA 1
ATOM 5602 C C . ALA A 1 706 ? -18.502 -17.301 24.740 1.00 95.12 706 ALA A C 1
ATOM 5604 O O . ALA A 1 706 ? -19.547 -17.125 24.116 1.00 95.12 706 ALA A O 1
ATOM 5605 N N . ALA A 1 707 ? -18.444 -18.016 25.858 1.00 95.56 707 ALA A N 1
ATOM 5606 C CA . ALA A 1 707 ? -19.586 -18.575 26.564 1.00 95.56 707 ALA A CA 1
ATOM 5607 C C . ALA A 1 707 ? -19.598 -18.023 27.990 1.00 95.56 707 ALA A C 1
ATOM 5609 O O . ALA A 1 707 ? -18.573 -18.045 28.674 1.00 95.56 707 ALA A O 1
ATOM 5610 N N . GLU A 1 708 ? -20.749 -17.528 28.434 1.00 94.38 708 GLU A N 1
ATOM 5611 C CA . GLU A 1 708 ? -20.926 -16.861 29.723 1.00 94.38 708 GLU A CA 1
ATOM 5612 C C . GLU A 1 708 ? -21.987 -17.574 30.576 1.00 94.38 708 GLU A C 1
ATOM 5614 O O . GLU A 1 708 ? -23.011 -18.054 30.073 1.00 94.38 708 GLU A O 1
ATOM 5619 N N . ALA A 1 709 ? -21.761 -17.612 31.887 1.00 93.00 709 ALA A N 1
ATOM 5620 C CA . ALA A 1 709 ? -22.705 -18.076 32.900 1.00 93.00 709 ALA A CA 1
ATOM 5621 C C . ALA A 1 709 ? -22.718 -17.096 34.073 1.00 93.00 709 ALA A C 1
ATOM 5623 O O . ALA A 1 709 ? -21.660 -16.722 34.571 1.00 93.00 709 ALA A O 1
ATOM 5624 N N . ASP A 1 710 ? -23.904 -16.656 34.498 1.00 85.69 710 ASP A N 1
ATOM 5625 C CA . ASP A 1 710 ? -24.084 -15.754 35.649 1.00 85.69 710 ASP A CA 1
ATOM 5626 C C . ASP A 1 710 ? -23.260 -14.444 35.584 1.00 85.69 710 ASP A C 1
ATOM 5628 O O . ASP A 1 710 ? -22.927 -13.845 36.606 1.00 85.69 710 ASP A O 1
ATOM 5632 N N . GLY A 1 711 ? -22.949 -13.967 34.372 1.00 78.50 711 GLY A N 1
ATOM 5633 C CA . GLY A 1 711 ? -22.134 -12.767 34.141 1.00 78.50 711 GLY A CA 1
ATOM 5634 C C . GLY A 1 711 ? -20.617 -12.994 34.185 1.00 78.50 711 GLY A C 1
ATOM 5635 O O . GLY A 1 711 ? -19.865 -12.026 34.090 1.00 78.50 711 GLY A O 1
ATOM 5636 N N . GLU A 1 712 ? -20.162 -14.245 34.300 1.00 86.62 712 GLU A N 1
ATOM 5637 C CA . GLU A 1 712 ? -18.756 -14.641 34.190 1.00 86.62 712 GLU A CA 1
ATOM 5638 C C . GLU A 1 712 ? -18.499 -15.414 32.890 1.00 86.62 712 GLU A C 1
ATOM 5640 O O . GLU A 1 712 ? -19.319 -16.215 32.438 1.00 86.62 712 GLU A O 1
ATOM 5645 N N . THR A 1 713 ? -17.334 -15.199 32.280 1.00 92.00 713 THR A N 1
ATOM 5646 C CA . THR A 1 713 ? -16.900 -15.949 31.097 1.00 92.00 713 THR A CA 1
ATOM 5647 C C . THR A 1 713 ? -16.419 -17.345 31.499 1.00 92.00 713 THR A C 1
ATOM 5649 O O . THR A 1 713 ? -15.420 -17.476 32.204 1.00 92.00 713 THR A O 1
ATOM 5652 N N . LEU A 1 714 ? -17.099 -18.388 31.016 1.00 92.00 714 LEU A N 1
ATOM 5653 C CA . LEU A 1 714 ? -16.704 -19.790 31.195 1.00 92.00 714 LEU A CA 1
ATOM 5654 C C . LEU A 1 714 ? -15.547 -20.171 30.266 1.00 92.00 714 LEU A C 1
ATOM 5656 O O . LEU A 1 714 ? -14.574 -20.791 30.688 1.00 92.00 714 LEU A O 1
ATOM 5660 N N . LEU A 1 715 ? -15.656 -19.784 28.995 1.00 92.75 715 LEU A N 1
ATOM 5661 C CA . LEU A 1 715 ? -14.659 -20.044 27.961 1.00 92.75 715 LEU A CA 1
ATOM 5662 C C . LEU A 1 715 ? -14.662 -18.877 26.976 1.00 92.75 715 LEU A C 1
ATOM 5664 O O . LEU A 1 715 ? -15.728 -18.402 26.594 1.00 92.75 715 LEU A O 1
ATOM 5668 N N . SER A 1 716 ? -13.483 -18.419 26.565 1.00 93.69 716 SER A N 1
ATOM 5669 C CA . SER A 1 716 ? -13.318 -17.425 25.504 1.00 93.69 716 SER A CA 1
ATOM 5670 C C . SER A 1 716 ? -12.097 -17.782 24.679 1.00 93.69 716 SER A C 1
ATOM 5672 O O . SER A 1 716 ? -11.018 -18.008 25.230 1.00 93.69 716 SER A O 1
ATOM 5674 N N . GLU A 1 717 ? -12.281 -17.885 23.370 1.00 92.44 717 GLU A N 1
ATOM 5675 C CA . GLU A 1 717 ? -11.268 -18.375 22.448 1.00 92.44 717 GLU A CA 1
ATOM 5676 C C . GLU A 1 717 ? -11.281 -17.601 21.141 1.00 92.44 717 GLU A C 1
ATOM 5678 O O . GLU A 1 717 ? -12.336 -17.228 20.623 1.00 92.44 717 GLU A O 1
ATOM 5683 N N . THR A 1 718 ? -10.089 -17.423 20.580 1.00 90.69 718 THR A N 1
ATOM 5684 C CA . THR A 1 718 ? -9.903 -16.799 19.274 1.00 90.69 718 THR A CA 1
ATOM 5685 C C . THR A 1 718 ? -9.538 -17.849 18.234 1.00 90.69 718 THR A C 1
ATOM 5687 O O . THR A 1 718 ? -8.654 -18.682 18.444 1.00 90.69 718 THR A O 1
ATOM 5690 N N . TYR A 1 719 ? -10.195 -17.756 17.085 1.00 88.75 719 TYR A N 1
ATOM 5691 C CA . TYR A 1 719 ? -10.016 -18.593 15.912 1.00 88.75 719 TYR A CA 1
ATOM 5692 C C . TYR A 1 719 ? -9.647 -17.731 14.702 1.00 88.75 719 TYR A C 1
ATOM 5694 O O . TYR A 1 719 ? -10.223 -16.664 14.479 1.00 88.75 719 TYR A O 1
ATOM 5702 N N . LEU A 1 720 ? -8.709 -18.208 13.891 1.00 81.06 720 LEU A N 1
ATOM 5703 C CA . LEU A 1 720 ? -8.318 -17.622 12.614 1.00 81.06 720 LEU A CA 1
ATOM 5704 C C . LEU A 1 720 ? -8.829 -18.519 11.488 1.00 81.06 720 LEU A C 1
ATOM 5706 O O . LEU A 1 720 ? -8.563 -19.721 11.497 1.00 81.06 720 LEU A O 1
ATOM 5710 N N . SER A 1 721 ? -9.547 -17.959 10.510 1.00 78.38 721 SER A N 1
ATOM 5711 C CA . SER A 1 721 ? -9.932 -18.714 9.309 1.00 78.38 721 SER A CA 1
ATOM 5712 C C . SER A 1 721 ? -8.939 -18.472 8.178 1.00 78.38 721 SER A C 1
ATOM 5714 O O . SER A 1 721 ? -9.044 -17.500 7.430 1.00 78.38 721 SER A O 1
ATOM 5716 N N . ILE A 1 722 ? -7.981 -19.381 8.048 1.00 68.62 722 ILE A N 1
ATOM 5717 C CA . ILE A 1 722 ? -6.766 -19.224 7.23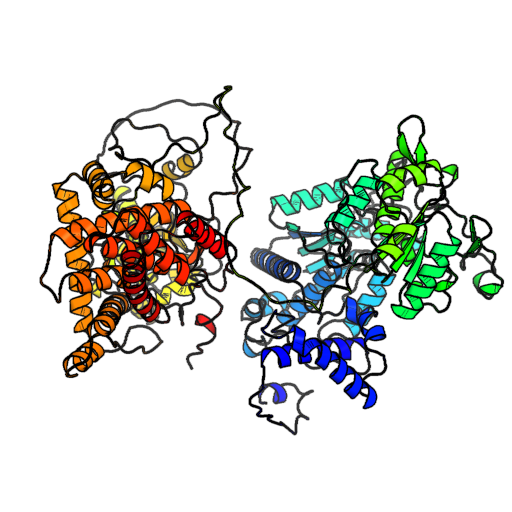7 1.00 68.62 722 ILE A CA 1
ATOM 5718 C C . ILE A 1 722 ? -6.942 -19.605 5.753 1.00 68.62 722 ILE A C 1
ATOM 5720 O O . ILE A 1 722 ? -5.958 -19.841 5.063 1.00 68.62 722 ILE A O 1
ATOM 5724 N N . GLY A 1 723 ? -8.175 -19.672 5.237 1.00 63.53 723 GLY A N 1
ATOM 5725 C CA . GLY A 1 723 ? -8.474 -20.024 3.837 1.00 63.53 723 GLY A CA 1
ATOM 5726 C C . GLY A 1 723 ? -8.731 -21.521 3.606 1.00 63.53 723 GLY A C 1
ATOM 5727 O O . GLY A 1 723 ? -8.400 -22.360 4.440 1.00 63.53 723 GLY A O 1
ATOM 5728 N N . GLY A 1 724 ? -9.416 -21.872 2.508 1.00 64.19 724 GLY A N 1
ATOM 5729 C CA . GLY A 1 724 ? -9.782 -23.264 2.173 1.00 64.19 724 GLY A CA 1
ATOM 5730 C C . GLY A 1 724 ? -10.706 -23.970 3.184 1.00 64.19 724 GLY A C 1
ATOM 5731 O O . GLY A 1 724 ? -10.861 -25.184 3.133 1.00 64.19 724 GLY A O 1
ATOM 5732 N N . GLY A 1 725 ? -11.308 -23.230 4.124 1.00 67.75 725 GLY A N 1
ATOM 5733 C CA . GLY A 1 725 ? -12.122 -23.787 5.212 1.00 67.75 725 GLY A CA 1
ATOM 5734 C C . GLY A 1 725 ? -11.317 -24.216 6.436 1.00 67.75 725 GLY A C 1
ATOM 5735 O O . GLY A 1 725 ? -11.900 -24.691 7.409 1.00 67.75 725 GLY A O 1
ATOM 5736 N N . PHE A 1 726 ? -9.993 -24.058 6.427 1.00 72.69 726 PHE A N 1
ATOM 5737 C CA . PHE A 1 726 ? -9.152 -24.373 7.577 1.00 72.69 726 PHE A CA 1
ATOM 5738 C C . PHE A 1 726 ? -9.286 -23.309 8.670 1.00 72.69 726 PHE A C 1
ATOM 5740 O O . PHE A 1 726 ? -9.477 -22.119 8.397 1.00 72.69 726 PHE A O 1
ATOM 5747 N N . ILE A 1 727 ? -9.167 -23.762 9.918 1.00 77.62 727 ILE A N 1
ATOM 5748 C CA . ILE A 1 727 ? -9.146 -22.905 11.101 1.00 77.62 727 ILE A CA 1
ATOM 5749 C C . ILE A 1 727 ? -7.921 -23.186 11.966 1.00 77.62 727 ILE A C 1
ATOM 5751 O O . ILE A 1 727 ? -7.417 -24.316 12.034 1.00 77.62 727 ILE A O 1
ATOM 5755 N N . GLU A 1 728 ? -7.466 -22.147 12.647 1.00 80.25 728 GLU A N 1
ATOM 5756 C CA . GLU A 1 728 ? -6.396 -22.189 13.635 1.00 80.25 728 GLU A CA 1
ATOM 5757 C C . GLU A 1 728 ? -6.876 -21.537 14.929 1.00 80.25 728 GLU A C 1
ATOM 5759 O O . GLU A 1 728 ? -7.472 -20.464 14.892 1.00 80.25 728 GLU A O 1
ATOM 5764 N N . ARG A 1 729 ? -6.656 -22.192 16.072 1.00 86.25 729 ARG A N 1
ATOM 5765 C CA . ARG A 1 729 ? -6.973 -21.622 17.382 1.00 86.25 729 ARG A CA 1
ATOM 5766 C C . ARG A 1 729 ? -5.737 -20.911 17.913 1.00 86.25 729 ARG A C 1
ATOM 5768 O O . ARG A 1 729 ? -4.663 -21.501 17.959 1.00 86.25 729 ARG A O 1
ATOM 5775 N N . VAL A 1 730 ? -5.903 -19.673 18.354 1.00 81.31 730 VAL A N 1
ATOM 5776 C CA . VAL A 1 730 ? -4.821 -18.891 18.956 1.00 81.31 730 VAL A CA 1
ATOM 5777 C C . VAL A 1 730 ? -4.451 -19.485 20.323 1.00 81.31 730 VAL A C 1
ATOM 5779 O O . VAL A 1 730 ? -5.331 -19.774 21.137 1.00 81.31 730 VAL A O 1
ATOM 5782 N N . GLY A 1 731 ? -3.150 -19.649 20.586 1.00 68.88 731 GLY A N 1
ATOM 5783 C CA . GLY A 1 731 ? -2.623 -20.115 21.875 1.00 68.88 731 GLY A CA 1
ATOM 5784 C C . GLY A 1 731 ? -2.617 -21.637 22.069 1.00 68.88 731 GLY A C 1
ATOM 5785 O O . GLY A 1 731 ? -2.647 -22.105 23.208 1.00 68.88 731 GLY A O 1
ATOM 5786 N N . ASP A 1 732 ? -2.623 -22.430 20.992 1.00 57.06 732 ASP A N 1
ATOM 5787 C CA . ASP A 1 732 ? -2.405 -23.878 21.078 1.00 57.06 732 ASP A CA 1
ATOM 5788 C C . ASP A 1 732 ? -0.896 -24.199 21.208 1.00 57.06 732 ASP A C 1
ATOM 5790 O O . ASP A 1 732 ? -0.094 -23.714 20.410 1.00 57.06 732 ASP A O 1
ATOM 5794 N N . PRO A 1 733 ? -0.444 -25.042 22.157 1.00 41.06 733 PRO A N 1
ATOM 5795 C CA . PRO A 1 733 ? 0.973 -25.415 22.251 1.00 41.06 733 PRO A CA 1
ATOM 5796 C C . PRO A 1 733 ? 1.506 -26.120 20.990 1.00 41.06 733 PRO A C 1
ATOM 5798 O O . PRO A 1 733 ? 2.706 -26.096 20.724 1.00 41.06 733 PRO A O 1
ATOM 5801 N N . GLU A 1 734 ? 0.622 -26.741 20.198 1.00 40.66 734 GLU A N 1
ATOM 5802 C CA . GLU A 1 734 ? 0.967 -27.354 18.908 1.00 40.66 734 GLU A CA 1
ATOM 5803 C C . GLU A 1 734 ? 1.242 -26.305 17.803 1.00 40.66 734 GLU A C 1
ATOM 5805 O O . GLU A 1 734 ? 1.986 -26.606 16.868 1.00 40.66 734 GLU A O 1
ATOM 5810 N N . THR A 1 735 ? 0.723 -25.070 17.913 1.00 41.66 735 THR A N 1
ATOM 5811 C CA . THR A 1 735 ? 0.963 -23.982 16.939 1.00 41.66 735 THR A CA 1
ATOM 5812 C C . THR A 1 735 ? 2.278 -23.232 17.189 1.00 41.66 735 THR A C 1
ATOM 5814 O O . THR A 1 735 ? 2.967 -22.883 16.231 1.00 41.66 735 THR A O 1
ATOM 5817 N N . ASP A 1 736 ? 2.719 -23.091 18.445 1.00 32.50 736 ASP A N 1
ATOM 5818 C CA . ASP A 1 736 ? 3.992 -22.419 18.784 1.00 32.50 736 ASP A CA 1
ATOM 5819 C C . ASP A 1 736 ? 5.239 -23.251 18.398 1.00 32.50 736 ASP A C 1
ATOM 5821 O O . ASP A 1 736 ? 6.323 -22.716 18.134 1.00 32.50 736 ASP A O 1
ATOM 5825 N N . ALA A 1 737 ? 5.087 -24.575 18.281 1.00 31.06 737 ALA A N 1
ATOM 5826 C CA . ALA A 1 737 ? 6.135 -25.488 17.811 1.00 31.06 737 ALA A CA 1
ATOM 5827 C C . ALA A 1 737 ? 6.360 -25.439 16.282 1.00 31.06 737 ALA A C 1
ATOM 5829 O O . ALA A 1 737 ? 7.349 -25.980 15.779 1.00 31.06 737 ALA A O 1
ATOM 5830 N N . ALA A 1 738 ? 5.487 -24.772 15.516 1.00 33.81 738 ALA A N 1
ATOM 5831 C CA . ALA A 1 738 ? 5.678 -24.594 14.075 1.00 33.81 738 ALA A CA 1
ATOM 5832 C C . ALA A 1 738 ? 6.829 -23.619 13.745 1.00 33.81 738 ALA A C 1
ATOM 5834 O O . ALA A 1 738 ? 7.410 -23.709 12.664 1.00 33.81 738 ALA A O 1
ATOM 5835 N N . GLY A 1 739 ? 7.214 -22.753 14.693 1.00 30.22 739 GLY A N 1
ATOM 5836 C CA . GLY A 1 739 ? 8.370 -21.854 14.584 1.00 30.22 739 GLY A CA 1
ATOM 5837 C C . GLY A 1 739 ? 9.666 -22.381 15.217 1.00 30.22 739 GLY A C 1
ATOM 5838 O O . GLY A 1 739 ? 10.741 -21.854 14.937 1.00 30.22 739 GLY A O 1
ATOM 5839 N N . THR A 1 740 ? 9.606 -23.430 16.045 1.00 27.25 740 THR A N 1
ATOM 5840 C CA . THR A 1 740 ? 10.786 -24.008 16.711 1.00 27.25 740 THR A CA 1
ATOM 5841 C C . THR A 1 740 ? 10.740 -25.537 16.664 1.00 27.25 740 THR A C 1
ATOM 5843 O O . THR A 1 740 ? 9.965 -26.169 17.364 1.00 27.25 740 THR A O 1
ATOM 5846 N N . GLY A 1 741 ? 11.571 -26.123 15.790 1.00 31.06 741 GLY A N 1
ATOM 5847 C CA . GLY A 1 741 ? 11.886 -27.557 15.665 1.00 31.06 741 GLY A CA 1
ATOM 5848 C C . GLY A 1 741 ? 10.975 -28.552 16.398 1.00 31.06 741 GLY A C 1
ATOM 5849 O O . GLY A 1 741 ? 11.289 -28.965 17.512 1.00 31.06 741 GLY A O 1
ATOM 5850 N N . ALA A 1 742 ? 9.896 -28.990 15.743 1.00 29.94 742 ALA A N 1
ATOM 5851 C CA . ALA A 1 742 ? 9.032 -30.054 16.250 1.00 29.94 742 ALA A CA 1
ATOM 5852 C C . ALA A 1 742 ? 9.812 -31.366 16.483 1.00 29.94 742 ALA A C 1
ATOM 5854 O O . ALA A 1 742 ? 10.566 -31.820 15.620 1.00 29.94 742 ALA A O 1
ATOM 5855 N N . VAL A 1 743 ? 9.598 -31.975 17.649 1.00 28.44 743 VAL A N 1
ATOM 5856 C CA . VAL A 1 743 ? 10.096 -33.306 18.021 1.00 28.44 743 VAL A CA 1
ATOM 5857 C C . VAL A 1 743 ? 9.238 -34.364 17.314 1.00 28.44 743 VAL A C 1
ATOM 5859 O O . VAL A 1 743 ? 8.015 -34.334 17.418 1.00 28.44 743 VAL A O 1
ATOM 5862 N N . GLU A 1 744 ? 9.874 -35.275 16.574 1.00 29.12 744 GLU A N 1
ATOM 5863 C CA . GLU A 1 744 ? 9.214 -36.344 15.808 1.00 29.12 744 GLU A CA 1
ATOM 5864 C C . GLU A 1 744 ? 8.499 -37.365 16.717 1.00 29.12 744 GLU A C 1
ATOM 5866 O O . GLU A 1 744 ? 9.116 -37.932 17.622 1.00 29.12 744 GLU A O 1
ATOM 5871 N N . ASP A 1 745 ? 7.225 -37.661 16.422 1.00 32.97 745 ASP A N 1
ATOM 5872 C CA . ASP A 1 745 ? 6.566 -38.907 16.835 1.00 32.97 745 ASP A CA 1
ATOM 5873 C C . ASP A 1 745 ? 6.829 -39.986 15.759 1.00 32.97 745 ASP A C 1
ATOM 5875 O O . ASP A 1 745 ? 6.319 -39.870 14.636 1.00 32.97 745 ASP A O 1
ATOM 5879 N N . PRO A 1 746 ? 7.606 -41.045 16.058 1.00 34.38 746 PRO A N 1
ATOM 5880 C CA . PRO A 1 746 ? 7.977 -42.086 15.098 1.00 34.38 746 PRO A CA 1
ATOM 5881 C C . PRO A 1 746 ? 6.808 -42.966 14.607 1.00 34.38 746 PRO A C 1
ATOM 5883 O O . PRO A 1 746 ? 7.037 -43.851 13.782 1.00 34.38 746 PRO A O 1
ATOM 5886 N N . ALA A 1 747 ? 5.574 -42.760 15.084 1.00 37.72 747 ALA A N 1
ATOM 5887 C CA . ALA A 1 747 ? 4.394 -43.547 14.701 1.00 37.72 747 ALA A CA 1
ATOM 5888 C C . ALA A 1 747 ? 3.513 -42.933 13.584 1.00 37.72 747 ALA A C 1
ATOM 5890 O O . ALA A 1 747 ? 2.500 -43.532 13.217 1.00 37.72 747 ALA A O 1
ATOM 5891 N N . SER A 1 748 ? 3.867 -41.766 13.037 1.00 42.09 748 SER A N 1
ATOM 5892 C CA . SER A 1 748 ? 3.046 -41.053 12.039 1.00 42.09 748 SER A CA 1
ATOM 5893 C C . SER A 1 748 ? 3.246 -41.587 10.605 1.00 42.09 748 SER A C 1
ATOM 5895 O O . SER A 1 748 ? 4.391 -41.860 10.234 1.00 42.09 748 SER A O 1
ATOM 5897 N N . PRO A 1 749 ? 2.190 -41.720 9.767 1.00 52.53 749 PRO A N 1
ATOM 5898 C CA . PRO A 1 749 ? 2.335 -42.112 8.362 1.00 52.53 749 PRO A CA 1
ATOM 5899 C C . PRO A 1 749 ? 3.216 -41.103 7.618 1.00 52.53 749 PRO A C 1
ATOM 5901 O O . PRO A 1 749 ? 2.902 -39.915 7.575 1.00 52.53 749 PRO A O 1
ATOM 5904 N N . GLN A 1 750 ? 4.337 -41.557 7.058 1.00 62.06 750 GLN A N 1
ATOM 5905 C CA . GLN A 1 750 ? 5.261 -40.685 6.333 1.00 62.06 750 GLN A CA 1
ATOM 5906 C C . GLN A 1 750 ? 4.889 -40.623 4.847 1.00 62.06 750 GLN A C 1
ATOM 5908 O O . GLN A 1 750 ? 4.639 -41.662 4.229 1.00 62.06 750 GLN A O 1
ATOM 5913 N N . LEU A 1 751 ? 4.895 -39.411 4.276 1.00 76.25 751 LEU A N 1
ATOM 5914 C CA . LEU A 1 751 ? 4.825 -39.199 2.826 1.00 76.25 751 LEU A CA 1
ATOM 5915 C C . LEU A 1 751 ? 5.943 -39.988 2.132 1.00 76.25 751 LEU A C 1
ATOM 5917 O O . LEU A 1 751 ? 7.073 -40.043 2.628 1.00 76.25 751 LEU A O 1
ATOM 5921 N N . ARG A 1 752 ? 5.631 -40.601 0.989 1.00 80.25 752 ARG A N 1
ATOM 5922 C CA . ARG A 1 752 ? 6.596 -41.397 0.220 1.00 80.25 752 ARG A CA 1
ATOM 5923 C C . ARG A 1 752 ? 7.520 -40.508 -0.591 1.00 80.25 752 ARG A C 1
ATOM 5925 O O . ARG A 1 752 ? 8.688 -40.853 -0.768 1.00 80.25 752 ARG A O 1
ATOM 5932 N N . HIS A 1 753 ? 7.005 -39.373 -1.049 1.00 83.50 753 HIS A N 1
ATOM 5933 C CA . HIS A 1 753 ? 7.737 -38.438 -1.886 1.00 83.50 753 HIS A CA 1
ATOM 5934 C C . HIS A 1 753 ? 7.926 -37.086 -1.205 1.00 83.50 753 HIS A C 1
ATOM 5936 O O . HIS A 1 753 ? 7.153 -36.670 -0.342 1.00 83.50 753 HIS A O 1
ATOM 5942 N N . ARG A 1 754 ? 9.001 -36.395 -1.590 1.00 82.75 754 ARG A N 1
ATOM 5943 C CA . ARG A 1 754 ? 9.353 -35.075 -1.069 1.00 82.75 754 ARG A CA 1
ATOM 5944 C C . ARG A 1 754 ? 9.630 -34.143 -2.237 1.00 82.75 754 ARG A C 1
ATOM 5946 O O . ARG A 1 754 ? 10.566 -34.386 -2.989 1.00 82.75 754 ARG A O 1
ATOM 5953 N N . TYR A 1 755 ? 8.805 -33.112 -2.357 1.00 82.38 755 TYR A N 1
ATOM 5954 C CA . TYR A 1 755 ? 8.964 -32.020 -3.307 1.00 82.38 755 TYR A CA 1
ATOM 5955 C C . TYR A 1 755 ? 8.286 -30.758 -2.749 1.00 82.38 755 TYR A C 1
ATOM 5957 O O . TYR A 1 755 ? 7.299 -30.854 -2.007 1.00 82.38 755 TYR A O 1
ATOM 5965 N N . ALA A 1 756 ? 8.839 -29.598 -3.086 1.00 79.44 756 ALA A N 1
ATOM 5966 C CA . ALA A 1 756 ? 8.368 -28.261 -2.732 1.00 79.44 756 ALA A CA 1
ATOM 5967 C C . ALA A 1 756 ? 8.254 -27.325 -3.953 1.00 79.44 756 ALA A C 1
ATOM 5969 O O . ALA A 1 756 ? 7.595 -26.289 -3.864 1.00 79.44 756 ALA A O 1
ATOM 5970 N N . SER A 1 757 ? 8.845 -27.698 -5.092 1.00 86.06 757 SER A N 1
ATOM 5971 C CA . SER A 1 757 ? 8.748 -26.996 -6.378 1.00 86.06 757 SER A CA 1
ATOM 5972 C C . SER A 1 757 ? 8.276 -27.929 -7.494 1.00 86.06 757 SER A C 1
ATOM 5974 O O . SER A 1 757 ? 8.243 -29.155 -7.330 1.00 86.06 757 SER A O 1
ATOM 5976 N N . ILE A 1 758 ? 7.905 -27.358 -8.640 1.00 89.31 758 ILE A N 1
ATOM 5977 C CA . ILE A 1 758 ? 7.584 -28.130 -9.838 1.00 89.31 758 ILE A CA 1
ATOM 5978 C C . ILE A 1 758 ? 8.833 -28.839 -10.339 1.00 89.31 758 ILE A C 1
ATOM 5980 O O . ILE A 1 758 ? 8.753 -30.034 -10.590 1.00 89.31 758 ILE A O 1
ATOM 5984 N N . ALA A 1 759 ? 9.992 -28.180 -10.384 1.00 88.00 759 ALA A N 1
ATOM 5985 C CA . ALA A 1 759 ? 11.244 -28.835 -10.764 1.00 88.00 759 ALA A CA 1
ATOM 5986 C C . ALA A 1 759 ? 11.513 -30.113 -9.938 1.00 88.00 759 ALA A C 1
ATOM 5988 O O . ALA A 1 759 ? 11.785 -31.173 -10.502 1.00 88.00 759 ALA A O 1
ATOM 5989 N N . GLU A 1 760 ? 11.337 -30.052 -8.613 1.00 89.50 760 GLU A N 1
ATOM 5990 C CA . GLU A 1 760 ? 11.490 -31.219 -7.733 1.00 89.50 760 GLU A CA 1
ATOM 5991 C C . GLU A 1 760 ? 10.411 -32.285 -7.970 1.00 89.50 760 GLU A C 1
ATOM 5993 O O . GLU A 1 760 ? 10.705 -33.482 -7.951 1.00 89.50 760 GLU A O 1
ATOM 5998 N N . LEU A 1 761 ? 9.158 -31.880 -8.214 1.00 89.62 761 LEU A N 1
ATOM 5999 C CA . LEU A 1 761 ? 8.089 -32.812 -8.578 1.00 89.62 761 LEU A CA 1
ATOM 6000 C C . LEU A 1 761 ? 8.440 -33.557 -9.874 1.00 89.62 761 LEU A C 1
ATOM 6002 O O . LEU A 1 761 ? 8.282 -34.774 -9.940 1.00 89.62 761 LEU A O 1
ATOM 6006 N N . MET A 1 762 ? 8.945 -32.854 -10.886 1.00 88.88 762 MET A N 1
ATOM 6007 C CA . MET A 1 762 ? 9.313 -33.430 -12.182 1.00 88.88 762 MET A CA 1
ATOM 6008 C C . MET A 1 762 ? 10.467 -34.434 -12.040 1.00 88.88 762 MET A C 1
ATOM 6010 O O . MET A 1 762 ? 10.404 -35.521 -12.620 1.00 88.88 762 MET A O 1
ATOM 6014 N N . ASP A 1 763 ? 11.455 -34.131 -11.192 1.00 88.69 763 ASP A N 1
ATOM 6015 C CA . ASP A 1 763 ? 12.553 -35.046 -10.853 1.00 88.69 763 ASP A CA 1
ATOM 6016 C C . ASP A 1 763 ? 12.055 -36.329 -10.165 1.00 88.69 763 ASP A C 1
ATOM 6018 O O . ASP A 1 763 ? 12.502 -37.434 -10.483 1.00 88.69 763 ASP A O 1
ATOM 6022 N N . VAL A 1 764 ? 11.100 -36.206 -9.236 1.00 89.38 764 VAL A N 1
ATOM 6023 C CA . VAL A 1 764 ? 10.488 -37.353 -8.541 1.00 89.38 764 VAL A CA 1
ATOM 6024 C C . VAL A 1 764 ? 9.648 -38.209 -9.493 1.00 89.38 764 VAL A C 1
ATOM 6026 O O . VAL A 1 764 ? 9.630 -39.443 -9.383 1.00 89.38 764 VAL A O 1
ATOM 6029 N N . VAL A 1 765 ? 8.926 -37.568 -10.411 1.00 92.00 765 VAL A N 1
ATOM 6030 C CA . VAL A 1 765 ? 8.052 -38.232 -11.383 1.00 92.00 765 VAL A CA 1
ATOM 6031 C C . VAL A 1 765 ? 8.879 -39.076 -12.354 1.00 92.00 765 VAL A C 1
ATOM 6033 O O . VAL A 1 765 ? 8.584 -40.266 -12.520 1.00 92.00 765 VAL A O 1
ATOM 6036 N N . GLY A 1 766 ? 9.929 -38.503 -12.950 1.00 87.00 766 GLY A N 1
ATOM 6037 C CA . GLY A 1 766 ? 10.732 -39.169 -13.977 1.00 87.00 766 GLY A CA 1
ATOM 6038 C C . GLY A 1 766 ? 9.861 -39.677 -15.135 1.00 87.00 766 GLY A C 1
ATOM 6039 O O . GLY A 1 766 ? 9.097 -38.919 -15.723 1.00 87.00 766 GLY A O 1
ATOM 6040 N N . ASP A 1 767 ? 9.932 -40.980 -15.428 1.00 81.81 767 ASP A N 1
ATOM 6041 C CA . ASP A 1 767 ? 9.142 -41.630 -16.491 1.00 81.81 767 ASP A CA 1
ATOM 6042 C C . ASP A 1 767 ? 7.717 -42.056 -16.056 1.00 81.81 767 ASP A C 1
ATOM 6044 O O . ASP A 1 767 ? 6.983 -42.677 -16.831 1.00 81.81 767 ASP A O 1
ATOM 6048 N N . ARG A 1 768 ? 7.316 -41.792 -14.802 1.00 91.94 768 ARG A N 1
ATOM 6049 C CA . ARG A 1 768 ? 5.980 -42.135 -14.271 1.00 91.94 768 ARG A CA 1
ATOM 6050 C C . ARG A 1 768 ? 4.959 -41.037 -14.590 1.00 91.94 768 ARG A C 1
ATOM 6052 O O . ARG A 1 768 ? 5.298 -39.983 -15.119 1.00 91.94 768 ARG A O 1
ATOM 6059 N N . ARG A 1 769 ? 3.680 -41.254 -14.259 1.00 92.50 769 ARG A N 1
ATOM 6060 C CA . ARG A 1 769 ? 2.666 -40.187 -14.332 1.00 92.50 769 ARG A CA 1
ATOM 6061 C C . ARG A 1 769 ? 2.648 -39.408 -13.021 1.00 92.50 769 ARG A C 1
ATOM 6063 O O . ARG A 1 769 ? 2.737 -40.003 -11.951 1.00 92.50 769 ARG A O 1
ATOM 6070 N N . ILE A 1 770 ? 2.403 -38.100 -13.092 1.00 94.81 770 ILE A N 1
ATOM 6071 C CA . ILE A 1 770 ? 2.191 -37.252 -11.902 1.00 94.81 770 ILE A CA 1
ATOM 6072 C C . ILE A 1 770 ? 1.082 -37.827 -11.001 1.00 94.81 770 ILE A C 1
ATOM 6074 O O . ILE A 1 770 ? 1.213 -37.834 -9.779 1.00 94.81 770 ILE A O 1
ATOM 6078 N N . ALA A 1 771 ? 0.020 -38.373 -11.604 1.00 95.12 771 ALA A N 1
ATOM 6079 C CA . ALA A 1 771 ? -1.065 -39.021 -10.873 1.00 95.12 771 ALA A CA 1
ATOM 6080 C C . ALA A 1 771 ? -0.602 -40.222 -10.031 1.00 95.12 771 ALA A C 1
ATOM 6082 O O . ALA A 1 771 ? -1.146 -40.438 -8.954 1.00 95.12 771 ALA A O 1
ATOM 6083 N N . ASP A 1 772 ? 0.402 -40.979 -10.492 1.00 94.12 772 ASP A N 1
ATOM 6084 C CA . ASP A 1 772 ? 0.913 -42.146 -9.767 1.00 94.12 772 ASP A CA 1
ATOM 6085 C C . ASP A 1 772 ? 1.674 -41.712 -8.503 1.00 94.12 772 ASP A C 1
ATOM 6087 O O . ASP A 1 772 ? 1.495 -42.316 -7.450 1.00 94.12 772 ASP A O 1
ATOM 6091 N N . ILE A 1 773 ? 2.443 -40.616 -8.575 1.00 93.56 773 ILE A N 1
ATOM 6092 C CA . ILE A 1 773 ? 3.148 -40.035 -7.417 1.00 93.56 773 ILE A CA 1
ATOM 6093 C C . ILE A 1 773 ? 2.154 -39.594 -6.344 1.00 93.56 773 ILE A C 1
ATOM 6095 O O . ILE A 1 773 ? 2.239 -40.038 -5.200 1.00 93.56 773 ILE A O 1
ATOM 6099 N N . ALA A 1 774 ? 1.166 -38.784 -6.733 1.00 92.12 774 ALA A N 1
ATOM 6100 C CA . ALA A 1 774 ? 0.124 -38.325 -5.819 1.00 92.12 774 ALA A CA 1
ATOM 6101 C C . ALA A 1 774 ? -0.689 -39.494 -5.245 1.00 92.12 774 ALA A C 1
ATOM 6103 O O . ALA A 1 774 ? -1.007 -39.505 -4.061 1.00 92.12 774 ALA A O 1
ATOM 6104 N N . TRP A 1 775 ? -1.000 -40.505 -6.060 1.00 94.12 775 TRP A N 1
ATOM 6105 C CA . TRP A 1 775 ? -1.704 -41.701 -5.604 1.00 94.12 775 TRP A CA 1
ATOM 6106 C C . TRP A 1 775 ? -0.898 -42.498 -4.572 1.00 94.12 775 TRP A C 1
ATOM 6108 O O . TRP A 1 775 ? -1.451 -42.965 -3.579 1.00 94.12 775 TRP A O 1
ATOM 6118 N N . GLU A 1 776 ? 0.409 -42.653 -4.776 1.00 92.75 776 GLU A N 1
ATOM 6119 C CA . GLU A 1 776 ? 1.293 -43.320 -3.821 1.00 92.75 776 GLU A CA 1
ATOM 6120 C C . GLU A 1 776 ? 1.325 -42.597 -2.460 1.00 92.75 776 GLU A C 1
ATOM 6122 O O . GLU A 1 776 ? 1.313 -43.270 -1.422 1.00 92.75 776 GLU A O 1
ATOM 6127 N N . ASP A 1 777 ? 1.309 -41.260 -2.452 1.00 90.19 777 ASP A N 1
ATOM 6128 C CA . ASP A 1 777 ? 1.221 -40.454 -1.227 1.00 90.19 777 ASP A CA 1
ATOM 6129 C C . ASP A 1 777 ? -0.175 -40.533 -0.574 1.00 90.19 777 ASP A C 1
ATOM 6131 O O . ASP A 1 777 ? -0.271 -40.745 0.635 1.00 90.19 777 ASP A O 1
ATOM 6135 N N . GLU A 1 778 ? -1.264 -40.507 -1.349 1.00 90.06 778 GLU A N 1
ATOM 6136 C CA . GLU A 1 778 ? -2.633 -40.734 -0.844 1.00 90.06 778 GLU A CA 1
ATOM 6137 C C . GLU A 1 778 ? -2.801 -42.102 -0.176 1.00 90.06 778 GLU A C 1
ATOM 6139 O O . GLU A 1 778 ? -3.376 -42.227 0.910 1.00 90.06 778 GLU A O 1
ATOM 6144 N N . VAL A 1 779 ? -2.273 -43.153 -0.807 1.00 91.38 779 VAL A N 1
ATOM 6145 C CA . VAL A 1 779 ? -2.300 -44.515 -0.264 1.00 91.38 779 VAL A CA 1
ATOM 6146 C C . VAL A 1 779 ? -1.497 -44.595 1.033 1.00 91.38 779 VAL A C 1
ATOM 6148 O O . VAL A 1 779 ? -1.878 -45.352 1.927 1.00 91.38 779 VAL A O 1
ATOM 6151 N N . ALA A 1 780 ? -0.405 -43.837 1.155 1.00 86.69 780 ALA A N 1
ATOM 6152 C CA . ALA A 1 780 ? 0.384 -43.781 2.380 1.00 86.69 780 ALA A CA 1
ATOM 6153 C C . ALA A 1 780 ? -0.370 -43.095 3.533 1.00 86.69 780 ALA A C 1
ATOM 6155 O O . ALA A 1 780 ? -0.250 -43.543 4.673 1.00 86.69 780 ALA A O 1
ATOM 6156 N N . LEU A 1 781 ? -1.167 -42.064 3.236 1.00 83.75 781 LEU A N 1
ATOM 6157 C CA . LEU A 1 781 ? -1.936 -41.312 4.233 1.00 83.75 781 LEU A CA 1
ATOM 6158 C C . LEU A 1 781 ? -3.218 -42.032 4.674 1.00 83.75 781 LEU A C 1
ATOM 6160 O O . LEU A 1 781 ? -3.486 -42.139 5.870 1.00 83.75 781 LEU A O 1
ATOM 6164 N N . HIS A 1 782 ? -4.007 -42.540 3.724 1.00 84.88 782 HIS A N 1
ATOM 6165 C CA . HIS A 1 782 ? -5.374 -43.020 3.987 1.00 84.88 782 HIS A CA 1
ATOM 6166 C C . HIS A 1 782 ? -5.575 -44.516 3.734 1.00 84.88 782 HIS A C 1
ATOM 6168 O O . HIS A 1 782 ? -6.570 -45.089 4.185 1.00 84.88 782 HIS A O 1
ATOM 6174 N N . GLY A 1 783 ? -4.652 -45.162 3.018 1.00 89.62 783 GLY A N 1
ATOM 6175 C CA . GLY A 1 783 ? -4.832 -46.504 2.464 1.00 89.62 783 GLY A CA 1
ATOM 6176 C C . GLY A 1 783 ? -5.615 -46.499 1.145 1.00 89.62 783 GLY A C 1
ATOM 6177 O O . GLY A 1 783 ? -6.466 -45.645 0.902 1.00 89.62 783 GLY A O 1
ATOM 6178 N N . ALA A 1 784 ? -5.345 -47.481 0.278 1.00 90.31 784 ALA A N 1
ATOM 6179 C CA . ALA A 1 784 ? -5.847 -47.492 -1.102 1.00 90.31 784 ALA A CA 1
ATOM 6180 C C . ALA A 1 784 ? -7.378 -47.510 -1.228 1.00 90.31 784 ALA A C 1
ATOM 6182 O O . ALA A 1 784 ? -7.924 -46.848 -2.106 1.00 90.31 784 ALA A O 1
ATOM 6183 N N . GLU A 1 785 ? -8.079 -48.244 -0.360 1.00 90.69 785 GLU A N 1
ATOM 6184 C CA . GLU A 1 785 ? -9.545 -48.324 -0.395 1.00 90.69 785 GLU A CA 1
ATOM 6185 C C . GLU A 1 785 ? -10.189 -46.978 -0.035 1.00 90.69 785 GLU A C 1
ATOM 6187 O O . GLU A 1 785 ? -11.042 -46.483 -0.771 1.00 90.69 785 GLU A O 1
ATOM 6192 N N . ARG A 1 786 ? -9.726 -46.345 1.053 1.00 90.19 786 ARG A N 1
ATOM 6193 C CA . ARG A 1 786 ? -10.232 -45.047 1.519 1.00 90.19 786 ARG A CA 1
ATOM 6194 C C . ARG A 1 786 ? -9.877 -43.918 0.556 1.00 90.19 786 ARG A C 1
ATOM 6196 O O . ARG A 1 786 ? -10.740 -43.096 0.270 1.00 90.19 786 ARG A O 1
ATOM 6203 N N . ALA A 1 787 ? -8.650 -43.902 0.036 1.00 89.75 787 ALA A N 1
ATOM 6204 C CA . ALA A 1 787 ? -8.232 -42.931 -0.970 1.00 89.75 787 ALA A CA 1
ATOM 6205 C C . ALA A 1 787 ? -9.104 -43.033 -2.231 1.00 89.75 787 ALA A C 1
ATOM 6207 O O . ALA A 1 787 ? -9.617 -42.024 -2.711 1.00 89.75 787 ALA A O 1
ATOM 6208 N N . ARG A 1 788 ? -9.354 -44.255 -2.732 1.00 92.31 788 ARG A N 1
ATOM 6209 C CA . ARG A 1 788 ? -10.185 -44.460 -3.929 1.00 92.31 788 ARG A CA 1
ATOM 6210 C C . ARG A 1 788 ? -11.625 -44.011 -3.700 1.00 92.31 788 ARG A C 1
ATOM 6212 O O . ARG A 1 788 ? -12.131 -43.196 -4.463 1.00 92.31 788 ARG A O 1
ATOM 6219 N N . ALA A 1 789 ? -12.242 -44.496 -2.622 1.00 91.25 789 ALA A N 1
ATOM 6220 C CA . ALA A 1 789 ? -13.616 -44.154 -2.271 1.00 91.25 789 ALA A CA 1
ATOM 6221 C C . ALA A 1 789 ? -13.793 -42.648 -2.019 1.00 91.25 789 ALA A C 1
ATOM 6223 O O . ALA A 1 789 ? -14.819 -42.081 -2.385 1.00 91.25 789 ALA A O 1
ATOM 6224 N N . GLY A 1 790 ? -12.789 -41.991 -1.430 1.00 91.94 790 GLY A N 1
ATOM 6225 C CA . GLY A 1 790 ? -12.787 -40.546 -1.224 1.00 91.94 790 GLY A CA 1
ATOM 6226 C C . GLY A 1 790 ? -12.761 -39.761 -2.537 1.00 91.94 790 GLY A C 1
ATOM 6227 O O . GLY A 1 790 ? -13.582 -38.865 -2.713 1.00 91.94 790 GLY A O 1
ATOM 6228 N N . LEU A 1 791 ? -11.890 -40.126 -3.487 1.00 93.56 791 LEU A N 1
ATOM 6229 C CA . LEU A 1 791 ? -11.855 -39.503 -4.820 1.00 93.56 791 LEU A CA 1
ATOM 6230 C C . LEU A 1 791 ? -13.166 -39.713 -5.594 1.00 93.56 791 LEU A C 1
ATOM 6232 O O . LEU A 1 791 ? -13.658 -38.787 -6.241 1.00 93.56 791 LEU A O 1
ATOM 6236 N N . ASP A 1 792 ? -13.750 -40.909 -5.499 1.00 93.25 792 ASP A N 1
ATOM 6237 C CA . ASP A 1 792 ? -15.036 -41.224 -6.129 1.00 93.25 792 ASP A CA 1
ATOM 6238 C C . ASP A 1 792 ? -16.182 -40.407 -5.514 1.00 93.25 792 ASP A C 1
ATOM 6240 O O . ASP A 1 792 ? -17.036 -39.895 -6.241 1.00 93.25 792 ASP A O 1
ATOM 6244 N N . LEU A 1 793 ? -16.181 -40.231 -4.187 1.00 92.38 793 LEU A N 1
ATOM 6245 C CA . LEU A 1 793 ? -17.150 -39.392 -3.480 1.00 92.38 793 LEU A CA 1
ATOM 6246 C C . LEU A 1 793 ? -17.014 -37.919 -3.879 1.00 92.38 793 LEU A C 1
ATOM 6248 O O . LEU A 1 793 ? -18.014 -37.287 -4.212 1.00 92.38 793 LEU A O 1
ATOM 6252 N N . ILE A 1 794 ? -15.788 -37.389 -3.904 1.00 94.00 794 ILE A N 1
ATOM 6253 C CA . ILE A 1 794 ? -15.491 -36.021 -4.353 1.00 94.00 794 ILE A CA 1
ATOM 6254 C C . ILE A 1 794 ? -16.071 -35.784 -5.745 1.00 94.00 794 ILE A C 1
ATOM 6256 O O . ILE A 1 794 ? -16.799 -34.814 -5.963 1.00 94.00 794 ILE A O 1
ATOM 6260 N N . TRP A 1 795 ? -15.798 -36.694 -6.681 1.00 94.06 795 TRP A N 1
ATOM 6261 C CA . TRP A 1 795 ? -16.331 -36.584 -8.031 1.00 94.06 795 TRP A CA 1
ATOM 6262 C C . TRP A 1 795 ? -17.859 -36.695 -8.071 1.00 94.06 795 TRP A C 1
ATOM 6264 O O . TRP A 1 795 ? -18.510 -35.915 -8.766 1.00 94.06 795 TRP A O 1
ATOM 6274 N N . SER A 1 796 ? -18.442 -37.635 -7.324 1.00 92.81 796 SER A N 1
ATOM 6275 C CA . SER A 1 796 ? -19.895 -37.794 -7.227 1.00 92.81 796 SER A CA 1
ATOM 6276 C C . SER A 1 796 ? -20.575 -36.499 -6.774 1.00 92.81 796 SER A C 1
ATOM 6278 O O . SER A 1 796 ? -21.572 -36.084 -7.370 1.00 92.81 796 SER A O 1
ATOM 6280 N N . GLU A 1 797 ? -20.014 -35.816 -5.777 1.00 94.31 797 GLU A N 1
ATOM 6281 C CA . GLU A 1 797 ? -20.538 -34.541 -5.282 1.00 94.31 797 GLU A CA 1
ATOM 6282 C C . GLU A 1 797 ? -20.326 -33.388 -6.267 1.00 94.31 797 GLU A C 1
ATOM 6284 O O . GLU A 1 797 ? -21.257 -32.622 -6.525 1.00 94.31 797 GLU A O 1
ATOM 6289 N N . MET A 1 798 ? -19.139 -33.289 -6.877 1.00 95.12 798 MET A N 1
ATOM 6290 C CA . MET A 1 798 ? -18.849 -32.315 -7.937 1.00 95.12 798 MET A CA 1
ATOM 6291 C C . MET A 1 798 ? -19.838 -32.447 -9.102 1.00 95.12 798 MET A C 1
ATOM 6293 O O . MET A 1 798 ? -20.426 -31.460 -9.549 1.00 95.12 798 MET A O 1
ATOM 6297 N N . ARG A 1 799 ? -20.071 -33.680 -9.560 1.00 94.25 799 ARG A N 1
ATOM 6298 C CA . ARG A 1 799 ? -21.025 -34.001 -10.621 1.00 94.25 799 ARG A CA 1
ATOM 6299 C C . ARG A 1 799 ? -22.453 -33.649 -10.220 1.00 94.25 799 ARG A C 1
ATOM 6301 O O . ARG A 1 799 ? -23.152 -32.989 -10.985 1.00 94.25 799 ARG A O 1
ATOM 6308 N N . SER A 1 800 ? -22.873 -34.058 -9.026 1.00 94.38 800 SER A N 1
ATOM 6309 C CA . SER A 1 800 ? -24.221 -33.781 -8.527 1.00 94.38 800 SER A CA 1
ATOM 6310 C C . SER A 1 800 ? -24.472 -32.276 -8.391 1.00 94.38 800 SER A C 1
ATOM 6312 O O . SER A 1 800 ? -25.575 -31.811 -8.656 1.00 94.38 800 SER A O 1
ATOM 6314 N N . CYS A 1 801 ? -23.450 -31.494 -8.027 1.00 95.62 801 CYS A N 1
ATOM 6315 C CA . CYS A 1 801 ? -23.523 -30.033 -7.992 1.00 95.62 801 CYS A CA 1
ATOM 6316 C C . CYS A 1 801 ? -23.774 -29.430 -9.384 1.00 95.62 801 CYS A C 1
ATOM 6318 O O . CYS A 1 801 ? -24.678 -28.607 -9.535 1.00 95.62 801 CYS A O 1
ATOM 6320 N N . ILE A 1 802 ? -23.054 -29.892 -10.416 1.00 95.88 802 ILE A N 1
ATOM 6321 C CA . ILE A 1 802 ? -23.292 -29.477 -11.809 1.00 95.88 802 ILE A CA 1
ATOM 6322 C C . ILE A 1 802 ? -24.724 -29.818 -12.229 1.00 95.88 802 ILE A C 1
ATOM 6324 O O . ILE A 1 802 ? -25.442 -28.951 -12.719 1.00 95.88 802 ILE A O 1
ATOM 6328 N N . GLU A 1 803 ? -25.150 -31.069 -12.038 1.00 94.94 803 GLU A N 1
ATOM 6329 C CA . GLU A 1 803 ? -26.468 -31.543 -12.474 1.00 94.94 803 GLU A CA 1
ATOM 6330 C C . GLU A 1 803 ? -27.603 -30.749 -11.803 1.00 94.94 803 GLU A C 1
ATOM 6332 O O . GLU A 1 803 ? -28.501 -30.277 -12.500 1.00 94.94 803 GLU A O 1
ATOM 6337 N N . ARG A 1 804 ? -27.511 -30.479 -10.491 1.00 95.00 804 ARG A N 1
ATOM 6338 C CA . ARG A 1 804 ? -28.461 -29.599 -9.786 1.00 95.00 804 ARG A CA 1
ATOM 6339 C C . ARG A 1 804 ? -28.464 -28.176 -10.344 1.00 95.00 804 ARG A C 1
ATOM 6341 O O . ARG A 1 804 ? -29.530 -27.631 -10.625 1.00 95.00 804 ARG A O 1
ATOM 6348 N N . GLY A 1 805 ? -27.291 -27.570 -10.535 1.00 95.56 805 GLY A N 1
ATOM 6349 C CA . GLY A 1 805 ? -27.183 -26.203 -11.052 1.00 95.56 805 GLY A CA 1
ATOM 6350 C C . GLY A 1 805 ? -27.701 -26.048 -12.489 1.00 95.56 805 GLY A C 1
ATOM 6351 O O . GLY A 1 805 ? -28.221 -24.993 -12.850 1.00 95.56 805 GLY A O 1
ATOM 6352 N N . LEU A 1 806 ? -27.630 -27.108 -13.301 1.00 94.69 806 LEU A N 1
ATOM 6353 C CA . LEU A 1 806 ? -28.189 -27.150 -14.657 1.00 94.69 806 LEU A CA 1
ATOM 6354 C C . LEU A 1 806 ? -29.720 -27.282 -14.696 1.00 94.69 806 LEU A C 1
ATOM 6356 O O . LEU A 1 806 ? -30.316 -27.082 -15.756 1.00 94.69 806 LEU A O 1
ATOM 6360 N N . GLU A 1 807 ? -30.361 -27.598 -13.572 1.00 94.38 807 GLU A N 1
ATOM 6361 C CA . GLU A 1 807 ? -31.821 -27.660 -13.437 1.00 94.38 807 GLU A CA 1
ATOM 6362 C C . GLU A 1 807 ? -32.383 -26.460 -12.660 1.00 94.38 807 GLU A C 1
ATOM 6364 O O . GLU A 1 807 ? -33.509 -26.019 -12.916 1.00 94.38 807 GLU A O 1
ATOM 6369 N N . ALA A 1 808 ? -31.592 -25.898 -11.745 1.00 91.56 808 ALA A N 1
ATOM 6370 C CA . ALA A 1 808 ? -32.000 -24.826 -10.851 1.00 91.56 808 ALA A CA 1
ATOM 6371 C C . ALA A 1 808 ? -32.362 -23.523 -11.590 1.00 91.56 808 ALA A C 1
ATOM 6373 O O . ALA A 1 808 ? -31.631 -23.014 -12.440 1.00 91.56 808 ALA A O 1
ATOM 6374 N N . GLN A 1 809 ? -33.502 -22.943 -11.210 1.00 91.56 809 GLN A N 1
ATOM 6375 C CA . GLN A 1 809 ? -34.037 -21.687 -11.745 1.00 91.56 809 GLN A CA 1
ATOM 6376 C C . GLN A 1 809 ? -34.159 -20.642 -10.634 1.00 91.56 809 GLN A C 1
ATOM 6378 O O . GLN A 1 809 ? -34.185 -20.976 -9.451 1.00 91.56 809 GLN A O 1
ATOM 6383 N N . GLY A 1 810 ? -34.292 -19.371 -11.013 1.00 91.69 810 GLY A N 1
ATOM 6384 C CA . GLY A 1 810 ? -34.575 -18.279 -10.081 1.00 91.69 810 GLY A CA 1
ATOM 6385 C C . GLY A 1 810 ? -33.455 -17.247 -9.987 1.00 91.69 810 GLY A C 1
ATOM 6386 O O . GLY A 1 810 ? -32.699 -17.032 -10.937 1.00 91.69 810 GLY A O 1
ATOM 6387 N N . VAL A 1 811 ? -33.398 -16.569 -8.844 1.00 91.00 811 VAL A N 1
ATOM 6388 C CA . VAL A 1 811 ? -32.471 -15.469 -8.546 1.00 91.00 811 VAL A CA 1
ATOM 6389 C C . VAL A 1 811 ? -31.584 -15.895 -7.378 1.00 91.00 811 VAL A C 1
ATOM 6391 O O . VAL A 1 811 ? -32.065 -16.554 -6.458 1.00 91.00 811 VAL A O 1
ATOM 6394 N N . LEU A 1 812 ? -30.292 -15.580 -7.449 1.00 89.94 812 LEU A N 1
ATOM 6395 C CA . LEU A 1 812 ? -29.339 -15.852 -6.377 1.00 89.94 812 LEU A CA 1
ATOM 6396 C C . LEU A 1 812 ? -29.675 -15.011 -5.131 1.00 89.94 812 LEU A C 1
ATOM 6398 O O . LEU A 1 812 ? -30.159 -13.886 -5.278 1.00 89.94 812 LEU A O 1
ATOM 6402 N N . PRO A 1 813 ? -29.431 -15.535 -3.916 1.00 81.25 813 PRO A N 1
ATOM 6403 C CA . PRO A 1 813 ? -29.656 -14.790 -2.681 1.00 81.25 813 PRO A CA 1
ATOM 6404 C C . PRO A 1 813 ? -28.711 -13.583 -2.572 1.00 81.25 813 PRO A C 1
ATOM 6406 O O . PRO A 1 813 ? -27.695 -13.503 -3.261 1.00 81.25 813 PRO A O 1
ATOM 6409 N N . GLY A 1 814 ? -29.037 -12.634 -1.695 1.00 76.88 814 GLY A N 1
ATOM 6410 C CA . GLY A 1 814 ? -28.312 -11.369 -1.553 1.00 76.88 814 GLY A CA 1
ATOM 6411 C C . GLY A 1 814 ? -28.936 -10.219 -2.350 1.00 76.88 814 GLY A C 1
ATOM 6412 O O . GLY A 1 814 ? -29.989 -10.353 -2.969 1.00 76.88 814 GLY A O 1
ATOM 6413 N N . ARG A 1 815 ? -28.288 -9.052 -2.301 1.00 75.38 815 ARG A N 1
ATOM 6414 C CA . ARG A 1 815 ? -28.849 -7.784 -2.808 1.00 75.38 815 ARG A CA 1
ATOM 6415 C C . ARG A 1 815 ? -28.806 -7.604 -4.332 1.00 75.38 815 ARG A C 1
ATOM 6417 O O . ARG A 1 815 ? -29.648 -6.897 -4.866 1.00 75.38 815 ARG A O 1
ATOM 6424 N N . LEU A 1 816 ? -27.930 -8.336 -5.031 1.00 81.44 816 LEU A N 1
ATOM 6425 C CA . LEU A 1 816 ? -27.611 -8.073 -6.445 1.00 81.44 816 LEU A CA 1
ATOM 6426 C C . LEU A 1 816 ? -28.677 -8.502 -7.465 1.00 81.44 816 LEU A C 1
ATOM 6428 O O . LEU A 1 816 ? -28.555 -8.223 -8.659 1.00 81.44 816 LEU A O 1
ATOM 6432 N N . GLY A 1 817 ? -29.686 -9.273 -7.049 1.00 85.44 817 GLY A N 1
ATOM 6433 C CA . GLY A 1 817 ? -30.743 -9.741 -7.951 1.00 85.44 817 GLY A CA 1
ATOM 6434 C C . GLY A 1 817 ? -30.244 -10.560 -9.157 1.00 85.44 817 GLY A C 1
ATOM 6435 O O . GLY A 1 817 ? -30.901 -10.587 -10.204 1.00 85.44 817 GLY A O 1
ATOM 6436 N N . VAL A 1 818 ? -29.087 -11.227 -9.042 1.00 90.06 818 VAL A N 1
ATOM 6437 C CA . VAL A 1 818 ? -28.454 -11.966 -10.147 1.00 90.06 818 VAL A CA 1
ATOM 6438 C C . VAL A 1 818 ? -29.289 -13.190 -10.512 1.00 90.06 818 VAL A C 1
ATOM 6440 O O . VAL A 1 818 ? -29.500 -14.093 -9.706 1.00 90.06 818 VAL A O 1
ATOM 6443 N N . LYS A 1 819 ? -29.764 -13.249 -11.759 1.00 93.50 819 LYS A N 1
ATOM 6444 C CA . LYS A 1 819 ? -30.500 -14.412 -12.273 1.00 93.50 819 LYS A CA 1
ATOM 6445 C C . LYS A 1 819 ? -29.559 -15.589 -12.498 1.00 93.50 819 LYS A C 1
ATOM 6447 O O . LYS A 1 819 ? -28.484 -15.409 -13.069 1.00 93.50 819 LYS A O 1
ATOM 6452 N N . ARG A 1 820 ? -30.019 -16.791 -12.152 1.00 94.62 820 ARG A N 1
ATOM 6453 C CA . ARG A 1 820 ? -29.382 -18.043 -12.575 1.00 94.62 820 ARG A CA 1
ATOM 6454 C C . ARG A 1 820 ? -29.466 -18.174 -14.097 1.00 94.62 820 ARG A C 1
ATOM 6456 O O . ARG A 1 820 ? -30.511 -17.903 -14.694 1.00 94.62 820 ARG A O 1
ATOM 6463 N N . ARG A 1 821 ? -28.352 -18.530 -14.735 1.00 94.31 821 ARG A N 1
ATOM 6464 C CA . ARG A 1 821 ? -28.169 -18.556 -16.194 1.00 94.31 821 ARG A CA 1
ATOM 6465 C C . ARG A 1 821 ? -27.857 -19.953 -16.717 1.00 94.31 821 ARG A C 1
ATOM 6467 O O . ARG A 1 821 ? -28.162 -20.208 -17.883 1.00 94.31 821 ARG A O 1
ATOM 6474 N N . ALA A 1 822 ? -27.287 -20.843 -15.902 1.00 94.31 822 ALA A N 1
ATOM 6475 C CA . ALA A 1 822 ? -26.778 -22.135 -16.364 1.00 94.31 822 ALA A CA 1
ATOM 6476 C C . ALA A 1 822 ? -27.862 -23.000 -17.036 1.00 94.31 822 ALA A C 1
ATOM 6478 O O . ALA A 1 822 ? -27.708 -23.423 -18.184 1.00 94.31 822 ALA A O 1
ATOM 6479 N N . ALA A 1 823 ? -28.995 -23.187 -16.359 1.00 93.12 823 ALA A N 1
ATOM 6480 C CA . ALA A 1 823 ? -30.088 -24.034 -16.827 1.00 93.12 823 ALA A CA 1
ATOM 6481 C C . ALA A 1 823 ? -30.752 -23.520 -18.122 1.00 93.12 823 ALA A C 1
ATOM 6483 O O . ALA A 1 823 ? -30.931 -24.262 -19.092 1.00 93.12 823 ALA A O 1
ATOM 6484 N N . GLU A 1 824 ? -31.071 -22.222 -18.175 1.00 91.88 824 GLU A N 1
ATOM 6485 C CA . GLU A 1 824 ? -31.642 -21.587 -19.370 1.00 91.88 824 GLU A CA 1
ATOM 6486 C C . GLU A 1 824 ? -30.654 -21.585 -20.545 1.00 91.88 824 GLU A C 1
ATOM 6488 O O . GLU A 1 824 ? -31.042 -21.816 -21.693 1.00 91.88 824 GLU A O 1
ATOM 6493 N N . GLY A 1 825 ? -29.375 -21.327 -20.259 1.00 90.25 825 GLY A N 1
ATOM 6494 C CA . GLY A 1 825 ? -28.303 -21.342 -21.247 1.00 90.25 825 GLY A CA 1
ATOM 6495 C C . GLY A 1 825 ? -28.154 -22.714 -21.896 1.00 90.25 825 GLY A C 1
ATOM 6496 O O . GLY A 1 825 ? -28.122 -22.803 -23.123 1.00 90.25 825 GLY A O 1
ATOM 6497 N N . LEU A 1 826 ? -28.163 -23.787 -21.099 1.00 88.75 826 LEU A N 1
ATOM 6498 C CA . LEU A 1 826 ? -28.039 -25.148 -21.620 1.00 88.75 826 LEU A CA 1
ATOM 6499 C C . LEU A 1 826 ? -29.257 -25.562 -22.454 1.00 88.75 826 LEU A C 1
ATOM 6501 O O . LEU A 1 826 ? -29.092 -26.205 -23.492 1.00 88.75 826 LEU A O 1
ATOM 6505 N N . ARG A 1 827 ? -30.474 -25.172 -22.048 1.00 88.44 827 ARG A N 1
ATOM 6506 C CA . ARG A 1 827 ? -31.686 -25.423 -22.843 1.00 88.44 827 ARG A CA 1
ATOM 6507 C C . ARG A 1 827 ? -31.581 -24.773 -24.223 1.00 88.44 827 ARG A C 1
ATOM 6509 O O . ARG A 1 827 ? -31.735 -25.459 -25.228 1.00 88.44 827 ARG A O 1
ATOM 6516 N N . LYS A 1 828 ? -31.237 -23.482 -24.270 1.00 88.31 828 LYS A N 1
ATOM 6517 C CA . LYS A 1 828 ? -31.052 -22.741 -25.529 1.00 88.31 828 LYS A CA 1
ATOM 6518 C C . LYS A 1 828 ? -29.936 -23.316 -26.394 1.00 88.31 828 LYS A C 1
ATOM 6520 O O . LYS A 1 828 ? -30.051 -23.305 -27.614 1.00 88.31 828 LYS A O 1
ATOM 6525 N N . LEU A 1 829 ? -28.860 -23.799 -25.776 1.00 87.00 829 LEU A N 1
ATOM 6526 C CA . LEU A 1 829 ? -27.747 -24.412 -26.490 1.00 87.00 829 LEU A CA 1
ATOM 6527 C C . LEU A 1 829 ? -28.169 -25.717 -27.180 1.00 87.00 829 LEU A C 1
ATOM 6529 O O . LEU A 1 829 ? -27.819 -25.931 -28.335 1.00 87.00 829 LEU A O 1
ATOM 6533 N N . ARG A 1 830 ? -28.972 -26.551 -26.505 1.00 83.81 830 ARG A N 1
ATOM 6534 C CA . ARG A 1 830 ? -29.504 -27.816 -27.048 1.00 83.81 830 ARG A CA 1
ATOM 6535 C C . ARG A 1 830 ? -30.513 -27.628 -28.182 1.00 83.81 830 ARG A C 1
ATOM 6537 O O . ARG A 1 830 ? -30.699 -28.542 -28.975 1.00 83.81 830 ARG A O 1
ATOM 6544 N N . GLU A 1 831 ? -31.167 -26.473 -28.252 1.00 84.94 831 GLU A N 1
ATOM 6545 C CA . GLU A 1 831 ? -32.126 -26.127 -29.310 1.00 84.94 831 GLU A CA 1
ATOM 6546 C C . GLU A 1 831 ? -31.451 -25.631 -30.607 1.00 84.94 831 GLU A C 1
ATOM 6548 O O . GLU A 1 831 ? -32.131 -25.443 -31.616 1.00 84.94 831 GLU A O 1
ATOM 6553 N N . ARG A 1 832 ? -30.128 -25.399 -30.608 1.00 83.12 832 ARG A N 1
ATOM 6554 C CA . ARG A 1 832 ? -29.374 -24.941 -31.788 1.00 83.12 832 ARG A CA 1
ATOM 6555 C C . ARG A 1 832 ? -28.873 -26.127 -32.621 1.00 83.12 832 ARG A C 1
ATOM 6557 O O . ARG A 1 832 ? -28.096 -26.938 -32.130 1.00 83.12 832 ARG A O 1
ATOM 6564 N N . ASP A 1 833 ? -29.226 -26.166 -33.905 1.00 58.62 833 ASP A N 1
ATOM 6565 C CA . ASP A 1 833 ? -28.672 -27.132 -34.865 1.00 58.62 833 ASP A CA 1
ATOM 6566 C C . ASP A 1 833 ? -27.290 -26.689 -35.395 1.00 58.62 833 ASP A C 1
ATOM 6568 O O . ASP A 1 833 ? -27.123 -25.563 -35.865 1.00 58.62 833 ASP A O 1
ATOM 6572 N N . GLY A 1 834 ? -26.308 -27.602 -35.398 1.00 56.34 834 GLY A N 1
ATOM 6573 C CA . GLY A 1 834 ? -25.128 -27.529 -36.279 1.00 56.34 834 GLY A CA 1
ATOM 6574 C C . GLY A 1 834 ? -23.948 -26.629 -35.875 1.00 56.34 834 GLY A C 1
ATOM 6575 O O . GLY A 1 834 ? -23.142 -26.317 -36.749 1.00 56.34 834 GLY A O 1
ATOM 6576 N N . CYS A 1 835 ? -23.799 -26.226 -34.606 1.00 54.88 835 CYS A N 1
ATOM 6577 C CA . CYS A 1 835 ? -22.618 -25.493 -34.112 1.00 54.88 835 CYS A CA 1
ATOM 6578 C C . CYS A 1 835 ? -21.763 -26.360 -33.168 1.00 54.88 835 CYS A C 1
ATOM 6580 O O . CYS A 1 835 ? -22.287 -27.271 -32.531 1.00 54.88 835 CYS A O 1
ATOM 6582 N N . ASP A 1 836 ? -20.463 -26.067 -33.052 1.00 58.12 836 ASP A N 1
ATOM 6583 C CA . ASP A 1 836 ? -19.578 -26.657 -32.040 1.00 58.12 836 ASP A CA 1
ATOM 6584 C C . ASP A 1 836 ? -19.954 -26.111 -30.651 1.00 58.12 836 ASP A C 1
ATOM 6586 O O . ASP A 1 836 ? -19.416 -25.124 -30.156 1.00 58.12 836 ASP A O 1
ATOM 6590 N N . THR A 1 837 ? -20.978 -26.713 -30.043 1.00 70.75 837 THR A N 1
ATOM 6591 C CA . THR A 1 837 ? -21.562 -26.293 -28.760 1.00 70.75 837 THR A CA 1
ATOM 6592 C C . THR A 1 837 ? -20.744 -26.742 -27.546 1.00 70.75 837 THR A C 1
ATOM 6594 O O . THR A 1 837 ? -21.158 -26.531 -26.408 1.00 70.75 837 THR A O 1
ATOM 6597 N N . ALA A 1 838 ? -19.615 -27.420 -27.758 1.00 76.12 838 ALA A N 1
ATOM 6598 C CA . ALA A 1 838 ? -18.871 -28.106 -26.708 1.00 76.12 838 ALA A CA 1
ATOM 6599 C C . ALA A 1 838 ? -18.237 -27.118 -25.704 1.00 76.12 838 ALA A C 1
ATOM 6601 O O . ALA A 1 838 ? -18.357 -27.299 -24.493 1.00 76.12 838 ALA A O 1
ATOM 6602 N N . GLU A 1 839 ? -17.622 -26.041 -26.194 1.00 80.00 839 GLU A N 1
ATOM 6603 C CA . GLU A 1 839 ? -16.992 -25.011 -25.349 1.00 80.00 839 GLU A CA 1
ATOM 6604 C C . GLU A 1 839 ? -18.021 -24.133 -24.632 1.00 80.00 839 GLU A C 1
ATOM 6606 O O . GLU A 1 839 ? -17.867 -23.841 -23.446 1.00 80.00 839 GLU A O 1
ATOM 6611 N N . GLU A 1 840 ? -19.121 -23.784 -25.309 1.00 85.19 840 GLU A N 1
ATOM 6612 C CA . GLU A 1 840 ? -20.242 -23.078 -24.675 1.00 85.19 840 GLU A CA 1
ATOM 6613 C C . GLU A 1 840 ? -20.833 -23.913 -23.524 1.00 85.19 840 GLU A C 1
ATOM 6615 O O . GLU A 1 840 ? -21.159 -23.373 -22.466 1.00 85.19 840 GLU A O 1
ATOM 6620 N N . ALA A 1 841 ? -20.912 -25.240 -23.685 1.00 89.25 841 ALA A N 1
ATOM 6621 C CA . ALA A 1 841 ? -21.369 -26.140 -22.630 1.00 89.25 841 ALA A CA 1
ATOM 6622 C C . ALA A 1 841 ? -20.407 -26.183 -21.429 1.00 89.25 841 ALA A C 1
ATOM 6624 O O . ALA A 1 841 ? -20.875 -26.191 -20.292 1.00 89.25 841 ALA A O 1
ATOM 6625 N N . LEU A 1 842 ? -19.087 -26.156 -21.655 1.00 92.81 842 LEU A N 1
ATOM 6626 C CA . LEU A 1 842 ? -18.084 -26.113 -20.582 1.00 92.81 842 LEU A CA 1
ATOM 6627 C C . LEU A 1 842 ? -18.268 -24.886 -19.680 1.00 92.81 842 LEU A C 1
ATOM 6629 O O . LEU A 1 842 ? -18.300 -25.022 -18.456 1.00 92.81 842 LEU A O 1
ATOM 6633 N N . ALA A 1 843 ? -18.448 -23.704 -20.277 1.00 93.06 843 ALA A N 1
ATOM 6634 C CA . ALA A 1 843 ? -18.730 -22.491 -19.517 1.00 93.06 843 ALA A CA 1
ATOM 6635 C C . ALA A 1 843 ? -20.013 -22.652 -18.682 1.00 93.06 843 ALA A C 1
ATOM 6637 O O . ALA A 1 843 ? -20.011 -22.354 -17.491 1.00 93.06 843 ALA A O 1
ATOM 6638 N N . LEU A 1 844 ? -21.088 -23.197 -19.263 1.00 94.44 844 LEU A N 1
ATOM 6639 C CA . LEU A 1 844 ? -22.354 -23.423 -18.554 1.00 94.44 844 LEU A CA 1
ATOM 6640 C C . LEU A 1 844 ? -22.235 -24.421 -17.390 1.00 94.44 844 LEU A C 1
ATOM 6642 O O . LEU A 1 844 ? -22.880 -24.216 -16.363 1.00 94.44 844 LEU A O 1
ATOM 6646 N N . TYR A 1 845 ? -21.402 -25.461 -17.509 1.00 96.00 845 TYR A N 1
ATOM 6647 C CA . TYR A 1 845 ? -21.122 -26.383 -16.400 1.00 96.00 845 TYR A CA 1
ATOM 6648 C C . TYR A 1 845 ? -20.428 -25.671 -15.237 1.00 96.00 845 TYR A C 1
ATOM 6650 O O . TYR A 1 845 ? -20.774 -25.904 -14.082 1.00 96.00 845 TYR A O 1
ATOM 6658 N N . SER A 1 846 ? -19.499 -24.760 -15.534 1.00 96.75 846 SER A N 1
ATOM 6659 C CA . SER A 1 846 ? -18.860 -23.940 -14.505 1.00 96.75 846 SER A CA 1
ATOM 6660 C C . SER A 1 846 ? -19.851 -22.969 -13.861 1.00 96.75 846 SER A C 1
ATOM 6662 O O . SER A 1 846 ? -19.861 -22.848 -12.637 1.00 96.75 846 SER A O 1
ATOM 6664 N N . LEU A 1 847 ? -20.716 -22.319 -14.653 1.00 95.25 847 LEU A N 1
ATOM 6665 C CA . LEU A 1 847 ? -21.771 -21.453 -14.115 1.00 95.25 847 LEU A CA 1
ATOM 6666 C C . LEU A 1 847 ? -22.680 -22.223 -13.154 1.00 95.25 847 LEU A C 1
ATOM 6668 O O . LEU A 1 847 ? -22.987 -21.702 -12.089 1.00 95.25 847 LEU A O 1
ATOM 6672 N N . ALA A 1 848 ? -23.077 -23.452 -13.500 1.00 96.69 848 ALA A N 1
ATOM 6673 C CA . ALA A 1 848 ? -23.958 -24.275 -12.673 1.00 96.69 848 ALA A CA 1
ATOM 6674 C C . ALA A 1 848 ? -23.407 -24.463 -11.249 1.00 96.69 848 ALA A C 1
ATOM 6676 O O . ALA A 1 848 ? -24.129 -24.252 -10.275 1.00 96.69 848 ALA A O 1
ATOM 6677 N N . VAL A 1 849 ? -22.117 -24.788 -11.124 1.00 96.94 849 VAL A N 1
ATOM 6678 C CA . VAL A 1 849 ? -21.464 -24.987 -9.820 1.00 96.94 849 VAL A CA 1
ATOM 6679 C C . VAL A 1 849 ? -21.356 -23.682 -9.040 1.00 96.94 849 VAL A C 1
ATOM 6681 O O . VAL A 1 849 ? -21.674 -23.648 -7.853 1.00 96.94 849 VAL A O 1
ATOM 6684 N N . ASN A 1 850 ? -20.925 -22.591 -9.680 1.00 95.06 850 ASN A N 1
ATOM 6685 C CA . ASN A 1 850 ? -20.778 -21.314 -8.981 1.00 95.06 850 ASN A CA 1
ATOM 6686 C C . ASN A 1 850 ? -22.129 -20.684 -8.607 1.00 95.06 850 ASN A C 1
ATOM 6688 O O . ASN A 1 850 ? -22.203 -19.999 -7.590 1.00 95.06 850 ASN A O 1
ATOM 6692 N N . GLU A 1 851 ? -23.194 -20.931 -9.375 1.00 95.50 851 GLU A N 1
ATOM 6693 C CA . GLU A 1 851 ? -24.563 -20.540 -9.018 1.00 95.50 851 GLU A CA 1
ATOM 6694 C C . GLU A 1 851 ? -25.081 -21.337 -7.809 1.00 95.50 851 GLU A C 1
ATOM 6696 O O . GLU A 1 851 ? -25.694 -20.756 -6.915 1.00 95.50 851 GLU A O 1
ATOM 6701 N N . GLU A 1 852 ? -24.791 -22.640 -7.723 1.00 95.44 852 GLU A N 1
ATOM 6702 C CA . GLU A 1 852 ? -25.085 -23.442 -6.526 1.00 95.44 852 GLU A CA 1
ATOM 6703 C C . GLU A 1 852 ? -24.278 -22.976 -5.307 1.00 95.44 852 GLU A C 1
ATOM 6705 O O . GLU A 1 852 ? -24.841 -22.812 -4.222 1.00 95.44 852 GLU A O 1
ATOM 6710 N N . ASN A 1 853 ? -22.986 -22.682 -5.488 1.00 93.19 853 ASN A N 1
ATOM 6711 C CA . ASN A 1 853 ? -22.143 -22.123 -4.434 1.00 93.19 853 ASN A CA 1
ATOM 6712 C C . ASN A 1 853 ? -22.701 -20.789 -3.917 1.00 93.19 853 ASN A C 1
ATOM 6714 O O . ASN A 1 853 ? -22.917 -20.627 -2.719 1.00 93.19 853 ASN A O 1
ATOM 6718 N N . ALA A 1 854 ? -22.989 -19.846 -4.817 1.00 90.38 854 ALA A N 1
ATOM 6719 C CA . ALA A 1 854 ? -23.545 -18.543 -4.461 1.00 90.38 854 ALA A CA 1
ATOM 6720 C C . ALA A 1 854 ? -24.910 -18.641 -3.763 1.00 90.38 854 ALA A C 1
ATOM 6722 O O . ALA A 1 854 ? -25.271 -17.755 -2.993 1.00 90.38 854 ALA A O 1
ATOM 6723 N N . ALA A 1 855 ? -25.663 -19.714 -4.015 1.00 90.81 855 ALA A N 1
ATOM 6724 C CA . ALA A 1 855 ? -26.925 -20.005 -3.346 1.00 90.81 855 ALA A CA 1
ATOM 6725 C C . ALA A 1 855 ? -26.776 -20.740 -2.004 1.00 90.81 855 ALA A C 1
ATOM 6727 O O . ALA A 1 855 ? -27.774 -21.210 -1.460 1.00 90.81 855 ALA A O 1
ATOM 6728 N N . GLY A 1 856 ? -25.549 -20.878 -1.494 1.00 89.38 856 GLY A N 1
ATOM 6729 C CA . GLY A 1 856 ? -25.284 -21.508 -0.207 1.00 89.38 856 GLY A CA 1
ATOM 6730 C C . GLY A 1 856 ? -25.463 -23.026 -0.203 1.00 89.38 856 GLY A C 1
ATOM 6731 O O . GLY A 1 856 ? -25.628 -23.621 0.860 1.00 89.38 856 GLY A O 1
ATOM 6732 N N . ARG A 1 857 ? -25.481 -23.669 -1.378 1.00 92.44 857 ARG A N 1
ATOM 6733 C CA . ARG A 1 857 ? -25.715 -25.113 -1.515 1.00 92.44 857 ARG A CA 1
ATOM 6734 C C . ARG A 1 857 ? -24.432 -25.923 -1.323 1.00 92.44 857 ARG A C 1
ATOM 6736 O O . ARG A 1 857 ? -23.338 -25.390 -1.140 1.00 92.44 857 ARG A O 1
ATOM 6743 N N . ARG A 1 858 ? -24.599 -27.246 -1.339 1.00 92.56 858 ARG A N 1
ATOM 6744 C CA . ARG A 1 858 ? -23.533 -28.251 -1.248 1.00 92.56 858 ARG A CA 1
ATOM 6745 C C . ARG A 1 858 ? -22.534 -28.079 -2.396 1.00 92.56 858 ARG A C 1
ATOM 6747 O O . ARG A 1 858 ? -22.929 -28.177 -3.559 1.00 92.56 858 ARG A O 1
ATOM 6754 N N . VAL A 1 859 ? -21.262 -27.871 -2.063 1.00 92.56 859 VAL A N 1
ATOM 6755 C CA . VAL A 1 859 ? -20.159 -27.641 -3.011 1.00 92.56 859 VAL A CA 1
ATOM 6756 C C . VAL A 1 859 ? -18.890 -28.363 -2.541 1.00 92.56 859 VAL A C 1
ATOM 6758 O O . VAL A 1 859 ? -18.768 -28.715 -1.369 1.00 92.56 859 VAL A O 1
ATOM 6761 N N . VAL A 1 860 ? -17.949 -28.599 -3.455 1.00 92.50 860 VAL A N 1
ATOM 6762 C CA . VAL A 1 860 ? -16.615 -29.130 -3.143 1.00 92.50 860 VAL A CA 1
ATOM 6763 C C . VAL A 1 860 ? -15.576 -28.051 -3.433 1.00 92.50 860 VAL A C 1
ATOM 6765 O O . VAL A 1 860 ? -15.636 -27.415 -4.487 1.00 92.50 860 VAL A O 1
ATOM 6768 N N . THR A 1 861 ? -14.631 -27.830 -2.520 1.00 86.62 861 THR A N 1
ATOM 6769 C CA . THR A 1 861 ? -13.545 -26.858 -2.722 1.00 86.62 861 THR A CA 1
ATOM 6770 C C . THR A 1 861 ? -12.652 -27.273 -3.892 1.00 86.62 861 THR A C 1
ATOM 6772 O O . THR A 1 861 ? -12.388 -28.458 -4.068 1.00 86.62 861 THR A O 1
ATOM 6775 N N . ALA A 1 862 ? -12.165 -26.326 -4.704 1.00 83.81 862 ALA A N 1
ATOM 6776 C CA . ALA A 1 862 ? -11.215 -26.644 -5.782 1.00 83.81 862 ALA A CA 1
ATOM 6777 C C . ALA A 1 862 ? -10.324 -25.452 -6.214 1.00 83.81 862 ALA A C 1
ATOM 6779 O O . ALA A 1 862 ? -10.444 -24.999 -7.349 1.00 83.81 862 ALA A O 1
ATOM 6780 N N . PRO A 1 863 ? -9.431 -24.913 -5.357 1.00 76.00 863 PRO A N 1
ATOM 6781 C CA . PRO A 1 863 ? -9.122 -25.328 -3.981 1.00 76.00 863 PRO A CA 1
ATOM 6782 C C . PRO A 1 863 ? -9.926 -24.553 -2.919 1.00 76.00 863 PRO A C 1
ATOM 6784 O O . PRO A 1 863 ? -9.775 -24.780 -1.724 1.00 76.00 863 PRO A O 1
ATOM 6787 N N . THR A 1 864 ? -10.795 -23.637 -3.347 1.00 85.62 864 THR A N 1
ATOM 6788 C CA . THR A 1 864 ? -11.715 -22.849 -2.512 1.00 85.62 864 THR A CA 1
ATOM 6789 C C . THR A 1 864 ? -13.115 -22.875 -3.130 1.00 85.62 864 THR A C 1
ATOM 6791 O O . THR A 1 864 ? -13.263 -23.184 -4.314 1.00 85.62 864 THR A O 1
ATOM 6794 N N . ASN A 1 865 ? -14.145 -22.531 -2.360 1.00 85.50 865 ASN A N 1
ATOM 6795 C CA . ASN A 1 865 ? -15.527 -22.409 -2.833 1.00 85.50 865 ASN A CA 1
ATOM 6796 C C . ASN A 1 865 ? -15.657 -21.385 -3.972 1.00 85.50 865 ASN A C 1
ATOM 6798 O O . ASN A 1 865 ? -16.365 -21.621 -4.949 1.00 85.50 865 ASN A O 1
ATOM 6802 N N . GLY A 1 866 ? -14.927 -20.266 -3.885 1.00 84.00 866 GLY A N 1
ATOM 6803 C CA . GLY A 1 866 ? -14.947 -19.211 -4.904 1.00 84.00 866 GLY A CA 1
ATOM 6804 C C . GLY A 1 866 ? -14.438 -19.660 -6.279 1.00 84.00 866 GLY A C 1
ATOM 6805 O O . GLY A 1 866 ? -14.831 -19.081 -7.288 1.00 84.00 866 GLY A O 1
ATOM 6806 N N . ALA A 1 867 ? -13.624 -20.719 -6.327 1.00 89.62 867 ALA A N 1
ATOM 6807 C CA . ALA A 1 867 ? -13.039 -21.311 -7.534 1.00 89.62 867 ALA A CA 1
ATOM 6808 C C . ALA A 1 867 ? -13.608 -22.712 -7.852 1.00 89.62 867 ALA A C 1
ATOM 6810 O O . ALA A 1 867 ? -13.090 -23.429 -8.709 1.00 89.62 867 ALA A O 1
ATOM 6811 N N . ALA A 1 868 ? -14.679 -23.117 -7.159 1.00 92.00 868 ALA A N 1
ATOM 6812 C CA . ALA A 1 868 ? -15.190 -24.481 -7.196 1.00 92.00 868 ALA A CA 1
ATOM 6813 C C . ALA A 1 868 ? -15.712 -24.926 -8.568 1.00 92.00 868 ALA A C 1
ATOM 6815 O O . ALA A 1 868 ? -15.850 -26.123 -8.789 1.00 92.00 868 ALA A O 1
ATOM 6816 N N . GLY A 1 869 ? -16.017 -24.013 -9.496 1.00 94.69 869 GLY A N 1
ATOM 6817 C CA . GLY A 1 869 ? -16.596 -24.385 -10.788 1.00 94.69 869 GLY A CA 1
ATOM 6818 C C . GLY A 1 869 ? -15.593 -24.855 -11.831 1.00 94.69 869 GLY A C 1
ATOM 6819 O O . GLY A 1 869 ? -15.998 -25.532 -12.772 1.00 94.69 869 GLY A O 1
ATOM 6820 N N . VAL A 1 870 ? -14.300 -24.550 -11.676 1.00 96.88 870 VAL A N 1
ATOM 6821 C CA . VAL A 1 870 ? -13.303 -24.787 -12.733 1.00 96.88 870 VAL A CA 1
ATOM 6822 C C . VAL A 1 870 ? -13.032 -26.281 -12.938 1.00 96.88 870 VAL A C 1
ATOM 6824 O O . VAL A 1 870 ? -13.285 -26.818 -14.019 1.00 96.88 870 VAL A O 1
ATOM 6827 N N . LEU A 1 871 ? -12.545 -26.973 -11.902 1.00 95.75 871 LEU A N 1
ATOM 6828 C CA . LEU A 1 871 ? -12.174 -28.391 -11.989 1.00 95.75 871 LEU A CA 1
ATOM 6829 C C . LEU A 1 871 ? -13.366 -29.298 -12.345 1.00 95.75 871 LEU A C 1
ATOM 6831 O O . LEU A 1 871 ? -13.231 -30.083 -13.289 1.00 95.75 871 LEU A O 1
ATOM 6835 N N . PRO A 1 872 ? -14.533 -29.197 -11.668 1.00 95.62 872 PRO A N 1
ATOM 6836 C CA . PRO A 1 872 ? -15.696 -30.017 -11.987 1.00 95.62 872 PRO A CA 1
ATOM 6837 C C . PRO A 1 872 ? -16.152 -29.849 -13.430 1.00 95.62 872 PRO A C 1
ATOM 6839 O O . PRO A 1 872 ? -16.417 -30.844 -14.099 1.00 95.62 872 PRO A O 1
ATOM 6842 N N . ALA A 1 873 ? -16.217 -28.609 -13.929 1.00 96.31 873 ALA A N 1
ATOM 6843 C CA . ALA A 1 873 ? -16.673 -28.333 -15.284 1.00 96.31 873 ALA A CA 1
ATOM 6844 C C . ALA A 1 873 ? -15.750 -28.968 -16.328 1.00 96.31 873 ALA A C 1
ATOM 6846 O O . ALA A 1 873 ? -16.233 -29.615 -17.259 1.00 96.31 873 ALA A O 1
ATOM 6847 N N . VAL A 1 874 ? -14.432 -28.838 -16.147 1.00 95.75 874 VAL A N 1
ATOM 6848 C CA . VAL A 1 874 ? -13.430 -29.414 -17.054 1.00 95.75 874 VAL A CA 1
ATOM 6849 C C . VAL A 1 874 ? -13.468 -30.944 -17.027 1.00 95.75 874 VAL A C 1
ATOM 6851 O O . VAL A 1 874 ? -13.471 -31.575 -18.088 1.00 95.75 874 VAL A O 1
ATOM 6854 N N . LEU A 1 875 ? -13.559 -31.555 -15.842 1.00 94.06 875 LEU A N 1
ATOM 6855 C CA . LEU A 1 875 ? -13.646 -33.010 -15.712 1.00 94.06 875 LEU A CA 1
ATOM 6856 C C . LEU A 1 875 ? -14.972 -33.555 -16.273 1.00 94.06 875 LEU A C 1
ATOM 6858 O O . LEU A 1 875 ? -14.977 -34.564 -16.981 1.00 94.06 875 LEU A O 1
ATOM 6862 N N . TYR A 1 876 ? -16.092 -32.865 -16.045 1.00 92.56 876 TYR A N 1
ATOM 6863 C CA . TYR A 1 876 ? -17.405 -33.224 -16.594 1.00 92.56 876 TYR A CA 1
ATOM 6864 C C . TYR A 1 876 ? -17.429 -33.118 -18.117 1.00 92.56 876 TYR A C 1
ATOM 6866 O O . TYR A 1 876 ? -17.878 -34.037 -18.804 1.00 92.56 876 TYR A O 1
ATOM 6874 N N . PHE A 1 877 ? -16.874 -32.035 -18.657 1.00 90.44 877 PHE A N 1
ATOM 6875 C CA . PHE A 1 877 ? -16.706 -31.843 -20.091 1.00 90.44 877 PHE A CA 1
ATOM 6876 C C . PHE A 1 877 ? -15.882 -32.965 -20.732 1.00 90.44 877 PHE A C 1
ATOM 6878 O O . PHE A 1 877 ? -16.236 -33.453 -21.804 1.00 90.44 877 PHE A O 1
ATOM 6885 N N . ALA A 1 878 ? -14.810 -33.404 -20.070 1.00 86.69 878 ALA A N 1
ATOM 6886 C CA . ALA A 1 878 ? -13.947 -34.456 -20.588 1.00 86.69 878 ALA A CA 1
ATOM 6887 C C . ALA A 1 878 ? -14.558 -35.866 -20.505 1.00 86.69 878 ALA A C 1
ATOM 6889 O O . ALA A 1 878 ? -14.148 -36.740 -21.267 1.00 86.69 878 ALA A O 1
ATOM 6890 N N . THR A 1 879 ? -15.511 -36.105 -19.598 1.00 80.00 879 THR A N 1
ATOM 6891 C CA . THR A 1 879 ? -15.976 -37.465 -19.269 1.00 80.00 879 THR A CA 1
ATOM 6892 C C . THR A 1 879 ? -17.427 -37.759 -19.637 1.00 80.00 879 THR A C 1
ATOM 6894 O O . THR A 1 879 ? -17.755 -38.917 -19.872 1.00 80.00 879 THR A O 1
ATOM 6897 N N . VAL A 1 880 ? -18.320 -36.770 -19.706 1.00 72.50 880 VAL A N 1
ATOM 6898 C CA . VAL A 1 880 ? -19.763 -37.047 -19.839 1.00 72.50 880 VAL A CA 1
ATOM 6899 C C . VAL A 1 880 ? -20.247 -37.125 -21.293 1.00 72.50 880 VAL A C 1
ATOM 6901 O O . VAL A 1 880 ? -20.878 -38.127 -21.634 1.00 72.50 880 VAL A O 1
ATOM 6904 N N . PRO A 1 881 ? -19.944 -36.167 -22.195 1.00 64.94 881 PRO A N 1
ATOM 6905 C CA . PRO A 1 881 ? -20.455 -36.205 -23.571 1.00 64.94 881 PRO A CA 1
ATOM 6906 C C . PRO A 1 881 ? -19.952 -37.390 -24.420 1.00 64.94 881 PRO A C 1
ATOM 6908 O O . PRO A 1 881 ? -20.617 -37.771 -25.379 1.00 64.94 881 PRO A O 1
ATOM 6911 N N . GLY A 1 882 ? -18.794 -37.977 -24.080 1.00 63.19 882 GLY A N 1
ATOM 6912 C CA . GLY A 1 882 ? -18.149 -39.072 -24.828 1.00 63.19 882 GLY A CA 1
ATOM 6913 C C . GLY A 1 882 ? -18.281 -40.473 -24.212 1.00 63.19 882 GLY A C 1
ATOM 6914 O O . GLY A 1 882 ? -17.768 -41.430 -24.789 1.00 63.19 882 GLY A O 1
ATOM 6915 N N . GLY A 1 883 ? -18.961 -40.603 -23.067 1.00 60.12 883 GLY A N 1
ATOM 6916 C CA . GLY A 1 883 ? -19.018 -41.829 -22.266 1.00 60.12 883 GLY A CA 1
ATOM 6917 C C . GLY A 1 883 ? -18.080 -41.779 -21.056 1.00 60.12 883 GLY A C 1
ATOM 6918 O O . GLY A 1 883 ? -16.894 -41.481 -21.180 1.00 60.12 883 GLY A O 1
ATOM 6919 N N . PHE A 1 884 ? -18.627 -42.078 -19.875 1.00 65.88 884 PHE A N 1
ATOM 6920 C CA . PHE A 1 884 ? -17.923 -41.956 -18.599 1.00 65.88 884 PHE A CA 1
ATOM 6921 C C . PHE A 1 884 ? -16.762 -42.952 -18.492 1.00 65.88 884 PHE A C 1
ATOM 6923 O O . PHE A 1 884 ? -16.980 -44.163 -18.504 1.00 65.88 884 PHE A O 1
ATOM 6930 N N . ASN A 1 885 ? -15.538 -42.435 -18.351 1.00 73.56 885 ASN A N 1
ATOM 6931 C CA . ASN A 1 885 ? -14.347 -43.220 -18.042 1.00 73.56 885 ASN A CA 1
ATOM 6932 C C . ASN A 1 885 ? -13.959 -43.021 -16.562 1.00 73.56 885 ASN A C 1
ATOM 6934 O O . ASN A 1 885 ? -13.398 -41.972 -16.237 1.00 73.56 885 ASN A O 1
ATOM 6938 N N . PRO A 1 886 ? -14.203 -44.003 -15.674 1.00 72.56 886 PRO A N 1
ATOM 6939 C CA . PRO A 1 886 ? -13.833 -43.908 -14.259 1.00 72.56 886 PRO A CA 1
ATOM 6940 C C . PRO A 1 886 ? -12.334 -43.655 -14.029 1.00 72.56 886 PRO A C 1
ATOM 6942 O O . PRO A 1 886 ? -11.961 -42.950 -13.097 1.00 72.56 886 PRO A O 1
ATOM 6945 N N . GLU A 1 887 ? -11.461 -44.156 -14.908 1.00 82.94 887 GLU A N 1
ATOM 6946 C CA . GLU A 1 887 ? -10.008 -43.951 -14.790 1.00 82.94 887 GLU A CA 1
ATOM 6947 C C . GLU A 1 887 ? -9.590 -42.489 -15.015 1.00 82.94 887 GLU A C 1
ATOM 6949 O O . GLU A 1 887 ? -8.531 -42.064 -14.545 1.00 82.94 887 GLU A O 1
ATOM 6954 N N . ALA A 1 888 ? -10.430 -41.682 -15.676 1.00 88.12 888 ALA A N 1
ATOM 6955 C CA . ALA A 1 888 ? -10.173 -40.255 -15.831 1.00 88.12 888 ALA A CA 1
ATOM 6956 C C . ALA A 1 888 ? -10.180 -39.530 -14.477 1.00 88.12 888 ALA A C 1
ATOM 6958 O O . ALA A 1 888 ? -9.388 -38.615 -14.292 1.00 88.12 888 ALA A O 1
ATOM 6959 N N . ILE A 1 889 ? -10.998 -39.967 -13.513 1.00 91.38 889 ILE A N 1
ATOM 6960 C CA . ILE A 1 889 ? -11.062 -39.377 -12.164 1.00 91.38 889 ILE A CA 1
ATOM 6961 C C . ILE A 1 889 ? -9.747 -39.615 -11.426 1.00 91.38 889 ILE A C 1
ATOM 6963 O O . ILE A 1 889 ? -9.134 -38.676 -10.921 1.00 91.38 889 ILE A O 1
ATOM 6967 N N . HIS A 1 890 ? -9.285 -40.867 -11.429 1.00 92.31 890 HIS A N 1
ATOM 6968 C CA . HIS A 1 890 ? -8.059 -41.293 -10.751 1.00 92.31 890 HIS A CA 1
ATOM 6969 C C . HIS A 1 890 ? -6.775 -40.825 -11.448 1.00 92.31 890 HIS A C 1
ATOM 6971 O O . HIS A 1 890 ? -5.686 -41.022 -10.922 1.00 92.31 890 HIS A O 1
ATOM 6977 N N . THR A 1 891 ? -6.887 -40.190 -12.614 1.00 94.69 891 THR A N 1
ATOM 6978 C CA . THR A 1 891 ? -5.772 -39.488 -13.257 1.00 94.69 891 THR A CA 1
ATOM 6979 C C . THR A 1 891 ? -5.886 -37.981 -13.025 1.00 94.69 891 THR A C 1
ATOM 6981 O O . THR A 1 891 ? -4.937 -37.350 -12.573 1.00 94.69 891 THR A O 1
ATOM 6984 N N . PHE A 1 892 ? -7.062 -37.402 -13.277 1.00 96.38 892 PHE A N 1
ATOM 6985 C CA . PHE A 1 892 ? -7.295 -35.962 -13.206 1.00 96.38 892 PHE A CA 1
ATOM 6986 C C . PHE A 1 892 ? -7.124 -35.411 -11.790 1.00 96.38 892 PHE A C 1
ATOM 6988 O O . PHE A 1 892 ? -6.349 -34.474 -11.605 1.00 96.38 892 PHE A O 1
ATOM 6995 N N . LEU A 1 893 ? -7.828 -35.976 -10.798 1.00 95.81 893 LEU A N 1
ATOM 6996 C CA . LEU A 1 893 ? -7.811 -35.437 -9.435 1.00 95.81 893 LEU A CA 1
ATOM 6997 C C . LEU A 1 893 ? -6.421 -35.572 -8.796 1.00 95.81 893 LEU A C 1
ATOM 6999 O O . LEU A 1 893 ? -5.926 -34.555 -8.322 1.00 95.81 893 LEU A O 1
ATOM 7003 N N . PRO A 1 894 ? -5.725 -36.730 -8.847 1.00 96.00 894 PRO A N 1
ATOM 7004 C CA . PRO A 1 894 ? -4.377 -36.826 -8.284 1.00 96.00 894 PRO A CA 1
ATOM 7005 C C . PRO A 1 894 ? -3.352 -35.922 -8.982 1.00 96.00 894 PRO A C 1
ATOM 7007 O O . PRO A 1 894 ? -2.533 -35.302 -8.305 1.00 96.00 894 PRO A O 1
ATOM 7010 N N . THR A 1 895 ? -3.410 -35.774 -10.315 1.00 96.88 895 THR A N 1
ATOM 7011 C CA . THR A 1 895 ? -2.553 -34.805 -11.023 1.00 96.88 895 THR A CA 1
ATOM 7012 C C . THR A 1 895 ? -2.837 -33.374 -10.571 1.00 96.88 895 THR A C 1
ATOM 7014 O O . THR A 1 895 ? -1.901 -32.639 -10.261 1.00 96.88 895 THR A O 1
ATOM 7017 N N . ALA A 1 896 ? -4.111 -32.984 -10.484 1.00 96.44 896 ALA A N 1
ATOM 7018 C CA . ALA A 1 896 ? -4.502 -31.672 -9.982 1.00 96.44 896 ALA A CA 1
ATOM 7019 C C . ALA A 1 896 ? -4.021 -31.446 -8.537 1.00 96.44 896 ALA A C 1
ATOM 7021 O O . ALA A 1 896 ? -3.510 -30.373 -8.232 1.00 96.44 896 ALA A O 1
ATOM 7022 N N . THR A 1 897 ? -4.108 -32.457 -7.667 1.00 94.31 897 THR A N 1
ATOM 7023 C CA . THR A 1 897 ? -3.617 -32.391 -6.283 1.00 94.31 897 THR A CA 1
ATOM 7024 C C . THR A 1 897 ? -2.111 -32.177 -6.203 1.00 94.31 897 THR A C 1
ATOM 7026 O O . THR A 1 897 ? -1.662 -31.362 -5.397 1.00 94.31 897 THR A O 1
ATOM 7029 N N . ALA A 1 898 ? -1.319 -32.866 -7.031 1.00 93.06 898 ALA A N 1
ATOM 7030 C CA . ALA A 1 898 ? 0.133 -32.696 -7.035 1.00 93.06 898 ALA A CA 1
ATOM 7031 C C . ALA A 1 898 ? 0.526 -31.252 -7.373 1.00 93.06 898 ALA A C 1
ATOM 7033 O O . ALA A 1 898 ? 1.322 -30.649 -6.655 1.00 93.06 898 ALA A O 1
ATOM 7034 N N . ILE A 1 899 ? -0.095 -30.690 -8.414 1.00 93.06 899 ILE A N 1
ATOM 7035 C CA . ILE A 1 899 ? 0.099 -29.298 -8.828 1.00 93.06 899 ILE A CA 1
ATOM 7036 C C . ILE A 1 899 ? -0.388 -28.335 -7.735 1.00 93.06 899 ILE A C 1
ATOM 7038 O O . ILE A 1 899 ? 0.351 -27.448 -7.315 1.00 93.06 899 ILE A O 1
ATOM 7042 N N . GLY A 1 900 ? -1.596 -28.546 -7.205 1.00 89.31 900 GLY A N 1
ATOM 7043 C CA . GLY A 1 900 ? -2.172 -27.733 -6.130 1.00 89.31 900 GLY A CA 1
ATOM 7044 C C . GLY A 1 900 ? -1.346 -27.732 -4.840 1.00 89.31 900 GLY A C 1
ATOM 7045 O O . GLY A 1 900 ? -1.279 -26.713 -4.156 1.00 89.31 900 GLY A O 1
ATOM 7046 N N . SER A 1 901 ? -0.664 -28.837 -4.531 1.00 87.44 901 SER A N 1
ATOM 7047 C CA . SER A 1 901 ? 0.239 -28.934 -3.377 1.00 87.44 901 SER A CA 1
ATOM 7048 C C . SER A 1 901 ? 1.434 -27.987 -3.510 1.00 87.44 901 SER A C 1
ATOM 7050 O O . SER A 1 901 ? 1.796 -27.328 -2.538 1.00 87.44 901 SER A O 1
ATOM 7052 N N . VAL A 1 902 ? 1.998 -27.846 -4.716 1.00 85.38 902 VAL A N 1
ATOM 7053 C CA . VAL A 1 902 ? 3.105 -26.908 -4.978 1.00 85.38 902 VAL A CA 1
ATOM 7054 C C . VAL A 1 902 ? 2.636 -25.455 -4.908 1.00 85.38 902 VAL A C 1
ATOM 7056 O O . VAL A 1 902 ? 3.322 -24.617 -4.322 1.00 85.38 902 VAL A O 1
ATOM 7059 N N . PHE A 1 903 ? 1.440 -25.151 -5.424 1.00 82.94 903 PHE A N 1
ATOM 7060 C CA . PHE A 1 903 ? 0.826 -23.833 -5.233 1.00 82.94 903 PHE A CA 1
ATOM 7061 C C . PHE A 1 903 ? 0.665 -23.508 -3.752 1.00 82.94 903 PHE A C 1
ATOM 7063 O O . PHE A 1 903 ? 1.057 -22.430 -3.314 1.00 82.94 903 PHE A O 1
ATOM 7070 N N . LYS A 1 904 ? 0.128 -24.453 -2.973 1.00 74.69 904 LYS A N 1
ATOM 7071 C CA . LYS A 1 904 ? -0.081 -24.268 -1.540 1.00 74.69 904 LYS A CA 1
ATOM 7072 C C . LYS A 1 904 ? 1.241 -24.023 -0.822 1.00 74.69 904 LYS A C 1
ATOM 7074 O O . LYS A 1 904 ? 1.317 -23.053 -0.086 1.00 74.69 904 LYS A O 1
ATOM 7079 N N . ALA A 1 905 ? 2.278 -24.815 -1.103 1.00 70.38 905 ALA A N 1
ATOM 7080 C CA . ALA A 1 905 ? 3.619 -24.683 -0.525 1.00 70.38 905 ALA A CA 1
ATOM 7081 C C . ALA A 1 905 ? 4.224 -23.275 -0.651 1.00 70.38 905 ALA A C 1
ATOM 7083 O O . ALA A 1 905 ? 4.921 -22.819 0.252 1.00 70.38 905 ALA A O 1
ATOM 7084 N N . ASN A 1 906 ? 3.949 -22.597 -1.766 1.00 66.94 906 ASN A N 1
ATOM 7085 C CA . ASN A 1 906 ? 4.615 -21.354 -2.150 1.00 66.94 906 ASN A CA 1
ATOM 7086 C C . ASN A 1 906 ? 3.712 -20.109 -2.040 1.00 66.94 906 ASN A C 1
ATOM 7088 O O . ASN A 1 906 ? 4.135 -19.007 -2.388 1.00 66.94 906 ASN A O 1
ATOM 7092 N N . ALA A 1 907 ? 2.475 -20.257 -1.549 1.00 53.16 907 ALA A N 1
ATOM 7093 C CA . ALA A 1 907 ? 1.491 -19.173 -1.518 1.00 53.16 907 ALA A CA 1
ATOM 7094 C C . ALA A 1 907 ? 1.591 -18.236 -0.294 1.00 53.16 907 ALA A C 1
ATOM 7096 O O . ALA A 1 907 ? 1.090 -17.115 -0.359 1.00 53.16 907 ALA A O 1
ATOM 7097 N N . SER A 1 908 ? 2.254 -18.628 0.806 1.00 51.00 908 SER A N 1
ATOM 7098 C CA . SER A 1 908 ? 2.290 -17.802 2.026 1.00 51.00 908 SER A CA 1
ATOM 7099 C C . SER A 1 908 ? 3.204 -16.574 1.901 1.00 51.00 908 SER A C 1
ATOM 7101 O O . SER A 1 908 ? 4.402 -16.704 1.639 1.00 51.00 908 SER A O 1
ATOM 7103 N N . ILE A 1 909 ? 2.671 -15.388 2.206 1.00 42.66 909 ILE A N 1
ATOM 7104 C CA . ILE A 1 909 ? 3.433 -14.122 2.279 1.00 42.66 909 ILE A CA 1
ATOM 7105 C C . ILE A 1 909 ? 4.080 -13.930 3.674 1.00 42.66 909 ILE A C 1
ATOM 7107 O O . ILE A 1 909 ? 5.055 -13.192 3.820 1.00 42.66 909 ILE A O 1
ATOM 7111 N N . SER A 1 910 ? 3.594 -14.632 4.704 1.00 32.00 910 SER A N 1
ATOM 7112 C CA . SER A 1 910 ? 3.979 -14.449 6.116 1.00 32.00 910 SER A CA 1
ATOM 7113 C C . SER A 1 910 ? 5.299 -15.118 6.551 1.00 32.00 910 SER A C 1
ATOM 7115 O O . SER A 1 910 ? 5.754 -14.894 7.671 1.00 32.00 910 SER A O 1
ATOM 7117 N N . GLY A 1 911 ? 5.971 -15.884 5.681 1.00 25.75 911 GLY A N 1
ATOM 7118 C CA . GLY A 1 911 ? 7.151 -16.692 6.038 1.00 25.75 911 GLY A CA 1
ATOM 7119 C C . GLY A 1 911 ? 8.534 -16.024 5.940 1.00 25.75 911 GLY A C 1
ATOM 7120 O O . GLY A 1 911 ? 9.529 -16.657 6.282 1.00 25.75 911 GLY A O 1
ATOM 7121 N N . ALA A 1 912 ? 8.652 -14.770 5.487 1.00 23.33 912 ALA A N 1
ATOM 7122 C CA . ALA A 1 912 ? 9.951 -14.187 5.099 1.00 23.33 912 ALA A CA 1
ATOM 7123 C C . ALA A 1 912 ? 10.558 -13.137 6.063 1.00 23.33 912 ALA A C 1
ATOM 7125 O O . ALA A 1 912 ? 11.479 -12.429 5.663 1.00 23.33 912 ALA A O 1
ATOM 7126 N N . ASN A 1 913 ? 10.100 -13.021 7.321 1.00 22.44 913 ASN A N 1
ATOM 7127 C CA . ASN A 1 913 ? 10.571 -11.970 8.253 1.00 22.44 913 ASN A CA 1
ATOM 7128 C C . ASN A 1 913 ? 11.152 -12.443 9.606 1.00 22.44 913 ASN A C 1
ATOM 7130 O O . ASN A 1 913 ? 11.333 -11.623 10.504 1.00 22.44 913 ASN A O 1
ATOM 7134 N N . ALA A 1 914 ? 11.520 -13.718 9.772 1.00 23.80 914 ALA A N 1
ATOM 7135 C CA . ALA A 1 914 ? 12.152 -14.207 11.008 1.00 23.80 914 ALA A CA 1
ATOM 7136 C C . ALA A 1 914 ? 13.605 -14.671 10.788 1.00 23.80 914 ALA A C 1
ATOM 7138 O O . ALA A 1 914 ? 13.920 -15.856 10.828 1.00 23.80 914 ALA A O 1
ATOM 7139 N N . GLY A 1 915 ? 14.513 -13.717 10.567 1.00 20.86 915 GLY A N 1
ATOM 7140 C CA . GLY A 1 915 ? 15.958 -13.953 10.557 1.00 20.86 915 GLY A CA 1
ATOM 7141 C C . GLY A 1 915 ? 16.651 -13.417 11.818 1.00 20.86 915 GLY A C 1
ATOM 7142 O O . GLY A 1 915 ? 16.676 -12.211 12.038 1.00 20.86 915 GLY A O 1
ATOM 7143 N N . CYS A 1 916 ? 17.313 -14.313 12.566 1.00 23.98 916 CYS A N 1
ATOM 7144 C CA . CYS A 1 916 ? 18.500 -14.049 13.408 1.00 23.98 916 CYS A CA 1
ATOM 7145 C C . CYS A 1 916 ? 18.361 -13.535 14.874 1.00 23.98 916 CYS A C 1
ATOM 7147 O O . CYS A 1 916 ? 19.234 -12.793 15.329 1.00 23.98 916 CYS A O 1
ATOM 7149 N N . GLN A 1 917 ? 17.346 -13.935 15.664 1.00 24.19 917 GLN A N 1
ATOM 7150 C CA . GLN A 1 917 ? 17.276 -13.566 17.108 1.00 24.19 917 GLN A CA 1
ATOM 7151 C C . GLN A 1 917 ? 16.815 -14.660 18.110 1.00 24.19 917 GLN A C 1
ATOM 7153 O O . GLN A 1 917 ? 16.760 -14.376 19.302 1.00 24.19 917 GLN A O 1
ATOM 7158 N N . ALA A 1 918 ? 16.523 -15.904 17.710 1.00 24.97 918 ALA A N 1
ATOM 7159 C CA . ALA A 1 918 ? 15.870 -16.889 18.600 1.00 24.97 918 ALA A CA 1
ATOM 7160 C C . ALA A 1 918 ? 16.797 -17.930 19.281 1.00 24.97 918 ALA A C 1
ATOM 7162 O O . ALA A 1 918 ? 16.338 -19.007 19.651 1.00 24.97 918 ALA A O 1
ATOM 7163 N N . GLU A 1 919 ? 18.090 -17.645 19.480 1.00 24.48 919 GLU A N 1
ATOM 7164 C CA . GLU A 1 919 ? 19.009 -18.550 20.201 1.00 24.48 919 GLU A CA 1
ATOM 7165 C C . GLU A 1 919 ? 19.363 -18.048 21.612 1.00 24.48 919 GLU A C 1
ATOM 7167 O O . GLU A 1 919 ? 20.509 -17.698 21.873 1.00 24.48 919 GLU A O 1
ATOM 7172 N N . VAL A 1 920 ? 18.415 -18.036 22.560 1.00 25.88 920 VAL A N 1
ATOM 7173 C CA . VAL A 1 920 ? 18.750 -18.108 24.001 1.00 25.88 920 VAL A CA 1
ATOM 7174 C C . VAL A 1 920 ? 17.532 -18.491 24.862 1.00 25.88 920 VAL A C 1
ATOM 7176 O O . VAL A 1 920 ? 16.582 -17.720 24.929 1.00 25.88 920 VAL A O 1
ATOM 7179 N N . GLY A 1 921 ? 17.596 -19.613 25.607 1.00 22.70 921 GLY A N 1
ATOM 7180 C CA . GLY A 1 921 ? 16.817 -19.773 26.857 1.00 22.70 921 GLY A CA 1
ATOM 7181 C C . GLY A 1 921 ? 16.153 -21.125 27.200 1.00 22.70 921 GLY A C 1
ATOM 7182 O O . GLY A 1 921 ? 14.943 -21.237 27.126 1.00 22.70 921 GLY A O 1
ATOM 7183 N N . ASN A 1 922 ? 16.949 -22.087 27.689 1.00 24.41 922 ASN A N 1
ATOM 7184 C CA . ASN A 1 922 ? 16.725 -23.051 28.800 1.00 24.41 922 ASN A CA 1
ATOM 7185 C C . ASN A 1 922 ? 15.441 -23.916 29.023 1.00 24.41 922 ASN A C 1
ATOM 7187 O O . ASN A 1 922 ? 14.402 -23.426 29.440 1.00 24.41 922 ASN A O 1
ATOM 7191 N N . ALA A 1 923 ? 15.713 -25.238 29.065 1.00 22.86 923 ALA A N 1
ATOM 7192 C CA . ALA A 1 923 ? 15.529 -26.229 30.159 1.00 22.86 923 ALA A CA 1
ATOM 7193 C C . ALA A 1 923 ? 14.152 -26.880 30.500 1.00 22.86 923 ALA A C 1
ATOM 7195 O O . ALA A 1 923 ? 13.198 -26.241 30.918 1.00 22.86 923 ALA A O 1
ATOM 7196 N N . ASN A 1 924 ? 14.170 -28.224 30.429 1.00 22.58 924 ASN A N 1
ATOM 7197 C CA . ASN A 1 924 ? 13.149 -29.269 30.687 1.00 22.58 924 ASN A CA 1
ATOM 7198 C C . ASN A 1 924 ? 12.959 -29.578 32.209 1.00 22.58 924 ASN A C 1
ATOM 7200 O O . ASN A 1 924 ? 13.886 -29.238 32.956 1.00 22.58 924 ASN A O 1
ATOM 7204 N N . PRO A 1 925 ? 11.879 -30.254 32.716 1.00 29.53 925 PRO A N 1
ATOM 7205 C CA . PRO A 1 925 ? 11.700 -31.732 32.604 1.00 29.53 925 PRO A CA 1
ATOM 7206 C C . PRO A 1 925 ? 10.237 -32.328 32.583 1.00 29.53 925 PRO A C 1
ATOM 7208 O O . PRO A 1 925 ? 9.270 -31.668 32.944 1.00 29.53 925 PRO A O 1
ATOM 7211 N N . HIS A 1 926 ? 10.129 -33.622 32.197 1.00 23.69 926 HIS A N 1
ATOM 7212 C CA . HIS A 1 926 ? 8.969 -34.540 31.918 1.00 23.69 926 HIS A CA 1
ATOM 7213 C C . HIS A 1 926 ? 8.125 -35.108 33.131 1.00 23.69 926 HIS A C 1
ATOM 7215 O O . HIS A 1 926 ? 8.477 -34.783 34.264 1.00 23.69 926 HIS A O 1
ATOM 7221 N N . PRO A 1 927 ? 7.235 -36.155 32.988 1.00 43.62 927 PRO A N 1
ATOM 7222 C CA . PRO A 1 927 ? 5.832 -36.265 32.470 1.00 43.62 927 PRO A CA 1
ATOM 7223 C C . PRO A 1 927 ? 4.861 -36.972 33.507 1.00 43.62 927 PRO A C 1
ATOM 7225 O O . PRO A 1 927 ? 5.292 -37.090 34.659 1.00 43.62 927 PRO A O 1
ATOM 7228 N N . PRO A 1 928 ? 3.595 -37.440 33.227 1.00 29.31 928 PRO A N 1
ATOM 7229 C CA . PRO A 1 928 ? 3.285 -38.712 32.506 1.00 29.31 928 PRO A CA 1
ATOM 7230 C C . PRO A 1 928 ? 1.912 -38.830 31.749 1.00 29.31 928 PRO A C 1
ATOM 7232 O O . PRO A 1 928 ? 1.047 -37.963 31.828 1.00 29.31 928 PRO A O 1
ATOM 7235 N N . ASP A 1 929 ? 1.762 -39.961 31.039 1.00 25.23 929 ASP A N 1
ATOM 7236 C CA . ASP A 1 929 ? 0.687 -40.493 30.163 1.00 25.23 929 ASP A CA 1
ATOM 7237 C C . ASP A 1 929 ? -0.785 -40.490 30.653 1.00 25.23 929 ASP A C 1
ATOM 7239 O O . ASP A 1 929 ? -1.057 -40.847 31.801 1.00 25.23 929 ASP A O 1
ATOM 7243 N N . ASN A 1 930 ? -1.745 -40.294 29.722 1.00 24.47 930 ASN A N 1
ATOM 7244 C CA . ASN A 1 930 ? -2.711 -41.339 29.296 1.00 24.47 930 ASN A CA 1
ATOM 7245 C C . ASN A 1 930 ? -3.703 -40.896 28.185 1.00 24.47 930 ASN A C 1
ATOM 7247 O O . ASN A 1 930 ? -4.462 -39.950 28.346 1.00 24.47 930 ASN A O 1
ATOM 7251 N N . GLY A 1 931 ? -3.687 -41.677 27.095 1.00 24.00 931 GLY A N 1
ATOM 7252 C CA . GLY A 1 931 ? -4.723 -42.030 26.106 1.00 24.00 931 GLY A CA 1
ATOM 7253 C C . GLY A 1 931 ? -6.001 -41.207 25.893 1.00 24.00 931 GLY A C 1
ATOM 7254 O O . GLY A 1 931 ? -6.923 -41.299 26.691 1.00 24.00 931 GLY A O 1
ATOM 7255 N N . ASP A 1 932 ? -6.145 -40.674 24.673 1.00 24.80 932 ASP A N 1
ATOM 7256 C CA . ASP A 1 932 ? -7.249 -41.070 23.783 1.00 24.80 932 ASP A CA 1
ATOM 7257 C C . ASP A 1 932 ? -6.831 -40.935 22.300 1.00 24.80 932 ASP A C 1
ATOM 7259 O O . ASP A 1 932 ? -6.139 -39.990 21.920 1.00 24.80 932 ASP A O 1
ATOM 7263 N N . ARG A 1 933 ? -7.159 -41.932 21.468 1.00 27.42 933 ARG A N 1
ATOM 7264 C CA . ARG A 1 933 ? -6.742 -42.033 20.052 1.00 27.42 933 ARG A CA 1
ATOM 7265 C C . ARG A 1 933 ? -7.929 -41.738 19.136 1.00 27.42 933 ARG A C 1
ATOM 7267 O O . ARG A 1 933 ? -8.694 -42.649 18.833 1.00 27.42 933 ARG A O 1
ATOM 7274 N N . GLN A 1 934 ? -8.018 -40.513 18.619 1.00 24.53 934 GLN A N 1
ATOM 7275 C CA . GLN A 1 934 ? -8.782 -40.182 17.408 1.00 24.53 934 GLN A CA 1
ATOM 7276 C C . GLN A 1 934 ? -7.956 -39.245 16.507 1.00 24.53 934 GLN A C 1
ATOM 7278 O O . GLN A 1 934 ? -7.106 -38.502 16.990 1.00 24.53 934 GLN A O 1
ATOM 7283 N N . GLY A 1 935 ? -8.111 -39.417 15.191 1.00 26.52 935 GLY A N 1
ATOM 7284 C CA . GLY A 1 935 ? -7.141 -39.065 14.146 1.00 26.52 935 GLY A CA 1
ATOM 7285 C C . GLY A 1 935 ? -6.627 -37.623 14.163 1.00 26.52 935 GLY A C 1
ATOM 7286 O O . GLY A 1 935 ? -7.404 -36.677 14.108 1.00 26.52 935 GLY A O 1
ATOM 7287 N N . LYS A 1 936 ? -5.296 -37.486 14.186 1.00 23.66 936 LYS A N 1
ATOM 7288 C CA . LYS A 1 936 ? -4.557 -36.224 14.080 1.00 23.66 936 LYS A CA 1
ATOM 7289 C C . LYS A 1 936 ? -4.096 -36.013 12.634 1.00 23.66 936 LYS A C 1
ATOM 7291 O O . LYS A 1 936 ? -3.407 -36.874 12.088 1.00 23.66 936 LYS A O 1
ATOM 7296 N N . THR A 1 937 ? -4.468 -34.887 12.030 1.00 25.53 937 THR A N 1
ATOM 7297 C CA . THR A 1 937 ? -4.111 -34.502 10.654 1.00 25.53 937 THR A CA 1
ATOM 7298 C C . THR A 1 937 ? -2.971 -33.478 10.676 1.00 25.53 937 THR A C 1
ATOM 7300 O O . THR A 1 937 ? -3.050 -32.471 11.378 1.00 25.53 937 THR A O 1
ATOM 7303 N N . PHE A 1 938 ? -1.888 -33.745 9.942 1.00 28.61 938 PHE A N 1
ATOM 7304 C CA . PHE A 1 938 ? -0.636 -32.979 9.984 1.00 28.61 938 PHE A CA 1
ATOM 7305 C C . PHE A 1 938 ? -0.741 -31.683 9.157 1.00 28.61 938 PHE A C 1
ATOM 7307 O O . PHE A 1 938 ? -0.868 -31.733 7.938 1.00 28.61 938 PHE A O 1
ATOM 7314 N N . LYS A 1 939 ? -0.679 -30.510 9.807 1.00 28.88 939 LYS A N 1
ATOM 7315 C CA . LYS A 1 939 ? -0.784 -29.193 9.149 1.00 28.88 939 LYS A CA 1
ATOM 7316 C C . LYS A 1 939 ? 0.575 -28.700 8.624 1.00 28.88 939 LYS A C 1
ATOM 7318 O O . LYS A 1 939 ? 1.454 -28.344 9.406 1.00 28.88 939 LYS A O 1
ATOM 7323 N N . ALA A 1 940 ? 0.727 -28.623 7.301 1.00 32.28 940 ALA A N 1
ATOM 7324 C CA . ALA A 1 940 ? 1.747 -27.817 6.624 1.00 32.28 940 ALA A CA 1
ATOM 7325 C C . ALA A 1 940 ? 1.093 -26.497 6.162 1.00 32.28 940 ALA A C 1
ATOM 7327 O O . ALA A 1 940 ? 0.382 -26.461 5.155 1.00 32.28 940 ALA A O 1
ATOM 7328 N N . ASN A 1 941 ? 1.244 -25.435 6.960 1.00 40.00 941 ASN A N 1
ATOM 7329 C CA . ASN A 1 941 ? 0.541 -24.161 6.773 1.00 40.00 941 ASN A CA 1
ATOM 7330 C C . ASN A 1 941 ? 1.223 -23.267 5.722 1.00 40.00 941 ASN A C 1
ATOM 7332 O O . ASN A 1 941 ? 2.183 -22.563 6.022 1.00 40.00 941 ASN A O 1
ATOM 7336 N N . ALA A 1 942 ? 0.652 -23.251 4.520 1.00 42.00 942 ALA A N 1
ATOM 7337 C CA . ALA A 1 942 ? 0.683 -22.129 3.586 1.00 42.00 942 ALA A CA 1
ATOM 7338 C C . ALA A 1 942 ? -0.703 -22.046 2.905 1.00 42.00 942 ALA A C 1
ATOM 7340 O O . ALA A 1 942 ? -1.368 -23.075 2.735 1.00 42.00 942 ALA A O 1
ATOM 7341 N N . SER A 1 943 ? -1.210 -20.834 2.642 1.00 48.56 943 SER A N 1
ATOM 7342 C CA . SER A 1 943 ? -2.616 -20.604 2.272 1.00 48.56 943 SER A CA 1
ATOM 7343 C C . SER A 1 943 ? -2.781 -20.180 0.814 1.00 48.56 943 SER A C 1
ATOM 7345 O O . SER A 1 943 ? -2.145 -19.235 0.364 1.00 48.56 943 SER A O 1
ATOM 7347 N N . ILE A 1 944 ? -3.682 -20.846 0.082 1.00 58.38 944 ILE A N 1
ATOM 7348 C CA . ILE A 1 944 ? -4.189 -20.376 -1.214 1.00 58.38 944 ILE A CA 1
ATOM 7349 C C . ILE A 1 944 ? -5.422 -19.512 -0.924 1.00 58.38 944 ILE A C 1
ATOM 7351 O O . ILE A 1 944 ? -6.547 -20.015 -0.904 1.00 58.38 944 ILE A O 1
ATOM 7355 N N . SER A 1 945 ? -5.203 -18.231 -0.621 1.00 63.44 945 SER A N 1
ATOM 7356 C CA . SER A 1 945 ? -6.260 -17.323 -0.163 1.00 63.44 945 SER A CA 1
ATOM 7357 C C . SER A 1 945 ? -6.363 -16.063 -1.017 1.00 63.44 945 SER A C 1
ATOM 7359 O O . SER A 1 945 ? -5.371 -15.360 -1.245 1.00 63.44 945 SER A O 1
ATOM 7361 N N . GLY A 1 946 ? -7.594 -15.733 -1.423 1.00 50.84 946 GLY A N 1
ATOM 7362 C CA . GLY A 1 946 ? -7.918 -14.456 -2.051 1.00 50.84 946 GLY A CA 1
ATOM 7363 C C . GLY A 1 946 ? -7.582 -13.249 -1.168 1.00 50.84 946 GLY A C 1
ATOM 7364 O O . GLY A 1 946 ? -7.279 -12.178 -1.703 1.00 50.84 946 GLY A O 1
ATOM 7365 N N . ALA A 1 947 ? -7.579 -13.409 0.162 1.00 52.94 947 ALA A N 1
ATOM 7366 C CA . ALA A 1 947 ? -7.178 -12.366 1.106 1.00 52.94 947 ALA A CA 1
ATOM 7367 C C . ALA A 1 947 ? -5.677 -12.063 1.078 1.00 52.94 947 ALA A C 1
ATOM 7369 O O . ALA A 1 947 ? -5.294 -10.947 1.412 1.00 52.94 947 ALA A O 1
ATOM 7370 N N . GLU A 1 948 ? -4.825 -13.015 0.686 1.00 63.88 948 GLU A N 1
ATOM 7371 C CA . GLU A 1 948 ? -3.370 -12.820 0.699 1.00 63.88 948 GLU A CA 1
ATOM 7372 C C . GLU A 1 948 ? -2.842 -12.395 -0.672 1.00 63.88 948 GLU A C 1
ATOM 7374 O O . GLU A 1 948 ? -2.108 -11.408 -0.765 1.00 63.88 948 GLU A O 1
ATOM 7379 N N . ALA A 1 949 ? -3.259 -13.093 -1.734 1.00 71.94 949 ALA A N 1
ATOM 7380 C CA . ALA A 1 949 ? -2.674 -12.959 -3.069 1.00 71.94 949 ALA A CA 1
ATOM 7381 C C . ALA A 1 949 ? -3.688 -12.648 -4.188 1.00 71.94 949 ALA A C 1
ATOM 7383 O O . ALA A 1 949 ? -3.294 -12.585 -5.351 1.00 71.94 949 ALA A O 1
ATOM 7384 N N . GLY A 1 950 ? -4.967 -12.421 -3.863 1.00 80.06 950 GLY A N 1
ATOM 7385 C CA . GLY A 1 950 ? -6.017 -12.111 -4.839 1.00 80.06 950 GLY A CA 1
ATOM 7386 C C . GLY A 1 950 ? -6.593 -13.339 -5.557 1.00 80.06 950 GLY A C 1
ATOM 7387 O O . GLY A 1 950 ? -6.273 -14.488 -5.258 1.00 80.06 950 GLY A O 1
ATOM 7388 N N . CYS A 1 951 ? -7.468 -13.104 -6.538 1.00 86.31 951 CYS A N 1
ATOM 7389 C CA . CYS A 1 951 ? -8.190 -14.165 -7.251 1.00 86.31 951 CYS A CA 1
ATOM 7390 C C . CYS A 1 951 ? -7.274 -14.993 -8.172 1.00 86.31 951 CYS A C 1
ATOM 7392 O O . CYS A 1 951 ? -7.610 -16.123 -8.518 1.00 86.31 951 CYS A O 1
ATOM 7394 N N . GLN A 1 952 ? -6.094 -14.471 -8.519 1.00 86.56 952 GLN A N 1
ATOM 7395 C CA . GLN A 1 952 ? -5.035 -15.233 -9.186 1.00 86.56 952 GLN A CA 1
ATOM 7396 C C . GLN A 1 952 ? -4.612 -16.480 -8.394 1.00 86.56 952 GLN A C 1
ATOM 7398 O O . GLN A 1 952 ? -4.378 -17.529 -8.987 1.00 86.56 952 GLN A O 1
ATOM 7403 N N . ALA A 1 953 ? -4.593 -16.402 -7.059 1.00 84.25 953 ALA A N 1
ATOM 7404 C CA . ALA A 1 953 ? -4.245 -17.539 -6.222 1.00 84.25 953 ALA A CA 1
ATOM 7405 C C . ALA A 1 953 ? -5.387 -18.555 -6.164 1.00 84.25 953 ALA A C 1
ATOM 7407 O O . ALA A 1 953 ? -5.131 -19.747 -6.129 1.00 84.25 953 ALA A O 1
ATOM 7408 N N . GLU A 1 954 ? -6.644 -18.122 -6.222 1.00 86.69 954 GLU A N 1
ATOM 7409 C CA . GLU A 1 954 ? -7.807 -19.011 -6.134 1.00 86.69 954 GLU A CA 1
ATOM 7410 C C . GLU A 1 954 ? -8.214 -19.584 -7.497 1.00 86.69 954 GLU A C 1
ATOM 7412 O O . GLU A 1 954 ? -8.097 -20.782 -7.744 1.00 86.69 954 GLU A O 1
ATOM 7417 N N . VAL A 1 955 ? -8.688 -18.724 -8.400 1.00 91.56 955 VAL A N 1
ATOM 7418 C CA . VAL A 1 955 ? -9.180 -19.116 -9.725 1.00 91.56 955 VAL A CA 1
ATOM 7419 C C . VAL A 1 955 ? -8.020 -19.438 -10.666 1.00 91.56 955 VAL A C 1
ATOM 7421 O O . VAL A 1 955 ? -8.136 -20.365 -11.465 1.00 91.56 955 VAL A O 1
ATOM 7424 N N . GLY A 1 956 ? -6.891 -18.731 -10.557 1.00 93.12 956 GLY A N 1
ATOM 7425 C CA . GLY A 1 956 ? -5.703 -19.021 -11.368 1.00 93.12 956 GLY A CA 1
ATOM 7426 C C . GLY A 1 956 ? -5.081 -20.379 -11.034 1.00 93.12 956 GLY A C 1
ATOM 7427 O O . GLY A 1 956 ? -4.838 -21.170 -11.946 1.00 93.12 956 GLY A O 1
ATOM 7428 N N . SER A 1 957 ? -4.923 -20.718 -9.747 1.00 91.94 957 SER A N 1
ATOM 7429 C CA . SER A 1 957 ? -4.463 -22.062 -9.358 1.00 91.94 957 SER A CA 1
ATOM 7430 C C . SER A 1 957 ? -5.471 -23.152 -9.742 1.00 91.94 957 SER A C 1
ATOM 7432 O O . SER A 1 957 ? -5.067 -24.207 -10.226 1.00 91.94 957 SER A O 1
ATOM 7434 N N . ALA A 1 958 ? -6.782 -22.896 -9.627 1.00 94.62 958 ALA A N 1
ATOM 7435 C CA . ALA A 1 958 ? -7.816 -23.811 -10.112 1.00 94.62 958 ALA A CA 1
ATOM 7436 C C . ALA A 1 958 ? -7.722 -24.044 -11.629 1.00 94.62 958 ALA A C 1
ATOM 7438 O O . ALA A 1 958 ? -7.807 -25.183 -12.092 1.00 94.62 958 ALA A O 1
ATOM 7439 N N . CYS A 1 959 ? -7.482 -22.984 -12.405 1.00 97.50 959 CYS A N 1
ATOM 7440 C CA . CYS A 1 959 ? -7.247 -23.065 -13.845 1.00 97.50 959 CYS A CA 1
ATOM 7441 C C . CYS A 1 959 ? -6.022 -23.933 -14.164 1.00 97.50 959 CYS A C 1
ATOM 7443 O O . CYS A 1 959 ? -6.119 -24.849 -14.981 1.00 97.50 959 CYS A O 1
ATOM 7445 N N . ALA A 1 960 ? -4.900 -23.705 -13.475 1.00 97.12 960 ALA A N 1
ATOM 7446 C CA . ALA A 1 960 ? -3.669 -24.473 -13.650 1.00 97.12 960 ALA A CA 1
ATOM 7447 C C . ALA A 1 960 ? -3.844 -25.959 -13.291 1.00 97.12 960 ALA A C 1
ATOM 7449 O O . ALA A 1 960 ? -3.477 -26.837 -14.074 1.00 97.12 960 ALA A O 1
ATOM 7450 N N . MET A 1 961 ? -4.484 -26.252 -12.155 1.00 97.44 961 MET A N 1
ATOM 7451 C CA . MET A 1 961 ? -4.818 -27.616 -11.731 1.00 97.44 961 MET A CA 1
ATOM 7452 C C . MET A 1 961 ? -5.714 -28.333 -12.751 1.00 97.44 961 MET A C 1
ATOM 7454 O O . MET A 1 961 ? -5.458 -29.487 -13.101 1.00 97.44 961 MET A O 1
ATOM 7458 N N . ALA A 1 962 ? -6.743 -27.652 -13.265 1.00 97.88 962 ALA A N 1
ATOM 7459 C CA . ALA A 1 962 ? -7.643 -28.220 -14.262 1.00 97.88 962 ALA A CA 1
ATOM 7460 C C . ALA A 1 962 ? -6.955 -28.442 -15.618 1.00 97.88 962 ALA A C 1
ATOM 7462 O O . ALA A 1 962 ? -7.189 -29.469 -16.258 1.00 97.88 962 ALA A O 1
ATOM 7463 N N . ALA A 1 963 ? -6.090 -27.518 -16.049 1.00 97.94 963 ALA A N 1
ATOM 7464 C CA . ALA A 1 963 ? -5.319 -27.641 -17.284 1.00 97.94 963 ALA A CA 1
ATOM 7465 C C . ALA A 1 963 ? -4.341 -28.824 -17.221 1.00 97.94 963 ALA A C 1
ATOM 7467 O O . ALA A 1 963 ? -4.268 -29.616 -18.166 1.00 97.94 963 ALA A O 1
ATOM 7468 N N . ALA A 1 964 ? -3.653 -28.993 -16.087 1.00 97.69 964 ALA A N 1
ATOM 7469 C CA . ALA A 1 964 ? -2.770 -30.127 -15.841 1.00 97.69 964 ALA A CA 1
ATOM 7470 C C . ALA A 1 964 ? -3.528 -31.460 -15.863 1.00 97.69 964 ALA A C 1
ATOM 7472 O O . ALA A 1 964 ? -3.159 -32.375 -16.603 1.00 97.69 964 ALA A O 1
ATOM 7473 N N . GLY A 1 965 ? -4.626 -31.556 -15.104 1.00 97.00 965 GLY A N 1
ATOM 7474 C CA . GLY A 1 965 ? -5.462 -32.754 -15.062 1.00 97.00 965 GLY A CA 1
ATOM 7475 C C . GLY A 1 965 ? -6.032 -33.115 -16.437 1.00 97.00 965 GLY A C 1
ATOM 7476 O O . GLY A 1 965 ? -5.988 -34.278 -16.840 1.00 97.00 965 GLY A O 1
ATOM 7477 N N . LEU A 1 966 ? -6.517 -32.123 -17.197 1.00 96.56 966 LEU A N 1
ATOM 7478 C CA . LEU A 1 966 ? -7.055 -32.327 -18.545 1.00 96.56 966 LEU A CA 1
ATOM 7479 C C . LEU A 1 966 ? -5.977 -32.808 -19.528 1.00 96.56 966 LEU A C 1
ATOM 7481 O O . LEU A 1 966 ? -6.233 -33.680 -20.361 1.00 96.56 966 LEU A O 1
ATOM 7485 N N . THR A 1 967 ? -4.771 -32.255 -19.431 1.00 97.00 967 THR A N 1
ATOM 7486 C CA . THR A 1 967 ? -3.637 -32.646 -20.278 1.00 97.00 967 THR A CA 1
ATOM 7487 C C . THR A 1 967 ? -3.193 -34.073 -19.970 1.00 97.00 967 THR A C 1
ATOM 7489 O O . THR A 1 967 ? -2.977 -34.855 -20.897 1.00 97.00 967 THR A O 1
ATOM 7492 N N . ALA A 1 968 ? -3.179 -34.459 -18.690 1.00 95.94 968 ALA A N 1
ATOM 7493 C CA . ALA A 1 968 ? -2.869 -35.820 -18.266 1.00 95.94 968 ALA A CA 1
ATOM 7494 C C . ALA A 1 968 ? -3.877 -36.848 -18.811 1.00 95.94 968 ALA A C 1
ATOM 7496 O O . ALA A 1 968 ? -3.472 -37.859 -19.386 1.00 95.94 968 ALA A O 1
ATOM 7497 N N . ILE A 1 969 ? -5.188 -36.586 -18.717 1.00 94.12 969 ILE A N 1
ATOM 7498 C CA . ILE A 1 969 ? -6.205 -37.519 -19.248 1.00 94.12 969 ILE A CA 1
ATOM 7499 C C . ILE A 1 969 ? -6.210 -37.599 -20.779 1.00 94.12 969 ILE A C 1
ATOM 7501 O O . ILE A 1 969 ? -6.667 -38.596 -21.337 1.00 94.12 969 ILE A O 1
ATOM 7505 N N . ARG A 1 970 ? -5.696 -36.574 -21.470 1.00 92.94 970 ARG A N 1
ATOM 7506 C CA . ARG A 1 970 ? -5.521 -36.567 -22.932 1.00 92.94 970 ARG A CA 1
ATOM 7507 C C . ARG A 1 970 ? -4.194 -37.176 -23.394 1.00 92.94 970 ARG A C 1
ATOM 7509 O O . ARG A 1 970 ? -3.947 -37.212 -24.596 1.00 92.94 970 ARG A O 1
ATOM 7516 N N . GLY A 1 971 ? -3.381 -37.689 -22.469 1.00 92.06 971 GLY A N 1
ATOM 7517 C CA . GLY A 1 971 ? -2.132 -38.386 -22.775 1.00 92.06 971 GLY A CA 1
ATOM 7518 C C . GLY A 1 971 ? -0.945 -37.468 -23.062 1.00 92.06 971 GLY A C 1
ATOM 7519 O O . GLY A 1 971 ? -0.011 -37.900 -23.733 1.00 92.06 971 GLY A O 1
ATOM 7520 N N . GLY A 1 972 ? -0.977 -36.218 -22.589 1.00 94.25 972 GLY A N 1
ATOM 7521 C CA . GLY A 1 972 ? 0.176 -35.324 -22.670 1.00 94.25 972 GLY A CA 1
ATOM 7522 C C . GLY A 1 972 ? 1.360 -35.834 -21.845 1.00 94.25 972 GLY A C 1
ATOM 7523 O O . GLY A 1 972 ? 1.187 -36.525 -20.839 1.00 94.25 972 GLY A O 1
ATOM 7524 N N . SER A 1 973 ? 2.572 -35.490 -22.278 1.00 94.25 973 SER A N 1
ATOM 7525 C CA . SER A 1 973 ? 3.796 -35.763 -21.526 1.00 94.25 973 SER A CA 1
ATOM 7526 C C . SER A 1 973 ? 3.840 -34.959 -20.223 1.00 94.25 973 SER A C 1
ATOM 7528 O O . SER A 1 973 ? 3.132 -33.966 -20.060 1.00 94.25 973 SER A O 1
ATOM 7530 N N . VAL A 1 974 ? 4.716 -35.354 -19.300 1.00 93.25 974 VAL A N 1
ATOM 7531 C CA . VAL A 1 974 ? 4.936 -34.642 -18.031 1.00 93.25 974 VAL A CA 1
ATOM 7532 C C . VAL A 1 974 ? 5.313 -33.168 -18.278 1.00 93.25 974 VAL A C 1
ATOM 7534 O O . VAL A 1 974 ? 4.721 -32.283 -17.667 1.00 93.25 974 VAL A O 1
ATOM 7537 N N . ALA A 1 975 ? 6.159 -32.889 -19.278 1.00 92.38 975 ALA A N 1
ATOM 7538 C CA . ALA A 1 975 ? 6.495 -31.524 -19.707 1.00 92.38 975 ALA A CA 1
ATOM 7539 C C . ALA A 1 975 ? 5.296 -30.748 -20.287 1.00 92.38 975 ALA A C 1
ATOM 7541 O O . ALA A 1 975 ? 5.137 -29.558 -20.031 1.00 92.38 975 ALA A O 1
ATOM 7542 N N . GLN A 1 976 ? 4.412 -31.409 -21.044 1.00 95.88 976 GLN A N 1
ATOM 7543 C CA . GLN A 1 976 ? 3.182 -30.775 -21.537 1.00 95.88 976 GLN A CA 1
ATOM 7544 C C . GLN A 1 976 ? 2.186 -30.497 -20.403 1.00 95.88 976 GLN A C 1
ATOM 7546 O O . GLN A 1 976 ? 1.455 -29.513 -20.470 1.00 95.88 976 GLN A O 1
ATOM 7551 N N . ILE A 1 977 ? 2.148 -31.334 -19.362 1.00 96.44 977 ILE A N 1
ATOM 7552 C CA . ILE A 1 977 ? 1.307 -31.106 -18.180 1.00 96.44 977 ILE A CA 1
ATOM 7553 C C . ILE A 1 977 ? 1.776 -29.857 -17.421 1.00 96.44 977 ILE A C 1
ATOM 7555 O O . ILE A 1 977 ? 0.940 -29.018 -17.085 1.00 96.44 977 ILE A O 1
ATOM 7559 N N . GLU A 1 978 ? 3.088 -29.709 -17.203 1.00 94.94 978 GLU A N 1
ATOM 7560 C CA . GLU A 1 978 ? 3.674 -28.491 -16.626 1.00 94.94 978 GLU A CA 1
ATOM 7561 C C . GLU A 1 978 ? 3.350 -27.264 -17.485 1.00 94.94 978 GLU A C 1
ATOM 7563 O O . GLU A 1 978 ? 2.786 -26.296 -16.979 1.00 94.94 978 GLU A O 1
ATOM 7568 N N . ASN A 1 979 ? 3.626 -27.330 -18.791 1.00 95.88 979 ASN A N 1
ATOM 7569 C CA . ASN A 1 979 ? 3.374 -26.221 -19.709 1.00 95.88 979 ASN A CA 1
ATOM 7570 C C . ASN A 1 979 ? 1.890 -25.813 -19.744 1.00 95.88 979 ASN A C 1
ATOM 7572 O O . ASN A 1 979 ? 1.565 -24.631 -19.772 1.00 95.88 979 ASN A O 1
ATOM 7576 N N . ALA A 1 980 ? 0.960 -26.770 -19.686 1.00 97.31 980 ALA A N 1
ATOM 7577 C CA . ALA A 1 980 ? -0.465 -26.458 -19.619 1.00 97.31 980 ALA A CA 1
ATOM 7578 C C . ALA A 1 980 ? -0.842 -25.716 -18.326 1.00 97.31 980 ALA A C 1
ATOM 7580 O O . ALA A 1 980 ? -1.651 -24.788 -18.371 1.00 97.31 980 ALA A O 1
ATOM 7581 N N . ALA A 1 981 ? -0.282 -26.118 -17.180 1.00 96.88 981 ALA A N 1
ATOM 7582 C CA . ALA A 1 981 ? -0.500 -25.435 -15.905 1.00 96.88 981 ALA A CA 1
ATOM 7583 C C . ALA A 1 981 ? 0.119 -24.030 -15.886 1.00 96.88 981 ALA A C 1
ATOM 7585 O O . ALA A 1 981 ? -0.491 -23.100 -15.363 1.00 96.88 981 ALA A O 1
ATOM 7586 N N . GLU A 1 982 ? 1.291 -23.876 -16.493 1.00 95.94 982 GLU A N 1
ATOM 7587 C CA . GLU A 1 982 ? 2.002 -22.610 -16.656 1.00 95.94 982 GLU A CA 1
ATOM 7588 C C . GLU A 1 982 ? 1.201 -21.617 -17.500 1.00 95.94 982 GLU A C 1
ATOM 7590 O O . GLU A 1 982 ? 0.788 -20.588 -16.961 1.00 95.94 982 GLU A O 1
ATOM 7595 N N . ILE A 1 983 ? 0.827 -21.981 -18.732 1.00 95.75 983 ILE A N 1
ATOM 7596 C CA . ILE A 1 983 ? 0.011 -21.130 -19.617 1.00 95.75 983 ILE A CA 1
ATOM 7597 C C . ILE A 1 983 ? -1.291 -20.717 -18.920 1.00 95.75 983 ILE A C 1
ATOM 7599 O O . ILE A 1 983 ? -1.749 -19.574 -19.026 1.00 95.75 983 ILE A O 1
ATOM 7603 N N . ALA A 1 984 ? -1.920 -21.661 -18.215 1.00 96.44 984 ALA A N 1
ATOM 7604 C CA . ALA A 1 984 ? -3.149 -21.413 -17.482 1.00 96.44 984 ALA A CA 1
ATOM 7605 C C . ALA A 1 984 ? -2.957 -20.386 -16.355 1.00 96.44 984 ALA A C 1
ATOM 7607 O O . ALA A 1 984 ? -3.820 -19.521 -16.196 1.00 96.44 984 ALA A O 1
ATOM 7608 N N . LEU A 1 985 ? -1.857 -20.452 -15.600 1.00 94.00 985 LEU A N 1
ATOM 7609 C CA . LEU A 1 985 ? -1.551 -19.496 -14.536 1.00 94.00 985 LEU A CA 1
ATOM 7610 C C . LEU A 1 985 ? -1.160 -18.120 -15.090 1.00 94.00 985 LEU A C 1
ATOM 7612 O O . LEU A 1 985 ? -1.641 -17.114 -14.570 1.00 94.00 985 LEU A O 1
ATOM 7616 N N . GLU A 1 986 ? -0.358 -18.062 -16.160 1.00 93.25 986 GLU A N 1
ATOM 7617 C CA . GLU A 1 986 ? 0.070 -16.806 -16.798 1.00 93.25 986 GLU A CA 1
ATOM 7618 C C . GLU A 1 986 ? -1.122 -15.901 -17.138 1.00 93.25 986 GLU A C 1
ATOM 7620 O O . GLU A 1 986 ? -1.106 -14.701 -16.868 1.00 93.25 986 GLU A O 1
ATOM 7625 N N . HIS A 1 987 ? -2.208 -16.490 -17.646 1.00 93.75 987 HIS A N 1
ATOM 7626 C CA . HIS A 1 987 ? -3.430 -15.772 -18.027 1.00 93.75 987 HIS A CA 1
ATOM 7627 C C . HIS A 1 987 ? -4.268 -15.264 -16.843 1.00 93.75 987 HIS A C 1
ATOM 7629 O O . HIS A 1 987 ? -5.305 -14.631 -17.051 1.00 93.75 987 HIS A O 1
ATOM 7635 N N . HIS A 1 988 ? -3.846 -15.546 -15.612 1.00 93.38 988 HIS A N 1
ATOM 7636 C CA . HIS A 1 988 ? -4.534 -15.142 -14.390 1.00 93.38 988 HIS A CA 1
ATOM 7637 C C . HIS A 1 988 ? -3.650 -14.301 -13.459 1.00 93.38 988 HIS A C 1
ATOM 7639 O O . HIS A 1 988 ? -4.151 -13.843 -12.432 1.00 93.38 988 HIS A O 1
ATOM 7645 N N . LEU A 1 989 ? -2.381 -14.043 -13.806 1.00 89.75 989 LEU A N 1
ATOM 7646 C CA . LEU A 1 989 ? -1.502 -13.163 -13.032 1.00 89.75 989 LEU A CA 1
ATOM 7647 C C . LEU A 1 989 ? -2.069 -11.734 -12.952 1.00 89.75 989 LEU A C 1
ATOM 7649 O O . LEU A 1 989 ? -2.541 -11.165 -13.935 1.00 89.75 989 LEU A O 1
ATOM 7653 N N . GLY A 1 990 ? -2.028 -11.147 -11.759 1.00 84.56 990 GLY A N 1
ATOM 7654 C CA . GLY A 1 990 ? -2.583 -9.834 -11.436 1.00 84.56 990 GLY A CA 1
ATOM 7655 C C . GLY A 1 990 ? -4.093 -9.808 -11.172 1.00 84.56 990 GLY A C 1
ATOM 7656 O O . GLY A 1 990 ? -4.628 -8.739 -10.875 1.00 84.56 990 GLY A O 1
ATOM 7657 N N . LEU A 1 991 ? -4.809 -10.941 -11.248 1.00 87.88 991 LEU A N 1
ATOM 7658 C CA . LEU A 1 991 ? -6.249 -10.964 -10.974 1.00 87.88 991 LEU A CA 1
ATOM 7659 C C . LEU A 1 991 ? -6.559 -10.675 -9.498 1.00 87.88 991 LEU A C 1
ATOM 7661 O O . LEU A 1 991 ? -6.296 -11.478 -8.602 1.00 87.88 991 LEU A O 1
ATOM 7665 N N . THR A 1 992 ? -7.206 -9.537 -9.270 1.00 87.56 992 THR A N 1
ATOM 7666 C CA . THR A 1 992 ? -7.659 -9.031 -7.967 1.00 87.56 992 THR A CA 1
ATOM 7667 C C . THR A 1 992 ? -8.838 -9.831 -7.417 1.00 87.56 992 THR A C 1
ATOM 7669 O O . THR A 1 992 ? -9.619 -10.373 -8.194 1.00 87.56 992 THR A O 1
ATOM 7672 N N . CYS A 1 993 ? -9.025 -9.926 -6.099 1.00 80.81 993 CYS A N 1
ATOM 7673 C CA . CYS A 1 993 ? -10.231 -10.515 -5.499 1.00 80.81 993 CYS A CA 1
ATOM 7674 C C . CYS A 1 993 ? -11.185 -9.396 -5.070 1.00 80.81 993 CYS A C 1
ATOM 7676 O O . CYS A 1 993 ? -11.068 -8.876 -3.976 1.00 80.81 993 CYS A O 1
ATOM 7678 N N . ASP A 1 994 ? -12.088 -8.991 -5.962 1.00 78.75 994 ASP A N 1
ATOM 7679 C CA . ASP A 1 994 ? -12.880 -7.766 -5.813 1.00 78.75 994 ASP A CA 1
ATOM 7680 C C . ASP A 1 994 ? -14.367 -8.014 -6.154 1.00 78.75 994 ASP A C 1
ATOM 7682 O O . ASP A 1 994 ? -14.828 -7.700 -7.259 1.00 78.75 994 ASP A O 1
ATOM 7686 N N . PRO A 1 995 ? -15.096 -8.721 -5.265 1.00 78.25 995 PRO A N 1
ATOM 7687 C CA . PRO A 1 995 ? -16.485 -9.100 -5.494 1.00 78.25 995 PRO A CA 1
ATOM 7688 C C . PRO A 1 995 ? -17.482 -7.963 -5.221 1.00 78.25 995 PRO A C 1
ATOM 7690 O O . PRO A 1 995 ? -17.498 -7.360 -4.147 1.00 78.25 995 PRO A O 1
ATOM 7693 N N . VAL A 1 996 ? -18.410 -7.743 -6.157 1.00 78.81 996 VAL A N 1
ATOM 7694 C CA . VAL A 1 996 ? -19.519 -6.787 -6.035 1.00 78.81 996 VAL A CA 1
ATOM 7695 C C . VAL A 1 996 ? -20.352 -7.083 -4.796 1.00 78.81 996 VAL A C 1
ATOM 7697 O O . VAL A 1 996 ? -20.841 -8.194 -4.589 1.00 78.81 996 VAL A O 1
ATOM 7700 N N . GLY A 1 997 ? -20.500 -6.066 -3.947 1.00 69.19 997 GLY A N 1
ATOM 7701 C CA . GLY A 1 997 ? -21.255 -6.165 -2.707 1.00 69.19 997 GLY A CA 1
ATOM 7702 C C . GLY A 1 997 ? -20.687 -7.156 -1.686 1.00 69.19 997 GLY A C 1
ATOM 7703 O O . GLY A 1 997 ? -21.416 -7.476 -0.746 1.00 69.19 997 GLY A O 1
ATOM 7704 N N . GLY A 1 998 ? -19.444 -7.627 -1.855 1.00 72.38 998 GLY A N 1
ATOM 7705 C CA . GLY A 1 998 ? -18.831 -8.656 -1.012 1.00 72.38 998 GLY A CA 1
ATOM 7706 C C . GLY A 1 998 ? -19.405 -10.059 -1.233 1.00 72.38 998 GLY A C 1
ATOM 7707 O O . GLY A 1 998 ? -19.262 -10.907 -0.363 1.00 72.38 998 GLY A O 1
ATOM 7708 N N . LEU A 1 999 ? -20.105 -10.298 -2.348 1.00 81.19 999 LEU A N 1
ATOM 7709 C CA . LEU A 1 999 ? -20.800 -11.556 -2.632 1.00 81.19 999 LEU A CA 1
ATOM 7710 C C . LEU A 1 999 ? -20.008 -12.402 -3.631 1.00 81.19 999 LEU A C 1
ATOM 7712 O O . LEU A 1 999 ? -19.545 -11.888 -4.647 1.00 81.19 999 LEU A O 1
ATOM 7716 N N . VAL A 1 1000 ? -19.941 -13.720 -3.414 1.00 85.69 1000 VAL A N 1
ATOM 7717 C CA . VAL A 1 1000 ? -19.295 -14.686 -4.331 1.00 85.69 1000 VAL A CA 1
ATOM 7718 C C . VAL A 1 1000 ? -20.160 -14.921 -5.583 1.00 85.69 1000 VAL A C 1
ATOM 7720 O O . VAL A 1 1000 ? -20.611 -16.028 -5.866 1.00 85.69 1000 VAL A O 1
ATOM 7723 N N . GLN A 1 1001 ? -20.445 -13.845 -6.317 1.00 88.69 1001 GLN A N 1
ATOM 7724 C CA . GLN A 1 1001 ? -21.326 -13.797 -7.483 1.00 88.69 1001 GLN A CA 1
ATOM 7725 C C . GLN A 1 1001 ? -20.629 -13.098 -8.648 1.00 88.69 1001 GLN A C 1
ATOM 7727 O O . GLN A 1 1001 ? -20.241 -13.756 -9.607 1.00 88.69 1001 GLN A O 1
ATOM 7732 N N . ILE A 1 1002 ? -20.412 -11.786 -8.549 1.00 87.19 1002 ILE A N 1
ATOM 7733 C CA . ILE A 1 1002 ? -19.793 -10.969 -9.599 1.00 87.19 1002 ILE A CA 1
ATOM 7734 C C . ILE A 1 1002 ? -18.471 -10.421 -9.050 1.00 87.19 1002 ILE A C 1
ATOM 7736 O O . ILE A 1 1002 ? -18.513 -9.790 -8.003 1.00 87.19 1002 ILE A O 1
ATOM 7740 N N . PRO A 1 1003 ? -17.311 -10.601 -9.704 1.00 88.75 1003 PRO A N 1
ATOM 7741 C CA . PRO A 1 1003 ? -17.089 -11.337 -10.946 1.00 88.75 1003 PRO A CA 1
ATOM 7742 C C . PRO A 1 1003 ? -16.795 -12.841 -10.765 1.00 88.75 1003 PRO A C 1
ATOM 7744 O O . PRO A 1 1003 ? -16.274 -13.488 -11.671 1.00 88.75 1003 PRO A O 1
ATOM 7747 N N . CYS A 1 1004 ? -17.060 -13.424 -9.593 1.00 89.88 1004 CYS A N 1
ATOM 7748 C CA . CYS A 1 1004 ? -16.655 -14.796 -9.261 1.00 89.88 1004 CYS A CA 1
ATOM 7749 C C . CYS A 1 1004 ? -17.213 -15.857 -10.229 1.00 89.88 1004 CYS A C 1
ATOM 7751 O O . CYS A 1 1004 ? -16.464 -16.728 -10.676 1.00 89.88 1004 CYS A O 1
ATOM 7753 N N . ILE A 1 1005 ? -18.500 -15.777 -10.582 1.00 92.44 1005 ILE A N 1
ATOM 7754 C CA . ILE A 1 1005 ? -19.180 -16.748 -11.453 1.00 92.44 1005 ILE A CA 1
ATOM 7755 C C . ILE A 1 1005 ? -18.558 -16.728 -12.855 1.00 92.44 1005 ILE A C 1
ATOM 7757 O O . ILE A 1 1005 ? -18.136 -17.768 -13.360 1.00 92.44 1005 ILE A O 1
ATOM 7761 N N . GLU A 1 1006 ? -18.448 -15.556 -13.485 1.00 91.00 1006 GLU A N 1
ATOM 7762 C CA . GLU A 1 1006 ? -17.846 -15.446 -14.817 1.00 91.00 1006 GLU A CA 1
ATOM 7763 C C . GLU A 1 1006 ? -16.348 -15.763 -14.832 1.00 91.00 1006 GLU A C 1
ATOM 7765 O O . GLU A 1 1006 ? -15.878 -16.361 -15.799 1.00 91.00 1006 GLU A O 1
ATOM 7770 N N . ARG A 1 1007 ? -15.598 -15.448 -13.768 1.00 94.69 1007 ARG A N 1
ATOM 7771 C CA . ARG A 1 1007 ? -14.174 -15.805 -13.678 1.00 94.69 1007 ARG A CA 1
ATOM 7772 C C . ARG A 1 1007 ? -13.949 -17.309 -13.728 1.00 94.69 1007 ARG A C 1
ATOM 7774 O O . ARG A 1 1007 ? -13.030 -17.745 -14.410 1.00 94.69 1007 ARG A O 1
ATOM 7781 N N . ASN A 1 1008 ? -14.799 -18.102 -13.076 1.00 95.75 1008 ASN A N 1
ATOM 7782 C CA . ASN A 1 1008 ? -14.699 -19.561 -13.151 1.00 95.75 1008 ASN A CA 1
ATOM 7783 C C . ASN A 1 1008 ? -14.998 -20.074 -14.567 1.00 95.75 1008 ASN A C 1
ATOM 7785 O O . ASN A 1 1008 ? -14.284 -20.937 -15.074 1.00 95.75 1008 ASN A O 1
ATOM 7789 N N . ALA A 1 1009 ? -15.998 -19.498 -15.239 1.00 93.88 1009 ALA A N 1
ATOM 7790 C CA . ALA A 1 1009 ? -16.349 -19.870 -16.608 1.00 93.88 1009 ALA A CA 1
ATOM 7791 C C . ALA A 1 1009 ? -15.217 -19.566 -17.607 1.00 93.88 1009 ALA A C 1
ATOM 7793 O O . ALA A 1 1009 ? -14.895 -20.390 -18.473 1.00 93.88 1009 ALA A O 1
ATOM 7794 N N . VAL A 1 1010 ? -14.593 -18.391 -17.462 1.00 95.44 1010 VAL A N 1
ATOM 7795 C CA . VAL A 1 1010 ? -13.412 -17.989 -18.237 1.00 95.44 1010 VAL A CA 1
ATOM 7796 C C . VAL A 1 1010 ? -12.244 -18.922 -17.928 1.00 95.44 1010 VAL A C 1
ATOM 7798 O O . VAL A 1 1010 ? -11.665 -19.473 -18.858 1.00 95.44 1010 VAL A O 1
ATOM 7801 N N . ALA A 1 1011 ? -11.953 -19.187 -16.654 1.00 96.44 1011 ALA A N 1
ATOM 7802 C CA . ALA A 1 1011 ? -10.877 -20.083 -16.238 1.00 96.44 1011 ALA A CA 1
ATOM 7803 C C . ALA A 1 1011 ? -11.047 -21.513 -16.771 1.00 96.44 1011 ALA A C 1
ATOM 7805 O O . ALA A 1 1011 ? -10.098 -22.086 -17.296 1.00 96.44 1011 ALA A O 1
ATOM 7806 N N . ALA A 1 1012 ? -12.255 -22.083 -16.729 1.00 96.75 1012 ALA A N 1
ATOM 7807 C CA . ALA A 1 1012 ? -12.521 -23.407 -17.293 1.00 96.75 1012 ALA A CA 1
ATOM 7808 C C . ALA A 1 1012 ? -12.221 -23.454 -18.806 1.00 96.75 1012 ALA A C 1
ATOM 7810 O O . ALA A 1 1012 ? -11.597 -24.397 -19.299 1.00 96.75 1012 ALA A O 1
ATOM 7811 N N . SER A 1 1013 ? -12.601 -22.402 -19.536 1.00 95.56 1013 SER A N 1
ATOM 7812 C CA . SER A 1 1013 ? -12.330 -22.266 -20.975 1.00 95.56 1013 SER A CA 1
ATOM 7813 C C . SER A 1 1013 ? -10.836 -22.063 -21.266 1.00 95.56 1013 SER A C 1
ATOM 7815 O O . SER A 1 1013 ? -10.289 -22.650 -22.206 1.00 95.56 1013 SER A O 1
ATOM 7817 N N . THR A 1 1014 ? -10.148 -21.283 -20.430 1.00 96.81 1014 THR A N 1
ATOM 7818 C CA . THR A 1 1014 ? -8.696 -21.089 -20.494 1.00 96.81 1014 THR A CA 1
ATOM 7819 C C . THR A 1 1014 ? -7.955 -22.393 -20.220 1.00 96.81 1014 THR A C 1
ATOM 7821 O O . THR A 1 1014 ? -7.043 -22.718 -20.969 1.00 96.81 1014 THR A O 1
ATOM 7824 N N . ALA A 1 1015 ? -8.380 -23.201 -19.245 1.00 97.50 1015 ALA A N 1
ATOM 7825 C CA . ALA A 1 1015 ? -7.775 -24.502 -18.955 1.00 97.50 1015 ALA A CA 1
ATOM 7826 C C . ALA A 1 1015 ? -7.864 -25.467 -20.152 1.00 97.50 1015 ALA A C 1
ATOM 7828 O O . ALA A 1 1015 ? -6.889 -26.142 -20.495 1.00 97.50 1015 ALA A O 1
ATOM 7829 N N . LEU A 1 1016 ? -9.010 -25.495 -20.846 1.00 95.88 1016 LEU A N 1
ATOM 7830 C CA . LEU A 1 1016 ? -9.167 -26.251 -22.093 1.00 95.88 1016 LEU A CA 1
ATOM 7831 C C . LEU A 1 1016 ? -8.231 -25.736 -23.197 1.00 95.88 1016 LEU A C 1
ATOM 7833 O O . LEU A 1 1016 ? -7.640 -26.536 -23.929 1.00 95.88 1016 LEU A O 1
ATOM 7837 N N . THR A 1 1017 ? -8.092 -24.417 -23.317 1.00 95.62 1017 THR A N 1
ATOM 7838 C CA . THR A 1 1017 ? -7.228 -23.778 -24.319 1.00 95.62 1017 THR A CA 1
ATOM 7839 C C . THR A 1 1017 ? -5.749 -24.037 -24.033 1.00 95.62 1017 THR A C 1
ATOM 7841 O O . THR A 1 1017 ? -5.030 -24.463 -24.934 1.00 95.62 1017 THR A O 1
ATOM 7844 N N . ALA A 1 1018 ? -5.312 -23.879 -22.784 1.00 96.50 1018 ALA A N 1
ATOM 7845 C CA . ALA A 1 1018 ? -3.952 -24.155 -22.331 1.00 96.50 1018 ALA A CA 1
ATOM 7846 C C . ALA A 1 1018 ? -3.565 -25.618 -22.585 1.00 96.50 1018 ALA A C 1
ATOM 7848 O O . ALA A 1 1018 ? -2.521 -25.888 -23.174 1.00 96.50 1018 ALA A O 1
ATOM 7849 N N . CYS A 1 1019 ? -4.460 -26.560 -22.266 1.00 96.50 1019 CYS A N 1
ATOM 7850 C CA . CYS A 1 1019 ? -4.280 -27.972 -22.601 1.00 96.50 1019 CYS A CA 1
ATOM 7851 C C . CYS A 1 1019 ? -4.076 -28.189 -24.110 1.00 96.50 1019 CYS A C 1
ATOM 7853 O O . CYS A 1 1019 ? -3.173 -28.914 -24.521 1.00 96.50 1019 CYS A O 1
ATOM 7855 N N . ARG A 1 1020 ? -4.890 -27.553 -24.965 1.00 94.75 1020 ARG A N 1
ATOM 7856 C CA . ARG A 1 1020 ? -4.730 -27.674 -26.423 1.00 94.75 1020 ARG A CA 1
ATOM 7857 C C . ARG A 1 1020 ? -3.402 -27.100 -26.906 1.00 94.75 1020 ARG A C 1
ATOM 7859 O O . ARG A 1 1020 ? -2.767 -27.731 -27.742 1.00 94.75 1020 ARG A O 1
ATOM 7866 N N . LEU A 1 1021 ? -2.992 -25.936 -26.402 1.00 94.75 1021 LEU A N 1
ATOM 7867 C CA . LEU A 1 1021 ? -1.721 -25.312 -26.772 1.00 94.75 1021 LEU A CA 1
ATOM 7868 C C . LEU A 1 1021 ? -0.534 -26.197 -26.377 1.00 94.75 1021 LEU A C 1
ATOM 7870 O O . LEU A 1 1021 ? 0.311 -26.476 -27.224 1.00 94.75 1021 LEU A O 1
ATOM 7874 N N . ALA A 1 1022 ? -0.532 -26.722 -25.150 1.00 95.31 1022 ALA A N 1
ATOM 7875 C CA . ALA A 1 1022 ? 0.517 -27.619 -24.676 1.00 95.31 1022 ALA A CA 1
ATOM 7876 C C . ALA A 1 1022 ? 0.587 -28.925 -25.489 1.00 95.31 1022 ALA A C 1
ATOM 7878 O O . ALA A 1 1022 ? 1.676 -29.377 -25.836 1.00 95.31 1022 ALA A O 1
ATOM 7879 N N . LEU A 1 1023 ? -0.563 -29.511 -25.854 1.00 94.31 1023 LEU A N 1
ATOM 7880 C CA . LEU A 1 1023 ? -0.626 -30.725 -26.681 1.00 94.31 1023 LEU A CA 1
ATOM 7881 C C . LEU A 1 1023 ? -0.241 -30.495 -28.152 1.00 94.31 1023 LEU A C 1
ATOM 7883 O O . LEU A 1 1023 ? 0.184 -31.437 -28.819 1.00 94.31 1023 LEU A O 1
ATOM 7887 N N . LEU A 1 1024 ? -0.429 -29.278 -28.676 1.00 93.44 1024 LEU A N 1
ATOM 7888 C CA . LEU A 1 1024 ? 0.047 -28.893 -30.009 1.00 93.44 1024 LEU A CA 1
ATOM 7889 C C . LEU A 1 1024 ? 1.561 -28.644 -30.025 1.00 93.44 1024 LEU A C 1
ATOM 7891 O O . LEU A 1 1024 ? 2.198 -28.855 -31.059 1.00 93.44 1024 LEU A O 1
ATOM 7895 N N . GLY A 1 1025 ? 2.118 -28.183 -28.904 1.00 87.69 1025 GLY A N 1
ATOM 7896 C CA . GLY A 1 1025 ? 3.555 -28.107 -28.664 1.00 87.69 1025 GLY A CA 1
ATOM 7897 C C . GLY A 1 1025 ? 4.152 -29.441 -28.208 1.00 87.69 1025 GLY A C 1
ATOM 7898 O O . GLY A 1 1025 ? 3.479 -30.466 -28.135 1.00 87.69 1025 GLY A O 1
ATOM 7899 N N . ASP A 1 1026 ? 5.438 -29.427 -27.875 1.00 85.44 1026 ASP A N 1
ATOM 7900 C CA . ASP A 1 1026 ? 6.181 -30.568 -27.319 1.00 85.44 1026 ASP A CA 1
ATOM 7901 C C . ASP A 1 1026 ? 6.422 -30.447 -25.801 1.00 85.44 1026 ASP A C 1
ATOM 7903 O O . ASP A 1 1026 ? 7.118 -31.272 -25.210 1.00 85.44 1026 ASP A O 1
ATOM 7907 N N . GLY A 1 1027 ? 5.821 -29.437 -25.165 1.00 81.00 1027 GLY A N 1
ATOM 7908 C CA . GLY A 1 1027 ? 6.033 -29.091 -23.761 1.00 81.00 1027 GLY A CA 1
ATOM 7909 C C . GLY A 1 1027 ? 7.222 -28.156 -23.526 1.00 81.00 1027 GLY A C 1
ATOM 7910 O O . GLY A 1 1027 ? 7.451 -27.780 -22.379 1.00 81.00 1027 GLY A O 1
ATOM 7911 N N . THR A 1 1028 ? 7.958 -27.744 -24.568 1.00 79.88 1028 THR A N 1
ATOM 7912 C CA . THR A 1 1028 ? 8.996 -26.714 -24.429 1.00 79.88 1028 THR A CA 1
ATOM 7913 C C . THR A 1 1028 ? 8.376 -25.335 -24.223 1.00 79.88 1028 THR A C 1
ATOM 7915 O O . THR A 1 1028 ? 7.518 -24.887 -24.982 1.00 79.88 1028 THR A O 1
ATOM 7918 N N . HIS A 1 1029 ? 8.830 -24.647 -23.182 1.00 75.50 1029 HIS A N 1
ATOM 7919 C CA . HIS A 1 1029 ? 8.373 -23.315 -22.812 1.00 75.50 1029 HIS A CA 1
ATOM 7920 C C . HIS A 1 1029 ? 9.547 -22.487 -22.281 1.00 75.50 1029 HIS A C 1
ATOM 7922 O O . HIS A 1 1029 ? 10.532 -23.030 -21.783 1.00 75.50 1029 HIS A O 1
ATOM 7928 N N . VAL A 1 1030 ? 9.479 -21.164 -22.459 1.00 79.75 1030 VAL A N 1
ATOM 7929 C CA . VAL A 1 1030 ? 10.564 -20.240 -22.069 1.00 79.75 1030 VAL A CA 1
ATOM 7930 C C . VAL A 1 1030 ? 10.484 -19.876 -20.587 1.00 79.75 1030 VAL A C 1
ATOM 7932 O O . VAL A 1 1030 ? 11.515 -19.632 -19.964 1.00 79.75 1030 VAL A O 1
ATOM 7935 N N . VAL A 1 1031 ? 9.271 -19.835 -20.033 1.00 84.94 1031 VAL A N 1
ATOM 7936 C CA . VAL A 1 1031 ? 8.991 -19.436 -18.652 1.00 84.94 1031 VAL A CA 1
ATOM 7937 C C . VAL A 1 1031 ? 8.557 -20.678 -17.868 1.00 84.94 1031 VAL A C 1
ATOM 7939 O O . VAL A 1 1031 ? 7.488 -21.196 -18.162 1.00 84.94 1031 VAL A O 1
ATOM 7942 N N . PRO A 1 1032 ? 9.360 -21.196 -16.920 1.00 88.50 1032 PRO A N 1
ATOM 7943 C CA . PRO A 1 1032 ? 8.985 -22.360 -16.111 1.00 88.50 1032 PRO A CA 1
ATOM 7944 C C . PRO A 1 1032 ? 7.820 -22.068 -15.160 1.00 88.50 1032 PRO A C 1
ATOM 7946 O O . PRO A 1 1032 ? 7.725 -20.954 -14.635 1.00 88.50 1032 PRO A O 1
ATOM 7949 N N . LEU A 1 1033 ? 7.013 -23.083 -14.826 1.00 90.69 1033 LEU A N 1
ATOM 7950 C CA . LEU A 1 1033 ? 5.867 -22.922 -13.917 1.00 90.69 1033 LEU A CA 1
ATOM 7951 C C . LEU A 1 1033 ? 6.280 -22.374 -12.541 1.00 90.69 1033 LEU A C 1
ATOM 7953 O O . LEU A 1 1033 ? 5.585 -21.523 -11.991 1.00 90.69 1033 LEU A O 1
ATOM 7957 N N . ASP A 1 1034 ? 7.435 -22.787 -12.011 1.00 87.56 1034 ASP A N 1
ATOM 7958 C CA . ASP A 1 1034 ? 7.976 -22.254 -10.750 1.00 87.56 1034 ASP A CA 1
ATOM 7959 C C . ASP A 1 1034 ? 8.200 -20.730 -10.806 1.00 87.56 1034 ASP A C 1
ATOM 7961 O O . ASP A 1 1034 ? 7.947 -20.022 -9.831 1.00 87.56 1034 ASP A O 1
ATOM 7965 N N . THR A 1 1035 ? 8.613 -20.198 -11.963 1.00 87.06 1035 THR A N 1
ATOM 7966 C CA . THR A 1 1035 ? 8.778 -18.746 -12.159 1.00 87.06 1035 THR A CA 1
ATOM 7967 C C . THR A 1 1035 ? 7.421 -18.048 -12.172 1.00 87.06 1035 THR A C 1
ATOM 7969 O O . THR A 1 1035 ? 7.265 -16.978 -11.579 1.00 87.06 1035 THR A O 1
ATOM 7972 N N . THR A 1 1036 ? 6.416 -18.660 -12.797 1.00 88.50 1036 THR A N 1
ATOM 7973 C CA . THR A 1 1036 ? 5.047 -18.133 -12.836 1.00 88.50 1036 THR A CA 1
ATOM 7974 C C . THR A 1 1036 ? 4.398 -18.159 -11.444 1.00 88.50 1036 THR A C 1
ATOM 7976 O O . THR A 1 1036 ? 3.727 -17.198 -11.065 1.00 88.50 1036 THR A O 1
ATOM 7979 N N . ILE A 1 1037 ? 4.658 -19.193 -10.633 1.00 85.75 1037 ILE A N 1
ATOM 7980 C CA . ILE A 1 1037 ? 4.230 -19.282 -9.225 1.00 85.75 1037 ILE A CA 1
ATOM 7981 C C . ILE A 1 1037 ? 4.909 -18.200 -8.373 1.00 85.75 1037 ILE A C 1
ATOM 7983 O O . ILE A 1 1037 ? 4.229 -17.497 -7.624 1.00 85.75 1037 ILE A O 1
ATOM 7987 N N . GLU A 1 1038 ? 6.222 -18.002 -8.509 1.00 84.06 1038 GLU A N 1
ATOM 7988 C CA . GLU A 1 1038 ? 6.928 -16.924 -7.800 1.00 84.06 1038 GLU A CA 1
ATOM 7989 C C . GLU A 1 1038 ? 6.416 -15.538 -8.229 1.00 84.06 1038 GLU A C 1
ATOM 7991 O O . GLU A 1 1038 ? 6.224 -14.653 -7.393 1.00 84.06 1038 GLU A O 1
ATOM 7996 N N . THR A 1 1039 ? 6.096 -15.357 -9.512 1.00 83.31 1039 THR A N 1
ATOM 7997 C CA . THR A 1 1039 ? 5.479 -14.122 -10.021 1.00 83.31 1039 THR A CA 1
ATOM 7998 C C . THR A 1 1039 ? 4.090 -13.898 -9.418 1.00 83.31 1039 THR A C 1
ATOM 8000 O O . THR A 1 1039 ? 3.768 -12.780 -9.012 1.00 83.31 1039 THR A O 1
ATOM 8003 N N . MET A 1 1040 ? 3.269 -14.945 -9.286 1.00 85.94 1040 MET A N 1
ATOM 8004 C CA . MET A 1 1040 ? 1.981 -14.878 -8.581 1.00 85.94 1040 MET A CA 1
ATOM 8005 C C . MET A 1 1040 ? 2.175 -14.433 -7.122 1.00 85.94 1040 MET A C 1
ATOM 8007 O O . MET A 1 1040 ? 1.448 -13.568 -6.634 1.00 85.94 1040 MET A O 1
ATOM 8011 N N . ARG A 1 1041 ? 3.189 -14.964 -6.429 1.00 80.75 1041 ARG A N 1
ATOM 8012 C CA . ARG A 1 1041 ? 3.508 -14.582 -5.046 1.00 80.75 1041 ARG A CA 1
ATOM 8013 C C . ARG A 1 1041 ? 3.937 -13.113 -4.939 1.00 80.75 1041 ARG A C 1
ATOM 8015 O O . ARG A 1 1041 ? 3.432 -12.393 -4.079 1.00 80.75 1041 ARG A O 1
ATOM 8022 N N . GLN A 1 1042 ? 4.832 -12.653 -5.817 1.00 76.62 1042 GLN A N 1
ATOM 8023 C CA . GLN A 1 1042 ? 5.302 -11.260 -5.850 1.00 76.62 1042 GLN A CA 1
ATOM 8024 C C . GLN A 1 1042 ? 4.168 -10.286 -6.171 1.00 76.62 1042 GLN A C 1
ATOM 8026 O O . GLN A 1 1042 ? 3.931 -9.348 -5.418 1.00 76.62 1042 GLN A O 1
ATOM 8031 N N . THR A 1 1043 ? 3.398 -10.557 -7.226 1.00 78.31 1043 THR A N 1
ATOM 8032 C CA . THR A 1 1043 ? 2.241 -9.730 -7.597 1.00 78.31 1043 THR A CA 1
ATOM 8033 C C . THR A 1 1043 ? 1.172 -9.707 -6.506 1.00 78.31 1043 THR A C 1
ATOM 8035 O O . THR A 1 1043 ? 0.556 -8.669 -6.295 1.00 78.31 1043 THR A O 1
ATOM 8038 N N . GLY A 1 1044 ? 0.973 -10.805 -5.769 1.00 74.75 1044 GLY A N 1
ATOM 8039 C CA . GLY A 1 1044 ? 0.091 -10.843 -4.600 1.00 74.75 1044 GLY A CA 1
ATOM 8040 C C . GLY A 1 1044 ? 0.589 -9.971 -3.441 1.00 74.75 1044 GLY A C 1
ATOM 8041 O O . GLY A 1 1044 ? -0.210 -9.289 -2.796 1.00 74.75 1044 GLY A O 1
ATOM 8042 N N . ALA A 1 1045 ? 1.905 -9.940 -3.208 1.00 72.25 1045 ALA A N 1
ATOM 8043 C CA . ALA A 1 1045 ? 2.533 -9.060 -2.221 1.00 72.25 1045 ALA A CA 1
ATOM 8044 C C . ALA A 1 1045 ? 2.471 -7.576 -2.628 1.00 72.25 1045 ALA A C 1
ATOM 8046 O O . ALA A 1 1045 ? 2.273 -6.714 -1.770 1.00 72.25 1045 ALA A O 1
ATOM 8047 N N . ASP A 1 1046 ? 2.589 -7.290 -3.925 1.00 73.31 1046 ASP A N 1
ATOM 8048 C CA . ASP A 1 1046 ? 2.477 -5.943 -4.493 1.00 73.31 1046 ASP A CA 1
ATOM 8049 C C . ASP A 1 1046 ? 1.017 -5.469 -4.613 1.00 73.31 1046 ASP A C 1
ATOM 8051 O O . ASP A 1 1046 ? 0.748 -4.266 -4.688 1.00 73.31 1046 ASP A O 1
ATOM 8055 N N . MET A 1 1047 ? 0.055 -6.400 -4.623 1.00 73.75 1047 MET A N 1
ATOM 8056 C CA . MET A 1 1047 ? -1.369 -6.099 -4.732 1.00 73.75 1047 MET A CA 1
ATOM 8057 C C . MET A 1 1047 ? -1.839 -5.316 -3.504 1.00 73.75 1047 MET A C 1
ATOM 8059 O O . MET A 1 1047 ? -1.706 -5.759 -2.363 1.00 73.75 1047 MET A O 1
ATOM 8063 N N . SER A 1 1048 ? -2.439 -4.148 -3.741 1.00 70.69 1048 SER A N 1
ATOM 8064 C CA . SER A 1 1048 ? -3.047 -3.355 -2.671 1.00 70.69 1048 SER A CA 1
ATOM 8065 C C . SER A 1 1048 ? -4.123 -4.164 -1.946 1.00 70.69 1048 SER A C 1
ATOM 8067 O O . SER A 1 1048 ? -4.960 -4.798 -2.588 1.00 70.69 1048 SER A O 1
ATOM 8069 N N . GLU A 1 1049 ? -4.167 -4.056 -0.616 1.00 64.94 1049 GLU A N 1
ATOM 8070 C CA . GLU A 1 1049 ? -5.222 -4.631 0.236 1.00 64.94 1049 GLU A CA 1
ATOM 8071 C C . GLU A 1 1049 ? -6.643 -4.247 -0.230 1.00 64.94 1049 GLU A C 1
ATOM 8073 O O . GLU A 1 1049 ? -7.595 -4.993 -0.013 1.00 64.94 1049 GLU A O 1
ATOM 8078 N N . ARG A 1 1050 ? -6.792 -3.120 -0.946 1.00 58.94 1050 ARG A N 1
ATOM 8079 C CA . ARG A 1 1050 ? -8.066 -2.670 -1.535 1.00 58.94 1050 ARG A CA 1
ATOM 8080 C C . ARG A 1 1050 ? -8.585 -3.540 -2.664 1.00 58.94 1050 ARG A C 1
ATOM 8082 O O . ARG A 1 1050 ? -9.750 -3.403 -3.002 1.00 58.94 1050 ARG A O 1
ATOM 8089 N N . TYR A 1 1051 ? -7.753 -4.379 -3.265 1.00 67.25 1051 TYR A N 1
ATOM 8090 C CA . TYR A 1 1051 ? -8.115 -5.241 -4.390 1.00 67.25 1051 TYR A CA 1
ATOM 8091 C C . TYR A 1 1051 ? -7.985 -6.738 -4.041 1.00 67.25 1051 TYR A C 1
ATOM 8093 O O . TYR A 1 1051 ? -7.954 -7.590 -4.931 1.00 67.25 1051 TYR A O 1
ATOM 8101 N N . LYS A 1 1052 ? -7.888 -7.066 -2.748 1.00 70.69 1052 LYS A N 1
ATOM 8102 C CA . LYS A 1 1052 ? -7.941 -8.434 -2.200 1.00 70.69 1052 LYS A CA 1
ATOM 8103 C C . LYS A 1 1052 ? -9.326 -8.708 -1.602 1.00 70.69 1052 LYS A C 1
ATOM 8105 O O . LYS A 1 1052 ? -10.165 -7.824 -1.632 1.00 70.69 1052 LYS A O 1
ATOM 8110 N N . GLU A 1 1053 ? -9.557 -9.892 -1.029 1.00 58.09 1053 GLU A N 1
ATOM 8111 C CA . GLU A 1 1053 ? -10.880 -10.430 -0.619 1.00 58.09 1053 GLU A CA 1
ATOM 8112 C C . GLU A 1 1053 ? -11.828 -9.461 0.131 1.00 58.09 1053 GLU A C 1
ATOM 8114 O O . GLU A 1 1053 ? -13.042 -9.568 -0.016 1.00 58.09 1053 GLU A O 1
ATOM 8119 N N . THR A 1 1054 ? -11.320 -8.468 0.871 1.00 55.00 1054 THR A N 1
ATOM 8120 C CA . THR A 1 1054 ? -12.125 -7.402 1.513 1.00 55.00 1054 THR A CA 1
ATOM 8121 C C . THR A 1 1054 ? -12.476 -6.212 0.621 1.00 55.00 1054 THR A C 1
ATOM 8123 O O . THR A 1 1054 ? -12.909 -5.192 1.151 1.00 55.00 1054 THR A O 1
ATOM 8126 N N . SER A 1 1055 ? -12.200 -6.295 -0.681 1.00 54.03 1055 SER A N 1
ATOM 8127 C CA . SER A 1 1055 ? -11.985 -5.163 -1.582 1.00 54.03 1055 SER A CA 1
ATOM 8128 C C . SER A 1 1055 ? -12.869 -3.950 -1.288 1.00 54.03 1055 SER A C 1
ATOM 8130 O O . SER A 1 1055 ? -14.088 -3.984 -1.426 1.00 54.03 1055 SER A O 1
ATOM 8132 N N . THR A 1 1056 ? -12.220 -2.854 -0.890 1.00 52.84 1056 THR A N 1
ATOM 8133 C CA . THR A 1 1056 ? -12.818 -1.515 -0.765 1.00 52.84 1056 THR A CA 1
ATOM 8134 C C . THR A 1 1056 ? -12.570 -0.684 -2.031 1.00 52.84 1056 THR A C 1
ATOM 8136 O O . THR A 1 1056 ? -12.626 0.544 -2.013 1.00 52.84 1056 THR A O 1
ATOM 8139 N N . GLY A 1 1057 ? -12.245 -1.353 -3.142 1.00 46.31 1057 GLY A N 1
ATOM 8140 C CA . GLY A 1 1057 ? -11.845 -0.763 -4.415 1.00 46.31 1057 GLY A CA 1
ATOM 8141 C C . GLY A 1 1057 ? -12.544 -1.420 -5.607 1.00 46.31 1057 GLY A C 1
ATOM 8142 O O . GLY A 1 1057 ? -13.476 -2.192 -5.442 1.00 46.31 1057 GLY A O 1
ATOM 8143 N N . GLY A 1 1058 ? -12.137 -1.025 -6.817 1.00 53.38 1058 GLY A N 1
ATOM 8144 C CA . GLY A 1 1058 ? -12.533 -1.636 -8.095 1.00 53.38 1058 GLY A CA 1
ATOM 8145 C C . GLY A 1 1058 ? -14.030 -1.959 -8.259 1.00 53.38 1058 GLY A C 1
ATOM 8146 O O . GLY A 1 1058 ? -14.863 -1.071 -8.083 1.00 53.38 1058 GLY A O 1
ATOM 8147 N N . LEU A 1 1059 ? -14.397 -3.152 -8.731 1.00 55.12 1059 LEU A N 1
ATOM 8148 C CA . LEU A 1 1059 ? -15.793 -3.505 -9.029 1.00 55.12 1059 LEU A CA 1
ATOM 8149 C C . LEU A 1 1059 ? -16.684 -3.481 -7.776 1.00 55.12 1059 LEU A C 1
ATOM 8151 O O . LEU A 1 1059 ? -17.839 -3.067 -7.896 1.00 55.12 1059 LEU A O 1
ATOM 8155 N N . ALA A 1 1060 ? -16.164 -3.854 -6.601 1.00 55.72 1060 ALA A N 1
ATOM 8156 C CA . ALA A 1 1060 ? -16.906 -3.917 -5.343 1.00 55.72 1060 ALA A CA 1
ATOM 8157 C C . ALA A 1 1060 ? -17.552 -2.590 -4.959 1.00 55.72 1060 ALA A C 1
ATOM 8159 O O . ALA A 1 1060 ? -18.674 -2.587 -4.450 1.00 55.72 1060 ALA A O 1
ATOM 8160 N N . VAL A 1 1061 ? -16.871 -1.476 -5.238 1.00 48.03 1061 VAL A N 1
ATOM 8161 C CA . VAL A 1 1061 ? -17.328 -0.127 -4.864 1.00 48.03 1061 VAL A CA 1
ATOM 8162 C C . VAL A 1 1061 ? -17.820 0.714 -6.044 1.00 48.03 1061 VAL A C 1
ATOM 8164 O O . VAL A 1 1061 ? -18.503 1.713 -5.833 1.00 48.03 1061 VAL A O 1
ATOM 8167 N N . ASN A 1 1062 ? -17.507 0.331 -7.289 1.00 40.22 1062 ASN A N 1
ATOM 8168 C CA . ASN A 1 1062 ? -17.945 1.066 -8.485 1.00 40.22 1062 ASN A CA 1
ATOM 8169 C C . ASN A 1 1062 ? -19.349 0.670 -8.972 1.00 40.22 1062 ASN A C 1
ATOM 8171 O O . ASN A 1 1062 ? -19.984 1.439 -9.698 1.00 40.22 1062 ASN A O 1
ATOM 8175 N N . VAL A 1 1063 ? -19.852 -0.508 -8.591 1.00 38.38 1063 VAL A N 1
ATOM 8176 C CA . VAL A 1 1063 ? -21.248 -0.895 -8.837 1.00 38.38 1063 VAL A CA 1
ATOM 8177 C C . VAL A 1 1063 ? -22.092 -0.420 -7.652 1.00 38.38 1063 VAL A C 1
ATOM 8179 O O . VAL A 1 1063 ? -22.259 -1.125 -6.662 1.00 38.38 1063 VAL A O 1
ATOM 8182 N N . VAL A 1 1064 ? -22.597 0.814 -7.746 1.00 27.92 1064 VAL A N 1
ATOM 8183 C CA . VAL A 1 1064 ? -23.518 1.393 -6.757 1.00 27.92 1064 VAL A CA 1
ATOM 8184 C C . VAL A 1 1064 ? -24.923 0.858 -7.023 1.00 27.92 1064 VAL A C 1
ATOM 8186 O O . VAL A 1 1064 ? -25.577 1.264 -7.987 1.00 27.92 1064 VAL A O 1
ATOM 8189 N N . GLU A 1 1065 ? -25.392 -0.057 -6.178 1.00 27.44 1065 GLU A N 1
ATOM 8190 C CA . GLU A 1 1065 ? -26.803 -0.441 -6.164 1.00 27.44 1065 GLU A CA 1
ATOM 8191 C C . GLU A 1 1065 ? -27.628 0.679 -5.528 1.00 27.44 1065 GLU A C 1
ATOM 8193 O O . GLU A 1 1065 ? -27.297 1.177 -4.452 1.00 27.44 1065 GLU A O 1
ATOM 8198 N N . CYS A 1 1066 ? -28.647 1.123 -6.260 1.00 25.81 1066 CYS A N 1
ATOM 8199 C CA . CYS A 1 1066 ? -29.561 2.187 -5.859 1.00 25.81 1066 CYS A CA 1
ATOM 8200 C C . CYS A 1 1066 ? -30.634 1.657 -4.910 1.00 25.81 1066 CYS A C 1
ATOM 8202 O O . CYS A 1 1066 ? -31.204 0.592 -5.248 1.00 25.81 1066 CYS A O 1
#

Foldseek 3Di:
DVVQCVDPVSVPPPDDDDDDDPPDDPLLVVQLQLVVLLLLQQLPPDFDPDADQARAPDDDPCNVVCVVVSLVVVVVCVVVVSGDDHPLVSCQDLSNLQPLSHRDDPLLLVLLLLLVLVLVVCLVVVAFDEFEEEEDPALCLSSSLLNSLVLLLQLLPAPALVSDDFHHPSSVCNHPPNNVSSVPFAEAEEEQQPQNLVSSLVNQVRHPRGHSVRRDHLLCLLPDPAAGAEYEYAALQQFFQDFDDPDPVVNVSQQVSCCVQPVGGDSRDTSVVSNSSRYRYYYYYHYLQQDQFPGGDDSVVVVVSQVVCVVVVSYRYRQWHQQALQTPVVLVLLLCLLQLHDDDAGDRDQAAFAEEPDVVVLLVVLVVCCVVNNQRAEAEEQLWAQQLECPPPPNVVDDPVPTDFIDDDPNDTAHAQHDPHQSSPDPCRSRHYYFLSHLPPRAGQEYEYEYHPQWEQDPPVRHIFGDPVRGHPPRLQDARVSVRGHQDSVNSSSSRSSRRSSRLSRHRRYYYYYYRYPRSSVSCCVHGPHPVPVVVVPPPPPPDPDDDDDDDDDDDDDDDDDDDDDDDDDDDDDPQDDFQFDALCLLWDWFWFDWLLQALQLLQVLQVVLVVCVVVVNLVQFQAKAKEWEALNLLQNVQTLNVLSSLNSLLNHHRRDDALVNRPDVQVCLVVVDWDDRPNHTYHPNSYHRHNPDDDPPQRTKMWMFTDGPRHTPDIWMWGRQALNDIDTPPDPVVVCVVPDDDDDPPAQDFPAGDQALVRLCVVQPQHALLVSLQSRLCSHQNNVRSLVSLVVSLVQLQVQLVQLLCDFAAFDDDPRHTRDLVVQVVVLVVDPDDPCLLVNLLSSLLSNLSSNLNGHIFIPLSISLLRSQQSSLLCSVAPPVHHDSVLSSQLSSQLSSLLSNLQSLQAPPPDPDPDDPPDDDDDDDDDDDDDDDDDDDDPDGYLFLQQQRCLSRNLSSLLSNLLSNLRSVPADSLLSQQLSQQSSVVSALHFHADAQLGSPPPSSVSSSVSNSSSVVSSVVSVVDNSDDDAGSRNSSVSSNVSSNVDDSCRGSSHPHDNRPVPDDD

Radius of gyration: 35.01 Å; chains: 1; bounding box: 87×100×84 Å

InterPro domains:
  IPR005130 Serine dehydratase-like, alpha subunit [PF03313] (770-923)
  IPR005130 Serine dehydratase-like, alpha subunit [PF03313] (937-1060)
  IPR005131 Serine dehydratase beta chain [PF03315] (583-729)
  IPR018647 Schlafen group 3-like, DNA/RNA helicase domain [PF09848] (129-517)
  IPR027417 P-loop containing nucleoside triphosphate hydrolase [G3DSA:3.40.50.300] (75-246)
  IPR027417 P-loop containing nucleoside triphosphate hydrolase [SSF52540] (64-241)
  IPR029009 Allosteric substrate binding domain superfamily [G3DSA:3.30.1330.90] (590-732)
  IPR029009 Allosteric substrate binding domain superfamily [SSF143548] (596-730)
  IPR051318 Iron-sulphur-dependent L-serine dehydratase [PTHR30182] (581-923)